Protein AF-0000000068824312 (afdb_homodimer)

Sequence (1218 aa):
MAGYNLILGIVFYLVTYVEVNSQSVLRDDFEKILPKIYNLENIEECNSIGDNFCEIRYSLKSKHENNTVWKYISEFKNHKHKFRKDRLYRGVCIPRDRDDLQAYLREKINKEELEKISLEPEVVDVLSCGNKYELLPNDYRLIAGFIGYVAFIMYATLYDLKLRTEESKGNNLLRAFSVIENNQKIRKPIHNEFYNKLKVVQGIRTYNMMLVVVGHSIMNFLIAYTSNTHFLEHMVEHAGIFFSLGMYLVQPFFFFTGMILMMSVHYVVEKEKKLSVASIVKLISLRVMRLWPTLIFIIAIHKSRLPNHVFQGAHTFLLQTDHRACNQYWWATLLFWTNNMDKRNVCNFATWYLSADMQNYVISIVALYVIYKWKMPLIRSILAILTTSLLLQMGVMYYYNVDVIYRVLPENFVIYNVLEEFWPIFIWYTSALSNNPSFTIGILFGAIFLKYDEHKFFSYQSVKVVWFLSFFGLPLLTCLLSTFTYNRLISAVLGASLKPMYTLGIGIGILGMSQGIGGFIKKICEWRPAEILAQTTYSVYLCHLAIVFRIAFLSTTLINVTVYNIVGSALANVIICFTVGFSLAHLVELPWSNIEKMIIQRYNRKKIEMAGYNLILGIVFYLVTYVEVNSQSVLRDDFEKILPKIYNLENIEECNSIGDNFCEIRYSLKSKHENNTVWKYISEFKNHKHKFRKDRLYRGVCIPRDRDDLQAYLREKINKEELEKISLEPEVVDVLSCGNKYELLPNDYRLIAGFIGYVAFIMYATLYDLKLRTEESKGNNLLRAFSVIENNQKIRKPIHNEFYNKLKVVQGIRTYNMMLVVVGHSIMNFLIAYTSNTHFLEHMVEHAGIFFSLGMYLVQPFFFFTGMILMMSVHYVVEKEKKLSVASIVKLISLRVMRLWPTLIFIIAIHKSRLPNHVFQGAHTFLLQTDHRACNQYWWATLLFWTNNMDKRNVCNFATWYLSADMQNYVISIVALYVIYKWKMPLIRSILAILTTSLLLQMGVMYYYNVDVIYRVLPENFVIYNVLEEFWPIFIWYTSALSNNPSFTIGILFGAIFLKYDEHKFFSYQSVKVVWFLSFFGLPLLTCLLSTFTYNRLISAVLGASLKPMYTLGIGIGILGMSQGIGGFIKKICEWRPAEILAQTTYSVYLCHLAIVFRIAFLSTTLINVTVYNIVGSALANVIICFTVGFSLAHLVELPWSNIEKMIIQRYNRKKIE

Solvent-accessible surface area (backbone atoms only — not comparable to full-atom values): 62778 Å² total; per-residue (Å²): 115,76,66,56,60,50,51,56,48,45,51,52,42,56,65,63,54,48,68,73,61,83,70,71,76,64,59,72,69,56,64,71,72,49,77,68,50,52,49,66,46,64,54,69,61,22,54,73,75,61,22,27,42,27,37,34,40,34,31,54,39,65,72,51,93,86,41,67,63,49,55,52,39,62,69,43,45,80,40,68,51,39,60,47,69,50,43,35,39,35,38,42,66,38,63,76,85,58,84,62,57,67,64,48,52,53,52,66,56,34,75,65,70,28,50,81,67,48,36,40,74,72,44,81,44,77,70,34,71,46,61,88,55,73,80,51,73,68,43,52,51,51,49,51,49,50,51,51,50,52,50,48,32,52,50,22,28,53,51,44,51,52,27,62,76,67,70,51,90,76,64,65,73,49,39,34,39,8,51,65,55,49,54,50,57,58,64,52,75,75,81,50,69,74,59,49,42,49,39,42,55,30,13,49,50,30,54,40,49,44,49,48,46,36,42,46,32,52,48,27,61,54,46,29,60,38,68,48,60,65,55,53,29,50,43,47,63,52,42,38,47,62,55,41,43,52,73,52,51,62,41,52,58,36,19,52,52,21,19,51,47,38,48,52,51,50,51,44,27,69,72,64,73,46,79,47,72,66,56,51,53,48,54,53,49,53,51,50,60,55,50,43,60,47,48,50,54,51,48,53,46,45,41,33,54,55,58,49,46,70,37,72,22,68,52,44,50,67,52,51,38,29,26,52,9,22,62,73,30,44,65,39,53,77,67,39,45,33,41,78,47,58,66,67,46,26,39,54,76,72,44,22,56,56,8,21,49,50,51,41,50,53,54,48,53,52,51,50,40,54,34,62,74,67,67,47,63,64,68,62,50,50,50,49,50,34,52,50,41,36,50,50,35,21,49,52,30,45,74,68,64,40,64,50,54,83,72,81,31,53,52,54,34,32,63,68,33,49,58,69,75,41,65,62,44,40,62,61,62,35,24,40,61,49,44,36,35,22,20,44,49,13,28,49,50,26,49,47,48,70,74,44,65,85,59,76,88,63,79,48,70,70,44,46,52,50,45,52,44,35,32,52,40,33,37,49,48,37,18,54,61,56,65,59,86,67,56,61,66,56,12,9,51,47,36,41,44,36,58,33,42,29,32,48,11,51,51,50,38,51,56,42,38,46,71,69,41,59,66,68,58,39,50,58,21,51,28,64,70,34,42,43,48,30,76,19,46,69,40,20,59,75,45,31,61,66,62,40,37,38,63,35,19,48,33,59,59,68,38,77,80,47,74,64,55,45,53,33,46,22,50,19,40,41,54,50,29,49,52,52,8,44,50,44,22,54,70,39,38,46,23,48,46,44,50,50,51,52,52,50,52,54,52,56,51,58,72,70,104,116,74,66,59,59,50,52,57,48,45,50,53,43,56,63,64,55,50,66,70,62,81,68,72,75,66,58,72,68,57,64,70,72,48,77,69,51,50,48,65,46,62,55,69,60,21,55,72,74,60,22,28,43,28,36,35,39,34,33,55,40,64,73,50,91,85,42,67,64,49,53,51,37,62,70,44,44,78,39,67,51,36,59,48,69,48,42,35,40,38,38,42,65,38,65,78,84,58,83,62,57,67,62,50,53,54,52,57,52,34,73,70,67,28,55,86,67,49,34,39,72,71,42,78,45,78,69,34,70,48,63,89,55,72,80,50,71,69,42,52,51,51,50,50,49,50,52,50,48,52,48,49,33,51,50,21,28,52,53,44,51,52,29,62,76,67,71,51,90,76,64,64,74,48,39,33,38,8,51,65,54,50,53,51,56,60,64,52,77,76,78,51,68,73,59,48,40,50,39,43,55,29,12,49,50,31,54,39,51,44,48,47,46,35,43,46,31,52,48,27,62,54,46,27,59,39,67,47,59,65,56,54,30,50,44,45,63,54,42,38,47,63,56,39,42,52,75,50,51,63,42,53,56,37,19,52,52,22,20,50,48,38,48,51,52,49,51,45,28,69,73,64,72,46,76,46,71,68,56,50,53,47,54,53,49,53,52,49,62,54,50,43,60,48,48,51,54,53,48,53,46,43,40,34,54,56,59,49,45,70,38,73,22,68,51,46,50,65,55,52,38,30,28,53,10,21,62,73,31,43,64,40,51,76,66,38,45,35,41,79,46,59,66,68,47,25,39,55,75,71,42,21,57,56,9,23,48,52,51,43,49,53,54,47,53,54,51,50,40,52,34,62,74,68,66,46,64,62,71,63,51,51,50,50,49,35,51,49,41,36,51,51,35,22,50,51,28,45,73,68,64,37,64,50,54,84,70,81,31,52,51,52,35,32,64,68,33,50,56,69,76,40,64,61,43,40,62,61,61,35,25,41,63,50,43,36,36,21,20,43,49,13,28,49,49,24,49,45,49,68,74,44,66,85,59,76,88,63,80,46,70,71,44,46,52,50,46,51,46,34,32,53,40,33,37,50,48,36,20,54,62,55,63,60,87,68,57,61,69,56,12,9,52,47,35,42,44,36,59,33,42,30,31,48,9,50,51,51,37,51,55,42,36,46,72,70,42,59,66,68,59,38,51,58,22,51,28,64,70,34,44,43,48,30,75,18,45,68,39,21,60,74,45,32,60,67,62,39,37,38,62,35,19,49,32,58,61,66,39,78,79,47,74,65,54,46,53,32,46,21,49,19,41,41,53,49,30,51,52,51,7,45,51,45,21,51,70,41,38,47,22,47,48,43,51,52,52,53,50,51,52,54,51,56,50,57,71,72,104

Radius of gyration: 32.97 Å; Cα contacts (8 Å, |Δi|>4): 1704; chains: 2; bounding box: 85×92×72 Å

Secondary structure (DSSP, 8-state):
-HHHHHHHHHHHHHHHT----------HHHHTTSPPSEEE--HHHHHHTTPEEEEEEEEEEESSTT-HHHHHHHHSTT-TTS--TTEEEEEEEE-TT-S-HHHHHHHHHIIIIIGGGTEEEEEEEEEEEE---PPPHHHHHHHHHHHHHHHHHHHHHHHHHHHHHHT----HHHHTT-HHHHHHHHHPPP--HHHHHTHHHHHHHHHHHHHHHHHHHHHHHHHS-BS-HHHHHHHHHH-HHHHHHHHHTTHHHHHHHHHHHHHHHHHHHHHHSS--HHHHHHHHHHHHHHHHHHHHHHHHHHHSSHHHHH--SS--HHHHHHHHHHHHHHHHHHTT-GGGS-GGG-SSTTHHHHHHHHHHHHHHHHHHHHHHHTT--HHHHHHHHHHHHHHHHHHHHHHHT--SS----TGGGSHHHHHHS-HHHIIIIISHHHHHHHHHHHHHHHHHHHHSSS--S--SHHHHHHHHIIIIIHHHHHHHHTTS---HHHHHHHHHHHHHHHHHHHHHHHHHHHTT--THHHHHHT-HHHHHHHTTHHHHHHHHHHHHTHHHHH--SPBPP-HHHHHHHHHHHHHHHHHHHHHHIIIIIHHHHHHHHHHHHHHHHHHH-/-HHHHHHHHHHHHHHHT----------HHHHTTSPPSEEE--HHHHHHTTPEEEEEEEEEEESSTT-HHHHHHHHSTT-TTS--TTEEEEEEEE-TT-S-HHHHHHHHHIIIIIGGGTEEEEEEEEEEEE---PPPHHHHHHHHHHHHHHHHHHHHHHHHHHHHHHT----HHHHTT-HHHHHHHHHPPP--HHHHHTHHHHHHHHHHHHHHHHHHHHHHHHHS-BS-HHHHHHHHHH-HHHHHHHHHTTHHHHHHHHHHHHHHHHHHHHHHSS--HHHHHHHHHHHHHHHHHHHHHHHHHHHSSHHHHH--SS--HHHHHHHHHHHHHHHHHHTT-GGGS-GGG-SSGGGHHHHHHHHHHHHHHHHHHHHHHTT--HHHHHHHHHHHHHHHHHHHHHHHT--SS----TGGGSHHHHHHS-HHHIIIIISHHHHHHHHHHHHHHHHHHHHTSS--S--SHHHHHHHHIIIIIHHHHHHHHTTS---HHHHHHHHHHHHHHHHHHHHHHHHHHHTT--THHHHHHT-HHHHHHHTTHHHHHHHHHHHHTHHHHH--SPBPP-HHHHHHHHHHHHHHHHHHHHHHIIIIIHHHHHHHHHHHHHHHHHHH-

InterPro domains:
  IPR002656 Acyltransferase 3 domain [PF01757] (203-579)
  IPR052728 Oxygen and lipid transport regulator [PTHR11161] (36-607)

Nearest PDB structures (foldseek):
  8sxb-assembly1_A  TM=1.457E-01  e=9.325E+00  Bos indicus
  8sxb-assembly1_A  TM=1.394E-01  e=4.322E+00  Bos indicus

Structure (mmCIF, N/CA/C/O backbone):
data_AF-0000000068824312-model_v1
#
loop_
_entity.id
_entity.type
_entity.pdbx_description
1 polymer 'Acyltransferase 3 domain-containing protein'
#
loop_
_atom_site.group_PDB
_atom_site.id
_atom_site.type_symbol
_atom_site.label_atom_id
_atom_site.label_alt_id
_atom_site.label_comp_id
_atom_site.label_asym_id
_atom_site.label_entity_id
_atom_site.label_seq_id
_atom_site.pdbx_PDB_ins_code
_atom_site.Cartn_x
_atom_site.Cartn_y
_atom_site.Cartn_z
_atom_site.occupancy
_atom_site.B_iso_or_equiv
_atom_site.auth_seq_id
_atom_site.auth_comp_id
_atom_site.auth_asym_id
_atom_site.auth_atom_id
_atom_site.pdbx_PDB_model_num
ATOM 1 N N . MET A 1 1 ? -13.406 -19.422 24.406 1 24.28 1 MET A N 1
ATOM 2 C CA . MET A 1 1 ? -13.25 -17.984 24.125 1 24.28 1 MET A CA 1
ATOM 3 C C . MET A 1 1 ? -11.844 -17.516 24.469 1 24.28 1 MET A C 1
ATOM 5 O O . MET A 1 1 ? -11.266 -16.703 23.75 1 24.28 1 MET A O 1
ATOM 9 N N . ALA A 1 2 ? -11.375 -17.953 25.672 1 30.98 2 ALA A N 1
ATOM 10 C CA . ALA A 1 2 ? -10.016 -17.766 26.172 1 30.98 2 ALA A CA 1
ATOM 11 C C . ALA A 1 2 ? -8.992 -18.422 25.25 1 30.98 2 ALA A C 1
ATOM 13 O O . ALA A 1 2 ? -7.875 -17.922 25.094 1 30.98 2 ALA A O 1
ATOM 14 N N . GLY A 1 3 ? -9.445 -19.469 24.594 1 28.38 3 GLY A N 1
ATOM 15 C CA . GLY A 1 3 ? -8.578 -20.25 23.719 1 28.38 3 GLY A CA 1
ATOM 16 C C . GLY A 1 3 ? -8.242 -19.531 22.422 1 28.38 3 GLY A C 1
ATOM 17 O O . GLY A 1 3 ? -7.211 -19.828 21.812 1 28.38 3 GLY A O 1
ATOM 18 N N . TYR A 1 4 ? -9.211 -18.75 21.953 1 30.03 4 TYR A N 1
ATOM 19 C CA . TYR A 1 4 ? -9.023 -18.078 20.688 1 30.03 4 TYR A CA 1
ATOM 20 C C . TYR A 1 4 ? -7.988 -16.953 20.797 1 30.03 4 TYR A C 1
ATOM 22 O O . TYR A 1 4 ? -7.168 -16.766 19.891 1 30.03 4 TYR A O 1
ATOM 30 N N . ASN A 1 5 ? -8.008 -16.172 21.891 1 32.25 5 ASN A N 1
ATOM 31 C CA . ASN A 1 5 ? -7.059 -15.094 22.141 1 32.25 5 ASN A CA 1
ATOM 32 C C . ASN A 1 5 ? -5.637 -15.625 22.281 1 32.25 5 ASN A C 1
ATOM 34 O O . ASN A 1 5 ? -4.672 -14.922 21.969 1 32.25 5 ASN A O 1
ATOM 38 N N . LEU A 1 6 ? -5.52 -16.875 22.797 1 32.09 6 LEU A N 1
ATOM 39 C CA . LEU A 1 6 ? -4.207 -17.5 22.938 1 32.09 6 LEU A CA 1
ATOM 40 C C . LEU A 1 6 ? -3.607 -17.812 21.562 1 32.09 6 LEU A C 1
ATOM 42 O O . LEU A 1 6 ? -2.422 -17.562 21.328 1 32.09 6 LEU A O 1
ATOM 46 N N . ILE A 1 7 ? -4.457 -18.156 20.625 1 33.03 7 ILE A N 1
ATOM 47 C CA . ILE A 1 7 ? -3.914 -18.547 19.328 1 33.03 7 ILE A CA 1
ATOM 48 C C . ILE A 1 7 ? -3.434 -17.312 18.578 1 33.03 7 ILE A C 1
ATOM 50 O O . ILE A 1 7 ? -2.346 -17.312 18 1 33.03 7 ILE A O 1
ATOM 54 N N . LEU A 1 8 ? -4.121 -16.219 18.578 1 34.62 8 LEU A N 1
ATOM 55 C CA . LEU A 1 8 ? -3.689 -14.992 17.906 1 34.62 8 LEU A CA 1
ATOM 56 C C . LEU A 1 8 ? -2.459 -14.406 18.578 1 34.62 8 LEU A C 1
ATOM 58 O O . LEU A 1 8 ? -1.56 -13.891 17.906 1 34.62 8 LEU A O 1
ATOM 62 N N . GLY A 1 9 ? -2.324 -14.422 19.891 1 37.59 9 GLY A N 1
ATOM 63 C CA . GLY A 1 9 ? -1.12 -14.078 20.625 1 37.59 9 GLY A CA 1
ATOM 64 C C . GLY A 1 9 ? 0.065 -14.961 20.281 1 37.59 9 GLY A C 1
ATOM 65 O O . GLY A 1 9 ? 1.187 -14.469 20.125 1 37.59 9 GLY A O 1
ATOM 66 N N . ILE A 1 10 ? -0.201 -16.266 20.109 1 37.69 10 ILE A N 1
ATOM 67 C CA . ILE A 1 10 ? 0.873 -17.172 19.734 1 37.69 10 ILE A CA 1
ATOM 68 C C . ILE A 1 10 ? 1.369 -16.844 18.328 1 37.69 10 ILE A C 1
ATOM 70 O O . ILE A 1 10 ? 2.578 -16.797 18.078 1 37.69 10 ILE A O 1
ATOM 74 N N . VAL A 1 11 ? 0.448 -16.484 17.406 1 37.12 11 VAL A N 1
ATOM 75 C CA . VAL A 1 11 ? 0.902 -16.172 16.062 1 37.12 11 VAL A CA 1
ATOM 76 C C . VAL A 1 11 ? 1.716 -14.875 16.078 1 37.12 11 VAL A C 1
ATOM 78 O O . VAL A 1 11 ? 2.785 -14.797 15.469 1 37.12 11 VAL A O 1
ATOM 81 N N . PHE A 1 12 ? 1.191 -13.828 16.75 1 35.97 12 PHE A N 1
ATOM 82 C CA . PHE A 1 12 ? 1.994 -12.625 16.891 1 35.97 12 PHE A CA 1
ATOM 83 C C . PHE A 1 12 ? 3.285 -12.914 17.641 1 35.97 12 PHE A C 1
ATOM 85 O O . PHE A 1 12 ? 4.355 -12.445 17.266 1 35.97 12 PHE A O 1
ATOM 92 N N . TYR A 1 13 ? 3.146 -13.617 18.812 1 35.62 13 TYR A N 1
ATOM 93 C CA . TYR A 1 13 ? 4.363 -14.008 19.516 1 35.62 13 TYR A CA 1
ATOM 94 C C . TYR A 1 13 ? 5.285 -14.812 18.609 1 35.62 13 TYR A C 1
ATOM 96 O O . TYR A 1 13 ? 6.496 -14.586 18.594 1 35.62 13 TYR A O 1
ATOM 104 N N . LEU A 1 14 ? 4.711 -15.789 17.938 1 34.28 14 LEU A N 1
ATOM 105 C CA . LEU A 1 14 ? 5.555 -16.609 17.062 1 34.28 14 LEU A CA 1
ATOM 106 C C . LEU A 1 14 ? 6.199 -15.75 15.984 1 34.28 14 LEU A C 1
ATOM 108 O O . LEU A 1 14 ? 7.355 -15.969 15.617 1 34.28 14 LEU A O 1
ATOM 112 N N . VAL A 1 15 ? 5.465 -14.789 15.445 1 34.78 15 VAL A N 1
ATOM 113 C CA . VAL A 1 15 ? 6.113 -13.938 14.445 1 34.78 15 VAL A CA 1
ATOM 114 C C . VAL A 1 15 ? 7.184 -13.078 15.117 1 34.78 15 VAL A C 1
ATOM 116 O O . VAL A 1 15 ? 8.273 -12.898 14.57 1 34.78 15 VAL A O 1
ATOM 119 N N . THR A 1 16 ? 6.789 -12.406 16.203 1 33.75 16 THR A N 1
ATOM 120 C CA . THR A 1 16 ? 7.793 -11.516 16.766 1 33.75 16 THR A CA 1
ATOM 121 C C . THR A 1 16 ? 8.898 -12.312 17.453 1 33.75 16 THR A C 1
ATOM 123 O O . THR A 1 16 ? 10.039 -11.852 17.547 1 33.75 16 THR A O 1
ATOM 126 N N . TYR A 1 17 ? 8.453 -13.359 18.203 1 33.78 17 TYR A N 1
ATOM 127 C CA . TYR A 1 17 ? 9.531 -13.961 18.984 1 33.78 17 TYR A CA 1
ATOM 128 C C . TYR A 1 17 ? 10.539 -14.648 18.078 1 33.78 17 TYR A C 1
ATOM 130 O O . TYR A 1 17 ? 11.336 -15.469 18.531 1 33.78 17 TYR A O 1
ATOM 138 N N . VAL A 1 18 ? 10.438 -14.578 16.828 1 31.41 18 VAL A N 1
ATOM 139 C CA . VAL A 1 18 ? 11.633 -15.211 16.297 1 31.41 18 VAL A CA 1
ATOM 140 C C . VAL A 1 18 ? 12.883 -14.602 16.938 1 31.41 18 VAL A C 1
ATOM 142 O O . VAL A 1 18 ? 13.188 -13.43 16.719 1 31.41 18 VAL A O 1
ATOM 145 N N . GLU A 1 19 ? 13.039 -14.953 18.109 1 31.27 19 GLU A N 1
ATOM 146 C CA . GLU A 1 19 ? 14.359 -14.766 18.703 1 31.27 19 GLU A CA 1
ATOM 147 C C . GLU A 1 19 ? 15.453 -15.242 17.75 1 31.27 19 GLU A C 1
ATOM 149 O O . GLU A 1 19 ? 15.477 -16.406 17.359 1 31.27 19 GLU A O 1
ATOM 154 N N . VAL A 1 20 ? 15.828 -14.453 16.891 1 31.86 20 VAL A N 1
ATOM 155 C CA . VAL A 1 20 ? 17.016 -14.617 16.062 1 31.86 20 VAL A CA 1
ATOM 156 C C . VAL A 1 20 ? 18.219 -14.945 16.938 1 31.86 20 VAL A C 1
ATOM 158 O O . VAL A 1 20 ? 18.766 -14.062 17.594 1 31.86 20 VAL A O 1
ATOM 161 N N . ASN A 1 21 ? 18.062 -15.945 17.766 1 30.44 21 ASN A N 1
ATOM 162 C CA . ASN A 1 21 ? 19.328 -16.297 18.422 1 30.44 21 ASN A CA 1
ATOM 163 C C . ASN A 1 21 ? 20.359 -16.781 17.422 1 30.44 21 ASN A C 1
ATOM 165 O O . ASN A 1 21 ? 21.391 -17.359 17.797 1 30.44 21 ASN A O 1
ATOM 169 N N . SER A 1 22 ? 20.094 -17.219 16.172 1 32.41 22 SER A N 1
ATOM 170 C CA . SER A 1 22 ? 21.156 -18.078 15.664 1 32.41 22 SER A CA 1
ATOM 171 C C . SER A 1 22 ? 22.469 -17.312 15.539 1 32.41 22 SER A C 1
ATOM 173 O O . SER A 1 22 ? 22.562 -16.359 14.758 1 32.41 22 SER A O 1
ATOM 175 N N . GLN A 1 23 ? 23.188 -17.156 16.547 1 34.47 23 GLN A N 1
ATOM 176 C CA . GLN A 1 23 ? 24.578 -16.75 16.578 1 34.47 23 GLN A CA 1
ATOM 177 C C . GLN A 1 23 ? 25.422 -17.578 15.602 1 34.47 23 GLN A C 1
ATOM 179 O O . GLN A 1 23 ? 25.844 -18.688 15.922 1 34.47 23 GLN A O 1
ATOM 184 N N . SER A 1 24 ? 25 -18.016 14.492 1 38.47 24 SER A N 1
ATOM 185 C CA . SER A 1 24 ? 26.141 -18.578 13.781 1 38.47 24 SER A CA 1
ATOM 186 C C . SER A 1 24 ? 27.359 -17.656 13.867 1 38.47 24 SER A C 1
ATOM 188 O O . SER A 1 24 ? 27.234 -16.438 13.719 1 38.47 24 SER A O 1
ATOM 190 N N . VAL A 1 25 ? 28.344 -18.125 14.492 1 44.53 25 VAL A N 1
ATOM 191 C CA . VAL A 1 25 ? 29.703 -17.703 14.812 1 44.53 25 VAL A CA 1
ATOM 192 C C . VAL A 1 25 ? 30.406 -17.219 13.555 1 44.53 25 VAL A C 1
ATOM 194 O O . VAL A 1 25 ? 31.062 -18 12.867 1 44.53 25 VAL A O 1
ATOM 197 N N . LEU A 1 26 ? 29.906 -17.062 12.469 1 47.12 26 LEU A N 1
ATOM 198 C CA . LEU A 1 26 ? 30.844 -16.375 11.594 1 47.12 26 LEU A CA 1
ATOM 199 C C . LEU A 1 26 ? 31.531 -15.211 12.312 1 47.12 26 LEU A C 1
ATOM 201 O O . LEU A 1 26 ? 30.844 -14.367 12.898 1 47.12 26 LEU A O 1
ATOM 205 N N . ARG A 1 27 ? 32.688 -15.375 12.523 1 50.47 27 ARG A N 1
ATOM 206 C CA . ARG A 1 27 ? 33.469 -14.359 13.195 1 50.47 27 ARG A CA 1
ATOM 207 C C . ARG A 1 27 ? 33.344 -13 12.516 1 50.47 27 ARG A C 1
ATOM 209 O O . ARG A 1 27 ? 33.688 -12.844 11.344 1 50.47 27 ARG A O 1
ATOM 216 N N . ASP A 1 28 ? 32.438 -12.148 12.969 1 57.38 28 ASP A N 1
ATOM 217 C CA . ASP A 1 28 ? 32.188 -10.758 12.602 1 57.38 28 ASP A CA 1
ATOM 218 C C . ASP A 1 28 ? 33.438 -10.117 11.984 1 57.38 28 ASP A C 1
ATOM 220 O O . ASP A 1 28 ? 33.344 -9.297 11.078 1 57.38 28 ASP A O 1
ATOM 224 N N . ASP A 1 29 ? 34.594 -10.773 12.312 1 61.09 29 ASP A N 1
ATOM 225 C CA . ASP A 1 29 ? 35.844 -10.125 11.883 1 61.09 29 ASP A CA 1
ATOM 226 C C . ASP A 1 29 ? 36.125 -10.414 10.406 1 61.09 29 ASP A C 1
ATOM 228 O O . ASP A 1 29 ? 36.625 -9.555 9.688 1 61.09 29 ASP A O 1
ATOM 232 N N . PHE A 1 30 ? 35.812 -11.641 9.961 1 66.62 30 PHE A N 1
ATOM 233 C CA . PHE A 1 30 ? 36.125 -11.984 8.578 1 66.62 30 PHE A CA 1
ATOM 234 C C . PHE A 1 30 ? 35.125 -11.367 7.625 1 66.62 30 PHE A C 1
ATOM 236 O O . PHE A 1 30 ? 35.469 -11.031 6.484 1 66.62 30 PHE A O 1
ATOM 243 N N . GLU A 1 31 ? 33.906 -11.125 8.086 1 72.12 31 GLU A N 1
ATOM 244 C CA . GLU A 1 31 ? 32.875 -10.586 7.199 1 72.12 31 GLU A CA 1
ATOM 245 C C . GLU A 1 31 ? 33.219 -9.156 6.785 1 72.12 31 GLU A C 1
ATOM 247 O O . GLU A 1 31 ? 32.844 -8.719 5.691 1 72.12 31 GLU A O 1
ATOM 252 N N . LYS A 1 32 ? 34 -8.609 7.574 1 71.69 32 LYS A N 1
ATOM 253 C CA . LYS A 1 32 ? 34.344 -7.223 7.289 1 71.69 32 LYS A CA 1
ATOM 254 C C . LYS A 1 32 ? 35.438 -7.148 6.23 1 71.69 32 LYS A C 1
ATOM 256 O O . LYS A 1 32 ? 35.594 -6.129 5.551 1 71.69 32 LYS A O 1
ATOM 261 N N . ILE A 1 33 ? 36.188 -8.289 6.098 1 78 33 ILE A N 1
ATOM 262 C CA . ILE A 1 33 ? 37.312 -8.273 5.188 1 78 33 ILE A CA 1
ATOM 263 C C . ILE A 1 33 ? 36.875 -8.781 3.812 1 78 33 ILE A C 1
ATOM 265 O O . ILE A 1 33 ? 37.5 -8.461 2.799 1 78 33 ILE A O 1
ATOM 269 N N . LEU A 1 34 ? 35.844 -9.492 3.76 1 84.56 34 LEU A N 1
ATOM 270 C CA . LEU A 1 34 ? 35.375 -10.078 2.504 1 84.56 34 LEU A CA 1
ATOM 271 C C . LEU A 1 34 ? 34.688 -9.031 1.628 1 84.56 34 LEU A C 1
ATOM 273 O O . LEU A 1 34 ? 34.062 -8.109 2.137 1 84.56 34 LEU A O 1
ATOM 277 N N . PRO A 1 35 ? 34.938 -9.211 0.379 1 85.75 35 PRO A N 1
ATOM 278 C CA . PRO A 1 35 ? 34.219 -8.297 -0.513 1 85.75 35 PRO A CA 1
ATOM 279 C C . PRO A 1 35 ? 32.719 -8.492 -0.466 1 85.75 35 PRO A C 1
ATOM 281 O O . PRO A 1 35 ? 32.219 -9.594 -0.159 1 85.75 35 PRO A O 1
ATOM 284 N N . LYS A 1 36 ? 32.062 -7.434 -0.817 1 88.25 36 LYS A N 1
ATOM 285 C CA . LYS A 1 36 ? 30.609 -7.52 -0.894 1 88.25 36 LYS A CA 1
ATOM 286 C C . LYS A 1 36 ? 30.172 -8.445 -2.029 1 88.25 36 LYS A C 1
ATOM 288 O O . LYS A 1 36 ? 30.797 -8.469 -3.092 1 88.25 36 LYS A O 1
ATOM 293 N N . ILE A 1 37 ? 29.156 -9.117 -1.83 1 90.19 37 ILE A N 1
ATOM 294 C CA . ILE A 1 37 ? 28.672 -10.094 -2.797 1 90.19 37 ILE A CA 1
ATOM 295 C C . ILE A 1 37 ? 28.219 -9.383 -4.066 1 90.19 37 ILE A C 1
ATOM 297 O O . ILE A 1 37 ? 28.484 -9.844 -5.176 1 90.19 37 ILE A O 1
ATOM 301 N N . TYR A 1 38 ? 27.484 -8.289 -3.867 1 91.5 38 TYR A N 1
ATOM 302 C CA . TYR A 1 38 ? 26.984 -7.52 -5 1 91.5 38 TYR A CA 1
ATOM 303 C C . TYR A 1 38 ? 27.656 -6.16 -5.086 1 91.5 38 TYR A C 1
ATOM 305 O O . TYR A 1 38 ? 27.969 -5.547 -4.062 1 91.5 38 TYR A O 1
ATOM 313 N N . ASN A 1 39 ? 27.953 -5.707 -6.242 1 91.38 39 ASN A N 1
ATOM 314 C CA . ASN A 1 39 ? 28.406 -4.348 -6.527 1 91.38 39 ASN A CA 1
ATOM 315 C C . ASN A 1 39 ? 28 -3.906 -7.93 1 91.38 39 ASN A C 1
ATOM 317 O O . ASN A 1 39 ? 28.062 -4.691 -8.875 1 91.38 39 ASN A O 1
ATOM 321 N N . LEU A 1 40 ? 27.484 -2.758 -7.98 1 90.88 40 LEU A N 1
ATOM 322 C CA . LEU A 1 40 ? 27.031 -2.217 -9.25 1 90.88 40 LEU A CA 1
ATOM 323 C C . LEU A 1 40 ? 27.719 -0.895 -9.562 1 90.88 40 LEU A C 1
ATOM 325 O O . LEU A 1 40 ? 27.812 -0.023 -8.695 1 90.88 40 LEU A O 1
ATOM 329 N N . GLU A 1 41 ? 28.25 -0.876 -10.75 1 89.31 41 GLU A N 1
ATOM 330 C CA . GLU A 1 41 ? 28.703 0.422 -11.242 1 89.31 41 GLU A CA 1
ATOM 331 C C . GLU A 1 41 ? 27.531 1.283 -11.688 1 89.31 41 GLU A C 1
ATOM 333 O O . GLU A 1 41 ? 26.391 0.796 -11.789 1 89.31 41 GLU A O 1
ATOM 338 N N . ASN A 1 42 ? 27.781 2.557 -11.883 1 83.94 42 ASN A N 1
ATOM 339 C CA . ASN A 1 42 ? 26.719 3.496 -12.227 1 83.94 42 ASN A CA 1
ATOM 340 C C . ASN A 1 42 ? 26.203 3.262 -13.641 1 83.94 42 ASN A C 1
ATOM 342 O O . ASN A 1 42 ? 26.891 3.58 -14.617 1 83.94 42 ASN A O 1
ATOM 346 N N . ILE A 1 43 ? 25 2.848 -13.719 1 84.38 43 ILE A N 1
ATOM 347 C CA . ILE A 1 43 ? 24.391 2.469 -15 1 84.38 43 ILE A CA 1
ATOM 348 C C . ILE A 1 43 ? 24.172 3.713 -15.852 1 84.38 43 ILE A C 1
ATOM 350 O O . ILE A 1 43 ? 24.297 3.666 -17.078 1 84.38 43 ILE A O 1
ATOM 354 N N . GLU A 1 44 ? 23.719 4.805 -15.25 1 76.38 44 GLU A N 1
ATOM 355 C CA . GLU A 1 44 ? 23.469 6.035 -15.992 1 76.38 44 GLU A CA 1
ATOM 356 C C . GLU A 1 44 ? 24.75 6.555 -16.641 1 76.38 44 GLU A C 1
ATOM 358 O O . GLU A 1 44 ? 24.734 7.043 -17.766 1 76.38 44 GLU A O 1
ATOM 363 N N . GLU A 1 45 ? 25.812 6.457 -15.898 1 78.69 45 GLU A N 1
ATOM 364 C CA . GLU A 1 45 ? 27.094 6.852 -16.453 1 78.69 45 GLU A CA 1
ATOM 365 C C . GLU A 1 45 ? 27.516 5.922 -17.594 1 78.69 45 GLU A C 1
ATOM 367 O O . GLU A 1 45 ? 28.078 6.375 -18.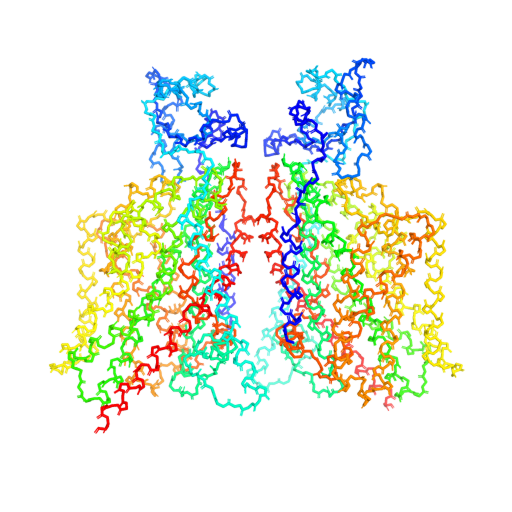594 1 78.69 45 GLU A O 1
ATOM 372 N N . CYS A 1 46 ? 27.234 4.676 -17.422 1 84.69 46 CYS A N 1
ATOM 373 C CA . CYS A 1 46 ? 27.547 3.693 -18.453 1 84.69 46 CYS A CA 1
ATOM 374 C C . CYS A 1 46 ? 26.812 4.031 -19.75 1 84.69 46 CYS A C 1
ATOM 376 O O . CYS A 1 46 ? 27.422 4 -20.828 1 84.69 46 CYS A O 1
ATOM 378 N N . ASN A 1 47 ? 25.625 4.402 -19.625 1 77.69 47 ASN A N 1
ATOM 379 C CA . ASN A 1 47 ? 24.797 4.703 -20.781 1 77.69 47 ASN A CA 1
ATOM 380 C C . ASN A 1 47 ? 25.219 6.016 -21.438 1 77.69 47 ASN A C 1
ATOM 382 O O . ASN A 1 47 ? 25.156 6.148 -22.672 1 77.69 47 ASN A O 1
ATOM 386 N N . SER A 1 48 ? 25.609 6.945 -20.656 1 79.62 48 SER A N 1
ATOM 387 C CA . SER A 1 48 ? 25.969 8.258 -21.172 1 79.62 48 SER A CA 1
ATOM 388 C C . SER A 1 48 ? 27.25 8.188 -22.016 1 79.62 48 SER A C 1
ATOM 390 O O . SER A 1 48 ? 27.391 8.93 -23 1 79.62 48 SER A O 1
ATOM 392 N N . ILE A 1 49 ? 28.172 7.27 -21.75 1 83 49 ILE A N 1
ATOM 393 C CA . ILE A 1 49 ? 29.438 7.168 -22.484 1 83 49 ILE A CA 1
ATOM 394 C C . ILE A 1 49 ? 29.297 6.145 -23.609 1 83 49 ILE A C 1
ATOM 396 O O . ILE A 1 49 ? 30.234 5.953 -24.391 1 83 49 ILE A O 1
ATOM 400 N N . GLY A 1 50 ? 28.125 5.543 -23.625 1 80.19 50 GLY A N 1
ATOM 401 C CA . GLY A 1 50 ? 27.859 4.602 -24.703 1 80.19 50 GLY A CA 1
ATOM 402 C C . GLY A 1 50 ? 28.406 3.211 -24.422 1 80.19 50 GLY A C 1
ATOM 403 O O . GLY A 1 50 ? 28.531 2.398 -25.344 1 80.19 50 GLY A O 1
ATOM 404 N N . ASP A 1 51 ? 28.75 2.871 -23.219 1 86.38 51 ASP A N 1
ATOM 405 C CA . ASP A 1 51 ? 29.219 1.546 -22.828 1 86.38 51 ASP A CA 1
ATOM 406 C C . ASP A 1 51 ? 28.047 0.59 -22.609 1 86.38 51 ASP A C 1
ATOM 408 O O . ASP A 1 51 ? 26.906 1.025 -22.469 1 86.38 51 ASP A O 1
ATOM 412 N N . ASN A 1 52 ? 28.453 -0.676 -22.656 1 85.81 52 ASN A N 1
ATOM 413 C CA . ASN A 1 52 ? 27.469 -1.702 -22.312 1 85.81 52 ASN A CA 1
ATOM 414 C C . ASN A 1 52 ? 27.5 -2.02 -20.812 1 85.81 52 ASN A C 1
ATOM 416 O O . ASN A 1 52 ? 28.578 -2.07 -20.203 1 85.81 52 ASN A O 1
ATOM 420 N N . PHE A 1 53 ? 26.344 -2.041 -20.297 1 88.38 53 PHE A N 1
ATOM 421 C CA . PHE A 1 53 ? 26.266 -2.51 -18.906 1 88.38 53 PHE A CA 1
ATOM 422 C C . PHE A 1 53 ? 26.078 -4.023 -18.859 1 88.38 53 PHE A C 1
ATOM 424 O O . PHE A 1 53 ? 25.109 -4.555 -19.406 1 88.38 53 PHE A O 1
ATOM 431 N N . CYS A 1 54 ? 27 -4.715 -18.219 1 89.19 54 CYS A N 1
ATOM 432 C CA . CYS A 1 54 ? 26.984 -6.172 -18.219 1 89.19 54 CYS A CA 1
ATOM 433 C C . CYS A 1 54 ? 26.922 -6.711 -16.781 1 89.19 54 CYS A C 1
ATOM 435 O O . CYS A 1 54 ? 27.547 -6.156 -15.883 1 89.19 54 CYS A O 1
ATOM 437 N N . GLU A 1 55 ? 26.094 -7.711 -16.578 1 89.81 55 GLU A N 1
ATOM 438 C CA . GLU A 1 55 ? 26.062 -8.469 -15.328 1 89.81 55 GLU A CA 1
ATOM 439 C C . GLU A 1 55 ? 27.031 -9.648 -15.375 1 89.81 55 GLU A C 1
ATOM 441 O O . GLU A 1 55 ? 26.969 -10.477 -16.281 1 89.81 55 GLU A O 1
ATOM 446 N N . ILE A 1 56 ? 27.938 -9.664 -14.352 1 90.88 56 ILE A N 1
ATOM 447 C CA . ILE A 1 56 ? 29.016 -10.641 -14.375 1 90.88 56 ILE A CA 1
ATOM 448 C C . ILE A 1 56 ? 29.016 -11.438 -13.07 1 90.88 56 ILE A C 1
ATOM 450 O O . ILE A 1 56 ? 28.781 -10.875 -12 1 90.88 56 ILE A O 1
ATOM 454 N N . ARG A 1 57 ? 29.266 -12.703 -13.148 1 91 57 ARG A N 1
ATOM 455 C CA . ARG A 1 57 ? 29.531 -13.555 -11.992 1 91 57 ARG A CA 1
ATOM 456 C C . ARG A 1 57 ? 30.984 -14.016 -11.961 1 91 57 ARG A C 1
ATOM 458 O O . ARG A 1 57 ? 31.484 -14.57 -12.938 1 91 57 ARG A O 1
ATOM 465 N N . TYR A 1 58 ? 31.656 -13.766 -10.883 1 91.19 58 TYR A N 1
ATOM 466 C CA . TYR A 1 58 ? 33.031 -14.211 -10.672 1 91.19 58 TYR A CA 1
ATOM 467 C C . TYR A 1 58 ? 33.062 -15.398 -9.719 1 91.19 58 TYR A C 1
ATOM 469 O O . TYR A 1 58 ? 32.469 -15.367 -8.648 1 91.19 58 TYR A O 1
ATOM 477 N N . SER A 1 59 ? 33.656 -16.422 -10.109 1 91.06 59 SER A N 1
ATOM 478 C CA . SER A 1 59 ? 34.031 -17.5 -9.203 1 91.06 59 SER A CA 1
ATOM 479 C C . SER A 1 59 ? 35.469 -17.375 -8.742 1 91.06 59 SER A C 1
ATOM 481 O O . SER A 1 59 ? 36.375 -17.281 -9.562 1 91.06 59 SER A O 1
ATOM 483 N N . LEU A 1 60 ? 35.656 -17.422 -7.492 1 91.44 60 LEU A N 1
ATOM 484 C CA . LEU A 1 60 ? 36.938 -17.094 -6.93 1 91.44 60 LEU A CA 1
ATOM 485 C C . LEU A 1 60 ? 37.75 -18.359 -6.625 1 91.44 60 LEU A C 1
ATOM 487 O O . LEU A 1 60 ? 37.188 -19.438 -6.473 1 91.44 60 LEU A O 1
ATOM 491 N N . LYS A 1 61 ? 39.031 -18.172 -6.617 1 90.25 61 LYS A N 1
ATOM 492 C CA . LYS A 1 61 ? 39.969 -19.188 -6.176 1 90.25 61 LYS A CA 1
ATOM 493 C C . LYS A 1 61 ? 41.156 -18.547 -5.41 1 90.25 61 LYS A C 1
ATOM 495 O O . LYS A 1 61 ? 41.344 -17.328 -5.461 1 90.25 61 LYS A O 1
ATOM 500 N N . SER A 1 62 ? 41.75 -19.359 -4.598 1 91.75 62 SER A N 1
ATOM 501 C CA . SER A 1 62 ? 42.906 -18.875 -3.848 1 91.75 62 SER A CA 1
ATOM 502 C C . SER A 1 62 ? 44.125 -18.781 -4.734 1 91.75 62 SER A C 1
ATOM 504 O O . SER A 1 62 ? 44.375 -19.625 -5.59 1 91.75 62 SER A O 1
ATOM 506 N N . LYS A 1 63 ? 44.938 -17.672 -4.488 1 87.69 63 LYS A N 1
ATOM 507 C CA . LYS A 1 63 ? 46.219 -17.531 -5.195 1 87.69 63 LYS A CA 1
ATOM 508 C C . LYS A 1 63 ? 47.281 -18.469 -4.625 1 87.69 63 LYS A C 1
ATOM 510 O O . LYS A 1 63 ? 48.188 -18.875 -5.336 1 87.69 63 LYS A O 1
ATOM 515 N N . HIS A 1 64 ? 47.156 -18.641 -3.252 1 87.5 64 HIS A N 1
ATOM 516 C CA . HIS A 1 64 ? 48.125 -19.5 -2.586 1 87.5 64 HIS A CA 1
ATOM 517 C C . HIS A 1 64 ? 47.438 -20.594 -1.771 1 87.5 64 HIS A C 1
ATOM 519 O O . HIS A 1 64 ? 46.25 -20.453 -1.427 1 87.5 64 HIS A O 1
ATOM 525 N N . GLU A 1 65 ? 48.125 -21.578 -1.503 1 82.5 65 GLU A N 1
ATOM 526 C CA . GLU A 1 65 ? 47.562 -22.734 -0.81 1 82.5 65 GLU A CA 1
ATOM 527 C C . GLU A 1 65 ? 47.25 -22.406 0.645 1 82.5 65 GLU A C 1
ATOM 529 O O . GLU A 1 65 ? 46.281 -22.938 1.214 1 82.5 65 GLU A O 1
ATOM 534 N N . ASN A 1 66 ? 48.031 -21.516 1.257 1 84.31 66 ASN A N 1
ATOM 535 C CA . ASN A 1 66 ? 47.844 -21.25 2.682 1 84.31 66 ASN A CA 1
ATOM 536 C C . ASN A 1 66 ? 47.094 -19.953 2.926 1 84.31 66 ASN A C 1
ATOM 538 O O . ASN A 1 66 ? 47.375 -19.234 3.889 1 84.31 66 ASN A O 1
ATOM 542 N N . ASN A 1 67 ? 46.125 -19.703 2.113 1 88.75 67 ASN A N 1
ATOM 543 C CA . ASN A 1 67 ? 45.312 -18.484 2.293 1 88.75 67 ASN A CA 1
ATOM 544 C C . ASN A 1 67 ? 44.25 -18.672 3.363 1 88.75 67 ASN A C 1
ATOM 546 O O . ASN A 1 67 ? 43.312 -19.438 3.18 1 88.75 67 ASN A O 1
ATOM 550 N N . THR A 1 68 ? 44.281 -17.938 4.488 1 85.94 68 THR A N 1
ATOM 551 C CA . THR A 1 68 ? 43.375 -18.047 5.617 1 85.94 68 THR A CA 1
ATOM 552 C C . THR A 1 68 ? 41.969 -17.609 5.219 1 85.94 68 THR A C 1
ATOM 554 O O . THR A 1 68 ? 41 -18.188 5.676 1 85.94 68 THR A O 1
ATOM 557 N N . VAL A 1 69 ? 41.906 -16.641 4.355 1 87.62 69 VAL A N 1
ATOM 558 C CA . VAL A 1 69 ? 40.625 -16.141 3.912 1 87.62 69 VAL A CA 1
ATOM 559 C C . VAL A 1 69 ? 39.906 -17.203 3.076 1 87.62 69 VAL A C 1
ATOM 561 O O . VAL A 1 69 ? 38.719 -17.422 3.242 1 87.62 69 VAL A O 1
ATOM 564 N N . TRP A 1 70 ? 40.625 -17.859 2.312 1 89.88 70 TRP A N 1
ATOM 565 C CA . TRP A 1 70 ? 40.062 -18.891 1.462 1 89.88 70 TRP A CA 1
ATOM 566 C C . TRP A 1 70 ? 39.562 -20.078 2.295 1 89.88 70 TRP A C 1
ATOM 568 O O . TRP A 1 70 ? 38.562 -20.719 1.972 1 89.88 70 TRP A O 1
ATOM 578 N N . LYS A 1 71 ? 40.312 -20.453 3.258 1 87.75 71 LYS A N 1
ATOM 579 C CA . LYS A 1 71 ? 39.906 -21.531 4.145 1 87.75 71 LYS A CA 1
ATOM 580 C C . LYS A 1 71 ? 38.562 -21.234 4.781 1 87.75 71 LYS A C 1
ATOM 582 O O . LYS A 1 71 ? 37.719 -22.125 4.91 1 87.75 71 LYS A O 1
ATOM 587 N N . TYR A 1 72 ? 38.5 -20 5.078 1 83.19 72 TYR A N 1
ATOM 588 C CA . TYR A 1 72 ? 37.219 -19.578 5.641 1 83.19 72 TYR A CA 1
ATOM 589 C C . TYR A 1 72 ? 36.094 -19.688 4.602 1 83.19 72 TYR A C 1
ATOM 591 O O . TYR A 1 72 ? 35 -20.203 4.891 1 83.19 72 TYR A O 1
ATOM 599 N N . ILE A 1 73 ? 36.281 -19.188 3.467 1 88.5 73 ILE A N 1
ATOM 600 C CA . ILE A 1 73 ? 35.312 -19.203 2.385 1 88.5 73 ILE A CA 1
ATOM 601 C C . ILE A 1 73 ? 34.938 -20.656 2.061 1 88.5 73 ILE A C 1
ATOM 603 O O . ILE A 1 73 ? 33.75 -20.953 1.852 1 88.5 73 ILE A O 1
ATOM 607 N N . SER A 1 74 ? 35.875 -21.484 2.096 1 86.5 74 SER A N 1
ATOM 608 C CA . SER A 1 74 ? 35.656 -22.875 1.751 1 86.5 74 SER A CA 1
ATOM 609 C C . SER A 1 74 ? 34.875 -23.594 2.844 1 86.5 74 SER A C 1
ATOM 611 O O . SER A 1 74 ? 34.094 -24.516 2.559 1 86.5 74 SER A O 1
ATOM 613 N N . GLU A 1 75 ? 35.062 -23.156 4.008 1 82.25 75 GLU A N 1
ATOM 614 C CA . GLU A 1 75 ? 34.344 -23.766 5.129 1 82.25 75 GLU A CA 1
ATOM 615 C C . GLU A 1 75 ? 32.875 -23.453 5.078 1 82.25 75 GLU A C 1
ATOM 617 O O . GLU A 1 75 ? 32.031 -24.281 5.43 1 82.25 75 GLU A O 1
ATOM 622 N N . PHE A 1 76 ? 32.562 -22.297 4.551 1 78.25 76 PHE A N 1
ATOM 623 C CA . PHE A 1 76 ? 31.172 -21.875 4.586 1 78.25 76 PHE A CA 1
ATOM 624 C C . PHE A 1 76 ? 30.531 -21.969 3.203 1 78.25 76 PHE A C 1
ATOM 626 O O . PHE A 1 76 ? 29.422 -21.484 2.99 1 78.25 76 PHE A O 1
ATOM 633 N N . LYS A 1 77 ? 31.203 -22.484 2.369 1 81.5 77 LYS A N 1
ATOM 634 C CA . LYS A 1 77 ? 30.75 -22.578 0.983 1 81.5 77 LYS A CA 1
ATOM 635 C C . LYS A 1 77 ? 29.406 -23.297 0.885 1 81.5 77 LYS A C 1
ATOM 637 O O . LYS A 1 77 ? 28.547 -22.891 0.111 1 81.5 77 LYS A O 1
ATOM 642 N N . ASN A 1 78 ? 29.188 -24.25 1.743 1 78.5 78 ASN A N 1
ATOM 643 C CA . ASN A 1 78 ? 27.969 -25.062 1.605 1 78.5 78 ASN A CA 1
ATOM 644 C C . ASN A 1 78 ? 26.984 -24.797 2.74 1 78.5 78 ASN A C 1
ATOM 646 O O . ASN A 1 78 ? 26.094 -25.609 3.002 1 78.5 78 ASN A O 1
ATOM 650 N N . HIS A 1 79 ? 27.219 -23.625 3.32 1 79.69 79 HIS A N 1
ATOM 651 C CA . HIS A 1 79 ? 26.266 -23.297 4.379 1 79.69 79 HIS A CA 1
ATOM 652 C C . HIS A 1 79 ? 24.906 -22.938 3.801 1 79.69 79 HIS A C 1
ATOM 654 O O . HIS A 1 79 ? 24.797 -22.016 2.975 1 79.69 79 HIS A O 1
ATOM 660 N N . LYS A 1 80 ? 23.891 -23.578 4.211 1 78.12 80 LYS A N 1
ATOM 661 C CA . LYS A 1 80 ? 22.562 -23.516 3.609 1 78.12 80 LYS A CA 1
ATOM 662 C C . LYS A 1 80 ? 21.953 -22.109 3.77 1 78.12 80 LYS A C 1
ATOM 664 O O . LYS A 1 80 ? 21.25 -21.625 2.881 1 78.12 80 LYS A O 1
ATOM 669 N N . HIS A 1 81 ? 22.172 -21.406 4.859 1 82.5 81 HIS A N 1
ATOM 670 C CA . HIS A 1 81 ? 21.469 -20.156 5.133 1 82.5 81 HIS A CA 1
ATOM 671 C C . HIS A 1 81 ? 22.344 -18.953 4.793 1 82.5 81 HIS A C 1
ATOM 673 O O . HIS A 1 81 ? 22.016 -17.828 5.152 1 82.5 81 HIS A O 1
ATOM 679 N N . LYS A 1 82 ? 23.453 -19.219 4.082 1 86.56 82 LYS A N 1
ATOM 680 C CA . LYS A 1 82 ? 24.328 -18.109 3.703 1 86.56 82 LYS A CA 1
ATOM 681 C C . LYS A 1 82 ? 24.562 -18.094 2.195 1 86.56 82 LYS A C 1
ATOM 683 O O . LYS A 1 82 ? 24.438 -19.109 1.523 1 86.56 82 LYS A O 1
ATOM 688 N N . PHE A 1 83 ? 24.812 -16.906 1.757 1 89 83 PHE A N 1
ATOM 689 C CA . PHE A 1 83 ? 25.25 -16.781 0.372 1 89 83 PHE A CA 1
ATOM 690 C C . PHE A 1 83 ? 26.641 -17.406 0.188 1 89 83 PHE A C 1
ATOM 692 O O . PHE A 1 83 ? 27.469 -17.359 1.097 1 89 83 PHE A O 1
ATOM 699 N N . ARG A 1 84 ? 26.812 -17.969 -0.923 1 88.94 84 ARG A N 1
ATOM 700 C CA . ARG A 1 84 ? 28.156 -18.438 -1.246 1 88.94 84 ARG A CA 1
ATOM 701 C C . ARG A 1 84 ? 29.125 -17.266 -1.373 1 88.94 84 ARG A C 1
ATOM 703 O O . ARG A 1 84 ? 28.875 -16.328 -2.117 1 88.94 84 ARG A O 1
ATOM 710 N N . LYS A 1 85 ? 30.234 -17.359 -0.697 1 89 85 LYS A N 1
ATOM 711 C CA . LYS A 1 85 ? 31.188 -16.25 -0.651 1 89 85 LYS A CA 1
ATOM 712 C C . LYS A 1 85 ? 32.281 -16.422 -1.685 1 89 85 LYS A C 1
ATOM 714 O O . LYS A 1 85 ? 33.125 -15.523 -1.891 1 89 85 LYS A O 1
ATOM 719 N N . ASP A 1 86 ? 32.281 -17.547 -2.352 1 90.56 86 ASP A N 1
ATOM 720 C CA . ASP A 1 86 ? 33.25 -17.766 -3.412 1 90.56 86 ASP A CA 1
ATOM 721 C C . ASP A 1 86 ? 32.75 -17.25 -4.75 1 90.56 86 ASP A C 1
ATOM 723 O O . ASP A 1 86 ? 33.406 -17.406 -5.777 1 90.56 86 ASP A O 1
ATOM 727 N N . ARG A 1 87 ? 31.562 -16.719 -4.75 1 90.75 87 ARG A N 1
ATOM 728 C CA . ARG A 1 87 ? 30.984 -16.125 -5.949 1 90.75 87 ARG A CA 1
ATOM 729 C C . ARG A 1 87 ? 30.641 -14.656 -5.719 1 90.75 87 ARG A C 1
ATOM 731 O O . ARG A 1 87 ? 30.078 -14.297 -4.68 1 90.75 87 ARG A O 1
ATOM 738 N N . LEU A 1 88 ? 31.016 -13.844 -6.672 1 90.88 88 LEU A N 1
ATOM 739 C CA . LEU A 1 88 ? 30.688 -12.422 -6.629 1 90.88 88 LEU A CA 1
ATOM 740 C C . LEU A 1 88 ? 29.891 -12.008 -7.859 1 90.88 88 LEU A C 1
ATOM 742 O O . LEU A 1 88 ? 30.125 -12.508 -8.961 1 90.88 88 LEU A O 1
ATOM 746 N N . TYR A 1 89 ? 28.969 -11.188 -7.672 1 90.75 89 TYR A N 1
ATOM 747 C CA . TYR A 1 89 ? 28.141 -10.648 -8.758 1 90.75 89 TYR A CA 1
ATOM 748 C C . TYR A 1 89 ? 28.391 -9.156 -8.938 1 90.75 89 TYR A C 1
ATOM 750 O O . TYR A 1 89 ? 28.281 -8.383 -7.98 1 90.75 89 TYR A O 1
ATOM 758 N N . ARG A 1 90 ? 28.734 -8.75 -10.148 1 91.06 90 ARG A N 1
ATOM 759 C CA . ARG A 1 90 ? 29.078 -7.359 -10.438 1 91.06 90 ARG A CA 1
ATOM 760 C C . ARG A 1 90 ? 28.312 -6.859 -11.664 1 91.06 90 ARG A C 1
ATOM 762 O O . ARG A 1 90 ? 28.094 -7.613 -12.617 1 91.06 90 ARG A O 1
ATOM 769 N N . GLY A 1 91 ? 27.75 -5.652 -11.562 1 90.06 91 GLY A N 1
ATOM 770 C CA . GLY A 1 91 ? 27.344 -4.887 -12.727 1 90.06 91 GLY A CA 1
ATOM 771 C C . GLY A 1 91 ? 28.406 -3.912 -13.203 1 90.06 91 GLY A C 1
ATOM 772 O O . GLY A 1 91 ? 28.766 -2.98 -12.477 1 90.06 91 GLY A O 1
ATOM 773 N N . VAL A 1 92 ? 28.953 -4.137 -14.43 1 90 92 VAL A N 1
ATOM 774 C CA . VAL A 1 92 ? 30.109 -3.363 -14.875 1 90 92 VAL A CA 1
ATOM 775 C C . VAL A 1 92 ? 29.812 -2.75 -16.25 1 90 92 VAL A C 1
ATOM 777 O O . VAL A 1 92 ? 29.047 -3.312 -17.031 1 90 92 VAL A O 1
ATOM 780 N N . CYS A 1 93 ? 30.422 -1.573 -16.406 1 89.88 93 CYS A N 1
ATOM 781 C CA . CYS A 1 93 ? 30.375 -0.916 -17.703 1 89.88 93 CYS A CA 1
ATOM 782 C C . CYS A 1 93 ? 31.516 -1.385 -18.594 1 89.88 93 CYS A C 1
ATOM 784 O O . CYS A 1 93 ? 32.688 -1.278 -18.219 1 89.88 93 CYS A O 1
ATOM 786 N N . ILE A 1 94 ? 31.203 -1.865 -19.766 1 89.38 94 ILE A N 1
ATOM 787 C CA . ILE A 1 94 ? 32.219 -2.367 -20.703 1 89.38 94 ILE A CA 1
ATOM 788 C C . ILE A 1 94 ? 32.125 -1.59 -22.016 1 89.38 94 ILE A C 1
ATOM 790 O O . ILE A 1 94 ? 31.047 -1.494 -22.625 1 89.38 94 ILE A O 1
ATOM 794 N N . PRO A 1 95 ? 33.281 -1.159 -22.406 1 86.81 95 PRO A N 1
ATOM 795 C CA . PRO A 1 95 ? 33.281 -0.474 -23.688 1 86.81 95 PRO A CA 1
ATOM 796 C C . PRO A 1 95 ? 32.844 -1.385 -24.844 1 86.81 95 PRO A C 1
ATOM 798 O O . PRO A 1 95 ? 33.188 -2.564 -24.859 1 86.81 95 PRO A O 1
ATOM 801 N N . ARG A 1 96 ? 32.156 -0.859 -25.859 1 80.94 96 ARG A N 1
ATOM 802 C CA . ARG A 1 96 ? 31.562 -1.616 -26.953 1 80.94 96 ARG A CA 1
ATOM 803 C C . ARG A 1 96 ? 32.625 -2.264 -27.828 1 80.94 96 ARG A C 1
ATOM 805 O O . ARG A 1 96 ? 32.406 -3.336 -28.391 1 80.94 96 ARG A O 1
ATOM 812 N N . ASP A 1 97 ? 33.781 -1.755 -27.922 1 77.19 97 ASP A N 1
ATOM 813 C CA . ASP A 1 97 ? 34.75 -2.229 -28.906 1 77.19 97 ASP A CA 1
ATOM 814 C C . ASP A 1 97 ? 35.844 -3.068 -28.234 1 77.19 97 ASP A C 1
ATOM 816 O O . ASP A 1 97 ? 36.906 -3.289 -28.812 1 77.19 97 ASP A O 1
ATOM 820 N N . ARG A 1 98 ? 35.312 -3.729 -27.234 1 75.69 98 ARG A N 1
ATOM 821 C CA . ARG A 1 98 ? 36.375 -4.461 -26.562 1 75.69 98 ARG A CA 1
ATOM 822 C C . ARG A 1 98 ? 36.438 -5.906 -27.047 1 75.69 98 ARG A C 1
ATOM 824 O O . ARG A 1 98 ? 35.438 -6.641 -26.969 1 75.69 98 ARG A O 1
ATOM 831 N N . ASP A 1 99 ? 37.469 -6.391 -27.656 1 72.69 99 ASP A N 1
ATOM 832 C CA . ASP A 1 99 ? 37.656 -7.727 -28.219 1 72.69 99 ASP A CA 1
ATOM 833 C C . ASP A 1 99 ? 37.969 -8.75 -27.125 1 72.69 99 ASP A C 1
ATOM 835 O O . ASP A 1 99 ? 37.406 -9.852 -27.141 1 72.69 99 ASP A O 1
ATOM 839 N N . ASP A 1 100 ? 38.875 -8.461 -26.125 1 81.75 100 ASP A N 1
ATOM 840 C CA . ASP A 1 100 ? 39.25 -9.422 -25.078 1 81.75 100 ASP A CA 1
ATOM 841 C C . ASP A 1 100 ? 38.469 -9.156 -23.797 1 81.75 100 ASP A C 1
ATOM 843 O O . ASP A 1 100 ? 39.031 -8.727 -22.797 1 81.75 100 ASP A O 1
ATOM 847 N N . LEU A 1 101 ? 37.219 -9.609 -23.781 1 83.5 101 LEU A N 1
ATOM 848 C CA . LEU A 1 101 ? 36.281 -9.289 -22.703 1 83.5 101 LEU A CA 1
ATOM 849 C C . LEU A 1 101 ? 36.688 -10.023 -21.422 1 83.5 101 LEU A C 1
ATOM 851 O O . LEU A 1 101 ? 36.656 -9.438 -20.344 1 83.5 101 LEU A O 1
ATOM 855 N N . GLN A 1 102 ? 37.125 -11.281 -21.516 1 83.81 102 GLN A N 1
ATOM 856 C CA . GLN A 1 102 ? 37.469 -12.078 -20.328 1 83.81 102 GLN A CA 1
ATOM 857 C C . GLN A 1 102 ? 38.688 -11.531 -19.609 1 83.81 102 GLN A C 1
ATOM 859 O O . GLN A 1 102 ? 38.688 -11.398 -18.391 1 83.81 102 GLN A O 1
ATOM 864 N N . ALA A 1 103 ? 39.656 -11.234 -20.422 1 83.5 103 ALA A N 1
ATOM 865 C CA . ALA A 1 103 ? 40.875 -10.68 -19.828 1 83.5 103 ALA A CA 1
ATOM 866 C C . ALA A 1 103 ? 40.594 -9.32 -19.203 1 83.5 103 ALA A C 1
ATOM 868 O O . ALA A 1 103 ? 41.125 -9.016 -18.125 1 83.5 103 ALA A O 1
ATOM 869 N N . TYR A 1 104 ? 39.812 -8.633 -19.797 1 86 104 TYR A N 1
ATOM 870 C CA . TYR A 1 104 ? 39.469 -7.305 -19.297 1 86 104 TYR A CA 1
ATOM 871 C C . TYR A 1 104 ? 38.75 -7.395 -17.969 1 86 104 TYR A C 1
ATOM 873 O O . TYR A 1 104 ? 39.062 -6.664 -17.031 1 86 104 TYR A O 1
ATOM 881 N N . LEU A 1 105 ? 37.875 -8.281 -17.891 1 86.81 105 LEU A N 1
ATOM 882 C CA . LEU A 1 105 ? 37.062 -8.422 -16.688 1 86.81 105 LEU A CA 1
ATOM 883 C C . LEU A 1 105 ? 37.875 -8.984 -15.531 1 86.81 105 LEU A C 1
ATOM 885 O O . LEU A 1 105 ? 37.688 -8.594 -14.375 1 86.81 105 LEU A O 1
ATOM 889 N N . ARG A 1 106 ? 38.75 -9.828 -15.812 1 85.56 106 ARG A N 1
ATOM 890 C CA . ARG A 1 106 ? 39.625 -10.383 -14.781 1 85.56 106 ARG A CA 1
ATOM 891 C C . ARG A 1 106 ? 40.531 -9.297 -14.195 1 85.56 106 ARG A C 1
ATOM 893 O O . ARG A 1 106 ? 40.781 -9.281 -12.992 1 85.56 106 ARG A O 1
ATOM 900 N N . GLU A 1 107 ? 40.938 -8.438 -15.039 1 81.62 107 GLU A N 1
ATOM 901 C CA . GLU A 1 107 ? 41.812 -7.352 -14.594 1 81.62 107 GLU A CA 1
ATOM 902 C C . GLU A 1 107 ? 41.031 -6.305 -13.805 1 81.62 107 GLU A C 1
ATOM 904 O O . GLU A 1 107 ? 41.531 -5.734 -12.844 1 81.62 107 GLU A O 1
ATOM 909 N N . LYS A 1 108 ? 39.906 -6.062 -14.172 1 82.19 108 LYS A N 1
ATOM 910 C CA . LYS A 1 108 ? 39.094 -5.016 -13.57 1 82.19 108 LYS A CA 1
ATOM 911 C C . LYS A 1 108 ? 38.781 -5.336 -12.109 1 82.19 108 LYS A C 1
ATOM 913 O O . LYS A 1 108 ? 38.844 -4.461 -11.25 1 82.19 108 LYS A O 1
ATOM 918 N N . ILE A 1 109 ? 38.344 -6.605 -11.859 1 76 109 ILE A N 1
ATOM 919 C CA . ILE A 1 109 ? 37.969 -6.953 -10.484 1 76 109 ILE A CA 1
ATOM 920 C C . ILE A 1 109 ? 39.219 -7.086 -9.633 1 76 109 ILE A C 1
ATOM 922 O O . ILE A 1 109 ? 39.219 -6.797 -8.438 1 76 109 ILE A O 1
ATOM 926 N N . ASN A 1 110 ? 40.438 -7.648 -10.102 1 65.12 110 ASN A N 1
ATOM 927 C CA . ASN A 1 110 ? 41.688 -8.031 -9.422 1 65.12 110 ASN A CA 1
ATOM 928 C C . ASN A 1 110 ? 42.312 -6.84 -8.734 1 65.12 110 ASN A C 1
ATOM 930 O O . ASN A 1 110 ? 42.781 -6.953 -7.598 1 65.12 110 ASN A O 1
ATOM 934 N N . LYS A 1 111 ? 42.469 -5.691 -9.398 1 63.44 111 LYS A N 1
ATOM 935 C CA . LYS A 1 111 ? 43.438 -4.691 -8.938 1 63.44 111 LYS A CA 1
ATOM 936 C C . LYS A 1 111 ? 43 -4.086 -7.605 1 63.44 111 LYS A C 1
ATOM 938 O O . LYS A 1 111 ? 43.812 -3.809 -6.742 1 63.44 111 LYS A O 1
ATOM 943 N N . GLU A 1 112 ? 41.844 -4.113 -7.273 1 63.06 112 GLU A N 1
ATOM 944 C CA . GLU A 1 112 ? 41.656 -3.34 -6.047 1 63.06 112 GLU A CA 1
ATOM 945 C C . GLU A 1 112 ? 41 -4.176 -4.965 1 63.06 112 GLU A C 1
ATOM 947 O O . GLU A 1 112 ? 41.469 -4.25 -3.836 1 63.06 112 GLU A O 1
ATOM 952 N N . GLU A 1 113 ? 40.156 -4.988 -5.25 1 75.56 113 GLU A N 1
ATOM 953 C CA . GLU A 1 113 ? 39.312 -5.586 -4.215 1 75.56 113 GLU A CA 1
ATOM 954 C C . GLU A 1 113 ? 39.812 -6.973 -3.826 1 75.56 113 GLU A C 1
ATOM 956 O O . GLU A 1 113 ? 39.875 -7.309 -2.643 1 75.56 113 GLU A O 1
ATOM 961 N N . LEU A 1 114 ? 40.438 -7.805 -4.711 1 85.75 114 LEU A N 1
ATOM 962 C CA . LEU A 1 114 ? 40.75 -9.203 -4.465 1 85.75 114 LEU A CA 1
ATOM 963 C C . LEU A 1 114 ? 42.219 -9.375 -4.141 1 85.75 114 LEU A C 1
ATOM 965 O O . LEU A 1 114 ? 42.594 -10.289 -3.396 1 85.75 114 LEU A O 1
ATOM 969 N N . GLU A 1 115 ? 43.031 -8.453 -4.621 1 82.12 115 GLU A N 1
ATOM 970 C CA . GLU A 1 115 ? 44.469 -8.555 -4.387 1 82.12 115 GLU A CA 1
ATOM 971 C C . GLU A 1 115 ? 44.781 -8.398 -2.904 1 82.12 115 GLU A C 1
ATOM 973 O O . GLU A 1 115 ? 45.688 -9.07 -2.391 1 82.12 115 GLU A O 1
ATOM 978 N N . LYS A 1 116 ? 44 -7.566 -2.299 1 80.75 116 LYS A N 1
ATOM 979 C CA . LYS A 1 116 ? 44.25 -7.293 -0.885 1 80.75 116 LYS A CA 1
ATOM 980 C C . LYS A 1 116 ? 44.031 -8.547 -0.041 1 80.75 116 LYS A C 1
ATOM 982 O O . LYS A 1 116 ? 44.625 -8.68 1.036 1 80.75 116 LYS A O 1
ATOM 987 N N . ILE A 1 117 ? 43.312 -9.484 -0.536 1 86.75 117 ILE A N 1
ATOM 988 C CA . ILE A 1 117 ? 43 -10.672 0.251 1 86.75 117 ILE A CA 1
ATOM 989 C C . ILE A 1 117 ? 43.562 -11.914 -0.449 1 86.75 117 ILE A C 1
ATOM 991 O O . ILE A 1 117 ? 43.219 -13.039 -0.075 1 86.75 117 ILE A O 1
ATOM 995 N N . SER A 1 118 ? 44.344 -11.766 -1.418 1 86.94 118 SER A N 1
ATOM 996 C CA . SER A 1 118 ? 45.062 -12.805 -2.135 1 86.94 118 SER A CA 1
ATOM 997 C C . SER A 1 118 ? 44.094 -13.805 -2.777 1 86.94 118 SER A C 1
ATOM 999 O O . SER A 1 118 ? 44.281 -15.016 -2.625 1 86.94 118 SER A O 1
ATOM 1001 N N . LEU A 1 119 ? 43.062 -13.312 -3.332 1 90.88 119 LEU A N 1
ATOM 1002 C CA . LEU A 1 119 ? 42.156 -14.109 -4.125 1 90.88 119 LEU A CA 1
ATOM 1003 C C . LEU A 1 119 ? 42.188 -13.688 -5.59 1 90.88 119 LEU A C 1
ATOM 1005 O O . LEU A 1 119 ? 42.688 -12.609 -5.918 1 90.88 119 LEU A O 1
ATOM 1009 N N . GLU A 1 120 ? 41.812 -14.57 -6.48 1 88.62 120 GLU A N 1
ATOM 1010 C CA . GLU A 1 120 ? 41.719 -14.266 -7.906 1 88.62 120 GLU A CA 1
ATOM 1011 C C . GLU A 1 120 ? 40.5 -14.922 -8.539 1 88.62 120 GLU A C 1
ATOM 1013 O O . GLU A 1 120 ? 40 -15.922 -8.039 1 88.62 120 GLU A O 1
ATOM 1018 N N . PRO A 1 121 ? 40.031 -14.258 -9.578 1 89 121 PRO A N 1
ATOM 1019 C CA . PRO A 1 121 ? 38.906 -14.883 -10.273 1 89 121 PRO A CA 1
ATOM 1020 C C . PRO A 1 121 ? 39.312 -16.109 -11.078 1 89 121 PRO A C 1
ATOM 1022 O O . PRO A 1 121 ? 40.281 -16.062 -11.844 1 89 121 PRO A O 1
ATOM 1025 N N . GLU A 1 122 ? 38.656 -17.203 -10.867 1 84.88 122 GLU A N 1
ATOM 1026 C CA . GLU A 1 122 ? 38.875 -18.453 -11.609 1 84.88 122 GLU A CA 1
ATOM 1027 C C . GLU A 1 122 ? 38.062 -18.469 -12.898 1 84.88 122 GLU A C 1
ATOM 1029 O O . GLU A 1 122 ? 38.594 -18.766 -13.969 1 84.88 122 GLU A O 1
ATOM 1034 N N . VAL A 1 123 ? 36.75 -18.188 -12.766 1 86.19 123 VAL A N 1
ATOM 1035 C CA . VAL A 1 123 ? 35.844 -18.203 -13.891 1 86.19 123 VAL A CA 1
ATOM 1036 C C . VAL A 1 123 ? 35.062 -16.891 -13.93 1 86.19 123 VAL A C 1
ATOM 1038 O O . VAL A 1 123 ? 34.656 -16.375 -12.883 1 86.19 123 VAL A O 1
ATOM 1041 N N . VAL A 1 124 ? 35.031 -16.344 -15.078 1 87.75 124 VAL A N 1
ATOM 1042 C CA . VAL A 1 124 ? 34.25 -15.148 -15.305 1 87.75 124 VAL A CA 1
ATOM 1043 C C . VAL A 1 124 ? 33.062 -15.469 -16.25 1 87.75 124 VAL A C 1
ATOM 1045 O O . VAL A 1 124 ? 33.281 -15.805 -17.406 1 87.75 124 VAL A O 1
ATOM 1048 N N . ASP A 1 125 ? 31.875 -15.453 -15.703 1 88.38 125 ASP A N 1
ATOM 1049 C CA . ASP A 1 125 ? 30.672 -15.695 -16.5 1 88.38 125 ASP A CA 1
ATOM 1050 C C . ASP A 1 125 ? 29.938 -14.383 -16.797 1 88.38 125 ASP A C 1
ATOM 1052 O O . ASP A 1 125 ? 29.5 -13.688 -15.883 1 88.38 125 ASP A O 1
ATOM 1056 N N . VAL A 1 126 ? 29.828 -14.062 -18.031 1 88.06 126 VAL A N 1
ATOM 1057 C CA . VAL A 1 126 ? 29.016 -12.914 -18.438 1 88.06 126 VAL A CA 1
ATOM 1058 C C . VAL A 1 126 ? 27.562 -13.336 -18.562 1 88.06 126 VAL A C 1
ATOM 1060 O O . VAL A 1 126 ? 27.203 -14.07 -19.484 1 88.06 126 VAL A O 1
ATOM 1063 N N . LEU A 1 127 ? 26.781 -12.867 -17.75 1 83.69 127 LEU A N 1
ATOM 1064 C CA . LEU A 1 127 ? 25.391 -13.289 -17.672 1 83.69 127 LEU A CA 1
ATOM 1065 C C . LEU A 1 127 ? 24.531 -12.531 -18.672 1 83.69 127 LEU A C 1
ATOM 1067 O O . LEU A 1 127 ? 23.672 -13.117 -19.344 1 83.69 127 LEU A O 1
ATOM 1071 N N . SER A 1 128 ? 24.641 -11.242 -18.703 1 84.38 128 SER A N 1
ATOM 1072 C CA . SER A 1 128 ? 23.891 -10.414 -19.641 1 84.38 128 SER A CA 1
ATOM 1073 C C . SER A 1 128 ? 24.625 -9.102 -19.922 1 84.38 128 SER A C 1
ATOM 1075 O O . SER A 1 128 ? 25.312 -8.578 -19.047 1 84.38 128 SER A O 1
ATOM 1077 N N . CYS A 1 129 ? 24.578 -8.75 -21.094 1 82.62 129 CYS A N 1
ATOM 1078 C CA . CYS A 1 129 ? 25.125 -7.457 -21.5 1 82.62 129 CYS A CA 1
ATOM 1079 C C . CYS A 1 129 ? 24.141 -6.703 -22.391 1 82.62 129 CYS A C 1
ATOM 1081 O O . CYS A 1 129 ? 23.484 -7.301 -23.234 1 82.62 129 CYS A O 1
ATOM 1083 N N . GLY A 1 130 ? 23.859 -5.516 -22.016 1 75.19 130 GLY A N 1
ATOM 1084 C CA . GLY A 1 130 ? 23 -4.77 -22.906 1 75.19 130 GLY A CA 1
ATOM 1085 C C . GLY A 1 130 ? 22.969 -3.281 -22.625 1 75.19 130 GLY A C 1
ATOM 1086 O O . GLY A 1 130 ? 23.5 -2.832 -21.609 1 75.19 130 GLY A O 1
ATOM 1087 N N . ASN A 1 131 ? 22.656 -2.547 -23.656 1 69.75 131 ASN A N 1
ATOM 1088 C CA . ASN A 1 131 ? 22.406 -1.114 -23.547 1 69.75 131 ASN A CA 1
ATOM 1089 C C . ASN A 1 131 ? 20.922 -0.812 -23.375 1 69.75 131 ASN A C 1
ATOM 1091 O O . ASN A 1 131 ? 20.109 -1.728 -23.219 1 69.75 131 ASN A O 1
ATOM 1095 N N . LYS A 1 132 ? 20.578 0.415 -23.406 1 74.19 132 LYS A N 1
ATOM 1096 C CA . LYS A 1 132 ? 19.188 0.867 -23.312 1 74.19 132 LYS A CA 1
ATOM 1097 C C . LYS A 1 132 ? 18.312 0.196 -24.359 1 74.19 132 LYS A C 1
ATOM 1099 O O . LYS A 1 132 ? 18.672 0.144 -25.547 1 74.19 132 LYS A O 1
ATOM 1104 N N . TYR A 1 133 ? 17.312 -0.621 -23.938 1 76.94 133 TYR A N 1
ATOM 1105 C CA . TYR A 1 133 ? 16.375 -1.287 -24.828 1 76.94 133 TYR A CA 1
ATOM 1106 C C . TYR A 1 133 ? 15.453 -0.278 -25.5 1 76.94 133 TYR A C 1
ATOM 1108 O O . TYR A 1 133 ? 14.664 0.392 -24.828 1 76.94 133 TYR A O 1
ATOM 1116 N N . GLU A 1 134 ? 15.633 -0.179 -26.797 1 84.25 134 GLU A N 1
ATOM 1117 C CA . GLU A 1 134 ? 14.758 0.684 -27.578 1 84.25 134 GLU A CA 1
ATOM 1118 C C . GLU A 1 134 ? 13.617 -0.114 -28.219 1 84.25 134 GLU A C 1
ATOM 1120 O O . GLU A 1 134 ? 13.766 -1.309 -28.484 1 84.25 134 GLU A O 1
ATOM 1125 N N . LEU A 1 135 ? 12.516 0.508 -28.391 1 91.38 135 LEU A N 1
ATOM 1126 C CA . LEU A 1 135 ? 11.352 -0.126 -28.984 1 91.38 135 LEU A CA 1
ATOM 1127 C C . LEU A 1 135 ? 11.523 -0.251 -30.5 1 91.38 135 LEU A C 1
ATOM 1129 O O . LEU A 1 135 ? 12.078 0.643 -31.141 1 91.38 135 LEU A O 1
ATOM 1133 N N . LEU A 1 136 ? 11.102 -1.285 -31.109 1 91.69 136 LEU A N 1
ATOM 1134 C CA . LEU A 1 136 ? 11.117 -1.562 -32.562 1 91.69 136 LEU A CA 1
ATOM 1135 C C . LEU A 1 136 ? 9.734 -1.334 -33.156 1 91.69 136 LEU A C 1
ATOM 1137 O O . LEU A 1 136 ? 8.75 -1.184 -32.438 1 91.69 136 LEU A O 1
ATOM 1141 N N . PRO A 1 137 ? 9.648 -1.262 -34.406 1 92 137 PRO A N 1
ATOM 1142 C CA . PRO A 1 137 ? 8.375 -0.974 -35.062 1 92 137 PRO A CA 1
ATOM 1143 C C . PRO A 1 137 ? 7.273 -1.96 -34.688 1 92 137 PRO A C 1
ATOM 1145 O O . PRO A 1 137 ? 6.113 -1.569 -34.531 1 92 137 PRO A O 1
ATOM 1148 N N . ASN A 1 138 ? 7.66 -3.162 -34.5 1 92.12 138 ASN A N 1
ATOM 1149 C CA . ASN A 1 138 ? 6.664 -4.156 -34.094 1 92.12 138 ASN A CA 1
ATOM 1150 C C . ASN A 1 138 ? 6.102 -3.865 -32.719 1 92.12 138 ASN A C 1
ATOM 1152 O O . ASN A 1 138 ? 4.945 -4.18 -32.438 1 92.12 138 ASN A O 1
ATOM 1156 N N . ASP A 1 139 ? 6.93 -3.314 -31.875 1 93.81 139 ASP A N 1
ATOM 1157 C CA . ASP A 1 139 ? 6.461 -2.945 -30.547 1 93.81 139 ASP A CA 1
ATOM 1158 C C . ASP A 1 139 ? 5.461 -1.793 -30.609 1 93.81 139 ASP A C 1
ATOM 1160 O O . ASP A 1 139 ? 4.469 -1.778 -29.891 1 93.81 139 ASP A O 1
ATOM 1164 N N . TYR A 1 140 ? 5.691 -0.896 -31.531 1 93.75 140 TYR A N 1
ATOM 1165 C CA . TYR A 1 140 ? 4.773 0.224 -31.703 1 93.75 140 TYR A CA 1
ATOM 1166 C C . TYR A 1 140 ? 3.447 -0.244 -32.281 1 93.75 140 TYR A C 1
ATOM 1168 O O . TYR A 1 140 ? 2.391 0.309 -31.969 1 93.75 140 TYR A O 1
ATOM 1176 N N . ARG A 1 141 ? 3.518 -1.236 -33.156 1 94.44 141 ARG A N 1
ATOM 1177 C CA . ARG A 1 141 ? 2.285 -1.81 -33.688 1 94.44 141 ARG A CA 1
ATOM 1178 C C . ARG A 1 141 ? 1.453 -2.443 -32.594 1 94.44 141 ARG A C 1
ATOM 1180 O O . ARG A 1 141 ? 0.226 -2.32 -32.562 1 94.44 141 ARG A O 1
ATOM 1187 N N . LEU A 1 142 ? 2.141 -3.129 -31.75 1 94.75 142 LEU A N 1
ATOM 1188 C CA . LEU A 1 142 ? 1.442 -3.727 -30.609 1 94.75 142 LEU A CA 1
ATOM 1189 C C . LEU A 1 142 ? 0.8 -2.652 -29.75 1 94.75 142 LEU A C 1
ATOM 1191 O O . LEU A 1 142 ? -0.357 -2.785 -29.344 1 94.75 142 LEU A O 1
ATOM 1195 N N . ILE A 1 143 ? 1.547 -1.588 -29.469 1 93.88 143 ILE A N 1
ATOM 1196 C CA . ILE A 1 143 ? 1.045 -0.485 -28.656 1 93.88 143 ILE A CA 1
ATOM 1197 C C . ILE A 1 143 ? -0.16 0.154 -29.344 1 93.88 143 ILE A C 1
ATOM 1199 O O . ILE A 1 143 ? -1.17 0.442 -28.703 1 93.88 143 ILE A O 1
ATOM 1203 N N . ALA A 1 144 ? -0.078 0.347 -30.625 1 94.12 144 ALA A N 1
ATOM 1204 C CA . ALA A 1 144 ? -1.187 0.909 -31.391 1 94.12 144 ALA A CA 1
ATOM 1205 C C . ALA A 1 144 ? -2.41 -0 -31.328 1 94.12 144 ALA A C 1
ATOM 1207 O O . ALA A 1 144 ? -3.543 0.479 -31.234 1 94.12 144 ALA A O 1
ATOM 1208 N N . GLY A 1 145 ? -2.123 -1.272 -31.453 1 94.62 145 GLY A N 1
ATOM 1209 C CA . GLY A 1 145 ? -3.207 -2.23 -31.312 1 94.62 145 GLY A CA 1
ATOM 1210 C C . GLY A 1 145 ? -3.887 -2.164 -29.953 1 94.62 145 GLY A C 1
ATOM 1211 O O . GLY A 1 145 ? -5.117 -2.217 -29.859 1 94.62 145 GLY A O 1
ATOM 1212 N N . PHE A 1 146 ? -3.117 -2.02 -28.938 1 92.75 146 PHE A N 1
ATOM 1213 C CA . PHE A 1 146 ? -3.666 -1.923 -27.594 1 92.75 146 PHE A CA 1
ATOM 1214 C C . PHE A 1 146 ? -4.461 -0.633 -27.422 1 92.75 146 PHE A C 1
ATOM 1216 O O . PHE A 1 146 ? -5.527 -0.632 -26.812 1 92.75 146 PHE A O 1
ATOM 1223 N N . ILE A 1 147 ? -3.932 0.453 -27.906 1 92.44 147 ILE A N 1
ATOM 1224 C CA . ILE A 1 147 ? -4.625 1.733 -27.844 1 92.44 147 ILE A CA 1
ATOM 1225 C C . ILE A 1 147 ? -5.945 1.646 -28.609 1 92.44 147 ILE A C 1
ATOM 1227 O O . ILE A 1 147 ? -6.977 2.131 -28.141 1 92.44 147 ILE A O 1
ATOM 1231 N N . GLY A 1 148 ? -5.871 1.05 -29.797 1 94.25 148 GLY A N 1
ATOM 1232 C CA . GLY A 1 148 ? -7.086 0.825 -30.562 1 94.25 148 GLY A CA 1
ATOM 1233 C C . GLY A 1 148 ? -8.102 -0.028 -29.828 1 94.25 148 GLY A C 1
ATOM 1234 O O . GLY A 1 148 ? -9.305 0.252 -29.875 1 94.25 148 GLY A O 1
ATOM 1235 N N . TYR A 1 149 ? -7.609 -1.029 -29.188 1 94.19 149 TYR A N 1
ATOM 1236 C CA . TYR A 1 149 ? -8.492 -1.914 -28.438 1 94.19 149 TYR A CA 1
ATOM 1237 C C . TYR A 1 149 ? -9.148 -1.174 -27.266 1 94.19 149 TYR A C 1
ATOM 1239 O O . TYR A 1 149 ? -10.344 -1.326 -27.031 1 94.19 149 TYR A O 1
ATOM 1247 N N . VAL A 1 150 ? -8.414 -0.39 -26.531 1 92.31 150 VAL A N 1
ATOM 1248 C CA . VAL A 1 150 ? -8.953 0.386 -25.422 1 92.31 150 VAL A CA 1
ATOM 1249 C C . VAL A 1 150 ? -9.961 1.406 -25.938 1 92.31 150 VAL A C 1
ATOM 1251 O O . VAL A 1 150 ? -11.008 1.625 -25.328 1 92.31 150 VAL A O 1
ATOM 1254 N N . ALA A 1 151 ? -9.633 1.999 -27.078 1 94 151 ALA A N 1
ATOM 1255 C CA . ALA A 1 151 ? -10.57 2.922 -27.703 1 94 151 ALA A CA 1
ATOM 1256 C C . ALA A 1 151 ? -11.875 2.215 -28.078 1 94 151 ALA A C 1
ATOM 1258 O O . ALA A 1 151 ? -12.961 2.783 -27.922 1 94 151 ALA A O 1
ATOM 1259 N N . PHE A 1 152 ? -11.719 1.01 -28.578 1 95.62 152 PHE A N 1
ATOM 1260 C CA . PHE A 1 152 ? -12.883 0.2 -28.906 1 95.62 152 PHE A CA 1
ATOM 1261 C C . PHE A 1 152 ? -13.734 -0.064 -27.672 1 95.62 152 PHE A C 1
ATOM 1263 O O . PHE A 1 152 ? -14.961 0.03 -27.719 1 95.62 152 PHE A O 1
ATOM 1270 N N . ILE A 1 153 ? -13.133 -0.377 -26.578 1 94.5 153 ILE A N 1
ATOM 1271 C CA . ILE A 1 153 ? -13.844 -0.626 -25.328 1 94.5 153 ILE A CA 1
ATOM 1272 C C . ILE A 1 153 ? -14.547 0.65 -24.875 1 94.5 153 ILE A C 1
ATOM 1274 O O . ILE A 1 153 ? -15.68 0.602 -24.391 1 94.5 153 ILE A O 1
ATOM 1278 N N . MET A 1 154 ? -13.859 1.775 -25.016 1 92.81 154 MET A N 1
ATOM 1279 C CA . MET A 1 154 ? -14.469 3.055 -24.656 1 92.81 154 MET A CA 1
ATOM 1280 C C . MET A 1 154 ? -15.688 3.332 -25.531 1 92.81 154 MET A C 1
ATOM 1282 O O . MET A 1 154 ? -16.703 3.82 -25.047 1 92.81 154 MET A O 1
ATOM 1286 N N . TYR A 1 155 ? -15.562 3.027 -26.797 1 94.81 155 TYR A N 1
ATOM 1287 C CA . TYR A 1 155 ? -16.688 3.174 -27.719 1 94.81 155 TYR A CA 1
ATOM 1288 C C . TYR A 1 155 ? -17.844 2.293 -27.297 1 94.81 155 TYR A C 1
ATOM 1290 O O . TYR A 1 155 ? -19 2.748 -27.25 1 94.81 155 TYR A O 1
ATOM 1298 N N . ALA A 1 156 ? -17.531 1.076 -26.984 1 95.56 156 ALA A N 1
ATOM 1299 C CA . ALA A 1 156 ? -18.562 0.145 -26.547 1 95.56 156 ALA A CA 1
ATOM 1300 C C . ALA A 1 156 ? -19.219 0.629 -25.25 1 95.56 156 ALA A C 1
ATOM 1302 O O . ALA A 1 156 ? -20.422 0.451 -25.062 1 95.56 156 ALA A O 1
ATOM 1303 N N . THR A 1 157 ? -18.5 1.179 -24.375 1 93.25 157 THR A N 1
ATOM 1304 C CA . THR A 1 157 ? -19 1.681 -23.094 1 93.25 157 THR A CA 1
ATOM 1305 C C . THR A 1 157 ? -19.922 2.881 -23.312 1 93.25 157 THR A C 1
ATOM 1307 O O . THR A 1 157 ? -20.984 2.984 -22.703 1 93.25 157 THR A O 1
ATOM 1310 N N . LEU A 1 158 ? -19.531 3.787 -24.203 1 91.75 158 LEU A N 1
ATOM 1311 C CA . LEU A 1 158 ? -20.375 4.941 -24.531 1 91.75 158 LEU A CA 1
ATOM 1312 C C . LEU A 1 158 ? -21.656 4.512 -25.219 1 91.75 158 LEU A C 1
ATOM 1314 O O . LEU A 1 158 ? -22.719 5.086 -24.984 1 91.75 158 LEU A O 1
ATOM 1318 N N . TYR A 1 159 ? -21.484 3.557 -26.094 1 93.44 159 TYR A N 1
ATOM 1319 C CA . TYR A 1 159 ? -22.641 2.975 -26.75 1 93.44 159 TYR A CA 1
ATOM 1320 C C . TYR A 1 159 ? -23.641 2.42 -25.734 1 93.44 159 TYR A C 1
ATOM 1322 O O . TYR A 1 159 ? -24.844 2.664 -25.828 1 93.44 159 TYR A O 1
ATOM 1330 N N . ASP A 1 160 ? -23.141 1.666 -24.781 1 92.69 160 ASP A N 1
ATOM 1331 C CA . ASP A 1 160 ? -23.984 1.1 -23.734 1 92.69 160 ASP A CA 1
ATOM 1332 C C . ASP A 1 160 ? -24.641 2.199 -22.906 1 92.69 160 ASP A C 1
ATOM 1334 O O . ASP A 1 160 ? -25.812 2.092 -22.531 1 92.69 160 ASP A O 1
ATOM 1338 N N . LEU A 1 161 ? -23.938 3.246 -22.562 1 88.25 161 LEU A N 1
ATOM 1339 C CA . LEU A 1 161 ? -24.469 4.371 -21.797 1 88.25 161 LEU A CA 1
ATOM 1340 C C . LEU A 1 161 ? -25.609 5.047 -22.531 1 88.25 161 LEU A C 1
ATOM 1342 O O . LEU A 1 161 ? -26.609 5.422 -21.938 1 88.25 161 LEU A O 1
ATOM 1346 N N . LYS A 1 162 ? -25.469 5.234 -23.828 1 89.88 162 LYS A N 1
ATOM 1347 C CA . LYS A 1 162 ? -26.516 5.824 -24.656 1 89.88 162 LYS A CA 1
ATOM 1348 C C . LYS A 1 162 ? -27.766 4.945 -24.656 1 89.88 162 LYS A C 1
ATOM 1350 O O . LYS A 1 162 ? -28.891 5.453 -24.547 1 89.88 162 LYS A O 1
ATOM 1355 N N . LEU A 1 163 ? -27.562 3.711 -24.719 1 91.38 163 LEU A N 1
ATOM 1356 C CA . LEU A 1 163 ? -28.672 2.779 -24.719 1 91.38 163 LEU A CA 1
ATOM 1357 C C . LEU A 1 163 ? -29.422 2.828 -23.391 1 91.38 163 LEU A C 1
ATOM 1359 O O . LEU A 1 163 ? -30.656 2.736 -23.359 1 91.38 163 LEU A O 1
ATOM 1363 N N . ARG A 1 164 ? -28.703 2.881 -22.328 1 86.56 164 ARG A N 1
ATOM 1364 C CA . ARG A 1 164 ? -29.312 2.92 -21 1 86.56 164 ARG A CA 1
ATOM 1365 C C . ARG A 1 164 ? -30.094 4.219 -20.797 1 86.56 164 ARG A C 1
ATOM 1367 O O . ARG A 1 164 ? -31.141 4.223 -20.141 1 86.56 164 ARG A O 1
ATOM 1374 N N . THR A 1 165 ? -29.594 5.324 -21.266 1 84.31 165 THR A N 1
ATOM 1375 C CA . THR A 1 165 ? -30.266 6.617 -21.156 1 84.31 165 THR A CA 1
ATOM 1376 C C . THR A 1 165 ? -31.547 6.645 -21.984 1 84.31 165 THR A C 1
ATOM 1378 O O . THR A 1 165 ? -32.562 7.223 -21.562 1 84.31 165 THR A O 1
ATOM 1381 N N . GLU A 1 166 ? -31.5 5.98 -23.094 1 88.06 166 GLU A N 1
ATOM 1382 C CA . GLU A 1 166 ? -32.656 5.957 -24 1 88.06 166 GLU A CA 1
ATOM 1383 C C . GLU A 1 166 ? -33.562 4.758 -23.719 1 88.06 166 GLU A C 1
ATOM 1385 O O . GLU A 1 166 ? -34.625 4.637 -24.297 1 88.06 166 GLU A O 1
ATOM 1390 N N . GLU A 1 167 ? -33.125 3.869 -22.812 1 86.5 167 GLU A N 1
ATOM 1391 C CA . GLU A 1 167 ? -33.844 2.643 -22.484 1 86.5 167 GLU A CA 1
ATOM 1392 C C . GLU A 1 167 ? -34.125 1.828 -23.75 1 86.5 167 GLU A C 1
ATOM 1394 O O . GLU A 1 167 ? -35.281 1.422 -24 1 86.5 167 GLU A O 1
ATOM 1399 N N . SER A 1 168 ? -33.156 1.698 -24.609 1 85.44 168 SER A N 1
ATOM 1400 C CA . SER A 1 168 ? -33.281 0.958 -25.859 1 85.44 168 SER A CA 1
ATOM 1401 C C . SER A 1 168 ? -32.469 -0.334 -25.812 1 85.44 168 SER A C 1
ATOM 1403 O O . SER A 1 168 ? -31.594 -0.501 -24.969 1 85.44 168 SER A O 1
ATOM 1405 N N . LYS A 1 169 ? -33 -1.277 -26.75 1 82.62 169 LYS A N 1
ATOM 1406 C CA . LYS A 1 169 ? -32.25 -2.52 -26.906 1 82.62 169 LYS A CA 1
ATOM 1407 C C . LYS A 1 169 ? -31.203 -2.396 -28 1 82.62 169 LYS A C 1
ATOM 1409 O O . LYS A 1 169 ? -31.438 -1.711 -29 1 82.62 169 LYS A O 1
ATOM 1414 N N . GLY A 1 170 ? -29.938 -2.779 -27.703 1 85 170 GLY A N 1
ATOM 1415 C CA . GLY A 1 170 ? -28.875 -2.643 -28.672 1 85 170 GLY A CA 1
ATOM 1416 C C . GLY A 1 170 ? -28.141 -3.945 -28.953 1 85 170 GLY A C 1
ATOM 1417 O O . GLY A 1 170 ? -28.688 -5.027 -28.719 1 85 170 GLY A O 1
ATOM 1418 N N . ASN A 1 171 ? -27.047 -3.795 -29.625 1 89.44 171 ASN A N 1
ATOM 1419 C CA . ASN A 1 171 ? -26.203 -4.93 -29.984 1 89.44 171 ASN A CA 1
ATOM 1420 C C . ASN A 1 171 ? -25.531 -5.551 -28.766 1 89.44 171 ASN A C 1
ATOM 1422 O O . ASN A 1 171 ? -24.656 -4.945 -28.156 1 89.44 171 ASN A O 1
ATOM 1426 N N . ASN A 1 172 ? -25.828 -6.824 -28.516 1 88.06 172 ASN A N 1
ATOM 1427 C CA . ASN A 1 172 ? -25.328 -7.508 -27.328 1 88.06 172 ASN A CA 1
ATOM 1428 C C . ASN A 1 172 ? -23.844 -7.789 -27.406 1 88.06 172 ASN A C 1
ATOM 1430 O O . ASN A 1 172 ? -23.156 -7.859 -26.391 1 88.06 172 ASN A O 1
ATOM 1434 N N . LEU A 1 173 ? -23.453 -7.93 -28.609 1 90.38 173 LEU A N 1
ATOM 1435 C CA . LEU A 1 173 ? -22.031 -8.195 -28.797 1 90.38 173 LEU A CA 1
ATOM 1436 C C . LEU A 1 173 ? -21.203 -6.973 -28.391 1 90.38 173 LEU A C 1
ATOM 1438 O O . LEU A 1 173 ? -20.141 -7.113 -27.781 1 90.38 173 LEU A O 1
ATOM 1442 N N . LEU A 1 174 ? -21.641 -5.848 -28.766 1 92.31 174 LEU A N 1
ATOM 1443 C CA . LEU A 1 174 ? -20.938 -4.621 -28.391 1 92.31 174 LEU A CA 1
ATOM 1444 C C . LEU A 1 174 ? -21.062 -4.363 -26.891 1 92.31 174 LEU A C 1
ATOM 1446 O O . LEU A 1 174 ? -20.109 -3.896 -26.25 1 92.31 174 LEU A O 1
ATOM 1450 N N . ARG A 1 175 ? -22.078 -4.715 -26.328 1 92.5 175 ARG A N 1
ATOM 1451 C CA . ARG A 1 175 ? -22.328 -4.488 -24.906 1 92.5 175 ARG A CA 1
ATOM 1452 C C . ARG A 1 175 ? -21.453 -5.398 -24.047 1 92.5 175 ARG A C 1
ATOM 1454 O O . ARG A 1 175 ? -21.172 -5.082 -22.891 1 92.5 175 ARG A O 1
ATOM 1461 N N . ALA A 1 176 ? -21.078 -6.492 -24.672 1 92.38 176 ALA A N 1
ATOM 1462 C CA . ALA A 1 176 ? -20.219 -7.43 -23.953 1 92.38 176 ALA A CA 1
ATOM 1463 C C . ALA A 1 176 ? -18.875 -6.785 -23.578 1 92.38 176 ALA A C 1
ATOM 1465 O O . ALA A 1 176 ? -18.234 -7.195 -22.625 1 92.38 176 ALA A O 1
ATOM 1466 N N . PHE A 1 177 ? -18.531 -5.707 -24.312 1 94.94 177 PHE A N 1
ATOM 1467 C CA . PHE A 1 177 ? -17.25 -5.055 -24.109 1 94.94 177 PHE A CA 1
ATOM 1468 C C . PHE A 1 177 ? -17.406 -3.783 -23.281 1 94.94 177 PHE A C 1
ATOM 1470 O O . PHE A 1 177 ? -16.438 -3.076 -23.016 1 94.94 177 PHE A O 1
ATOM 1477 N N . SER A 1 178 ? -18.609 -3.518 -22.844 1 94.62 178 SER A N 1
ATOM 1478 C CA . SER A 1 178 ? -18.875 -2.32 -22.047 1 94.62 178 SER A CA 1
ATOM 1479 C C . SER A 1 178 ? -18.391 -2.492 -20.609 1 94.62 178 SER A C 1
ATOM 1481 O O . SER A 1 178 ? -18.719 -3.475 -19.953 1 94.62 178 SER A O 1
ATOM 1483 N N . VAL A 1 179 ? -17.625 -1.51 -20.078 1 91.5 179 VAL A N 1
ATOM 1484 C CA . VAL A 1 179 ? -17.094 -1.538 -18.719 1 91.5 179 VAL A CA 1
ATOM 1485 C C . VAL A 1 179 ? -18.234 -1.415 -17.719 1 91.5 179 VAL A C 1
ATOM 1487 O O . VAL A 1 179 ? -18.203 -2.035 -16.656 1 91.5 179 VAL A O 1
ATOM 1490 N N . ILE A 1 180 ? -19.25 -0.703 -18.047 1 88.75 180 ILE A N 1
ATOM 1491 C CA . ILE A 1 180 ? -20.391 -0.5 -17.172 1 88.75 180 ILE A CA 1
ATOM 1492 C C . ILE A 1 180 ? -21.172 -1.809 -17.016 1 88.75 180 ILE A C 1
ATOM 1494 O O . ILE A 1 180 ? -21.516 -2.207 -15.906 1 88.75 180 ILE A O 1
ATOM 1498 N N . GLU A 1 181 ? -21.375 -2.447 -18.094 1 90 181 GLU A N 1
ATOM 1499 C CA . GLU A 1 181 ? -22.094 -3.723 -18.062 1 90 181 GLU A CA 1
ATOM 1500 C C . GLU A 1 181 ? -21.297 -4.777 -17.297 1 90 181 GLU A C 1
ATOM 1502 O O . GLU A 1 181 ? -21.875 -5.516 -16.484 1 90 181 GLU A O 1
ATOM 1507 N N . ASN A 1 182 ? -20.062 -4.812 -17.578 1 91.56 182 ASN A N 1
ATOM 1508 C CA . ASN A 1 182 ? -19.203 -5.805 -16.922 1 91.56 182 ASN A CA 1
ATOM 1509 C C . ASN A 1 182 ? -19.062 -5.535 -15.43 1 91.56 182 ASN A C 1
ATOM 1511 O O . ASN A 1 182 ? -18.984 -6.469 -14.633 1 91.56 182 ASN A O 1
ATOM 1515 N N . ASN A 1 183 ? -19.031 -4.262 -15.086 1 88.81 183 ASN A N 1
ATOM 1516 C CA . ASN A 1 183 ? -18.969 -3.912 -13.664 1 88.81 183 ASN A CA 1
ATOM 1517 C C . ASN A 1 183 ? -20.25 -4.305 -12.938 1 88.81 183 ASN A C 1
ATOM 1519 O O . ASN A 1 183 ? -20.219 -4.684 -11.766 1 88.81 183 ASN A O 1
ATOM 1523 N N . GLN A 1 184 ? -21.359 -4.195 -13.555 1 86.44 184 GLN A N 1
ATOM 1524 C CA . GLN A 1 184 ? -22.625 -4.605 -12.961 1 86.44 184 GLN A CA 1
ATOM 1525 C C . GLN A 1 184 ? -22.703 -6.121 -12.828 1 86.44 184 GLN A C 1
ATOM 1527 O O . GLN A 1 184 ? -23.219 -6.637 -11.828 1 86.44 184 GLN A O 1
ATOM 1532 N N . LYS A 1 185 ? -22.125 -6.734 -13.75 1 85.81 185 LYS A N 1
ATOM 1533 C CA . LYS A 1 185 ? -22.172 -8.195 -13.742 1 85.81 185 LYS A CA 1
ATOM 1534 C C . LYS A 1 185 ? -21.344 -8.766 -12.594 1 85.81 185 LYS A C 1
ATOM 1536 O O . LYS A 1 185 ? -21.781 -9.703 -11.922 1 85.81 185 LYS A O 1
ATOM 1541 N N . ILE A 1 186 ? -20.234 -8.234 -12.406 1 86.69 186 ILE A N 1
ATOM 1542 C CA . ILE A 1 186 ? -19.359 -8.766 -11.375 1 86.69 186 ILE A CA 1
ATOM 1543 C C . ILE A 1 186 ? -19.922 -8.422 -9.992 1 86.69 186 ILE A C 1
ATOM 1545 O O . ILE A 1 186 ? -19.609 -9.094 -9.008 1 86.69 186 ILE A O 1
ATOM 1549 N N . ARG A 1 187 ? -20.766 -7.375 -9.922 1 85.81 187 ARG A N 1
ATOM 1550 C CA . ARG A 1 187 ? -21.328 -6.941 -8.648 1 85.81 187 ARG A CA 1
ATOM 1551 C C . ARG A 1 187 ? -22.656 -7.648 -8.367 1 85.81 187 ARG A C 1
ATOM 1553 O O . ARG A 1 187 ? -23.203 -7.531 -7.27 1 85.81 187 ARG A O 1
ATOM 1560 N N . LYS A 1 188 ? -23.125 -8.328 -9.312 1 82.88 188 LYS A N 1
ATOM 1561 C CA . LYS A 1 188 ? -24.406 -8.992 -9.125 1 82.88 188 LYS A CA 1
ATOM 1562 C C . LYS A 1 188 ? -24.312 -10.102 -8.078 1 82.88 188 LYS A C 1
ATOM 1564 O O . LYS A 1 188 ? -23.391 -10.922 -8.117 1 82.88 188 LYS A O 1
ATOM 1569 N N . PRO A 1 189 ? -25.234 -10.023 -7.152 1 78.12 189 PRO A N 1
ATOM 1570 C CA . PRO A 1 189 ? -25.203 -11.062 -6.117 1 78.12 189 PRO A CA 1
ATOM 1571 C C . PRO A 1 189 ? -25.656 -12.422 -6.633 1 78.12 189 PRO A C 1
ATOM 1573 O O . PRO A 1 189 ? -26.391 -12.5 -7.617 1 78.12 189 PRO A O 1
ATOM 1576 N N . ILE A 1 190 ? -25.172 -13.453 -6.031 1 73.88 190 ILE A N 1
ATOM 1577 C CA . ILE A 1 190 ? -25.562 -14.828 -6.34 1 73.88 190 ILE A CA 1
ATOM 1578 C C . ILE A 1 190 ? -26.938 -15.125 -5.73 1 73.88 190 ILE A C 1
ATOM 1580 O O . ILE A 1 190 ? -27.125 -14.992 -4.52 1 73.88 190 ILE A O 1
ATOM 1584 N N . HIS A 1 191 ? -27.875 -15.469 -6.543 1 76.75 191 HIS A N 1
ATOM 1585 C CA . HIS A 1 191 ? -29.234 -15.688 -6.059 1 76.75 191 HIS A CA 1
ATOM 1586 C C . HIS A 1 191 ? -29.469 -17.156 -5.75 1 76.75 191 HIS A C 1
ATOM 1588 O O . HIS A 1 191 ? -30.359 -17.484 -4.953 1 76.75 191 HIS A O 1
ATOM 1594 N N . ASN A 1 192 ? -28.656 -17.984 -6.316 1 79.81 192 ASN A N 1
ATOM 1595 C CA . ASN A 1 192 ? -28.844 -19.406 -6.066 1 79.81 192 ASN A CA 1
ATOM 1596 C C . ASN A 1 192 ? -28.438 -19.781 -4.645 1 79.81 192 ASN A C 1
ATOM 1598 O O . ASN A 1 192 ? -27.344 -19.438 -4.195 1 79.81 192 ASN A O 1
ATOM 1602 N N . GLU A 1 193 ? -29.312 -20.438 -3.979 1 77.44 193 GLU A N 1
ATOM 1603 C CA . GLU A 1 193 ? -29.125 -20.781 -2.57 1 77.44 193 GLU A CA 1
ATOM 1604 C C . GLU A 1 193 ? -27.906 -21.672 -2.377 1 77.44 193 GLU A C 1
ATOM 1606 O O . GLU A 1 193 ? -27.141 -21.5 -1.42 1 77.44 193 GLU A O 1
ATOM 1611 N N . PHE A 1 194 ? -27.797 -22.562 -3.287 1 73.88 194 PHE A N 1
ATOM 1612 C CA . PHE A 1 194 ? -26.703 -23.516 -3.189 1 73.88 194 PHE A CA 1
ATOM 1613 C C . PHE A 1 194 ? -25.359 -22.797 -3.326 1 73.88 194 PHE A C 1
ATOM 1615 O O . PHE A 1 194 ? -24.453 -23 -2.518 1 73.88 194 PHE A O 1
ATOM 1622 N N . TYR A 1 195 ? -25.297 -21.922 -4.191 1 77.81 195 TYR A N 1
ATOM 1623 C CA . TYR A 1 195 ? -24.031 -21.234 -4.469 1 77.81 195 TYR A CA 1
ATOM 1624 C C . TYR A 1 195 ? -23.797 -20.125 -3.459 1 77.81 195 TYR A C 1
ATOM 1626 O O . TYR A 1 195 ? -22.641 -19.719 -3.238 1 77.81 195 TYR A O 1
ATOM 1634 N N . ASN A 1 196 ? -24.828 -19.766 -2.838 1 83 196 ASN A N 1
ATOM 1635 C CA . ASN A 1 196 ? -24.688 -18.781 -1.778 1 83 196 ASN A CA 1
ATOM 1636 C C . ASN A 1 196 ? -23.922 -19.328 -0.579 1 83 196 ASN A C 1
ATOM 1638 O O . ASN A 1 196 ? -23.219 -18.594 0.116 1 83 196 ASN A O 1
ATOM 1642 N N . LYS A 1 197 ? -24.094 -20.656 -0.434 1 82.31 197 LYS A N 1
ATOM 1643 C CA . LYS A 1 197 ? -23.375 -21.328 0.655 1 82.31 197 LYS A CA 1
ATOM 1644 C C . LYS A 1 197 ? -21.875 -21.359 0.385 1 82.31 197 LYS A C 1
ATOM 1646 O O . LYS A 1 197 ? -21.078 -21.484 1.315 1 82.31 197 LYS A O 1
ATOM 1651 N N . LEU A 1 198 ? -21.578 -21.234 -0.857 1 86.06 198 LEU A N 1
ATOM 1652 C CA . LEU A 1 198 ? -20.188 -21.359 -1.239 1 86.06 198 LEU A CA 1
ATOM 1653 C C . LEU A 1 198 ? -19.562 -20 -1.534 1 86.06 198 LEU A C 1
ATOM 1655 O O . LEU A 1 198 ? -18.484 -19.922 -2.135 1 86.06 198 LEU A O 1
ATOM 1659 N N . LYS A 1 199 ? -20.25 -18.984 -1.04 1 89.31 199 LYS A N 1
ATOM 1660 C CA . LYS A 1 199 ? -19.75 -17.625 -1.207 1 89.31 199 LYS A CA 1
ATOM 1661 C C . LYS A 1 199 ? -18.406 -17.453 -0.49 1 89.31 199 LYS A C 1
ATOM 1663 O O . LYS A 1 199 ? -17.578 -16.641 -0.908 1 89.31 199 LYS A O 1
ATOM 1668 N N . VAL A 1 200 ? -18.188 -18.234 0.507 1 93.5 200 VAL A N 1
ATOM 1669 C CA . VAL A 1 200 ? -16.984 -18.156 1.324 1 93.5 200 VAL A CA 1
ATOM 1670 C C . VAL A 1 200 ? -15.766 -18.5 0.472 1 93.5 200 VAL A C 1
ATOM 1672 O O . VAL A 1 200 ? -14.656 -18.016 0.747 1 93.5 200 VAL A O 1
ATOM 1675 N N . VAL A 1 201 ? -15.922 -19.266 -0.564 1 94.69 201 VAL A N 1
ATOM 1676 C CA . VAL A 1 201 ? -14.828 -19.672 -1.448 1 94.69 201 VAL A CA 1
ATOM 1677 C C . VAL A 1 201 ? -14.242 -18.438 -2.139 1 94.69 201 VAL A C 1
ATOM 1679 O O . VAL A 1 201 ? -13.031 -18.344 -2.318 1 94.69 201 VAL A O 1
ATOM 1682 N N . GLN A 1 202 ? -15.094 -17.484 -2.459 1 93.69 202 GLN A N 1
ATOM 1683 C CA . GLN A 1 202 ? -14.648 -16.281 -3.152 1 93.69 202 GLN A CA 1
ATOM 1684 C C . GLN A 1 202 ? -13.75 -15.43 -2.256 1 93.69 202 GLN A C 1
ATOM 1686 O O . GLN A 1 202 ? -12.727 -14.906 -2.707 1 93.69 202 GLN A O 1
ATOM 1691 N N . GLY A 1 203 ? -14.148 -15.344 -1.043 1 94.88 203 GLY A N 1
ATOM 1692 C CA . GLY A 1 203 ? -13.305 -14.609 -0.11 1 94.88 203 GLY A CA 1
ATOM 1693 C C . GLY A 1 203 ? -11.945 -15.258 0.091 1 94.88 203 GLY A C 1
ATOM 1694 O O . GLY A 1 203 ? -10.922 -14.57 0.093 1 94.88 203 GLY A O 1
ATOM 1695 N N . ILE A 1 204 ? -11.914 -16.531 0.23 1 96.25 204 ILE A N 1
ATOM 1696 C CA . ILE A 1 204 ? -10.664 -17.25 0.443 1 96.25 204 ILE A CA 1
ATOM 1697 C C . ILE A 1 204 ? -9.766 -17.109 -0.783 1 96.25 204 ILE A C 1
ATOM 1699 O O . ILE A 1 204 ? -8.547 -16.953 -0.653 1 96.25 204 ILE A O 1
ATOM 1703 N N . ARG A 1 205 ? -10.344 -17.109 -1.923 1 96.75 205 ARG A N 1
ATOM 1704 C CA . ARG A 1 205 ? -9.594 -16.922 -3.164 1 96.75 205 ARG A CA 1
ATOM 1705 C C . ARG A 1 205 ? -8.891 -15.57 -3.18 1 96.75 205 ARG A C 1
ATOM 1707 O O . ARG A 1 205 ? -7.719 -15.477 -3.547 1 96.75 205 ARG A O 1
ATOM 1714 N N . THR A 1 206 ? -9.641 -14.547 -2.771 1 97.44 206 THR A N 1
ATOM 1715 C CA . THR A 1 206 ? -9.102 -13.188 -2.766 1 97.44 206 THR A CA 1
ATOM 1716 C C . THR A 1 206 ? -7.953 -13.07 -1.77 1 97.44 206 THR A C 1
ATOM 1718 O O . THR A 1 206 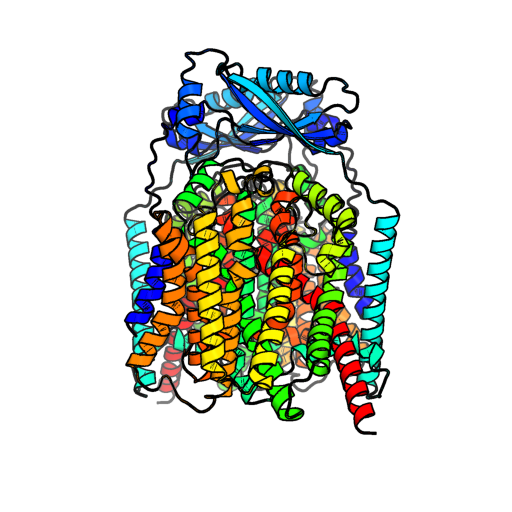? -6.871 -12.594 -2.117 1 97.44 206 THR A O 1
ATOM 1721 N N . TYR A 1 207 ? -8.156 -13.555 -0.578 1 96.69 207 TYR A N 1
ATOM 1722 C CA . TYR A 1 207 ? -7.141 -13.406 0.461 1 96.69 207 TYR A CA 1
ATOM 1723 C C . TYR A 1 207 ? -5.926 -14.281 0.164 1 96.69 207 TYR A C 1
ATOM 1725 O O . TYR A 1 207 ? -4.793 -13.898 0.458 1 96.69 207 TYR A O 1
ATOM 1733 N N . ASN A 1 208 ? -6.215 -15.391 -0.405 1 96.69 208 ASN A N 1
ATOM 1734 C CA . ASN A 1 208 ? -5.109 -16.25 -0.814 1 96.69 208 ASN A CA 1
ATOM 1735 C C . ASN A 1 208 ? -4.262 -15.594 -1.899 1 96.69 208 ASN A C 1
ATOM 1737 O O . ASN A 1 208 ? -3.033 -15.688 -1.88 1 96.69 208 ASN A O 1
ATOM 1741 N N . MET A 1 209 ? -4.902 -14.961 -2.82 1 97.94 209 MET A N 1
ATOM 1742 C CA . MET A 1 209 ? -4.168 -14.266 -3.875 1 97.94 209 MET A CA 1
ATOM 1743 C C . MET A 1 209 ? -3.354 -13.109 -3.301 1 97.94 209 MET A C 1
ATOM 1745 O O . MET A 1 209 ? -2.238 -12.852 -3.754 1 97.94 209 MET A O 1
ATOM 1749 N N . MET A 1 210 ? -3.881 -12.445 -2.316 1 97 210 MET A N 1
ATOM 1750 C CA . MET A 1 210 ? -3.135 -11.391 -1.641 1 97 210 MET A CA 1
ATOM 1751 C C . MET A 1 210 ? -1.873 -11.945 -0.987 1 97 210 MET A C 1
ATOM 1753 O O . MET A 1 210 ? -0.804 -11.344 -1.078 1 97 210 MET A O 1
ATOM 1757 N N . LEU A 1 211 ? -2.039 -13.078 -0.395 1 96.12 211 LEU A N 1
ATOM 1758 C CA . LEU A 1 211 ? -0.899 -13.695 0.272 1 96.12 211 LEU A CA 1
ATOM 1759 C C . LEU A 1 211 ? 0.152 -14.141 -0.742 1 96.12 211 LEU A C 1
ATOM 1761 O O . LEU A 1 211 ? 1.352 -14.086 -0.461 1 96.12 211 LEU A O 1
ATOM 1765 N N . VAL A 1 212 ? -0.306 -14.578 -1.911 1 97.12 212 VAL A N 1
ATOM 1766 C CA . VAL A 1 212 ? 0.627 -14.93 -2.975 1 97.12 212 VAL A CA 1
ATOM 1767 C C . VAL A 1 212 ? 1.439 -13.695 -3.379 1 97.12 212 VAL A C 1
ATOM 1769 O O . VAL A 1 212 ? 2.664 -13.773 -3.514 1 97.12 212 VAL A O 1
ATOM 1772 N N . VAL A 1 213 ? 0.797 -12.578 -3.525 1 96.94 213 VAL A N 1
ATOM 1773 C CA . VAL A 1 213 ? 1.476 -11.336 -3.887 1 96.94 213 VAL A CA 1
ATOM 1774 C C . VAL A 1 213 ? 2.461 -10.953 -2.787 1 96.94 213 VAL A C 1
ATOM 1776 O O . VAL A 1 213 ? 3.59 -10.547 -3.074 1 96.94 213 VAL A O 1
ATOM 1779 N N . VAL A 1 214 ? 2.057 -11.117 -1.559 1 94.94 214 VAL A N 1
ATOM 1780 C CA . VAL A 1 214 ? 2.916 -10.789 -0.425 1 94.94 214 VAL A CA 1
ATOM 1781 C C . VAL A 1 214 ? 4.148 -11.695 -0.435 1 94.94 214 VAL A C 1
ATOM 1783 O O . VAL A 1 214 ? 5.273 -11.219 -0.247 1 94.94 214 VAL A O 1
ATOM 1786 N N . GLY A 1 215 ? 3.92 -12.969 -0.615 1 92.94 215 GLY A N 1
ATOM 1787 C CA . GLY A 1 215 ? 5.035 -13.898 -0.683 1 92.94 215 GLY A CA 1
ATOM 1788 C C . GLY A 1 215 ? 6.055 -13.531 -1.747 1 92.94 215 GLY A C 1
ATOM 1789 O O . GLY A 1 215 ? 7.258 -13.516 -1.481 1 92.94 215 GLY A O 1
ATOM 1790 N N . HIS A 1 216 ? 5.617 -13.156 -2.887 1 94.31 216 HIS A N 1
ATOM 1791 C CA . HIS A 1 216 ? 6.523 -12.812 -3.979 1 94.31 216 HIS A CA 1
ATOM 1792 C C . HIS A 1 216 ? 7.16 -11.445 -3.76 1 94.31 216 HIS A C 1
ATOM 1794 O O . HIS A 1 216 ? 8.25 -11.172 -4.266 1 94.31 216 HIS A O 1
ATOM 1800 N N . SER A 1 217 ? 6.484 -10.633 -3.027 1 92.56 217 SER A N 1
ATOM 1801 C CA . SER A 1 217 ? 7.09 -9.359 -2.67 1 92.56 217 SER A CA 1
ATOM 1802 C C . SER A 1 217 ? 8.336 -9.555 -1.81 1 92.56 217 SER A C 1
ATOM 1804 O O . SER A 1 217 ? 9.312 -8.812 -1.942 1 92.56 217 SER A O 1
ATOM 1806 N N . ILE A 1 218 ? 8.25 -10.508 -0.965 1 88.06 218 ILE A N 1
ATOM 1807 C CA . ILE A 1 218 ? 9.406 -10.836 -0.134 1 88.06 218 ILE A CA 1
ATOM 1808 C C . ILE A 1 218 ? 10.508 -11.445 -0.998 1 88.06 218 ILE A C 1
ATOM 1810 O O . ILE A 1 218 ? 11.68 -11.086 -0.862 1 88.06 218 ILE A O 1
ATOM 1814 N N . MET A 1 219 ? 10.148 -12.289 -1.9 1 88 219 MET A N 1
ATOM 1815 C CA . MET A 1 219 ? 11.102 -12.945 -2.793 1 88 219 MET A CA 1
ATOM 1816 C C . MET A 1 219 ? 11.805 -11.922 -3.684 1 88 219 MET A C 1
ATOM 1818 O O . MET A 1 219 ? 12.953 -12.117 -4.066 1 88 219 MET A O 1
ATOM 1822 N N . ASN A 1 220 ? 11.094 -10.875 -3.979 1 88.88 220 ASN A N 1
ATOM 1823 C CA . ASN A 1 220 ? 11.664 -9.805 -4.789 1 88.88 220 ASN A CA 1
ATOM 1824 C C . ASN A 1 220 ? 12.984 -9.305 -4.199 1 88.88 220 ASN A C 1
ATOM 1826 O O . ASN A 1 220 ? 13.93 -9.023 -4.938 1 88.88 220 ASN A O 1
ATOM 1830 N N . PHE A 1 221 ? 13.102 -9.242 -2.92 1 88.25 221 PHE A N 1
ATOM 1831 C CA . PHE A 1 221 ? 14.297 -8.711 -2.271 1 88.25 221 PHE A CA 1
ATOM 1832 C C . PHE A 1 221 ? 15.398 -9.758 -2.205 1 88.25 221 PHE A C 1
ATOM 1834 O O . PHE A 1 221 ? 16.578 -9.422 -2.066 1 88.25 221 PHE A O 1
ATOM 1841 N N . LEU A 1 222 ? 15.039 -11.016 -2.338 1 86.31 222 LEU A N 1
ATOM 1842 C CA . LEU A 1 222 ? 16.031 -12.086 -2.398 1 86.31 222 LEU A CA 1
ATOM 1843 C C . LEU A 1 222 ? 16.672 -12.148 -3.781 1 86.31 222 LEU A C 1
ATOM 1845 O O . LEU A 1 222 ? 17.844 -12.523 -3.914 1 86.31 222 LEU A O 1
ATOM 1849 N N . ILE A 1 223 ? 15.914 -11.695 -4.723 1 87.81 223 ILE A N 1
ATOM 1850 C CA . ILE A 1 223 ? 16.375 -11.75 -6.102 1 87.81 223 ILE A CA 1
ATOM 1851 C C . ILE A 1 223 ? 17.125 -10.461 -6.449 1 87.81 223 ILE A C 1
ATOM 1853 O O . ILE A 1 223 ? 18.062 -10.469 -7.246 1 87.81 223 ILE A O 1
ATOM 1857 N N . ALA A 1 224 ? 16.797 -9.383 -5.816 1 89.5 224 ALA A N 1
ATOM 1858 C CA . ALA A 1 224 ? 17.359 -8.062 -6.121 1 89.5 224 ALA A CA 1
ATOM 1859 C C . ALA A 1 224 ? 18.797 -7.957 -5.652 1 89.5 224 ALA A C 1
ATOM 1861 O O . ALA A 1 224 ? 19.25 -8.742 -4.812 1 89.5 224 ALA A O 1
ATOM 1862 N N . TYR A 1 225 ? 19.578 -7.055 -6.273 1 91.75 225 TYR A N 1
ATOM 1863 C CA . TYR A 1 225 ? 20.906 -6.723 -5.773 1 91.75 225 TYR A CA 1
ATOM 1864 C C . TYR A 1 225 ? 20.812 -5.895 -4.496 1 91.75 225 TYR A C 1
ATOM 1866 O O . TYR A 1 225 ? 20.422 -4.727 -4.531 1 91.75 225 TYR A O 1
ATOM 1874 N N . THR A 1 226 ? 21.172 -6.527 -3.439 1 90.75 226 THR A N 1
ATOM 1875 C CA . THR A 1 226 ? 21.016 -5.855 -2.152 1 90.75 226 THR A CA 1
ATOM 1876 C C . THR A 1 226 ? 22.375 -5.504 -1.56 1 90.75 226 THR A C 1
ATOM 1878 O O . THR A 1 226 ? 23.391 -6.156 -1.855 1 90.75 226 THR A O 1
ATOM 1881 N N . SER A 1 227 ? 22.438 -4.445 -0.737 1 88.44 227 SER A N 1
ATOM 1882 C CA . SER A 1 227 ? 23.688 -4.016 -0.096 1 88.44 227 SER A CA 1
ATOM 1883 C C . SER A 1 227 ? 23.922 -4.766 1.21 1 88.44 227 SER A C 1
ATOM 1885 O O . SER A 1 227 ? 25.062 -4.938 1.636 1 88.44 227 SER A O 1
ATOM 1887 N N . ASN A 1 228 ? 22.891 -5.203 1.851 1 87.69 228 ASN A N 1
ATOM 1888 C CA . ASN A 1 228 ? 22.984 -5.859 3.148 1 87.69 228 ASN A CA 1
ATOM 1889 C C . ASN A 1 228 ? 22.516 -7.309 3.082 1 87.69 228 ASN A C 1
ATOM 1891 O O . ASN A 1 228 ? 21.562 -7.688 3.764 1 87.69 228 ASN A O 1
ATOM 1895 N N . THR A 1 229 ? 23.328 -8.156 2.48 1 89.38 229 THR A N 1
ATOM 1896 C CA . THR A 1 229 ? 23 -9.562 2.277 1 89.38 229 THR A CA 1
ATOM 1897 C C . THR A 1 229 ? 22.891 -10.289 3.615 1 89.38 229 THR A C 1
ATOM 1899 O O . THR A 1 229 ? 22.172 -11.281 3.73 1 89.38 229 THR A O 1
ATOM 1902 N N . HIS A 1 230 ? 23.547 -9.789 4.625 1 86.12 230 HIS A N 1
ATOM 1903 C CA . HIS A 1 230 ? 23.5 -10.414 5.941 1 86.12 230 HIS A CA 1
ATOM 1904 C C . HIS A 1 230 ? 22.094 -10.367 6.52 1 86.12 230 HIS A C 1
ATOM 1906 O O . HIS A 1 230 ? 21.672 -11.297 7.215 1 86.12 230 HIS A O 1
ATOM 1912 N N . PHE A 1 231 ? 21.469 -9.32 6.258 1 86.62 231 PHE A N 1
ATOM 1913 C CA . PHE A 1 231 ? 20.078 -9.203 6.715 1 86.62 231 PHE A CA 1
ATOM 1914 C C . PHE A 1 231 ? 19.219 -10.297 6.109 1 86.62 231 PHE A C 1
ATOM 1916 O O . PHE A 1 231 ? 18.391 -10.898 6.805 1 86.62 231 PHE A O 1
ATOM 1923 N N . LEU A 1 232 ? 19.375 -10.523 4.883 1 88.5 232 LEU A N 1
ATOM 1924 C CA . LEU A 1 232 ? 18.594 -11.539 4.184 1 88.5 232 LEU A CA 1
ATOM 1925 C C . LEU A 1 232 ? 18.922 -12.938 4.707 1 88.5 232 LEU A C 1
ATOM 1927 O O . LEU A 1 232 ? 18.031 -13.773 4.848 1 88.5 232 LEU A O 1
ATOM 1931 N N . GLU A 1 233 ? 20.203 -13.148 4.949 1 89.12 233 GLU A N 1
ATOM 1932 C CA . GLU A 1 233 ? 20.609 -14.422 5.535 1 89.12 233 GLU A CA 1
ATOM 1933 C C . GLU A 1 233 ? 19.938 -14.648 6.883 1 89.12 233 GLU A C 1
ATOM 1935 O O . GLU A 1 233 ? 19.422 -15.742 7.145 1 89.12 233 GLU A O 1
ATOM 1940 N N . HIS A 1 234 ? 19.859 -13.594 7.598 1 85.94 234 HIS A N 1
ATOM 1941 C CA . HIS A 1 234 ? 19.219 -13.672 8.906 1 85.94 234 HIS A CA 1
ATOM 1942 C C . HIS A 1 234 ? 17.719 -13.906 8.773 1 85.94 234 HIS A C 1
ATOM 1944 O O . HIS A 1 234 ? 17.125 -14.656 9.547 1 85.94 234 HIS A O 1
ATOM 1950 N N . MET A 1 235 ? 17.172 -13.305 7.875 1 85.88 235 MET A N 1
ATOM 1951 C CA . MET A 1 235 ? 15.742 -13.43 7.648 1 85.88 235 MET A CA 1
ATOM 1952 C C . MET A 1 235 ? 15.375 -14.859 7.242 1 85.88 235 MET A C 1
ATOM 1954 O O . MET A 1 235 ? 14.422 -15.43 7.766 1 85.88 235 MET A O 1
ATOM 1958 N N . VAL A 1 236 ? 16.094 -15.414 6.363 1 85.44 236 VAL A N 1
ATOM 1959 C CA . VAL A 1 236 ? 15.805 -16.75 5.867 1 85.44 236 VAL A CA 1
ATOM 1960 C C . VAL A 1 236 ? 16.016 -17.766 6.984 1 85.44 236 VAL A C 1
ATOM 1962 O O . VAL A 1 236 ? 15.289 -18.766 7.078 1 85.44 236 VAL A O 1
ATOM 1965 N N . GLU A 1 237 ? 16.984 -17.516 7.746 1 83.44 237 GLU A N 1
ATOM 1966 C CA . GLU A 1 237 ? 17.312 -18.438 8.828 1 83.44 237 GLU A CA 1
ATOM 1967 C C . GLU A 1 237 ? 16.25 -18.422 9.914 1 83.44 237 GLU A C 1
ATOM 1969 O O . GLU A 1 237 ? 15.922 -19.453 10.492 1 83.44 237 GLU A O 1
ATOM 1974 N N . HIS A 1 238 ? 15.648 -17.297 10.062 1 80.81 238 HIS A N 1
ATOM 1975 C CA . HIS A 1 238 ? 14.812 -17.156 11.25 1 80.81 238 HIS A CA 1
ATOM 1976 C C . HIS A 1 238 ? 13.336 -17.047 10.875 1 80.81 238 HIS A C 1
ATOM 1978 O O . HIS A 1 238 ? 12.461 -17.188 11.727 1 80.81 238 HIS A O 1
ATOM 1984 N N . ALA A 1 239 ? 13.039 -16.844 9.711 1 81.56 239 ALA A N 1
ATOM 1985 C CA . ALA A 1 239 ? 11.656 -16.719 9.273 1 81.56 239 ALA A CA 1
ATOM 1986 C C . ALA A 1 239 ? 11.258 -17.891 8.359 1 81.56 239 ALA A C 1
ATOM 1988 O O . ALA A 1 239 ? 10.5 -17.703 7.406 1 81.56 239 ALA A O 1
ATOM 1989 N N . GLY A 1 240 ? 11.734 -19.031 8.68 1 79.56 240 GLY A N 1
ATOM 1990 C CA . GLY A 1 240 ? 11.531 -20.219 7.848 1 79.56 240 GLY A CA 1
ATOM 1991 C C . GLY A 1 240 ? 10.07 -20.562 7.656 1 79.56 240 GLY A C 1
ATOM 1992 O O . GLY A 1 240 ? 9.656 -20.938 6.559 1 79.56 240 GLY A O 1
ATOM 1993 N N . ILE A 1 241 ? 9.297 -20.438 8.625 1 83.81 241 ILE A N 1
ATOM 1994 C CA . ILE A 1 241 ? 7.887 -20.828 8.57 1 83.81 241 ILE A CA 1
ATOM 1995 C C . ILE A 1 241 ? 7.148 -19.938 7.57 1 83.81 241 ILE A C 1
ATOM 1997 O O . ILE A 1 241 ? 6.258 -20.406 6.859 1 83.81 241 ILE A O 1
ATOM 2001 N N . PHE A 1 242 ? 7.496 -18.734 7.516 1 83 242 PHE A N 1
ATOM 2002 C CA . PHE A 1 242 ? 6.852 -17.797 6.602 1 83 242 PHE A CA 1
ATOM 2003 C C . PHE A 1 242 ? 7.188 -18.141 5.152 1 83 242 PHE A C 1
ATOM 2005 O O . PHE A 1 242 ? 6.332 -18.047 4.273 1 83 242 PHE A O 1
ATOM 2012 N N . PHE A 1 243 ? 8.383 -18.5 5 1 85.5 243 PHE A N 1
ATOM 2013 C CA . PHE A 1 243 ? 8.797 -18.875 3.652 1 85.5 243 PHE A CA 1
ATOM 2014 C C . PHE A 1 243 ? 8.148 -20.188 3.232 1 85.5 243 PHE A C 1
ATOM 2016 O O . PHE A 1 243 ? 7.801 -20.359 2.064 1 85.5 243 PHE A O 1
ATOM 2023 N N . SER A 1 244 ? 7.988 -21.031 4.207 1 88.62 244 SER A N 1
ATOM 2024 C CA . SER A 1 244 ? 7.289 -22.2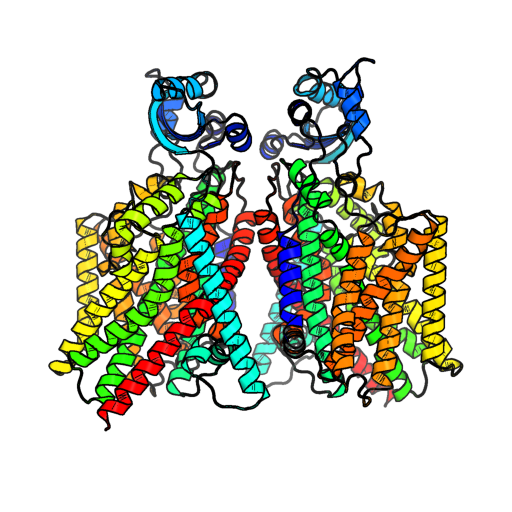81 3.914 1 88.62 244 SER A CA 1
ATOM 2025 C C . SER A 1 244 ? 5.832 -22.016 3.537 1 88.62 244 SER A C 1
ATOM 2027 O O . SER A 1 244 ? 5.293 -22.672 2.645 1 88.62 244 SER A O 1
ATOM 2029 N N . LEU A 1 245 ? 5.25 -21.156 4.16 1 88.88 245 LEU A N 1
ATOM 2030 C CA . LEU A 1 245 ? 3.877 -20.781 3.834 1 88.88 245 LEU A CA 1
ATOM 2031 C C . LEU A 1 245 ? 3.76 -20.359 2.375 1 88.88 245 LEU A C 1
ATOM 2033 O O . LEU A 1 245 ? 2.809 -20.734 1.687 1 88.88 245 LEU A O 1
ATOM 2037 N N . GLY A 1 246 ? 4.684 -19.656 1.965 1 91.31 246 GLY A N 1
ATOM 2038 C CA . GLY A 1 246 ? 4.676 -19.172 0.591 1 91.31 246 GLY A CA 1
ATOM 2039 C C . GLY A 1 246 ? 4.621 -20.297 -0.43 1 91.31 246 GLY A C 1
ATOM 2040 O O . GLY A 1 246 ? 4.02 -20.141 -1.495 1 91.31 246 GLY A O 1
ATOM 2041 N N . MET A 1 247 ? 5.133 -21.391 -0.088 1 92.69 247 MET A N 1
ATOM 2042 C CA . MET A 1 247 ? 5.227 -22.5 -1.021 1 92.69 247 MET A CA 1
ATOM 2043 C C . MET A 1 247 ? 3.9 -23.266 -1.103 1 92.69 247 MET A C 1
ATOM 2045 O O . MET A 1 247 ? 3.666 -24.016 -2.047 1 92.69 247 MET A O 1
ATOM 2049 N N . TYR A 1 248 ? 3.068 -23.031 -0.137 1 96.75 248 TYR A N 1
ATOM 2050 C CA . TYR A 1 248 ? 1.826 -23.797 -0.103 1 96.75 248 TYR A CA 1
ATOM 2051 C C . TYR A 1 248 ? 0.647 -22.938 -0.547 1 96.75 248 TYR A C 1
ATOM 2053 O O . TYR A 1 248 ? -0.456 -23.453 -0.758 1 96.75 248 TYR A O 1
ATOM 2061 N N . LEU A 1 249 ? 0.827 -21.688 -0.826 1 96.38 249 LEU A N 1
ATOM 2062 C CA . LEU A 1 249 ? -0.255 -20.734 -1.041 1 96.38 249 LEU A CA 1
ATOM 2063 C C . LEU A 1 249 ? -0.962 -21 -2.365 1 96.38 249 LEU A C 1
ATOM 2065 O O . LEU A 1 249 ? -2.107 -20.594 -2.557 1 96.38 249 LEU A O 1
ATOM 2069 N N . VAL A 1 250 ? -0.364 -21.672 -3.271 1 96.31 250 VAL A N 1
ATOM 2070 C CA . VAL A 1 250 ? -0.961 -21.938 -4.578 1 96.31 250 VAL A CA 1
ATOM 2071 C C . VAL A 1 250 ? -1.884 -23.141 -4.496 1 96.31 250 VAL A C 1
ATOM 2073 O O . VAL A 1 250 ? -2.766 -23.328 -5.344 1 96.31 250 VAL A O 1
ATOM 2076 N N . GLN A 1 251 ? -1.792 -23.969 -3.523 1 97.81 251 GLN A N 1
ATOM 2077 C CA . GLN A 1 251 ? -2.469 -25.25 -3.436 1 97.81 251 GLN A CA 1
ATOM 2078 C C . GLN A 1 251 ? -3.982 -25.078 -3.332 1 97.81 251 GLN A C 1
ATOM 2080 O O . GLN A 1 251 ? -4.746 -25.828 -3.934 1 97.81 251 GLN A O 1
ATOM 2085 N N . PRO A 1 252 ? -4.461 -24.062 -2.605 1 97.62 252 PRO A N 1
ATOM 2086 C CA . PRO A 1 252 ? -5.91 -23.875 -2.557 1 97.62 252 PRO A CA 1
ATOM 2087 C C . PRO A 1 252 ? -6.52 -23.625 -3.934 1 97.62 252 PRO A C 1
ATOM 2089 O O . PRO A 1 252 ? -7.676 -23.984 -4.176 1 97.62 252 PRO A O 1
ATOM 2092 N N . PHE A 1 253 ? -5.828 -23.094 -4.824 1 97.75 253 PHE A N 1
ATOM 2093 C CA . PHE A 1 253 ? -6.363 -22.812 -6.152 1 97.75 253 PHE A CA 1
ATOM 2094 C C . PHE A 1 253 ? -6.598 -24.109 -6.926 1 97.75 253 PHE A C 1
ATOM 2096 O O . PHE A 1 253 ? -7.551 -24.203 -7.699 1 97.75 253 PHE A O 1
ATOM 2103 N N . PHE A 1 254 ? -5.703 -25.094 -6.73 1 98.38 254 PHE A N 1
ATOM 2104 C CA . PHE A 1 254 ? -5.965 -26.422 -7.305 1 98.38 254 PHE A CA 1
ATOM 2105 C C . PHE A 1 254 ? -7.23 -27.031 -6.711 1 98.38 254 PHE A C 1
ATOM 2107 O O . PHE A 1 254 ? -8.031 -27.625 -7.43 1 98.38 254 PHE A O 1
ATOM 2114 N N . PHE A 1 255 ? -7.348 -26.828 -5.441 1 98.19 255 PHE A N 1
ATOM 2115 C CA . PHE A 1 255 ? -8.531 -27.297 -4.723 1 98.19 255 PHE A CA 1
ATOM 2116 C C . PHE A 1 255 ? -9.797 -26.703 -5.316 1 98.19 255 PHE A C 1
ATOM 2118 O O . PHE A 1 255 ? -10.773 -27.406 -5.562 1 98.19 255 PHE A O 1
ATOM 2125 N N . PHE A 1 256 ? -9.82 -25.422 -5.578 1 97.06 256 PHE A N 1
ATOM 2126 C CA . PHE A 1 256 ? -10.992 -24.734 -6.102 1 97.06 256 PHE A CA 1
ATOM 2127 C C . PHE A 1 256 ? -11.359 -25.25 -7.48 1 97.06 256 PHE A C 1
ATOM 2129 O O . PHE A 1 256 ? -12.531 -25.484 -7.77 1 97.06 256 PHE A O 1
ATOM 2136 N N . THR A 1 257 ? -10.383 -25.422 -8.305 1 97.5 257 THR A N 1
ATOM 2137 C CA . THR A 1 257 ? -10.641 -25.922 -9.648 1 97.5 257 THR A CA 1
ATOM 2138 C C . THR A 1 257 ? -11.227 -27.328 -9.594 1 97.5 257 THR A C 1
ATOM 2140 O O . THR A 1 257 ? -12.164 -27.641 -10.328 1 97.5 257 THR A O 1
ATOM 2143 N N . GLY A 1 258 ? -10.672 -28.156 -8.742 1 98.06 258 GLY A N 1
ATOM 2144 C CA . GLY A 1 258 ? -11.211 -29.5 -8.578 1 98.06 258 GLY A CA 1
ATOM 2145 C C . GLY A 1 258 ? -12.648 -29.5 -8.102 1 98.06 258 GLY A C 1
ATOM 2146 O O . GLY A 1 258 ? -13.477 -30.25 -8.625 1 98.06 258 GLY A O 1
ATOM 2147 N N . MET A 1 259 ? -12.906 -28.688 -7.184 1 96.81 259 MET A N 1
ATOM 2148 C CA . MET A 1 259 ? -14.25 -28.594 -6.629 1 96.81 259 MET A CA 1
ATOM 2149 C C . MET A 1 259 ? -15.25 -28.141 -7.691 1 96.81 259 MET A C 1
ATOM 2151 O O . MET A 1 259 ? -16.312 -28.734 -7.84 1 96.81 259 MET A O 1
ATOM 2155 N N . ILE A 1 260 ? -14.906 -27.141 -8.461 1 94.12 260 ILE A N 1
ATOM 2156 C CA . ILE A 1 260 ? -15.781 -26.594 -9.492 1 94.12 260 ILE A CA 1
ATOM 2157 C C . ILE A 1 260 ? -15.969 -27.625 -10.609 1 94.12 260 ILE A C 1
ATOM 2159 O O . ILE A 1 260 ? -17.062 -27.734 -11.164 1 94.12 260 ILE A O 1
ATOM 2163 N N . LEU A 1 261 ? -14.922 -28.297 -10.914 1 96.56 261 LEU A N 1
ATOM 2164 C CA . LEU A 1 261 ? -15.023 -29.344 -11.922 1 96.56 261 LEU A CA 1
ATOM 2165 C C . LEU A 1 261 ? -16.062 -30.391 -11.516 1 96.56 261 LEU A C 1
ATOM 2167 O O . LEU A 1 261 ? -16.922 -30.766 -12.32 1 96.56 261 LEU A O 1
ATOM 2171 N N . MET A 1 262 ? -16.016 -30.828 -10.281 1 96.56 262 MET A N 1
ATOM 2172 C CA . MET A 1 262 ? -16.953 -31.828 -9.797 1 96.56 262 MET A CA 1
ATOM 2173 C C . MET A 1 262 ? -18.391 -31.312 -9.883 1 96.56 262 MET A C 1
ATOM 2175 O O . MET A 1 262 ? -19.297 -32.031 -10.289 1 96.56 262 MET A O 1
ATOM 2179 N N . MET A 1 263 ? -18.562 -30.109 -9.57 1 92.69 263 MET A N 1
ATOM 2180 C CA . MET A 1 263 ? -19.891 -29.5 -9.602 1 92.69 263 MET A CA 1
ATOM 2181 C C . MET A 1 263 ? -20.391 -29.359 -11.031 1 92.69 263 MET A C 1
ATOM 2183 O O . MET A 1 263 ? -21.562 -29.594 -11.312 1 92.69 263 MET A O 1
ATOM 2187 N N . SER A 1 264 ? -19.547 -29 -11.906 1 92.69 264 SER A N 1
ATOM 2188 C CA . SER A 1 264 ? -19.906 -28.844 -13.312 1 92.69 264 SER A CA 1
ATOM 2189 C C . SER A 1 264 ? -20.266 -30.188 -13.938 1 92.69 264 SER A C 1
ATOM 2191 O O . SER A 1 264 ? -21.25 -30.297 -14.68 1 92.69 264 SER A O 1
ATOM 2193 N N . VAL A 1 265 ? -19.484 -31.172 -13.633 1 95.06 265 VAL A N 1
ATOM 2194 C CA . VAL A 1 265 ? -19.734 -32.5 -14.164 1 95.06 265 VAL A CA 1
ATOM 2195 C C . VAL A 1 265 ? -21.062 -33.031 -13.633 1 95.06 265 VAL A C 1
ATOM 2197 O O . VAL A 1 265 ? -21.844 -33.625 -14.383 1 95.06 265 VAL A O 1
ATOM 2200 N N . HIS A 1 266 ? -21.281 -32.812 -12.359 1 91.31 266 HIS A N 1
ATOM 2201 C CA . HIS A 1 266 ? -22.531 -33.25 -11.758 1 91.31 266 HIS A CA 1
ATOM 2202 C C . HIS A 1 266 ? -23.719 -32.562 -12.438 1 91.31 266 HIS A C 1
ATOM 2204 O O . HIS A 1 266 ? -24.75 -33.219 -12.688 1 91.31 266 HIS A O 1
ATOM 2210 N N . TYR A 1 267 ? -23.562 -31.359 -12.641 1 89.31 267 TYR A N 1
ATOM 2211 C CA . TYR A 1 267 ? -24.625 -30.609 -13.312 1 89.31 267 TYR A CA 1
ATOM 2212 C C . TYR A 1 267 ? -24.922 -31.188 -14.695 1 89.31 267 TYR A C 1
ATOM 2214 O O . TYR A 1 267 ? -26.078 -31.359 -15.07 1 89.31 267 TYR A O 1
ATOM 2222 N N . VAL A 1 268 ? -23.938 -31.516 -15.477 1 91.06 268 VAL A N 1
ATOM 2223 C CA . VAL A 1 268 ? -24.078 -32.062 -16.812 1 91.06 268 VAL A CA 1
ATOM 2224 C C . VAL A 1 268 ? -24.734 -33.438 -16.719 1 91.06 268 VAL A C 1
ATOM 2226 O O . VAL A 1 268 ? -25.625 -33.781 -17.516 1 91.06 268 VAL A O 1
ATOM 2229 N N . VAL A 1 269 ? -24.344 -34.219 -15.781 1 92.31 269 VAL A N 1
ATOM 2230 C CA . VAL A 1 269 ? -24.875 -35.562 -15.617 1 92.31 269 VAL A CA 1
ATOM 2231 C C . VAL A 1 269 ? -26.359 -35.5 -15.219 1 92.31 269 VAL A C 1
ATOM 2233 O O . VAL A 1 269 ? -27.172 -36.312 -15.664 1 92.31 269 VAL A O 1
ATOM 2236 N N . GLU A 1 270 ? -26.641 -34.562 -14.406 1 89.56 270 GLU A N 1
ATOM 2237 C CA . GLU A 1 270 ? -28.031 -34.406 -13.992 1 89.56 270 GLU A CA 1
ATOM 2238 C C . GLU A 1 270 ? -28.906 -33.938 -15.164 1 89.56 270 GLU A C 1
ATOM 2240 O O . GLU A 1 270 ? -30.047 -34.375 -15.297 1 89.56 270 GLU A O 1
ATOM 2245 N N . LYS A 1 271 ? -28.344 -33.125 -15.898 1 88.88 271 LYS A N 1
ATOM 2246 C CA . LYS A 1 271 ? -29.094 -32.531 -17 1 88.88 271 LYS A CA 1
ATOM 2247 C C . LYS A 1 271 ? -29.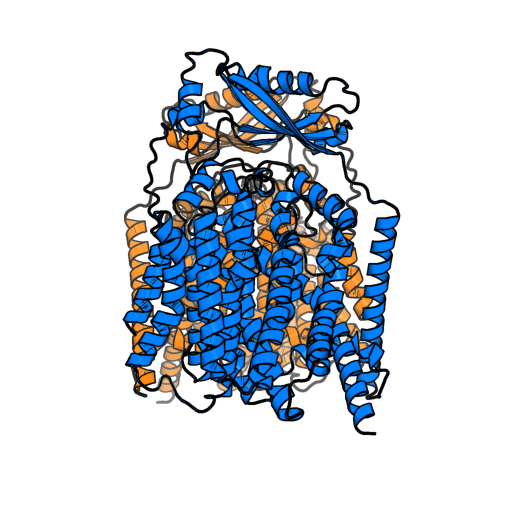188 -33.5 -18.172 1 88.88 271 LYS A C 1
ATOM 2249 O O . LYS A 1 271 ? -30.25 -33.656 -18.781 1 88.88 271 LYS A O 1
ATOM 2254 N N . GLU A 1 272 ? -28.094 -34.125 -18.547 1 90.44 272 GLU A N 1
ATOM 2255 C CA . GLU A 1 272 ? -28.016 -35 -19.719 1 90.44 272 GLU A CA 1
ATOM 2256 C C . GLU A 1 272 ? -28.172 -36.469 -19.359 1 90.44 272 GLU A C 1
ATOM 2258 O O . GLU A 1 272 ? -28.297 -37.312 -20.234 1 90.44 272 GLU A O 1
ATOM 2263 N N . LYS A 1 273 ? -28.234 -36.781 -18.156 1 89 273 LYS A N 1
ATOM 2264 C CA . LYS A 1 273 ? -28.406 -38.125 -17.594 1 89 273 LYS A CA 1
ATOM 2265 C C . LYS A 1 273 ? -27.203 -39 -17.891 1 89 273 LYS A C 1
ATOM 2267 O O . LYS A 1 273 ? -27.172 -40.156 -17.531 1 89 273 LYS A O 1
ATOM 2272 N N . LYS A 1 274 ? -26.266 -38.406 -18.578 1 89.5 274 LYS A N 1
ATOM 2273 C CA . LYS A 1 274 ? -25 -39.094 -18.844 1 89.5 274 LYS A CA 1
ATOM 2274 C C . LYS A 1 274 ? -23.875 -38.094 -19.094 1 89.5 274 LYS A C 1
ATOM 2276 O O . LYS A 1 274 ? -24.125 -36.969 -19.469 1 89.5 274 LYS A O 1
ATOM 2281 N N . LEU A 1 275 ? -22.609 -38.562 -18.844 1 93.12 275 LEU A N 1
ATOM 2282 C CA . LEU A 1 275 ? -21.422 -37.812 -19.219 1 93.12 275 LEU A CA 1
ATOM 2283 C C . LEU A 1 275 ? -20.859 -38.312 -20.547 1 93.12 275 LEU A C 1
ATOM 2285 O O . LEU A 1 275 ? -20.188 -39.344 -20.562 1 93.12 275 LEU A O 1
ATOM 2289 N N . SER A 1 276 ? -21.047 -37.625 -21.641 1 93.38 276 SER A N 1
ATOM 2290 C CA . SER A 1 276 ? -20.594 -38.031 -22.969 1 93.38 276 SER A CA 1
ATOM 2291 C C . SER A 1 276 ? -19.266 -37.375 -23.328 1 93.38 276 SER A C 1
ATOM 2293 O O . SER A 1 276 ? -18.828 -36.438 -22.672 1 93.38 276 SER A O 1
ATOM 2295 N N . VAL A 1 277 ? -18.609 -37.969 -24.312 1 93.81 277 VAL A N 1
ATOM 2296 C CA . VAL A 1 277 ? -17.359 -37.438 -24.797 1 93.81 277 VAL A CA 1
ATOM 2297 C C . VAL A 1 277 ? -17.562 -36 -25.312 1 93.81 277 VAL A C 1
ATOM 2299 O O . VAL A 1 277 ? -16.703 -35.125 -25.141 1 93.81 277 VAL A O 1
ATOM 2302 N N . ALA A 1 278 ? -18.672 -35.781 -25.875 1 92.25 278 ALA A N 1
ATOM 2303 C CA . ALA A 1 278 ? -19 -34.438 -26.375 1 92.25 278 ALA A CA 1
ATOM 2304 C C . ALA A 1 278 ? -19.094 -33.438 -25.234 1 92.25 278 ALA A C 1
ATOM 2306 O O . ALA A 1 278 ? -18.672 -32.281 -25.359 1 92.25 278 ALA A O 1
ATOM 2307 N N . SER A 1 279 ? -19.672 -33.906 -24.188 1 92.12 279 SER A N 1
ATOM 2308 C CA . SER A 1 279 ? -19.797 -33.031 -23.016 1 92.12 279 SER A CA 1
ATOM 2309 C C . SER A 1 279 ? -18.422 -32.688 -22.438 1 92.12 279 SER A C 1
ATOM 2311 O O . SER A 1 279 ? -18.203 -31.562 -21.984 1 92.12 279 SER A O 1
ATOM 2313 N N . ILE A 1 280 ? -17.578 -33.625 -22.453 1 94.94 280 ILE A N 1
ATOM 2314 C CA . ILE A 1 280 ? -16.234 -33.438 -21.938 1 94.94 280 ILE A CA 1
ATOM 2315 C C . ILE A 1 280 ? -15.492 -32.406 -22.797 1 94.94 280 ILE A C 1
ATOM 2317 O O . ILE A 1 280 ? -14.867 -31.484 -22.266 1 94.94 280 ILE A O 1
ATOM 2321 N N . VAL A 1 281 ? -15.492 -32.594 -24.078 1 94.44 281 VAL A N 1
ATOM 2322 C CA . VAL A 1 281 ? -14.836 -31.672 -25.016 1 94.44 281 VAL A CA 1
ATOM 2323 C C . VAL A 1 281 ? -15.398 -30.266 -24.844 1 94.44 281 VAL A C 1
ATOM 2325 O O . VAL A 1 281 ? -14.656 -29.281 -24.891 1 94.44 281 VAL A O 1
ATOM 2328 N N . LYS A 1 282 ? -16.641 -30.234 -24.625 1 90 282 LYS A N 1
ATOM 2329 C CA . LYS A 1 282 ? -17.297 -28.938 -24.422 1 90 282 LYS A CA 1
ATOM 2330 C C . LYS A 1 282 ? -16.781 -28.266 -23.156 1 90 282 LYS A C 1
ATOM 2332 O O . LYS A 1 282 ? -16.469 -27.078 -23.156 1 90 282 LYS A O 1
ATOM 2337 N N . LEU A 1 283 ? -16.719 -29.031 -22.109 1 92.31 283 LEU A N 1
ATOM 2338 C CA . LEU A 1 283 ? -16.266 -28.469 -20.844 1 92.31 283 LEU A CA 1
ATOM 2339 C C . LEU A 1 283 ? -14.82 -27.984 -20.938 1 92.31 283 LEU A C 1
ATOM 2341 O O . LEU A 1 283 ? -14.492 -26.891 -20.438 1 92.31 283 LEU A O 1
ATOM 2345 N N . ILE A 1 284 ? -14.008 -28.734 -21.562 1 95.25 284 ILE A N 1
ATOM 2346 C CA . ILE A 1 284 ? -12.602 -28.375 -21.719 1 95.25 284 ILE A CA 1
ATOM 2347 C C . ILE A 1 284 ? -12.492 -27.141 -22.625 1 95.25 284 ILE A C 1
ATOM 2349 O O . ILE A 1 284 ? -11.734 -26.219 -22.312 1 95.25 284 ILE A O 1
ATOM 2353 N N . SER A 1 285 ? -13.25 -27.109 -23.703 1 92.75 285 SER A N 1
ATOM 2354 C CA . SER A 1 285 ? -13.203 -26 -24.656 1 92.75 285 SER A CA 1
ATOM 2355 C C . SER A 1 285 ? -13.672 -24.703 -24 1 92.75 285 SER A C 1
ATOM 2357 O O . SER A 1 285 ? -13.109 -23.641 -24.25 1 92.75 285 SER A O 1
ATOM 2359 N N . LEU A 1 286 ? -14.656 -24.797 -23.203 1 89.44 286 LEU A N 1
ATOM 2360 C CA . LEU A 1 286 ? -15.156 -23.609 -22.5 1 89.44 286 LEU A CA 1
ATOM 2361 C C . LEU A 1 286 ? -14.109 -23.062 -21.547 1 89.44 286 LEU A C 1
ATOM 2363 O O . LEU A 1 286 ? -13.953 -21.844 -21.422 1 89.44 286 LEU A O 1
ATOM 2367 N N . ARG A 1 287 ? -13.453 -23.922 -20.875 1 92.12 287 ARG A N 1
ATOM 2368 C CA . ARG A 1 287 ? -12.414 -23.484 -19.953 1 92.12 287 ARG A CA 1
ATOM 2369 C C . ARG A 1 287 ? -11.266 -22.812 -20.703 1 92.12 287 ARG A C 1
ATOM 2371 O O . ARG A 1 287 ? -10.766 -21.766 -20.266 1 92.12 287 ARG A O 1
ATOM 2378 N N . VAL A 1 288 ? -10.828 -23.391 -21.844 1 93.94 288 VAL A N 1
ATOM 2379 C CA . VAL A 1 288 ? -9.75 -22.844 -22.641 1 93.94 288 VAL A CA 1
ATOM 2380 C C . VAL A 1 288 ? -10.156 -21.469 -23.188 1 93.94 288 VAL A C 1
ATOM 2382 O O . VAL A 1 288 ? -9.352 -20.531 -23.188 1 93.94 288 VAL A O 1
ATOM 2385 N N . MET A 1 289 ? -11.367 -21.375 -23.578 1 91.19 289 MET A N 1
ATOM 2386 C CA . MET A 1 289 ? -11.867 -20.125 -24.125 1 91.19 289 MET A CA 1
ATOM 2387 C C . MET A 1 289 ? -11.891 -19.031 -23.062 1 91.19 289 MET A C 1
ATOM 2389 O O . MET A 1 289 ? -11.711 -17.859 -23.375 1 91.19 289 MET A O 1
ATOM 2393 N N . ARG A 1 290 ? -12.016 -19.422 -21.859 1 90.5 290 ARG A N 1
ATOM 2394 C CA . ARG A 1 290 ? -12.039 -18.484 -20.75 1 90.5 290 ARG A CA 1
ATOM 2395 C C . ARG A 1 290 ? -10.625 -18.031 -20.391 1 90.5 290 ARG A C 1
ATOM 2397 O O . ARG A 1 290 ? -10.414 -16.891 -19.984 1 90.5 290 ARG A O 1
ATOM 2404 N N . LEU A 1 291 ? -9.664 -18.859 -20.562 1 94.56 291 LEU A N 1
ATOM 2405 C CA . LEU A 1 291 ? -8.305 -18.609 -20.078 1 94.56 291 LEU A CA 1
ATOM 2406 C C . LEU A 1 291 ? -7.477 -17.922 -21.172 1 94.56 291 LEU A C 1
ATOM 2408 O O . LEU A 1 291 ? -6.652 -17.062 -20.875 1 94.56 291 LEU A O 1
ATOM 2412 N N . TRP A 1 292 ? -7.734 -18.141 -22.422 1 95.88 292 TRP A N 1
ATOM 2413 C CA . TRP A 1 292 ? -6.863 -17.797 -23.547 1 95.88 292 TRP A CA 1
ATOM 2414 C C . TRP A 1 292 ? -6.809 -16.281 -23.75 1 95.88 292 TRP A C 1
ATOM 2416 O O . TRP A 1 292 ? -5.73 -15.719 -23.953 1 95.88 292 TRP A O 1
ATOM 2426 N N . PRO A 1 293 ? -7.934 -15.633 -23.734 1 94.38 293 PRO A N 1
ATOM 2427 C CA . PRO A 1 293 ? -7.863 -14.219 -24.109 1 94.38 293 PRO A CA 1
ATOM 2428 C C . PRO A 1 293 ? -6.895 -13.422 -23.234 1 94.38 293 PRO A C 1
ATOM 2430 O O . PRO A 1 293 ? -6.02 -12.727 -23.75 1 94.38 293 PRO A O 1
ATOM 2433 N N . THR A 1 294 ? -7.016 -13.523 -21.953 1 95.81 294 THR A N 1
ATOM 2434 C CA . THR A 1 294 ? -6.129 -12.797 -21.047 1 95.81 294 THR A CA 1
ATOM 2435 C C . THR A 1 294 ? -4.699 -13.32 -21.156 1 95.81 294 THR A C 1
ATOM 2437 O O . THR A 1 294 ? -3.744 -12.547 -21.094 1 95.81 294 THR A O 1
ATOM 2440 N N . LEU A 1 295 ? -4.594 -14.617 -21.328 1 96.75 295 LEU A N 1
ATOM 2441 C CA . LEU A 1 295 ? -3.275 -15.227 -21.469 1 96.75 295 LEU A CA 1
ATOM 2442 C C . LEU A 1 295 ? -2.57 -14.727 -22.734 1 96.75 295 LEU A C 1
ATOM 2444 O O . LEU A 1 295 ? -1.378 -14.414 -22.688 1 96.75 295 LEU A O 1
ATOM 2448 N N . ILE A 1 296 ? -3.289 -14.656 -23.781 1 95.81 296 ILE A N 1
ATOM 2449 C CA . ILE A 1 296 ? -2.738 -14.195 -25.062 1 95.81 296 ILE A CA 1
ATOM 2450 C C . ILE A 1 296 ? -2.297 -12.734 -24.922 1 95.81 296 ILE A C 1
ATOM 2452 O O . ILE A 1 296 ? -1.238 -12.352 -25.422 1 95.81 296 ILE A O 1
ATOM 2456 N N . PHE A 1 297 ? -3.084 -12.008 -24.266 1 94.75 297 PHE A N 1
ATOM 2457 C CA . PHE A 1 297 ? -2.756 -10.609 -24.031 1 94.75 297 PHE A CA 1
ATOM 2458 C C . PHE A 1 297 ? -1.436 -10.477 -23.281 1 94.75 297 PHE A C 1
ATOM 2460 O O . PHE A 1 297 ? -0.576 -9.68 -23.656 1 94.75 297 PHE A O 1
ATOM 2467 N N . ILE A 1 298 ? -1.236 -11.266 -22.266 1 95.25 298 ILE A N 1
ATOM 2468 C CA . ILE A 1 298 ? -0.041 -11.203 -21.438 1 95.25 298 ILE A CA 1
ATOM 2469 C C . ILE A 1 298 ? 1.162 -11.719 -22.219 1 95.25 298 ILE A C 1
ATOM 2471 O O . ILE A 1 298 ? 2.254 -11.148 -22.141 1 95.25 298 ILE 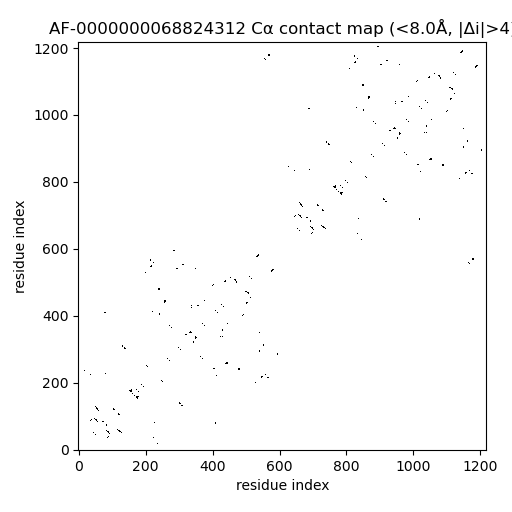A O 1
ATOM 2475 N N . ILE A 1 299 ? 0.982 -12.773 -22.969 1 95.75 299 ILE A N 1
ATOM 2476 C CA . ILE A 1 299 ? 2.051 -13.328 -23.797 1 95.75 299 ILE A CA 1
ATOM 2477 C C . ILE A 1 299 ? 2.512 -12.289 -24.812 1 95.75 299 ILE A C 1
ATOM 2479 O O . ILE A 1 299 ? 3.711 -12.133 -25.047 1 95.75 299 ILE A O 1
ATOM 2483 N N . ALA A 1 300 ? 1.573 -11.555 -25.375 1 95.25 300 ALA A N 1
ATOM 2484 C CA . ALA A 1 300 ? 1.911 -10.523 -26.344 1 95.25 300 ALA A CA 1
ATOM 2485 C C . ALA A 1 300 ? 2.787 -9.438 -25.719 1 95.25 300 ALA A C 1
ATOM 2487 O O . ALA A 1 300 ? 3.734 -8.961 -26.359 1 95.25 300 ALA A O 1
ATOM 2488 N N . ILE A 1 301 ? 2.514 -9.109 -24.531 1 94.44 301 ILE A N 1
ATOM 2489 C CA . ILE A 1 301 ? 3.291 -8.086 -23.844 1 94.44 301 ILE A CA 1
ATOM 2490 C C . ILE A 1 301 ? 4.699 -8.617 -23.562 1 94.44 301 ILE A C 1
ATOM 2492 O O . ILE A 1 301 ? 5.688 -7.926 -23.828 1 94.44 301 ILE A O 1
ATOM 2496 N N . HIS A 1 302 ? 4.766 -9.867 -23.109 1 94.81 302 HIS A N 1
ATOM 2497 C CA . HIS A 1 302 ? 6.059 -10.445 -22.75 1 94.81 302 HIS A CA 1
ATOM 2498 C C . HIS A 1 302 ? 6.883 -10.766 -23.984 1 94.81 302 HIS A C 1
ATOM 2500 O O . HIS A 1 302 ? 8.117 -10.797 -23.938 1 94.81 302 HIS A O 1
ATOM 2506 N N . LYS A 1 303 ? 6.211 -10.992 -25.062 1 94.25 303 LYS A N 1
ATOM 2507 C CA . LYS A 1 303 ? 6.883 -11.234 -26.328 1 94.25 303 LYS A CA 1
ATOM 2508 C C . LYS A 1 303 ? 7.461 -9.945 -26.906 1 94.25 303 LYS A C 1
ATOM 2510 O O . LYS A 1 303 ? 8.484 -9.969 -27.594 1 94.25 303 LYS A O 1
ATOM 2515 N N . SER A 1 304 ? 6.887 -8.844 -26.562 1 94 304 SER A N 1
ATOM 2516 C CA . SER A 1 304 ? 7.363 -7.551 -27.031 1 94 304 SER A CA 1
ATOM 2517 C C . SER A 1 304 ? 8.547 -7.059 -26.203 1 94 304 SER A C 1
ATOM 2519 O O . SER A 1 304 ? 8.891 -7.664 -25.188 1 94 304 SER A O 1
ATOM 2521 N N . ARG A 1 305 ? 9.148 -5.957 -26.609 1 92.38 305 ARG A N 1
ATOM 2522 C CA . ARG A 1 305 ? 10.273 -5.367 -25.891 1 92.38 305 ARG A CA 1
ATOM 2523 C C . ARG A 1 305 ? 9.797 -4.367 -24.844 1 92.38 305 ARG A C 1
ATOM 2525 O O . ARG A 1 305 ? 10.609 -3.715 -24.188 1 92.38 305 ARG A O 1
ATOM 2532 N N . LEU A 1 306 ? 8.508 -4.363 -24.656 1 91 306 LEU A N 1
ATOM 2533 C CA . LEU A 1 306 ? 7.922 -3.357 -23.781 1 91 306 LEU A CA 1
ATOM 2534 C C . LEU A 1 306 ? 8.414 -3.525 -22.344 1 91 306 LEU A C 1
ATOM 2536 O O . LEU A 1 306 ? 8.844 -2.557 -21.719 1 91 306 LEU A O 1
ATOM 2540 N N . PRO A 1 307 ? 8.414 -4.781 -21.812 1 90.06 307 PRO A N 1
ATOM 2541 C CA . PRO A 1 307 ? 8.898 -4.914 -20.438 1 90.06 307 PRO A CA 1
ATOM 2542 C C . PRO A 1 307 ? 10.352 -4.484 -20.281 1 90.06 307 PRO A C 1
ATOM 2544 O O . PRO A 1 307 ? 10.695 -3.785 -19.328 1 90.06 307 PRO A O 1
ATOM 2547 N N . ASN A 1 308 ? 11.219 -4.801 -21.25 1 88.12 308 ASN A N 1
ATOM 2548 C CA . ASN A 1 308 ? 12.625 -4.426 -21.203 1 88.12 308 ASN A CA 1
ATOM 2549 C C . ASN A 1 308 ? 12.812 -2.918 -21.328 1 88.12 308 ASN A C 1
ATOM 2551 O O . ASN A 1 308 ? 13.742 -2.352 -20.75 1 88.12 308 ASN A O 1
ATOM 2555 N N . HIS A 1 309 ? 11.914 -2.348 -22.078 1 87.56 309 HIS A N 1
ATOM 2556 C CA . HIS A 1 309 ? 11.992 -0.905 -22.281 1 87.56 309 HIS A CA 1
ATOM 2557 C C . HIS A 1 309 ? 11.555 -0.153 -21.016 1 87.56 309 HIS A C 1
ATOM 2559 O O . HIS A 1 309 ? 12.094 0.914 -20.719 1 87.56 309 HIS A O 1
ATOM 2565 N N . VAL A 1 310 ? 10.617 -0.721 -20.359 1 85 310 VAL A N 1
ATOM 2566 C CA . VAL A 1 310 ? 10.086 -0.059 -19.172 1 85 310 VAL A CA 1
ATOM 2567 C C . VAL A 1 310 ? 10.992 -0.332 -17.969 1 85 310 VAL A C 1
ATOM 2569 O O . VAL A 1 310 ? 11.281 0.573 -17.188 1 85 310 VAL A O 1
ATOM 2572 N N . PHE A 1 311 ? 11.477 -1.56 -17.828 1 85.31 311 PHE A N 1
ATOM 2573 C CA . PHE A 1 311 ? 12.297 -1.983 -16.703 1 85.31 311 PHE A CA 1
ATOM 2574 C C . PHE A 1 311 ? 13.781 -1.836 -17.031 1 85.31 311 PHE A C 1
ATOM 2576 O O . PHE A 1 311 ? 14.477 -2.83 -17.25 1 85.31 311 PHE A O 1
ATOM 2583 N N . GLN A 1 312 ? 14.328 -0.666 -17 1 80.88 312 GLN A N 1
ATOM 2584 C CA . GLN A 1 312 ? 15.695 -0.377 -17.438 1 80.88 312 GLN A CA 1
ATOM 2585 C C . GLN A 1 312 ? 16.641 -0.302 -16.25 1 80.88 312 GLN A C 1
ATOM 2587 O O . GLN A 1 312 ? 17.469 0.607 -16.156 1 80.88 312 GLN A O 1
ATOM 2592 N N . GLY A 1 313 ? 16.5 -1.241 -15.32 1 84.25 313 GLY A N 1
ATOM 2593 C CA . GLY A 1 313 ? 17.422 -1.303 -14.195 1 84.25 313 GLY A CA 1
ATOM 2594 C C . GLY A 1 313 ? 18.594 -2.248 -14.43 1 84.25 313 GLY A C 1
ATOM 2595 O O . GLY A 1 313 ? 18.906 -2.578 -15.57 1 84.25 313 GLY A O 1
ATOM 2596 N N . ALA A 1 314 ? 19.281 -2.566 -13.391 1 82.75 314 ALA A N 1
ATOM 2597 C CA . ALA A 1 314 ? 20.531 -3.34 -13.461 1 82.75 314 ALA A CA 1
ATOM 2598 C C . ALA A 1 314 ? 20.234 -4.809 -13.758 1 82.75 314 ALA A C 1
ATOM 2600 O O . ALA A 1 314 ? 21.047 -5.496 -14.375 1 82.75 314 ALA A O 1
ATOM 2601 N N . HIS A 1 315 ? 19.078 -5.27 -13.344 1 83.19 315 HIS A N 1
ATOM 2602 C CA . HIS A 1 315 ? 18.75 -6.684 -13.477 1 83.19 315 HIS A CA 1
ATOM 2603 C C . HIS A 1 315 ? 18.062 -6.965 -14.805 1 83.19 315 HIS A C 1
ATOM 2605 O O . HIS A 1 315 ? 16.828 -7.078 -14.859 1 83.19 315 HIS A O 1
ATOM 2611 N N . THR A 1 316 ? 18.828 -7.273 -15.789 1 80.81 316 THR A N 1
ATOM 2612 C CA . THR A 1 316 ? 18.234 -7.434 -17.109 1 80.81 316 THR A CA 1
ATOM 2613 C C . THR A 1 316 ? 18.188 -8.906 -17.516 1 80.81 316 THR A C 1
ATOM 2615 O O . THR A 1 316 ? 17.469 -9.281 -18.438 1 80.81 316 THR A O 1
ATOM 2618 N N . PHE A 1 317 ? 18.938 -9.727 -16.859 1 83.19 317 PHE A N 1
ATOM 2619 C CA . PHE A 1 317 ? 19.078 -11.125 -17.25 1 83.19 317 PHE A CA 1
ATOM 2620 C C . PHE A 1 317 ? 17.734 -11.82 -17.312 1 83.19 317 PHE A C 1
ATOM 2622 O O . PHE A 1 317 ? 17.406 -12.453 -18.312 1 83.19 317 PHE A O 1
ATOM 2629 N N . LEU A 1 318 ? 16.906 -11.703 -16.312 1 83.38 318 LEU A N 1
ATOM 2630 C CA . LEU A 1 318 ? 15.625 -12.391 -16.25 1 83.38 318 LEU A CA 1
ATOM 2631 C C . LEU A 1 318 ? 14.664 -11.844 -17.297 1 83.38 318 LEU A C 1
ATOM 2633 O O . LEU A 1 318 ? 13.883 -12.594 -17.875 1 83.38 318 LEU A O 1
ATOM 2637 N N . LEU A 1 319 ? 14.719 -10.578 -17.5 1 86.62 319 LEU A N 1
ATOM 2638 C CA . LEU A 1 319 ? 13.844 -9.938 -18.469 1 86.62 319 LEU A CA 1
ATOM 2639 C C . LEU A 1 319 ? 14.195 -10.398 -19.891 1 86.62 319 LEU A C 1
ATOM 2641 O O . LEU A 1 319 ? 13.297 -10.672 -20.688 1 86.62 319 LEU A O 1
ATOM 2645 N N . GLN A 1 320 ? 15.484 -10.477 -20.109 1 87.44 320 GLN A N 1
ATOM 2646 C CA . GLN A 1 320 ? 15.93 -10.914 -21.422 1 87.44 320 GLN A CA 1
ATOM 2647 C C . GLN A 1 320 ? 15.609 -12.391 -21.656 1 87.44 320 GLN A C 1
ATOM 2649 O O . GLN A 1 320 ? 15.25 -12.789 -22.766 1 87.44 320 GLN A O 1
ATOM 2654 N N . THR A 1 321 ? 15.758 -13.141 -20.641 1 88.19 321 THR A N 1
ATOM 2655 C CA . THR A 1 321 ? 15.445 -14.562 -20.734 1 88.19 321 THR A CA 1
ATOM 2656 C C . THR A 1 321 ? 13.961 -14.773 -21 1 88.19 321 THR A C 1
ATOM 2658 O O . THR A 1 321 ? 13.578 -15.602 -21.828 1 88.19 321 THR A O 1
ATOM 2661 N N . ASP A 1 322 ? 13.117 -14.055 -20.312 1 91 322 ASP A N 1
ATOM 2662 C CA . ASP A 1 322 ? 11.68 -14.148 -20.484 1 91 322 ASP A CA 1
ATOM 2663 C C . ASP A 1 322 ? 11.273 -13.711 -21.891 1 91 322 ASP A C 1
ATOM 2665 O O . ASP A 1 322 ? 10.43 -14.352 -22.531 1 91 322 ASP A O 1
ATOM 2669 N N . HIS A 1 323 ? 11.898 -12.594 -22.359 1 91.88 323 HIS A N 1
ATOM 2670 C CA . HIS A 1 323 ? 11.617 -12.109 -23.703 1 91.88 323 HIS A CA 1
ATOM 2671 C C . HIS A 1 323 ? 11.984 -13.148 -24.766 1 91.88 323 HIS A C 1
ATOM 2673 O O . HIS A 1 323 ? 11.203 -13.414 -25.672 1 91.88 323 HIS A O 1
ATOM 2679 N N . ARG A 1 324 ? 13.133 -13.758 -24.656 1 92.12 324 ARG A N 1
ATOM 2680 C CA . ARG A 1 324 ? 13.57 -14.797 -25.578 1 92.12 324 ARG A CA 1
ATOM 2681 C C . ARG A 1 324 ? 12.641 -16 -25.516 1 92.12 324 ARG A C 1
ATOM 2683 O O . ARG A 1 324 ? 12.25 -16.547 -26.562 1 92.12 324 ARG A O 1
ATOM 2690 N N . ALA A 1 325 ? 12.32 -16.422 -24.344 1 94.56 325 ALA A N 1
ATOM 2691 C CA . ALA A 1 325 ? 11.445 -17.578 -24.156 1 94.56 325 ALA A CA 1
ATOM 2692 C C . ALA A 1 325 ? 10.07 -17.344 -24.766 1 94.56 325 ALA A C 1
ATOM 2694 O O . ALA A 1 325 ? 9.508 -18.234 -25.406 1 94.56 325 ALA A O 1
ATOM 2695 N N . CYS A 1 326 ? 9.531 -16.156 -24.594 1 95.69 326 CYS A N 1
ATOM 2696 C CA . CYS A 1 326 ? 8.195 -15.844 -25.094 1 95.69 326 CYS A CA 1
ATOM 2697 C C . CYS A 1 326 ? 8.203 -15.703 -26.609 1 95.69 326 CYS A C 1
ATOM 2699 O O . CYS A 1 326 ? 7.184 -15.93 -27.266 1 95.69 326 CYS A O 1
ATOM 2701 N N . ASN A 1 327 ? 9.32 -15.375 -27.156 1 94.94 327 ASN A N 1
ATOM 2702 C CA . ASN A 1 327 ? 9.43 -15.312 -28.609 1 94.94 327 ASN A CA 1
ATOM 2703 C C . ASN A 1 327 ? 9.516 -16.703 -29.219 1 94.94 327 ASN A C 1
ATOM 2705 O O . ASN A 1 327 ? 8.914 -16.969 -30.266 1 94.94 327 ASN A O 1
ATOM 2709 N N . GLN A 1 328 ? 10.164 -17.547 -28.531 1 95.62 328 GLN A N 1
ATOM 2710 C CA . GLN A 1 328 ? 10.461 -18.844 -29.125 1 95.62 328 GLN A CA 1
ATOM 2711 C C . GLN A 1 328 ? 9.406 -19.875 -28.719 1 95.62 328 GLN A C 1
ATOM 2713 O O . GLN A 1 328 ? 9.07 -20.766 -29.516 1 95.62 328 GLN A O 1
ATOM 2718 N N . TYR A 1 329 ? 8.867 -19.766 -27.5 1 96.06 329 TYR A N 1
ATOM 2719 C CA . TYR A 1 329 ? 8.062 -20.859 -26.984 1 96.06 329 TYR A CA 1
ATOM 2720 C C . TYR A 1 329 ? 6.695 -20.359 -26.531 1 96.06 329 TYR A C 1
ATOM 2722 O O . TYR A 1 329 ? 6.105 -20.922 -25.594 1 96.06 329 TYR A O 1
ATOM 2730 N N . TRP A 1 330 ? 6.227 -19.266 -27.047 1 95.56 330 TRP A N 1
ATOM 2731 C CA . TRP A 1 330 ? 4.906 -18.75 -26.703 1 95.56 330 TRP A CA 1
ATOM 2732 C C . TRP A 1 330 ? 3.844 -19.844 -26.859 1 95.56 330 TRP A C 1
ATOM 2734 O O . TRP A 1 330 ? 2.879 -19.875 -26.094 1 95.56 330 TRP A O 1
ATOM 2744 N N . TRP A 1 331 ? 3.973 -20.75 -27.812 1 95.5 331 TRP A N 1
ATOM 2745 C CA . TRP A 1 331 ? 3.002 -21.781 -28.125 1 95.5 331 TRP A CA 1
ATOM 2746 C C . TRP A 1 331 ? 2.881 -22.781 -26.969 1 95.5 331 TRP A C 1
ATOM 2748 O O . TRP A 1 331 ? 1.795 -23.312 -26.719 1 95.5 331 TRP A O 1
ATOM 2758 N N . ALA A 1 332 ? 3.963 -23.094 -26.297 1 96.19 332 ALA A N 1
ATOM 2759 C CA . ALA A 1 332 ? 3.93 -24.016 -25.156 1 96.19 332 ALA A CA 1
ATOM 2760 C C . ALA A 1 332 ? 3.061 -23.469 -24.031 1 96.19 332 ALA A C 1
ATOM 2762 O O . ALA A 1 332 ? 2.402 -24.234 -23.328 1 96.19 332 ALA A O 1
ATOM 2763 N N . THR A 1 333 ? 3.092 -22.172 -23.859 1 96.06 333 THR A N 1
ATOM 2764 C CA . THR A 1 333 ? 2.262 -21.531 -22.844 1 96.06 333 THR A CA 1
ATOM 2765 C C . THR A 1 333 ? 0.783 -21.641 -23.219 1 96.06 333 THR A C 1
ATOM 2767 O O . THR A 1 333 ? -0.052 -21.922 -22.359 1 96.06 333 THR A O 1
ATOM 2770 N N . LEU A 1 334 ? 0.431 -21.484 -24.453 1 96.19 334 LEU A N 1
ATOM 2771 C CA . LEU A 1 334 ? -0.953 -21.547 -24.906 1 96.19 334 LEU A CA 1
ATOM 2772 C C . LEU A 1 334 ? -1.471 -22.984 -24.844 1 96.19 334 LEU A C 1
ATOM 2774 O O . LEU A 1 334 ? -2.664 -23.219 -24.625 1 96.19 334 LEU A O 1
ATOM 2778 N N . LEU A 1 335 ? -0.567 -23.891 -24.953 1 96.5 335 LEU A N 1
ATOM 2779 C CA . LEU A 1 335 ? -0.957 -25.297 -24.922 1 96.5 335 LEU A CA 1
ATOM 2780 C C . LEU A 1 335 ? -0.863 -25.844 -23.5 1 96.5 335 LEU A C 1
ATOM 2782 O O . LEU A 1 335 ? -1.055 -27.031 -23.281 1 96.5 335 LEU A O 1
ATOM 2786 N N . PHE A 1 336 ? -0.576 -25.031 -22.562 1 97.12 336 PHE A N 1
ATOM 2787 C CA . PHE A 1 336 ? -0.495 -25.391 -21.156 1 97.12 336 PHE A CA 1
ATOM 2788 C C . PHE A 1 336 ? 0.533 -26.484 -20.938 1 97.12 336 PHE A C 1
ATOM 2790 O O . PHE A 1 336 ? 0.238 -27.5 -20.297 1 97.12 336 PHE A O 1
ATOM 2797 N N . TRP A 1 337 ? 1.817 -26.219 -21.406 1 95.62 337 TRP A N 1
ATOM 2798 C CA . TRP A 1 337 ? 2.875 -27.219 -21.344 1 95.62 337 TRP A CA 1
ATOM 2799 C C . TRP A 1 337 ? 4.137 -26.641 -20.703 1 95.62 337 TRP A C 1
ATOM 2801 O O . TRP A 1 337 ? 5.199 -27.266 -20.734 1 95.62 337 TRP A O 1
ATOM 2811 N N . THR A 1 338 ? 4.078 -25.562 -20.062 1 93.69 338 THR A N 1
ATOM 2812 C CA . THR A 1 338 ? 5.242 -24.812 -19.594 1 93.69 338 THR A CA 1
ATOM 2813 C C . THR A 1 338 ? 5.895 -25.5 -18.406 1 93.69 338 THR A C 1
ATOM 2815 O O . THR A 1 338 ? 7.105 -25.391 -18.203 1 93.69 338 THR A O 1
ATOM 2818 N N . ASN A 1 339 ? 5.141 -26.281 -17.562 1 92.19 339 ASN A N 1
ATOM 2819 C CA . ASN A 1 339 ? 5.691 -26.922 -16.375 1 92.19 339 ASN A CA 1
ATOM 2820 C C . ASN A 1 339 ? 6.559 -28.125 -16.75 1 92.19 339 ASN A C 1
ATOM 2822 O O . ASN A 1 339 ? 7.207 -28.719 -15.883 1 92.19 339 ASN A O 1
ATOM 2826 N N . ASN A 1 340 ? 6.637 -28.453 -18.062 1 89.94 340 ASN A N 1
ATOM 2827 C CA . ASN A 1 340 ? 7.457 -29.562 -18.531 1 89.94 340 ASN A CA 1
ATOM 2828 C C . ASN A 1 340 ? 8.625 -29.062 -19.391 1 89.94 340 ASN A C 1
ATOM 2830 O O . ASN A 1 340 ? 9.312 -29.875 -20.016 1 89.94 340 ASN A O 1
ATOM 2834 N N . MET A 1 341 ? 8.805 -27.828 -19.344 1 89.12 341 MET A N 1
ATOM 2835 C CA . MET A 1 341 ? 9.891 -27.234 -20.125 1 89.12 341 MET A CA 1
ATOM 2836 C C . MET A 1 341 ? 11.039 -26.797 -19.219 1 89.12 341 MET A C 1
ATOM 2838 O O . MET A 1 341 ? 10.859 -26.656 -18.016 1 89.12 341 MET A O 1
ATOM 2842 N N . ASP A 1 342 ? 12.117 -26.578 -19.953 1 86.19 342 ASP A N 1
ATOM 2843 C CA . ASP A 1 342 ? 13.234 -25.969 -19.234 1 86.19 342 ASP A CA 1
ATOM 2844 C C . ASP A 1 342 ? 12.891 -24.562 -18.766 1 86.19 342 ASP A C 1
ATOM 2846 O O . ASP A 1 342 ? 12.266 -23.797 -19.5 1 86.19 342 ASP A O 1
ATOM 2850 N N . LYS A 1 343 ? 13.266 -24.266 -17.578 1 81.56 343 LYS A N 1
ATOM 2851 C CA . LYS A 1 343 ? 12.898 -23 -16.969 1 81.56 343 LYS A CA 1
ATOM 2852 C C . LYS A 1 343 ? 13.344 -21.812 -17.828 1 81.56 343 LYS A C 1
ATOM 2854 O O . LYS A 1 343 ? 12.711 -20.75 -17.797 1 81.56 343 LYS A O 1
ATOM 2859 N N . ARG A 1 344 ? 14.469 -21.891 -18.562 1 83.44 344 ARG A N 1
ATOM 2860 C CA . ARG A 1 344 ? 14.977 -20.812 -19.406 1 83.44 344 ARG A CA 1
ATOM 2861 C C . ARG A 1 344 ? 14.07 -20.594 -20.609 1 83.44 344 ARG A C 1
ATOM 2863 O O . ARG A 1 344 ? 14.156 -19.547 -21.266 1 83.44 344 ARG A O 1
ATOM 2870 N N . ASN A 1 345 ? 13.211 -21.609 -20.75 1 88.44 345 ASN A N 1
ATOM 2871 C CA . ASN A 1 345 ? 12.383 -21.531 -21.953 1 88.44 345 ASN A CA 1
ATOM 2872 C C . ASN A 1 345 ? 10.914 -21.281 -21.609 1 88.44 345 ASN A C 1
ATOM 2874 O O . ASN A 1 345 ? 10.039 -21.469 -22.453 1 88.44 345 ASN A O 1
ATOM 2878 N N . VAL A 1 346 ? 10.688 -20.953 -20.469 1 90.56 346 VAL A N 1
ATOM 2879 C CA . VAL A 1 346 ? 9.312 -20.75 -20.031 1 90.56 346 VAL A CA 1
ATOM 2880 C C . VAL A 1 346 ? 8.93 -19.281 -20.203 1 90.56 346 VAL A C 1
ATOM 2882 O O . VAL A 1 346 ? 9.602 -18.391 -19.688 1 90.56 346 VAL A O 1
ATOM 2885 N N . CYS A 1 347 ? 7.902 -19.094 -20.984 1 93.56 347 CYS A N 1
ATOM 2886 C CA . CYS A 1 347 ? 7.34 -17.766 -21.141 1 93.56 347 CYS A CA 1
ATOM 2887 C C . CYS A 1 347 ? 6.48 -17.375 -19.938 1 93.56 347 CYS A C 1
ATOM 2889 O O . CYS A 1 347 ? 5.387 -17.906 -19.766 1 93.56 347 CYS A O 1
ATOM 2891 N N . ASN A 1 348 ? 6.906 -16.375 -19.219 1 90.88 348 ASN A N 1
ATOM 2892 C CA . ASN A 1 348 ? 6.227 -16 -17.984 1 90.88 348 ASN A CA 1
ATOM 2893 C C . ASN A 1 348 ? 6.223 -17.141 -16.969 1 90.88 348 ASN A C 1
ATOM 2895 O O . ASN A 1 348 ? 5.316 -17.984 -16.984 1 90.88 348 ASN A O 1
ATOM 2899 N N . PHE A 1 349 ? 7.008 -17.078 -16.047 1 86.75 349 PHE A N 1
ATOM 2900 C CA . PHE A 1 349 ? 7.281 -18.172 -15.117 1 86.75 349 PHE A CA 1
ATOM 2901 C C . PHE A 1 349 ? 6.027 -18.547 -14.336 1 86.75 349 PHE A C 1
ATOM 2903 O O . PHE A 1 349 ? 5.879 -19.688 -13.898 1 86.75 349 PHE A O 1
ATOM 2910 N N . ALA A 1 350 ? 5.117 -17.688 -14.203 1 90.31 350 ALA A N 1
ATOM 2911 C CA . ALA A 1 350 ? 3.914 -17.953 -13.422 1 90.31 350 ALA A CA 1
ATOM 2912 C C . ALA A 1 350 ? 3.008 -18.953 -14.133 1 90.31 350 ALA A C 1
ATOM 2914 O O . ALA A 1 350 ? 2.143 -19.578 -13.516 1 90.31 350 ALA A O 1
ATOM 2915 N N . THR A 1 351 ? 3.246 -19.234 -15.391 1 95.12 351 THR A N 1
ATOM 2916 C CA . THR A 1 351 ? 2.311 -20.016 -16.188 1 95.12 351 THR A CA 1
ATOM 2917 C C . THR A 1 351 ? 2.471 -21.5 -15.906 1 95.12 351 THR A C 1
ATOM 2919 O O . THR A 1 351 ? 1.684 -22.328 -16.391 1 95.12 351 THR A O 1
ATOM 2922 N N . TRP A 1 352 ? 3.432 -21.859 -15.109 1 94 352 TRP A N 1
ATOM 2923 C CA . TRP A 1 352 ? 3.527 -23.266 -14.703 1 94 352 TRP A CA 1
ATOM 2924 C C . TRP A 1 352 ? 2.236 -23.734 -14.047 1 94 352 TRP A C 1
ATOM 2926 O O . TRP A 1 352 ? 1.796 -24.859 -14.258 1 94 352 TRP A O 1
ATOM 2936 N N . TYR A 1 353 ? 1.658 -22.906 -13.211 1 96.62 353 TYR A N 1
ATOM 2937 C CA . TYR A 1 353 ? 0.426 -23.25 -12.508 1 96.62 353 TYR A CA 1
ATOM 2938 C C . TYR A 1 353 ? -0.7 -23.547 -13.492 1 96.62 353 TYR A C 1
ATOM 2940 O O . TYR A 1 353 ? -1.447 -24.5 -13.32 1 96.62 353 TYR A O 1
ATOM 2948 N N . LEU A 1 354 ? -0.822 -22.703 -14.508 1 96.94 354 LEU A N 1
ATOM 2949 C CA . LEU A 1 354 ? -1.873 -22.891 -15.5 1 96.94 354 LEU A CA 1
ATOM 2950 C C . LEU A 1 354 ? -1.71 -24.25 -16.203 1 96.94 354 LEU A C 1
ATOM 2952 O O . LEU A 1 354 ? -2.697 -24.938 -16.453 1 96.94 354 LEU A O 1
ATOM 2956 N N . SER A 1 355 ? -0.483 -24.547 -16.484 1 97.06 355 SER A N 1
ATOM 2957 C CA . SER A 1 355 ? -0.199 -25.812 -17.141 1 97.06 355 SER A CA 1
ATOM 2958 C C . SER A 1 355 ? -0.557 -26.984 -16.234 1 97.06 355 SER A C 1
ATOM 2960 O O . SER A 1 355 ? -1.271 -27.906 -16.641 1 97.06 355 SER A O 1
ATOM 2962 N N . ALA A 1 356 ? -0.116 -26.938 -15.023 1 97.69 356 ALA A N 1
ATOM 2963 C CA . ALA A 1 356 ? -0.41 -28.016 -14.078 1 97.69 356 ALA A CA 1
ATOM 2964 C C . ALA A 1 356 ? -1.909 -28.109 -13.812 1 97.69 356 ALA A C 1
ATOM 2966 O O . ALA A 1 356 ? -2.455 -29.219 -13.711 1 97.69 356 ALA A O 1
ATOM 2967 N N . ASP A 1 357 ? -2.533 -27 -13.68 1 98 357 ASP A N 1
ATOM 2968 C CA . ASP A 1 357 ? -3.967 -26.938 -13.406 1 98 357 ASP A CA 1
ATOM 2969 C C . ASP A 1 357 ? -4.773 -27.547 -14.555 1 98 357 ASP A C 1
ATOM 2971 O O . ASP A 1 357 ? -5.676 -28.344 -14.336 1 98 357 ASP A O 1
ATOM 2975 N N . MET A 1 358 ? -4.48 -27.156 -15.773 1 97.88 358 MET A N 1
ATOM 2976 C CA . MET A 1 358 ? -5.188 -27.656 -16.953 1 97.88 358 MET A CA 1
ATOM 2977 C C . MET A 1 358 ? -4.934 -29.156 -17.141 1 97.88 358 MET A C 1
ATOM 2979 O O . MET A 1 358 ? -5.844 -29.891 -17.516 1 97.88 358 MET A O 1
ATOM 2983 N N . GLN A 1 359 ? -3.744 -29.578 -16.938 1 98 359 GLN A N 1
ATOM 2984 C CA . GLN A 1 359 ? -3.418 -31 -17.047 1 98 359 GLN A CA 1
ATOM 2985 C C . GLN A 1 359 ? -4.207 -31.828 -16.047 1 98 359 GLN A C 1
ATOM 2987 O O . GLN A 1 359 ? -4.797 -32.844 -16.391 1 98 359 GLN A O 1
ATOM 2992 N N . ASN A 1 360 ? -4.23 -31.359 -14.812 1 98.31 360 ASN A N 1
ATOM 2993 C CA . ASN A 1 360 ? -5.02 -32.062 -13.805 1 98.31 360 ASN A CA 1
ATOM 2994 C C . ASN A 1 360 ? -6.512 -31.984 -14.109 1 98.31 360 ASN A C 1
ATOM 2996 O O . ASN A 1 360 ? -7.262 -32.906 -13.812 1 98.31 360 ASN A O 1
ATOM 3000 N N . TYR A 1 361 ? -6.965 -30.875 -14.672 1 98.31 361 TYR A N 1
ATOM 3001 C CA . TYR A 1 361 ? -8.352 -30.719 -15.094 1 98.31 361 TYR A CA 1
ATOM 3002 C C . TYR A 1 361 ? -8.727 -31.781 -16.109 1 98.31 361 TYR A C 1
ATOM 3004 O O . TYR A 1 361 ? -9.742 -32.469 -15.961 1 98.31 361 TYR A O 1
ATOM 3012 N N . VAL A 1 362 ? -7.879 -32 -17.062 1 97.44 362 VAL A N 1
ATOM 3013 C CA . VAL A 1 362 ? -8.133 -32.969 -18.141 1 97.44 362 VAL A CA 1
ATOM 3014 C C . VAL A 1 362 ? -8.055 -34.406 -17.594 1 97.44 362 VAL A C 1
ATOM 3016 O O . VAL A 1 362 ? -8.938 -35.219 -17.859 1 97.44 362 VAL A O 1
ATOM 3019 N N . ILE A 1 363 ? -7.07 -34.656 -16.828 1 97.06 363 ILE A N 1
ATOM 3020 C CA . ILE A 1 363 ? -6.902 -36 -16.25 1 97.06 363 ILE A CA 1
ATOM 3021 C C . ILE A 1 363 ? -8.102 -36.312 -15.375 1 97.06 363 ILE A C 1
ATOM 3023 O O . ILE A 1 363 ? -8.633 -37.438 -15.43 1 97.06 363 ILE A O 1
ATOM 3027 N N . SER A 1 364 ? -8.539 -35.375 -14.641 1 97.69 364 SER A N 1
ATOM 3028 C CA . SER A 1 364 ? -9.617 -35.594 -13.688 1 97.69 364 SER A CA 1
ATOM 3029 C C . SER A 1 364 ? -10.961 -35.75 -14.391 1 97.69 364 SER A C 1
ATOM 3031 O O . SER A 1 364 ? -11.812 -36.531 -13.969 1 97.69 364 SER A O 1
ATOM 3033 N N . ILE A 1 365 ? -11.219 -34.969 -15.406 1 97.06 365 ILE A N 1
ATOM 3034 C CA . ILE A 1 365 ? -12.492 -35.062 -16.109 1 97.06 365 ILE A CA 1
ATOM 3035 C C . ILE A 1 365 ? -12.586 -36.438 -16.797 1 97.06 365 ILE A C 1
ATOM 3037 O O . ILE A 1 365 ? -13.664 -37.031 -16.859 1 97.06 365 ILE A O 1
ATOM 3041 N N . VAL A 1 366 ? -11.484 -37 -17.281 1 96.25 366 VAL A N 1
ATOM 3042 C CA . VAL A 1 366 ? -11.445 -38.312 -17.875 1 96.25 366 VAL A CA 1
ATOM 3043 C C . VAL A 1 366 ? -11.695 -39.375 -16.797 1 96.25 366 VAL A C 1
ATOM 3045 O O . VAL A 1 366 ? -12.438 -40.344 -17.031 1 96.25 366 VAL A O 1
ATOM 3048 N N . ALA A 1 367 ? -11.07 -39.188 -15.672 1 97.12 367 ALA A N 1
ATOM 3049 C CA . ALA A 1 367 ? -11.297 -40.094 -14.562 1 97.12 367 ALA A CA 1
ATOM 3050 C C . ALA A 1 367 ? -12.773 -40.094 -14.156 1 97.12 367 ALA A C 1
ATOM 3052 O O . ALA A 1 367 ? -13.344 -41.188 -13.906 1 97.12 367 ALA A O 1
ATOM 3053 N N . LEU A 1 368 ? -13.367 -38.969 -14.086 1 97.19 368 LEU A N 1
ATOM 3054 C CA . LEU A 1 368 ? -14.773 -38.875 -13.727 1 97.19 368 LEU A CA 1
ATOM 3055 C C . LEU A 1 368 ? -15.656 -39.5 -14.797 1 97.19 368 LEU A C 1
ATOM 3057 O O . LEU A 1 368 ? -16.688 -40.125 -14.484 1 97.19 368 LEU A O 1
ATOM 3061 N N . TYR A 1 369 ? -15.258 -39.344 -16.047 1 96.25 369 TYR A N 1
ATOM 3062 C CA . TYR A 1 369 ? -15.969 -40 -17.141 1 96.25 369 TYR A CA 1
ATOM 3063 C C . TYR A 1 369 ? -16.016 -41.5 -16.922 1 96.25 369 TYR A C 1
ATOM 3065 O O . TYR A 1 369 ? -17.078 -42.125 -17.062 1 96.25 369 TYR A O 1
ATOM 3073 N N . VAL A 1 370 ? -14.922 -42.094 -16.578 1 96.06 370 VAL A N 1
ATOM 3074 C CA . VAL A 1 370 ? -14.82 -43.531 -16.359 1 96.06 370 VAL A CA 1
ATOM 3075 C C . VAL A 1 370 ? -15.688 -43.938 -15.164 1 96.06 370 VAL A C 1
ATOM 3077 O O . VAL A 1 370 ? -16.391 -44.938 -15.203 1 96.06 370 VAL A O 1
ATOM 3080 N N . ILE A 1 371 ? -15.672 -43.125 -14.141 1 96.44 371 ILE A N 1
ATOM 3081 C CA . ILE A 1 371 ? -16.422 -43.406 -12.922 1 96.44 371 ILE A CA 1
ATOM 3082 C C . ILE A 1 371 ? -17.922 -43.406 -13.227 1 96.44 371 ILE A C 1
ATOM 3084 O O . ILE A 1 371 ? -18.656 -44.312 -12.82 1 96.44 371 ILE A O 1
ATOM 3088 N N . TYR A 1 372 ? -18.391 -42.469 -13.945 1 94.5 372 TYR A N 1
ATOM 3089 C CA . TYR A 1 372 ? -19.812 -42.344 -14.25 1 94.5 372 TYR A CA 1
ATOM 3090 C C . TYR A 1 372 ? -20.219 -43.344 -15.305 1 94.5 372 TYR A C 1
ATOM 3092 O O . TYR A 1 372 ? -21.328 -43.906 -15.242 1 94.5 372 TYR A O 1
ATOM 3100 N N . LYS A 1 373 ? -19.375 -43.625 -16.281 1 93.5 373 LYS A N 1
ATOM 3101 C CA . LYS A 1 373 ? -19.688 -44.562 -17.328 1 93.5 373 LYS A CA 1
ATOM 3102 C C . LYS A 1 373 ? -19.906 -45.969 -16.766 1 93.5 373 LYS A C 1
ATOM 3104 O O . LYS A 1 373 ? -20.828 -46.688 -17.156 1 93.5 373 LYS A O 1
ATOM 3109 N N . TRP A 1 374 ? -19.078 -46.344 -15.836 1 95.06 374 TRP A N 1
ATOM 3110 C CA . TRP A 1 374 ? -19.141 -47.688 -15.297 1 95.06 374 TRP A CA 1
ATOM 3111 C C . TRP A 1 374 ? -19.891 -47.719 -13.969 1 95.06 374 TRP A C 1
ATOM 3113 O O . TRP A 1 374 ? -19.859 -48.719 -13.25 1 95.06 374 TRP A O 1
ATOM 3123 N N . LYS A 1 375 ? -20.484 -46.625 -13.539 1 93.75 375 LYS A N 1
ATOM 3124 C CA . LYS A 1 375 ? -21.312 -46.5 -12.352 1 93.75 375 LYS A CA 1
ATOM 3125 C C . LYS A 1 375 ? -20.562 -46.938 -11.094 1 93.75 375 LYS A C 1
ATOM 3127 O O . LYS A 1 375 ? -21.078 -47.719 -10.297 1 93.75 375 LYS A O 1
ATOM 3132 N N . MET A 1 376 ? -19.312 -46.531 -11.078 1 95.62 376 MET A N 1
ATOM 3133 C CA . MET A 1 376 ? -18.5 -46.812 -9.906 1 95.62 376 MET A CA 1
ATOM 3134 C C . MET A 1 376 ? -18.891 -45.938 -8.727 1 95.62 376 MET A C 1
ATOM 3136 O O . MET A 1 376 ? -19.422 -44.844 -8.922 1 95.62 376 MET A O 1
ATOM 3140 N N . PRO A 1 377 ? -18.641 -46.469 -7.512 1 96 377 PRO A N 1
ATOM 3141 C CA . PRO A 1 377 ? -18.922 -45.594 -6.379 1 96 377 PRO A CA 1
ATOM 3142 C C . PRO A 1 377 ? -18.062 -44.344 -6.375 1 96 377 PRO A C 1
ATOM 3144 O O . PRO A 1 377 ? -16.828 -44.438 -6.289 1 96 377 PRO A O 1
ATOM 3147 N N . LEU A 1 378 ? -18.609 -43.25 -6.43 1 96 378 LEU A N 1
ATOM 3148 C CA . LEU A 1 378 ? -17.969 -41.969 -6.695 1 96 378 LEU A CA 1
ATOM 3149 C C . LEU A 1 378 ? -16.922 -41.656 -5.637 1 96 378 LEU A C 1
ATOM 3151 O O . LEU A 1 378 ? -15.734 -41.531 -5.957 1 96 378 LEU A O 1
ATOM 3155 N N . ILE A 1 379 ? -17.25 -41.594 -4.336 1 96.5 379 ILE A N 1
ATOM 3156 C CA . ILE A 1 379 ? -16.375 -41.188 -3.25 1 96.5 379 ILE A CA 1
ATOM 3157 C C . ILE A 1 379 ? -15.227 -42.188 -3.107 1 96.5 379 ILE A C 1
ATOM 3159 O O . ILE A 1 379 ? -14.07 -41.781 -2.963 1 96.5 379 ILE A O 1
ATOM 3163 N N . ARG A 1 380 ? -15.477 -43.5 -3.189 1 97.25 380 ARG A N 1
ATOM 3164 C CA . ARG A 1 380 ? -14.445 -44.5 -3.072 1 97.25 380 ARG A CA 1
ATOM 3165 C C . ARG A 1 380 ? -13.461 -44.438 -4.234 1 97.25 380 ARG A C 1
ATOM 3167 O O . ARG A 1 380 ? -12.258 -44.656 -4.051 1 97.25 380 ARG A O 1
ATOM 3174 N N . SER A 1 381 ? -14.008 -44.188 -5.387 1 97.81 381 SER A N 1
ATOM 3175 C CA . SER A 1 381 ? -13.148 -44.062 -6.562 1 97.81 381 SER A CA 1
ATOM 3176 C C . SER A 1 381 ? -12.234 -42.844 -6.461 1 97.81 381 SER A C 1
ATOM 3178 O O . SER A 1 381 ? -11.055 -42.906 -6.809 1 97.81 381 SER A O 1
ATOM 3180 N N . ILE A 1 382 ? -12.781 -41.719 -5.988 1 98.19 382 ILE A N 1
ATOM 3181 C CA . ILE A 1 382 ? -11.984 -40.5 -5.824 1 98.19 382 ILE A CA 1
ATOM 3182 C C . ILE A 1 382 ? -10.891 -40.75 -4.785 1 98.19 382 ILE A C 1
ATOM 3184 O O . ILE A 1 382 ? -9.742 -40.312 -4.973 1 98.19 382 ILE A O 1
ATOM 3188 N N . LEU A 1 383 ? -11.203 -41.438 -3.75 1 98.12 383 LEU A N 1
ATOM 3189 C CA . LEU A 1 383 ? -10.234 -41.75 -2.707 1 98.12 383 LEU A CA 1
ATOM 3190 C C . LEU A 1 383 ? -9.133 -42.656 -3.238 1 98.12 383 LEU A C 1
ATOM 3192 O O . LEU A 1 383 ? -7.973 -42.531 -2.846 1 98.12 383 LEU A O 1
ATOM 3196 N N . ALA A 1 384 ? -9.547 -43.562 -4.066 1 97.88 384 ALA A N 1
ATOM 3197 C CA . ALA A 1 384 ? -8.562 -44.438 -4.691 1 97.88 384 ALA A CA 1
ATOM 3198 C C . ALA A 1 384 ? -7.605 -43.656 -5.578 1 97.88 384 ALA A C 1
ATOM 3200 O O . ALA A 1 384 ? -6.398 -43.906 -5.582 1 97.88 384 ALA A O 1
ATOM 3201 N N . ILE A 1 385 ? -8.125 -42.75 -6.293 1 97.94 385 ILE A N 1
ATOM 3202 C CA . ILE A 1 385 ? -7.309 -41.906 -7.148 1 97.94 385 ILE A CA 1
ATOM 3203 C C . ILE A 1 385 ? -6.371 -41.031 -6.289 1 97.94 385 ILE A C 1
ATOM 3205 O O . ILE A 1 385 ? -5.195 -40.875 -6.617 1 97.94 385 ILE A O 1
ATOM 3209 N N . LEU A 1 386 ? -6.871 -40.5 -5.215 1 98.25 386 LEU A N 1
ATOM 3210 C CA . LEU A 1 386 ? -6.082 -39.688 -4.289 1 98.25 386 LEU A CA 1
ATOM 3211 C C . LEU A 1 386 ? -4.926 -40.5 -3.711 1 98.25 386 LEU A C 1
ATOM 3213 O O . LEU A 1 386 ? -3.785 -40.031 -3.686 1 98.25 386 LEU A O 1
ATOM 3217 N N . THR A 1 387 ? -5.23 -41.719 -3.311 1 97.81 387 THR A N 1
ATOM 3218 C CA . THR A 1 387 ? -4.219 -42.562 -2.709 1 97.81 387 THR A CA 1
ATOM 3219 C C . THR A 1 387 ? -3.164 -42.969 -3.736 1 97.81 387 THR A C 1
ATOM 3221 O O . THR A 1 387 ? -1.966 -42.938 -3.443 1 97.81 387 THR A O 1
ATOM 3224 N N . THR A 1 388 ? -3.594 -43.281 -4.898 1 97.5 388 THR A N 1
ATOM 3225 C CA . THR A 1 388 ? -2.666 -43.656 -5.961 1 97.5 388 THR A CA 1
ATOM 3226 C C . THR A 1 388 ? -1.761 -42.469 -6.32 1 97.5 388 THR A C 1
ATOM 3228 O O . THR A 1 388 ? -0.554 -42.656 -6.5 1 97.5 388 THR A O 1
ATOM 3231 N N . SER A 1 389 ? -2.342 -41.312 -6.453 1 97.69 389 SER A N 1
ATOM 3232 C CA . SER A 1 389 ? -1.565 -40.125 -6.777 1 97.69 389 SER A CA 1
ATOM 3233 C C . SER A 1 389 ? -0.549 -39.812 -5.684 1 97.69 389 SER A C 1
ATOM 3235 O O . SER A 1 389 ? 0.579 -39.406 -5.973 1 97.69 389 SER A O 1
ATOM 3237 N N . LEU A 1 390 ? -0.923 -39.969 -4.457 1 97.81 390 LEU A N 1
ATOM 3238 C CA . LEU A 1 390 ? -0.025 -39.75 -3.328 1 97.81 390 LEU A CA 1
ATOM 3239 C C . LEU A 1 390 ? 1.137 -40.75 -3.35 1 97.81 390 LEU A C 1
ATOM 3241 O O . LEU A 1 390 ? 2.289 -40.344 -3.146 1 97.81 390 LEU A O 1
ATOM 3245 N N . LEU A 1 391 ? 0.806 -41.969 -3.639 1 97.62 391 LEU A N 1
ATOM 3246 C CA . LEU A 1 391 ? 1.825 -43.031 -3.666 1 97.62 391 LEU A CA 1
ATOM 3247 C C . LEU A 1 391 ? 2.787 -42.812 -4.832 1 97.62 391 LEU A C 1
ATOM 3249 O O . LEU A 1 391 ? 3.996 -43 -4.684 1 97.62 391 LEU A O 1
ATOM 3253 N N . LEU A 1 392 ? 2.254 -42.438 -5.895 1 97.75 392 LEU A N 1
ATOM 3254 C CA . LEU A 1 392 ? 3.1 -42.156 -7.051 1 97.75 392 LEU A CA 1
ATOM 3255 C C . LEU A 1 392 ? 4.035 -41 -6.777 1 97.75 392 LEU A C 1
ATOM 3257 O O . LEU A 1 392 ? 5.215 -41.031 -7.125 1 97.75 392 LEU A O 1
ATOM 3261 N N . GLN A 1 393 ? 3.502 -39.938 -6.203 1 97.5 393 GLN A N 1
ATOM 3262 C CA . GLN A 1 393 ? 4.324 -38.781 -5.867 1 97.5 393 GLN A CA 1
ATOM 3263 C C . GLN A 1 393 ? 5.398 -39.125 -4.848 1 97.5 393 GLN A C 1
ATOM 3265 O O . GLN A 1 393 ? 6.535 -38.688 -4.949 1 97.5 393 GLN A O 1
ATOM 3270 N N . MET A 1 394 ? 5.012 -39.969 -3.889 1 97.12 394 MET A N 1
ATOM 3271 C CA . MET A 1 394 ? 5.977 -40.438 -2.906 1 97.12 394 MET A CA 1
ATOM 3272 C C . MET A 1 394 ? 7.098 -41.219 -3.584 1 97.12 394 MET A C 1
ATOM 3274 O O . MET A 1 394 ? 8.273 -41.031 -3.252 1 97.12 394 MET A O 1
ATOM 3278 N N . GLY A 1 395 ? 6.699 -42.031 -4.473 1 97.12 395 GLY A N 1
ATOM 3279 C CA . GLY A 1 395 ? 7.676 -42.812 -5.211 1 97.12 395 GLY A CA 1
ATOM 3280 C C . GLY A 1 395 ? 8.633 -41.969 -6.02 1 97.12 395 GLY A C 1
ATOM 3281 O O . GLY A 1 395 ? 9.844 -42.219 -6.02 1 97.12 395 GLY A O 1
ATOM 3282 N N . VAL A 1 396 ? 8.133 -40.969 -6.672 1 96.56 396 VAL A N 1
ATOM 3283 C CA . VAL A 1 396 ? 8.961 -40.062 -7.492 1 96.56 396 VAL A CA 1
ATOM 3284 C C . VAL A 1 396 ? 9.922 -39.281 -6.605 1 96.56 396 VAL A C 1
ATOM 3286 O O . VAL A 1 396 ? 11.102 -39.156 -6.926 1 96.56 396 VAL A O 1
ATOM 3289 N N . MET A 1 397 ? 9.445 -38.781 -5.504 1 96.19 397 MET A N 1
ATOM 3290 C CA . MET A 1 397 ? 10.289 -38 -4.598 1 96.19 397 MET A CA 1
ATOM 3291 C C . MET A 1 397 ? 11.375 -38.875 -3.986 1 96.19 397 MET A C 1
ATOM 3293 O O . MET A 1 397 ? 12.516 -38.438 -3.82 1 96.19 397 MET A O 1
ATOM 3297 N N . TYR A 1 398 ? 10.945 -40.125 -3.668 1 96.25 398 TYR A N 1
ATOM 3298 C CA . TYR A 1 398 ? 11.93 -41.062 -3.129 1 96.25 398 TYR A CA 1
ATOM 3299 C C . TYR A 1 398 ? 13 -41.375 -4.16 1 96.25 398 TYR A C 1
ATOM 3301 O O . TYR A 1 398 ? 14.195 -41.406 -3.836 1 96.25 398 TYR A O 1
ATOM 3309 N N . TYR A 1 399 ? 12.594 -41.594 -5.344 1 96.19 399 TYR A N 1
ATOM 3310 C CA . TYR A 1 399 ? 13.508 -41.969 -6.418 1 96.19 399 TYR A CA 1
ATOM 3311 C C . TYR A 1 399 ? 14.523 -40.844 -6.676 1 96.19 399 TYR A C 1
ATOM 3313 O O . TYR A 1 399 ? 15.719 -41.094 -6.828 1 96.19 399 TYR A O 1
ATOM 3321 N N . TYR A 1 400 ? 14.125 -39.594 -6.684 1 93.75 400 TYR A N 1
ATOM 3322 C CA . TYR A 1 400 ? 14.992 -38.469 -7.008 1 93.75 400 TYR A CA 1
ATOM 3323 C C . TYR A 1 400 ? 15.625 -37.906 -5.746 1 93.75 400 TYR A C 1
ATOM 3325 O O . TYR A 1 400 ? 16.406 -36.938 -5.816 1 93.75 400 TYR A O 1
ATOM 3333 N N . ASN A 1 401 ? 15.344 -38.344 -4.621 1 93.56 401 ASN A N 1
ATOM 3334 C CA . ASN A 1 401 ? 15.898 -37.875 -3.35 1 93.56 401 ASN A CA 1
ATOM 3335 C C . ASN A 1 401 ? 15.688 -36.375 -3.145 1 93.56 401 ASN A C 1
ATOM 3337 O O . ASN A 1 401 ? 16.641 -35.656 -2.9 1 93.56 401 ASN A O 1
ATOM 3341 N N . VAL A 1 402 ? 14.461 -36.031 -3.24 1 92.81 402 VAL A N 1
ATOM 3342 C CA . VAL A 1 402 ? 14.086 -34.625 -3.1 1 92.81 402 VAL A CA 1
ATOM 3343 C C . VAL A 1 402 ? 13.695 -34.344 -1.653 1 92.81 402 VAL A C 1
ATOM 3345 O O . VAL A 1 402 ? 13.109 -35.188 -0.979 1 92.81 402 VAL A O 1
ATOM 3348 N N . ASP A 1 403 ? 14.047 -33.156 -1.14 1 92.31 403 ASP A N 1
ATOM 3349 C CA . ASP A 1 403 ? 13.703 -32.719 0.208 1 92.31 403 ASP A CA 1
ATOM 3350 C C . ASP A 1 403 ? 12.195 -32.531 0.367 1 92.31 403 ASP A C 1
ATOM 3352 O O . ASP A 1 403 ? 11.445 -32.688 -0.598 1 92.31 403 ASP A O 1
ATOM 3356 N N . VAL A 1 404 ? 11.812 -32.344 1.561 1 94.19 404 VAL A N 1
ATOM 3357 C CA . VAL A 1 404 ? 10.398 -32.25 1.927 1 94.19 404 VAL A CA 1
ATOM 3358 C C . VAL A 1 404 ? 9.75 -31.078 1.218 1 94.19 404 VAL A C 1
ATOM 3360 O O . VAL A 1 404 ? 8.539 -31.062 1.003 1 94.19 404 VAL A O 1
ATOM 3363 N N . ILE A 1 405 ? 10.516 -30.047 0.98 1 92.88 405 ILE A N 1
ATOM 3364 C CA . ILE A 1 405 ? 10.062 -28.797 0.369 1 92.88 405 ILE A CA 1
ATOM 3365 C C . ILE A 1 405 ? 11.203 -28.172 -0.419 1 92.88 405 ILE A C 1
ATOM 3367 O O . ILE A 1 405 ? 12.367 -28.531 -0.233 1 92.88 405 ILE A O 1
ATOM 3371 N N . TYR A 1 406 ? 10.844 -27.484 -1.38 1 89 406 TYR A N 1
ATOM 3372 C CA . TYR A 1 406 ? 11.867 -26.625 -1.972 1 89 406 TYR A CA 1
ATOM 3373 C C . TYR A 1 406 ? 12.125 -25.391 -1.102 1 89 406 TYR A C 1
ATOM 3375 O O . TYR A 1 406 ? 11.383 -24.406 -1.174 1 89 406 TYR A O 1
ATOM 3383 N N . ARG A 1 407 ? 13.18 -25.359 -0.438 1 87.25 407 ARG A N 1
ATOM 3384 C CA . ARG A 1 407 ? 13.453 -24.359 0.584 1 87.25 407 ARG A CA 1
ATOM 3385 C C . ARG A 1 407 ? 13.922 -23.047 -0.043 1 87.25 407 ARG A C 1
ATOM 3387 O O . ARG A 1 407 ? 14.68 -23.062 -1.021 1 87.25 407 ARG A O 1
ATOM 3394 N N . VAL A 1 408 ? 13.43 -22.016 0.558 1 87 408 VAL A N 1
ATOM 3395 C CA . VAL A 1 408 ? 13.891 -20.688 0.152 1 87 408 VAL A CA 1
ATOM 3396 C C . VAL A 1 408 ? 15.188 -20.344 0.87 1 87 408 VAL A C 1
ATOM 3398 O O . VAL A 1 408 ? 15.18 -19.953 2.043 1 87 408 VAL A O 1
ATOM 3401 N N . LEU A 1 409 ? 16.25 -20.5 0.134 1 86.44 409 LEU A N 1
ATOM 3402 C CA . LEU A 1 409 ? 17.578 -20.203 0.627 1 86.44 409 LEU A CA 1
ATOM 3403 C C . LEU A 1 409 ? 18.219 -19.078 -0.188 1 86.44 409 LEU A C 1
ATOM 3405 O O . LEU A 1 409 ? 17.844 -18.844 -1.338 1 86.44 409 LEU A O 1
ATOM 3409 N N . PRO A 1 410 ? 19.156 -18.359 0.414 1 85.75 410 PRO A N 1
ATOM 3410 C CA . PRO A 1 410 ? 19.781 -17.25 -0.304 1 85.75 410 PRO A CA 1
ATOM 3411 C C . PRO A 1 410 ? 20.375 -17.688 -1.65 1 85.75 410 PRO A C 1
ATOM 3413 O O . PRO A 1 410 ? 20.141 -17.016 -2.662 1 85.75 410 PRO A O 1
ATOM 3416 N N . GLU A 1 411 ? 20.969 -18.859 -1.672 1 83.31 411 GLU A N 1
ATOM 3417 C CA . GLU A 1 411 ? 21.625 -19.297 -2.902 1 83.31 411 GLU A CA 1
ATOM 3418 C C . GLU A 1 411 ? 20.594 -19.734 -3.941 1 83.31 411 GLU A C 1
ATOM 3420 O O . GLU A 1 411 ? 20.828 -19.609 -5.145 1 83.31 411 GLU A O 1
ATOM 3425 N N . ASN A 1 412 ? 19.484 -20.172 -3.488 1 81.25 412 ASN A N 1
ATOM 3426 C CA . ASN A 1 412 ? 18.438 -20.641 -4.391 1 81.25 412 ASN A CA 1
ATOM 3427 C C . ASN A 1 412 ? 17.797 -19.5 -5.152 1 81.25 412 ASN A C 1
ATOM 3429 O O . ASN A 1 412 ? 17.219 -19.703 -6.227 1 81.25 412 ASN A O 1
ATOM 3433 N N . PHE A 1 413 ? 17.969 -18.359 -4.641 1 79.81 413 PHE A N 1
ATOM 3434 C CA . PHE A 1 413 ? 17.203 -17.281 -5.254 1 79.81 413 PHE A CA 1
ATOM 3435 C C . PHE A 1 413 ? 18.125 -16.203 -5.801 1 79.81 413 PHE A C 1
ATOM 3437 O O . PHE A 1 413 ? 17.672 -15.102 -6.137 1 79.81 413 PHE A O 1
ATOM 3444 N N . VAL A 1 414 ? 19.406 -16.609 -5.773 1 80.19 414 VAL A N 1
ATOM 3445 C CA . VAL A 1 414 ? 20.266 -15.797 -6.617 1 80.19 414 VAL A CA 1
ATOM 3446 C C . VAL A 1 414 ? 19.859 -15.953 -8.078 1 80.19 414 VAL A C 1
ATOM 3448 O O . VAL A 1 414 ? 19.609 -17.062 -8.547 1 80.19 414 VAL A O 1
ATOM 3451 N N . ILE A 1 415 ? 19.578 -14.945 -8.672 1 66.69 415 ILE A N 1
ATOM 3452 C CA . ILE A 1 415 ? 18.875 -14.828 -9.938 1 66.69 415 ILE A CA 1
ATOM 3453 C C . ILE A 1 415 ? 19.375 -15.883 -10.914 1 66.69 415 ILE A C 1
ATOM 3455 O O . ILE A 1 415 ? 18.578 -16.516 -11.609 1 66.69 415 ILE A O 1
ATOM 3459 N N . TYR A 1 416 ? 20.578 -16.188 -10.922 1 67.38 416 TYR A N 1
ATOM 3460 C CA . TYR A 1 416 ? 21.125 -17.109 -11.898 1 67.38 416 TYR A CA 1
ATOM 3461 C C . TYR A 1 416 ? 20.859 -18.562 -11.492 1 67.38 416 TYR A C 1
ATOM 3463 O O . TYR A 1 416 ? 20.547 -19.406 -12.336 1 67.38 416 TYR A O 1
ATOM 3471 N N . ASN A 1 417 ? 20.797 -18.688 -10.25 1 65.62 417 ASN A N 1
ATOM 3472 C CA . ASN A 1 417 ? 20.562 -20.031 -9.734 1 65.62 417 ASN A CA 1
ATOM 3473 C C . ASN A 1 417 ? 19.109 -20.438 -9.844 1 65.62 417 ASN A C 1
ATOM 3475 O O . ASN A 1 417 ? 18.781 -21.625 -9.945 1 65.62 417 ASN A O 1
ATOM 3479 N N . VAL A 1 418 ? 18.375 -19.484 -9.922 1 63.47 418 VAL A N 1
ATOM 3480 C CA . VAL A 1 418 ? 16.938 -19.75 -10.008 1 63.47 418 VAL A CA 1
ATOM 3481 C C . VAL A 1 418 ? 16.625 -20.484 -11.312 1 63.47 418 VAL A C 1
ATOM 3483 O O . VAL A 1 418 ? 15.734 -21.328 -11.352 1 63.47 418 VAL A O 1
ATOM 3486 N N . LEU A 1 419 ? 17.453 -20.328 -12.219 1 66.75 419 LEU A N 1
ATOM 3487 C CA . LEU A 1 419 ? 17.188 -20.953 -13.516 1 66.75 419 LEU A CA 1
ATOM 3488 C C . LEU A 1 419 ? 18.016 -22.219 -13.688 1 66.75 419 LEU A C 1
ATOM 3490 O O . LEU A 1 419 ? 17.625 -23.125 -14.414 1 66.75 419 LEU A O 1
ATOM 3494 N N . GLU A 1 420 ? 19.219 -22.359 -13.008 1 65.19 420 GLU A N 1
ATOM 3495 C CA . GLU A 1 420 ? 20.156 -23.453 -13.281 1 65.19 420 GLU A CA 1
ATOM 3496 C C . GLU A 1 420 ? 19.953 -24.594 -12.297 1 65.19 420 GLU A C 1
ATOM 3498 O O . GLU A 1 420 ? 20 -25.766 -12.68 1 65.19 420 GLU A O 1
ATOM 3503 N N . GLU A 1 421 ? 19.875 -24.375 -11.047 1 60.88 421 GLU A N 1
ATOM 3504 C CA . GLU A 1 421 ? 19.906 -25.391 -10.008 1 60.88 421 GLU A CA 1
ATOM 3505 C C . GLU A 1 421 ? 18.5 -25.734 -9.516 1 60.88 421 GLU A C 1
ATOM 3507 O O . GLU A 1 421 ? 18.344 -26.25 -8.414 1 60.88 421 GLU A O 1
ATOM 3512 N N . PHE A 1 422 ? 17.531 -25.766 -10.508 1 65.06 422 PHE A N 1
ATOM 3513 C CA . PHE A 1 422 ? 16.156 -25.672 -10.016 1 65.06 422 PHE A CA 1
ATOM 3514 C C . PHE A 1 422 ? 15.383 -26.953 -10.305 1 65.06 422 PHE A C 1
ATOM 3516 O O . PHE A 1 422 ? 14.172 -27.016 -10.086 1 65.06 422 PHE A O 1
ATOM 3523 N N . TRP A 1 423 ? 16.062 -28.125 -10.406 1 73.31 423 TRP A N 1
ATOM 3524 C CA . TRP A 1 423 ? 15.32 -29.281 -10.883 1 73.31 423 TRP A CA 1
ATOM 3525 C C . TRP A 1 423 ? 14.398 -29.828 -9.805 1 73.31 423 TRP A C 1
ATOM 3527 O O . TRP A 1 423 ? 13.273 -30.25 -10.086 1 73.31 423 TRP A O 1
ATOM 3537 N N . PRO A 1 424 ? 14.742 -29.672 -8.617 1 80.94 424 PRO A N 1
ATOM 3538 C CA . PRO A 1 424 ? 13.852 -30.203 -7.594 1 80.94 424 PRO A CA 1
ATOM 3539 C C . PRO A 1 424 ? 12.508 -29.484 -7.543 1 80.94 424 PRO A C 1
ATOM 3541 O O . PRO A 1 424 ? 11.5 -30.062 -7.152 1 80.94 424 PRO A O 1
ATOM 3544 N N . ILE A 1 425 ? 12.516 -28.312 -7.992 1 84.06 425 ILE A N 1
ATOM 3545 C CA . ILE A 1 425 ? 11.281 -27.547 -7.945 1 84.06 425 ILE A CA 1
ATOM 3546 C C . ILE A 1 425 ? 10.273 -28.125 -8.93 1 84.06 425 ILE A C 1
ATOM 3548 O O . ILE A 1 425 ? 9.062 -28.094 -8.688 1 84.06 425 ILE A O 1
ATOM 3552 N N . PHE A 1 426 ? 10.734 -28.812 -9.961 1 85.06 426 PHE A N 1
ATOM 3553 C CA . PHE A 1 426 ? 9.867 -29.438 -10.953 1 85.06 426 PHE A CA 1
ATOM 3554 C C . PHE A 1 426 ? 9.195 -30.672 -10.383 1 85.06 426 PHE A C 1
ATOM 3556 O O . PHE A 1 426 ? 8.016 -30.922 -10.633 1 85.06 426 PHE A O 1
ATOM 3563 N N . ILE A 1 427 ? 9.914 -31.344 -9.648 1 88.5 427 ILE A N 1
ATOM 3564 C CA . ILE A 1 427 ? 9.422 -32.625 -9.109 1 88.5 427 ILE A CA 1
ATOM 3565 C C . ILE A 1 427 ? 8.445 -32.344 -7.973 1 88.5 427 ILE A C 1
ATOM 3567 O O . ILE A 1 427 ? 7.375 -32.969 -7.906 1 88.5 427 ILE A O 1
ATOM 3571 N N . TRP A 1 428 ? 8.805 -31.422 -7.219 1 92 428 TRP A N 1
ATOM 3572 C CA . TRP A 1 428 ? 8.023 -31.25 -6 1 92 428 TRP A CA 1
ATOM 3573 C C . TRP A 1 428 ? 6.953 -30.188 -6.184 1 92 428 TRP A C 1
ATOM 3575 O O . TRP A 1 428 ? 5.855 -30.281 -5.629 1 92 428 TRP A O 1
ATOM 3585 N N . TYR A 1 429 ? 7.215 -29.203 -7.02 1 92.12 429 TYR A N 1
ATOM 3586 C CA . TYR A 1 429 ? 6.371 -28.016 -6.926 1 92.12 429 TYR A CA 1
ATOM 3587 C C . TYR A 1 429 ? 5.539 -27.844 -8.188 1 92.12 429 TYR A C 1
ATOM 3589 O O . TYR A 1 429 ? 4.328 -27.609 -8.117 1 92.12 429 TYR A O 1
ATOM 3597 N N . THR A 1 430 ? 6.078 -27.984 -9.391 1 93.25 430 THR A N 1
ATOM 3598 C CA . THR A 1 430 ? 5.402 -27.453 -10.57 1 93.25 430 THR A CA 1
ATOM 3599 C C . THR A 1 430 ? 4.781 -28.594 -11.383 1 93.25 430 THR A C 1
ATOM 3601 O O . THR A 1 430 ? 3.936 -28.359 -12.242 1 93.25 430 THR A O 1
ATOM 3604 N N . SER A 1 431 ? 5.098 -29.828 -11.133 1 94.62 431 SER A N 1
ATOM 3605 C CA . SER A 1 431 ? 4.582 -30.938 -11.938 1 94.62 431 SER A CA 1
ATOM 3606 C C . SER A 1 431 ? 3.094 -31.156 -11.688 1 94.62 431 SER A C 1
ATOM 3608 O O . SER A 1 431 ? 2.578 -30.797 -10.617 1 94.62 431 SER A O 1
ATOM 3610 N N . ALA A 1 432 ? 2.42 -31.688 -12.664 1 96.75 432 ALA A N 1
ATOM 3611 C CA . ALA A 1 432 ? 1.007 -32.031 -12.516 1 96.75 432 ALA A CA 1
ATOM 3612 C C . ALA A 1 432 ? 0.803 -33.094 -11.438 1 96.75 432 ALA A C 1
ATOM 3614 O O . ALA A 1 432 ? -0.146 -33 -10.656 1 96.75 432 ALA A O 1
ATOM 3615 N N . LEU A 1 433 ? 1.702 -34 -11.398 1 96.62 433 LEU A N 1
ATOM 3616 C CA . LEU A 1 433 ? 1.6 -35.094 -10.445 1 96.62 433 LEU A CA 1
ATOM 3617 C C . LEU A 1 433 ? 1.7 -34.594 -9.016 1 96.62 433 LEU A C 1
ATOM 3619 O O . LEU A 1 433 ? 0.939 -35.031 -8.141 1 96.62 433 LEU A O 1
ATOM 3623 N N . SER A 1 434 ? 2.609 -33.719 -8.781 1 96.44 434 SER A N 1
ATOM 3624 C CA . SER A 1 434 ? 2.85 -33.219 -7.434 1 96.44 434 SER A CA 1
ATOM 3625 C C . SER A 1 434 ? 1.657 -32.406 -6.918 1 96.44 434 SER A C 1
ATOM 3627 O O . SER A 1 434 ? 1.486 -32.25 -5.707 1 96.44 434 SER A O 1
ATOM 3629 N N . ASN A 1 435 ? 0.796 -31.891 -7.77 1 98 435 ASN A N 1
ATOM 3630 C CA . ASN A 1 435 ? -0.321 -31.047 -7.359 1 98 435 ASN A CA 1
ATOM 3631 C C . ASN A 1 435 ? -1.656 -31.766 -7.52 1 98 435 ASN A C 1
ATOM 3633 O O . ASN A 1 435 ? -2.707 -31.219 -7.176 1 98 435 ASN A O 1
ATOM 3637 N N . ASN A 1 436 ? -1.642 -33 -8.031 1 98.19 436 ASN A N 1
ATOM 3638 C CA . ASN A 1 436 ? -2.852 -33.781 -8.273 1 98.19 436 ASN A CA 1
ATOM 3639 C C . ASN A 1 436 ? -3.6 -34.094 -6.98 1 98.19 436 ASN A C 1
ATOM 3641 O O . ASN A 1 436 ? -4.828 -34.031 -6.938 1 98.19 436 ASN A O 1
ATOM 3645 N N . PRO A 1 437 ? -2.854 -34.469 -5.914 1 98.31 437 PRO A N 1
ATOM 3646 C CA . PRO A 1 437 ? -3.586 -34.75 -4.68 1 98.31 437 PRO A CA 1
ATOM 3647 C C . PRO A 1 437 ? -4.426 -33.562 -4.195 1 98.31 437 PRO A C 1
ATOM 3649 O O . PRO A 1 437 ? -5.57 -33.75 -3.771 1 98.31 437 PRO A O 1
ATOM 3652 N N . SER A 1 438 ? -3.883 -32.375 -4.23 1 98.38 438 SER A N 1
ATOM 3653 C CA . SER A 1 438 ? -4.641 -31.203 -3.838 1 98.38 438 SER A CA 1
ATOM 3654 C C . SER A 1 438 ? -5.852 -30.984 -4.742 1 98.38 438 SER A C 1
ATOM 3656 O O . SER A 1 438 ? -6.938 -30.641 -4.27 1 98.38 438 SER A O 1
ATOM 3658 N N . PHE A 1 439 ? -5.684 -31.188 -6.008 1 98.69 439 PHE A N 1
ATOM 3659 C CA . PHE A 1 439 ? -6.758 -31.078 -6.988 1 98.69 439 PHE A CA 1
ATOM 3660 C C . PHE A 1 439 ? -7.852 -32.094 -6.695 1 98.69 439 PHE A C 1
ATOM 3662 O O . PHE A 1 439 ? -9.039 -31.766 -6.707 1 98.69 439 PHE A O 1
ATOM 3669 N N . THR A 1 440 ? -7.441 -33.344 -6.391 1 98.69 440 THR A N 1
ATOM 3670 C CA . THR A 1 440 ? -8.367 -34.438 -6.133 1 98.69 440 THR A CA 1
ATOM 3671 C C . THR A 1 440 ? -9.125 -34.188 -4.828 1 98.69 440 THR A C 1
ATOM 3673 O O . THR A 1 440 ? -10.297 -34.562 -4.715 1 98.69 440 THR A O 1
ATOM 3676 N N . ILE A 1 441 ? -8.469 -33.625 -3.912 1 98.56 441 ILE A N 1
ATOM 3677 C CA . ILE A 1 441 ? -9.172 -33.25 -2.689 1 98.56 441 ILE A CA 1
ATOM 3678 C C . ILE A 1 441 ? -10.273 -32.25 -3.012 1 98.56 441 ILE A C 1
ATOM 3680 O O . ILE A 1 441 ? -11.359 -32.281 -2.422 1 98.56 441 ILE A O 1
ATOM 3684 N N . GLY A 1 442 ? -10.008 -31.344 -3.914 1 98.44 442 GLY A N 1
ATOM 3685 C CA . GLY A 1 442 ? -11.047 -30.438 -4.387 1 98.44 442 GLY A CA 1
ATOM 3686 C C . GLY A 1 442 ? -12.242 -31.172 -4.969 1 98.44 442 GLY A C 1
ATOM 3687 O O . GLY A 1 442 ? -13.391 -30.859 -4.648 1 98.44 442 GLY A O 1
ATOM 3688 N N . ILE A 1 443 ? -11.984 -32.188 -5.754 1 98.44 443 ILE A N 1
ATOM 3689 C CA . ILE A 1 443 ? -13.039 -33 -6.34 1 98.44 443 ILE A CA 1
ATOM 3690 C C . ILE A 1 443 ? -13.82 -33.719 -5.23 1 98.44 443 ILE A C 1
ATOM 3692 O O . ILE A 1 443 ? -15.055 -33.75 -5.258 1 98.44 443 ILE A O 1
ATOM 3696 N N . LEU A 1 444 ? -13.102 -34.25 -4.324 1 98.19 444 LEU A N 1
ATOM 3697 C CA . LEU A 1 444 ? -13.703 -34.969 -3.203 1 98.19 444 LEU A CA 1
ATOM 3698 C C . LEU A 1 444 ? -14.664 -34.062 -2.441 1 98.19 444 LEU A C 1
ATOM 3700 O O . LEU A 1 444 ? -15.797 -34.438 -2.145 1 98.19 444 LEU A O 1
ATOM 3704 N N . PHE A 1 445 ? -14.227 -32.906 -2.137 1 97.06 445 PHE A N 1
ATOM 3705 C CA . PHE A 1 445 ? -15.07 -31.984 -1.379 1 97.06 445 PHE A CA 1
ATOM 3706 C C . PHE A 1 445 ? -16.234 -31.484 -2.229 1 97.06 445 PHE A C 1
ATOM 3708 O O . PHE A 1 445 ? -17.328 -31.234 -1.708 1 97.06 445 PHE A O 1
ATOM 3715 N N . GLY A 1 446 ? -15.992 -31.281 -3.549 1 96.06 446 GLY A N 1
ATOM 3716 C CA . GLY A 1 446 ? -17.125 -31.016 -4.422 1 96.06 446 GLY A CA 1
ATOM 3717 C C . GLY A 1 446 ? -18.203 -32.094 -4.344 1 96.06 446 GLY A C 1
ATOM 3718 O O . GLY A 1 446 ? -19.391 -31.781 -4.238 1 96.06 446 GLY A O 1
ATOM 3719 N N . ALA A 1 447 ? -17.828 -33.344 -4.305 1 96.19 447 ALA A N 1
ATOM 3720 C CA . ALA A 1 447 ? -18.734 -34.469 -4.207 1 96.19 447 ALA A CA 1
ATOM 3721 C C . ALA A 1 447 ? -19.438 -34.5 -2.852 1 96.19 447 ALA A C 1
ATOM 3723 O O . ALA A 1 447 ? -20.641 -34.75 -2.77 1 96.19 447 ALA A O 1
ATOM 3724 N N . ILE A 1 448 ? -18.672 -34.188 -1.884 1 94.06 448 ILE A N 1
ATOM 3725 C CA . ILE A 1 448 ? -19.219 -34.188 -0.532 1 94.06 448 ILE A CA 1
ATOM 3726 C C . ILE A 1 448 ? -20.281 -33.094 -0.406 1 94.06 448 ILE A C 1
ATOM 3728 O O . ILE A 1 448 ? -21.344 -33.312 0.159 1 94.06 448 ILE A O 1
ATOM 3732 N N . PHE A 1 449 ? -19.984 -31.938 -0.937 1 91.31 449 PHE A N 1
ATOM 3733 C CA . PHE A 1 449 ? -20.906 -30.828 -0.884 1 91.31 449 PHE A CA 1
ATOM 3734 C C . PHE A 1 449 ? -22.203 -31.156 -1.627 1 91.31 449 PHE A C 1
ATOM 3736 O O . PHE A 1 449 ? -23.297 -30.766 -1.194 1 91.31 449 PHE A O 1
ATOM 3743 N N . LEU A 1 450 ? -22.109 -31.812 -2.693 1 89.5 450 LEU A N 1
ATOM 3744 C CA . LEU A 1 450 ? -23.266 -32.156 -3.516 1 89.5 450 LEU A 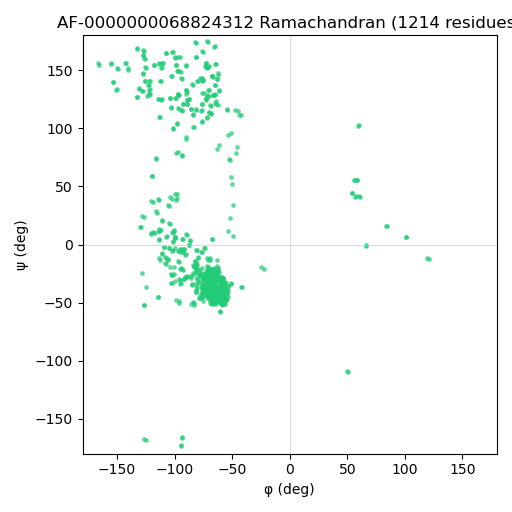CA 1
ATOM 3745 C C . LEU A 1 450 ? -24.094 -33.25 -2.861 1 89.5 450 LEU A C 1
ATOM 3747 O O . LEU A 1 450 ? -25.328 -33.188 -2.861 1 89.5 450 LEU A O 1
ATOM 3751 N N . LYS A 1 451 ? -23.453 -34.156 -2.273 1 88.81 451 LYS A N 1
ATOM 3752 C CA . LYS A 1 451 ? -24.141 -35.312 -1.7 1 88.81 451 LYS A CA 1
ATOM 3753 C C . LYS A 1 451 ? -24.719 -35 -0.327 1 88.81 451 LYS A C 1
ATOM 3755 O O . LYS A 1 451 ? -25.797 -35.469 0.031 1 88.81 451 LYS A O 1
ATOM 3760 N N . TYR A 1 452 ? -24.031 -34.156 0.432 1 85.94 452 TYR A N 1
ATOM 3761 C CA . TYR A 1 452 ? -24.406 -33.938 1.823 1 85.94 452 TYR A CA 1
ATOM 3762 C C . TYR A 1 452 ? -24.734 -32.469 2.07 1 85.94 452 TYR A C 1
ATOM 3764 O O . TYR A 1 452 ? -24.297 -31.891 3.068 1 85.94 452 TYR A O 1
ATOM 3772 N N . ASP A 1 453 ? -25.328 -31.844 1.198 1 78.19 453 ASP A N 1
ATOM 3773 C CA . ASP A 1 453 ? -25.672 -30.438 1.275 1 78.19 453 ASP A CA 1
ATOM 3774 C C . ASP A 1 453 ? -26.562 -30.156 2.482 1 78.19 453 ASP A C 1
ATOM 3776 O O . ASP A 1 453 ? -26.438 -29.094 3.117 1 78.19 453 ASP A O 1
ATOM 3780 N N . GLU A 1 454 ? -27.391 -31.062 2.939 1 79.5 454 GLU A N 1
ATOM 3781 C CA . GLU A 1 454 ? -28.344 -30.844 4.016 1 79.5 454 GLU A CA 1
ATOM 3782 C C . GLU A 1 454 ? -27.844 -31.422 5.336 1 79.5 454 GLU A C 1
ATOM 3784 O O . GLU A 1 454 ? -28.422 -31.172 6.391 1 79.5 454 GLU A O 1
ATOM 3789 N N . HIS A 1 455 ? -26.75 -32.062 5.23 1 82.75 455 HIS A N 1
ATOM 3790 C CA . HIS A 1 455 ? -26.234 -32.688 6.441 1 82.75 455 HIS A CA 1
ATOM 3791 C C . HIS A 1 455 ? -25.422 -31.688 7.27 1 82.75 455 HIS A C 1
ATOM 3793 O O . HIS A 1 455 ? -24.625 -30.938 6.727 1 82.75 455 HIS A O 1
ATOM 3799 N N . LYS A 1 456 ? -25.625 -31.719 8.617 1 82.69 456 LYS A N 1
ATOM 3800 C CA . LYS A 1 456 ? -24.875 -30.859 9.531 1 82.69 456 LYS A CA 1
ATOM 3801 C C . LYS A 1 456 ? -23.75 -31.625 10.211 1 82.69 456 LYS A C 1
ATOM 3803 O O . LYS A 1 456 ? -23.969 -32.344 11.203 1 82.69 456 LYS A O 1
ATOM 3808 N N . PHE A 1 457 ? -22.594 -31.484 9.734 1 82.94 457 PHE A N 1
ATOM 3809 C CA . PHE A 1 457 ? -21.422 -32.188 10.211 1 82.94 457 PHE A CA 1
ATOM 3810 C C . PHE A 1 457 ? -20.953 -31.641 11.547 1 82.94 457 PHE A C 1
ATOM 3812 O O . PHE A 1 457 ? -20.359 -32.344 12.352 1 82.94 457 PHE A O 1
ATOM 3819 N N . PHE A 1 458 ? -21.25 -30.328 11.805 1 83.75 458 PHE A N 1
ATOM 3820 C CA . PHE A 1 458 ? -20.609 -29.625 12.906 1 83.75 458 PHE A CA 1
ATOM 3821 C C . PHE A 1 458 ? -21.641 -29.141 13.914 1 83.75 458 PHE A C 1
ATOM 3823 O O . PHE A 1 458 ? -21.688 -27.953 14.242 1 83.75 458 PHE A O 1
ATOM 3830 N N . SER A 1 459 ? -22.422 -29.922 14.523 1 79.06 459 SER A N 1
ATOM 3831 C CA . SER A 1 459 ? -23.516 -29.547 15.414 1 79.06 459 SER A CA 1
ATOM 3832 C C . SER A 1 459 ? -23.047 -29.406 16.859 1 79.06 459 SER A C 1
ATOM 3834 O O . SER A 1 459 ? -23.547 -28.578 17.609 1 79.06 459 SER A O 1
ATOM 3836 N N . TYR A 1 460 ? -21.984 -30.125 17.234 1 80.94 460 TYR A N 1
ATOM 3837 C CA . TYR A 1 460 ? -21.531 -30.125 18.625 1 80.94 460 TYR A CA 1
ATOM 3838 C C . TYR A 1 460 ? -20.375 -29.156 18.812 1 80.94 460 TYR A C 1
ATOM 3840 O O . TYR A 1 460 ? -19.609 -28.891 17.875 1 80.94 460 TYR A O 1
ATOM 3848 N N . GLN A 1 461 ? -20.312 -28.609 19.984 1 79.69 461 GLN A N 1
ATOM 3849 C CA . GLN A 1 461 ? -19.281 -27.625 20.297 1 79.69 461 GLN A CA 1
ATOM 3850 C C . GLN A 1 461 ? -17.891 -28.219 20.141 1 79.69 461 GLN A C 1
ATOM 3852 O O . GLN A 1 461 ? -16.969 -27.547 19.672 1 79.69 461 GLN A O 1
ATOM 3857 N N . SER A 1 462 ? -17.781 -29.391 20.578 1 81.5 462 SER A N 1
ATOM 3858 C CA . SER A 1 462 ? -16.5 -30.078 20.438 1 81.5 462 SER A CA 1
ATOM 3859 C C . SER A 1 462 ? -16.078 -30.188 18.984 1 81.5 462 SER A C 1
ATOM 3861 O O . SER A 1 462 ? -14.898 -30.062 18.656 1 81.5 462 SER A O 1
ATOM 3863 N N . VAL A 1 463 ? -17.016 -30.297 18.141 1 84.19 463 VAL A N 1
ATOM 3864 C CA . VAL A 1 463 ? -16.719 -30.453 16.719 1 84.19 463 VAL A CA 1
ATOM 3865 C C . VAL A 1 463 ? -16.344 -29.109 16.109 1 84.19 463 VAL A C 1
ATOM 3867 O O . VAL A 1 463 ? -15.531 -29.062 15.18 1 84.19 463 VAL A O 1
ATOM 3870 N N . LYS A 1 464 ? -16.828 -28.141 16.766 1 85.81 464 LYS A N 1
ATOM 3871 C CA . LYS A 1 464 ? -16.469 -26.812 16.297 1 85.81 464 LYS A CA 1
ATOM 3872 C C . LYS A 1 464 ? -15 -26.5 16.594 1 85.81 464 LYS A C 1
ATOM 3874 O O . LYS A 1 464 ? -14.32 -25.859 15.789 1 85.81 464 LYS A O 1
ATOM 3879 N N . VAL A 1 465 ? -14.609 -26.953 17.703 1 86.94 465 VAL A N 1
ATOM 3880 C CA . VAL A 1 465 ? -13.211 -26.766 18.078 1 86.94 465 VAL A CA 1
ATOM 3881 C C . VAL A 1 465 ? -12.305 -27.547 17.125 1 86.94 465 VAL A C 1
ATOM 3883 O O . VAL A 1 465 ? -11.273 -27.031 16.672 1 86.94 465 VAL A O 1
ATOM 3886 N N . VAL A 1 466 ? -12.734 -28.672 16.844 1 88.44 466 VAL A N 1
ATOM 3887 C CA . VAL A 1 466 ? -11.984 -29.516 15.914 1 88.44 466 VAL A CA 1
ATOM 3888 C C . VAL A 1 466 ? -11.953 -28.859 14.539 1 88.44 466 VAL A C 1
ATOM 3890 O O . VAL A 1 466 ? -10.945 -28.938 13.828 1 88.44 466 VAL A O 1
ATOM 3893 N N . TRP A 1 467 ? -13 -28.266 14.203 1 91.5 467 TRP A N 1
ATOM 3894 C CA . TRP A 1 467 ? -13.078 -27.562 12.93 1 91.5 467 TRP A CA 1
ATOM 3895 C C . TRP A 1 467 ? -12.031 -26.453 12.867 1 91.5 467 TRP A C 1
ATOM 3897 O O . TRP A 1 467 ? -11.297 -26.344 11.883 1 91.5 467 TRP A O 1
ATOM 3907 N N . PHE A 1 468 ? -11.93 -25.734 13.961 1 88.31 468 PHE A N 1
ATOM 3908 C CA . PHE A 1 468 ? -10.984 -24.625 14 1 88.31 468 PHE A CA 1
ATOM 3909 C C . PHE A 1 468 ? -9.555 -25.141 13.969 1 88.31 468 PHE A C 1
ATOM 3911 O O . PHE A 1 468 ? -8.703 -24.562 13.289 1 88.31 468 PHE A O 1
ATOM 3918 N N . LEU A 1 469 ? -9.328 -26.156 14.648 1 90 469 LEU A N 1
ATOM 3919 C CA . LEU A 1 469 ? -7.992 -26.734 14.695 1 90 469 LEU A CA 1
ATOM 3920 C C . LEU A 1 469 ? -7.602 -27.312 13.328 1 90 469 LEU A C 1
ATOM 3922 O O . LEU A 1 469 ? -6.434 -27.25 12.945 1 90 469 LEU A O 1
ATOM 3926 N N . SER A 1 470 ? -8.531 -27.766 12.664 1 91.25 470 SER A N 1
ATOM 3927 C CA . SER A 1 470 ? -8.25 -28.328 11.344 1 91.25 470 SER A CA 1
ATOM 3928 C C . SER A 1 470 ? -8.055 -27.219 10.305 1 91.25 470 SER A C 1
ATOM 3930 O O . SER A 1 470 ? -7.09 -27.25 9.539 1 91.25 470 SER A O 1
ATOM 3932 N N . PHE A 1 471 ? -8.898 -26.297 10.352 1 92.12 471 PHE A N 1
ATOM 3933 C CA . PHE A 1 471 ? -8.875 -25.219 9.367 1 92.12 471 PHE A CA 1
ATOM 3934 C C . PHE A 1 471 ? -7.582 -24.422 9.477 1 92.12 471 PHE A C 1
ATOM 3936 O O . PHE A 1 471 ? -6.922 -24.156 8.469 1 92.12 471 PHE A O 1
ATOM 3943 N N . PHE A 1 472 ? -7.156 -24.125 10.664 1 90.75 472 PHE A N 1
ATOM 3944 C CA . PHE A 1 472 ? -5.941 -23.344 10.844 1 90.75 472 PHE A CA 1
ATOM 3945 C C . PHE A 1 472 ? -4.766 -24.234 11.227 1 90.75 472 PHE A C 1
ATOM 3947 O O . PHE A 1 472 ? -3.625 -23.953 10.859 1 90.75 472 PHE A O 1
ATOM 3954 N N . GLY A 1 473 ? -5.051 -25.219 11.922 1 91.75 473 GLY A N 1
ATOM 3955 C CA . GLY A 1 473 ? -3.998 -26.062 12.469 1 91.75 473 GLY A CA 1
ATOM 3956 C C . GLY A 1 473 ? -3.285 -26.891 11.406 1 91.75 473 GLY A C 1
ATOM 3957 O O . GLY A 1 473 ? -2.059 -27.016 11.43 1 91.75 473 GLY A O 1
ATOM 3958 N N . LEU A 1 474 ? -4.023 -27.438 10.484 1 95.44 474 LEU A N 1
ATOM 3959 C CA . LEU A 1 474 ? -3.398 -28.281 9.477 1 95.44 474 LEU A CA 1
ATOM 3960 C C . LEU A 1 474 ? -2.459 -27.469 8.594 1 95.44 474 LEU A C 1
ATOM 3962 O O . LEU A 1 474 ? -1.315 -27.875 8.359 1 95.44 474 LEU A O 1
ATOM 3966 N N . PRO A 1 475 ? -2.902 -26.328 8.07 1 95.25 475 PRO A N 1
ATOM 3967 C CA . PRO A 1 475 ? -1.964 -25.516 7.297 1 95.25 475 PRO A CA 1
ATOM 3968 C C . PRO A 1 475 ? -0.744 -25.078 8.109 1 95.25 475 PRO A C 1
ATOM 3970 O O . PRO A 1 475 ? 0.383 -25.125 7.613 1 95.25 475 PRO A O 1
ATOM 3973 N N . LEU A 1 476 ? -0.968 -24.719 9.344 1 93.38 476 LEU A N 1
ATOM 3974 C CA . LEU A 1 476 ? 0.138 -24.312 10.195 1 93.38 476 LEU A CA 1
ATOM 3975 C C . LEU A 1 476 ? 1.083 -25.469 10.469 1 93.38 476 LEU A C 1
ATOM 3977 O O . LEU A 1 476 ? 2.305 -25.297 10.484 1 93.38 476 LEU A O 1
ATOM 3981 N N . LEU A 1 477 ? 0.462 -26.578 10.75 1 93.81 477 LEU A N 1
ATOM 3982 C CA . LEU A 1 477 ? 1.267 -27.766 10.984 1 93.81 477 LEU A CA 1
ATOM 3983 C C . LEU A 1 477 ? 2.092 -28.109 9.75 1 93.81 477 LEU A C 1
ATOM 3985 O O . LEU A 1 477 ? 3.252 -28.516 9.859 1 93.81 477 LEU A O 1
ATOM 3989 N N . THR A 1 478 ? 1.507 -27.984 8.609 1 95.88 478 THR A N 1
ATOM 3990 C CA . THR A 1 478 ? 2.203 -28.219 7.352 1 95.88 478 THR A CA 1
ATOM 3991 C C . THR A 1 478 ? 3.424 -27.312 7.23 1 95.88 478 THR A C 1
ATOM 3993 O O . THR A 1 478 ? 4.512 -27.766 6.879 1 95.88 478 THR A O 1
ATOM 3996 N N . CYS A 1 479 ? 3.277 -26.062 7.52 1 93.75 479 CYS A N 1
ATOM 3997 C CA . CYS A 1 479 ? 4.371 -25.109 7.438 1 93.75 479 CYS A CA 1
ATOM 3998 C C . CYS A 1 479 ? 5.453 -25.422 8.461 1 93.75 479 CYS A C 1
ATOM 4000 O O . CYS A 1 479 ? 6.645 -25.344 8.156 1 93.75 479 CYS A O 1
ATOM 4002 N N . LEU A 1 480 ? 5.016 -25.797 9.641 1 92.12 480 LEU A N 1
ATOM 4003 C CA . LEU A 1 480 ? 5.953 -26.109 10.711 1 92.12 480 LEU A CA 1
ATOM 4004 C C . LEU A 1 480 ? 6.785 -27.344 10.367 1 92.12 480 LEU A C 1
ATOM 4006 O O . LEU A 1 480 ? 8.008 -27.328 10.5 1 92.12 480 LEU A O 1
ATOM 4010 N N . LEU A 1 481 ? 6.156 -28.344 9.883 1 93.88 481 LEU A N 1
ATOM 4011 C CA . LEU A 1 481 ? 6.844 -29.594 9.547 1 93.88 481 LEU A CA 1
ATOM 4012 C C . LEU A 1 481 ? 7.809 -29.391 8.383 1 93.88 481 LEU A C 1
ATOM 4014 O O . LEU A 1 481 ? 8.82 -30.078 8.281 1 93.88 481 LEU A O 1
ATOM 4018 N N . SER A 1 482 ? 7.551 -28.438 7.621 1 93.69 482 SER A N 1
ATOM 4019 C CA . SER A 1 482 ? 8.375 -28.172 6.449 1 93.69 482 SER A CA 1
ATOM 4020 C C . SER A 1 482 ? 9.656 -27.438 6.832 1 93.69 482 SER A C 1
ATOM 4022 O O . SER A 1 482 ? 10.562 -27.281 6.004 1 93.69 482 SER A O 1
ATOM 4024 N N . THR A 1 483 ? 9.758 -26.938 8.055 1 88.38 483 THR A N 1
ATOM 4025 C CA . THR A 1 483 ? 10.945 -26.188 8.469 1 88.38 483 THR A CA 1
ATOM 4026 C C . THR A 1 483 ? 12.07 -27.141 8.883 1 88.38 483 THR A C 1
ATOM 4028 O O . THR A 1 483 ? 13.234 -26.75 8.906 1 88.38 483 THR A O 1
ATOM 4031 N N . PHE A 1 484 ? 11.695 -28.406 9.086 1 88.56 484 PHE A N 1
ATOM 4032 C CA . PHE A 1 484 ? 12.68 -29.375 9.57 1 88.56 484 PHE A CA 1
ATOM 4033 C C . PHE A 1 484 ? 13.227 -30.219 8.422 1 88.56 484 PHE A C 1
ATOM 4035 O O . PHE A 1 484 ? 12.672 -30.203 7.324 1 88.56 484 PHE A O 1
ATOM 4042 N N . THR A 1 485 ? 14.414 -30.844 8.695 1 88.94 485 THR A N 1
ATOM 4043 C CA . THR A 1 485 ? 15.016 -31.781 7.75 1 88.94 485 THR A CA 1
ATOM 4044 C C . THR A 1 485 ? 14.797 -33.219 8.203 1 88.94 485 THR A C 1
ATOM 4046 O O . THR A 1 485 ? 14.758 -33.5 9.398 1 88.94 485 THR A O 1
ATOM 4049 N N . TYR A 1 486 ? 14.609 -34.062 7.172 1 93.62 486 TYR A N 1
ATOM 4050 C CA . TYR A 1 486 ? 14.297 -35.469 7.457 1 93.62 486 TYR A CA 1
ATOM 4051 C C . TYR A 1 486 ? 15.164 -36.375 6.613 1 93.62 486 TYR A C 1
ATOM 4053 O O . TYR A 1 486 ? 15.906 -35.938 5.742 1 93.62 486 TYR A O 1
ATOM 4061 N N . ASN A 1 487 ? 15.117 -37.656 6.969 1 95.25 487 ASN A N 1
ATOM 4062 C CA . ASN A 1 487 ? 15.773 -38.656 6.109 1 95.25 487 ASN A CA 1
ATOM 4063 C C . ASN A 1 487 ? 15.016 -38.844 4.797 1 95.25 487 ASN A C 1
ATOM 4065 O O . ASN A 1 487 ? 13.93 -38.281 4.613 1 95.25 487 ASN A O 1
ATOM 4069 N N . ARG A 1 488 ? 15.508 -39.594 3.891 1 94.44 488 ARG A N 1
ATOM 4070 C CA . ARG A 1 488 ? 15.016 -39.75 2.525 1 94.44 488 ARG A CA 1
ATOM 4071 C C . ARG A 1 488 ? 13.578 -40.25 2.514 1 94.44 488 ARG A C 1
ATOM 4073 O O . ARG A 1 488 ? 12.727 -39.719 1.8 1 94.44 488 ARG A O 1
ATOM 4080 N N . LEU A 1 489 ? 13.32 -41.281 3.232 1 95.31 489 LEU A N 1
ATOM 4081 C CA . LEU A 1 489 ? 12.008 -41.875 3.248 1 95.31 489 LEU A CA 1
ATOM 4082 C C . LEU A 1 489 ? 10.961 -40.938 3.832 1 95.31 489 LEU A C 1
ATOM 4084 O O . LEU A 1 489 ? 9.891 -40.75 3.254 1 95.31 489 LEU A O 1
ATOM 4088 N N . ILE A 1 490 ? 11.297 -40.344 4.965 1 96.25 490 ILE A N 1
ATOM 4089 C CA . ILE A 1 490 ? 10.359 -39.438 5.617 1 96.25 490 ILE A CA 1
ATOM 4090 C C . ILE A 1 490 ? 10.148 -38.219 4.75 1 96.25 490 ILE A C 1
ATOM 4092 O O . ILE A 1 490 ? 9.047 -37.656 4.688 1 96.25 490 ILE A O 1
ATOM 4096 N N . SER A 1 491 ? 11.195 -37.75 4.113 1 95.88 491 SER A N 1
ATOM 4097 C CA . SER A 1 491 ? 11.07 -36.625 3.207 1 95.88 491 SER A CA 1
ATOM 4098 C C . SER A 1 491 ? 10.102 -36.906 2.07 1 95.88 491 SER A C 1
ATOM 4100 O O . SER A 1 491 ? 9.305 -36.062 1.682 1 95.88 491 SER A O 1
ATOM 4102 N N . ALA A 1 492 ? 10.195 -38.094 1.561 1 96.81 492 ALA A N 1
ATOM 4103 C CA . ALA A 1 492 ? 9.305 -38.5 0.47 1 96.81 492 ALA A CA 1
ATOM 4104 C C . ALA A 1 492 ? 7.855 -38.562 0.944 1 96.81 492 ALA A C 1
ATOM 4106 O O . ALA A 1 492 ? 6.945 -38.094 0.251 1 96.81 492 ALA A O 1
ATOM 4107 N N . VAL A 1 493 ? 7.652 -39.125 2.098 1 96.88 493 VAL A N 1
ATOM 4108 C CA . VAL A 1 493 ? 6.309 -39.281 2.645 1 96.88 493 VAL A CA 1
ATOM 4109 C C . VAL A 1 493 ? 5.719 -37.906 2.949 1 96.88 493 VAL A C 1
ATOM 4111 O O . VAL A 1 493 ? 4.605 -37.594 2.52 1 96.88 493 VAL A O 1
ATOM 4114 N N . LEU A 1 494 ? 6.504 -37.094 3.666 1 96.56 494 LEU A N 1
ATOM 4115 C CA . LEU A 1 494 ? 6.02 -35.781 4.055 1 96.56 494 LEU A CA 1
ATOM 4116 C C . LEU A 1 494 ? 5.918 -34.875 2.844 1 96.56 494 LEU A C 1
ATOM 4118 O O . LEU A 1 494 ? 4.961 -34.094 2.719 1 96.56 494 LEU A O 1
ATOM 4122 N N . GLY A 1 495 ? 6.867 -34.938 1.987 1 95.88 495 GLY A N 1
ATOM 4123 C CA . GLY A 1 495 ? 6.844 -34.094 0.793 1 95.88 495 GLY A CA 1
ATOM 4124 C C . GLY A 1 495 ? 5.613 -34.344 -0.065 1 95.88 495 GLY A C 1
ATOM 4125 O O . GLY A 1 495 ? 5.09 -33.375 -0.666 1 95.88 495 GLY A O 1
ATOM 4126 N N . ALA A 1 496 ? 5.152 -35.5 -0.096 1 96.75 496 ALA A N 1
ATOM 4127 C CA . ALA A 1 496 ? 3.982 -35.844 -0.899 1 96.75 496 ALA A CA 1
ATOM 4128 C C . ALA A 1 496 ? 2.689 -35.531 -0.156 1 96.75 496 ALA A C 1
ATOM 4130 O O . ALA A 1 496 ? 1.669 -35.219 -0.776 1 96.75 496 ALA A O 1
ATOM 4131 N N . SER A 1 497 ? 2.754 -35.5 1.13 1 97.25 497 SER A N 1
ATOM 4132 C CA . SER A 1 497 ? 1.51 -35.469 1.891 1 97.25 497 SER A CA 1
ATOM 4133 C C . SER A 1 497 ? 1.24 -34.062 2.426 1 97.25 497 SER A C 1
ATOM 4135 O O . SER A 1 497 ? 0.107 -33.75 2.783 1 97.25 497 SER A O 1
ATOM 4137 N N . LEU A 1 498 ? 2.182 -33.219 2.514 1 97.56 498 LEU A N 1
ATOM 4138 C CA . LEU A 1 498 ? 2.01 -31.938 3.178 1 97.56 498 LEU A CA 1
ATOM 4139 C C . LEU A 1 498 ? 1.147 -31 2.338 1 97.56 498 LEU A C 1
ATOM 4141 O O . LEU A 1 498 ? 0.291 -30.297 2.871 1 97.56 498 LEU A O 1
ATOM 4145 N N . LYS A 1 499 ? 1.345 -30.984 1.035 1 97.44 499 LYS A N 1
ATOM 4146 C CA . LYS A 1 499 ? 0.516 -30.141 0.177 1 97.44 499 LYS A CA 1
ATOM 4147 C C . LYS A 1 499 ? -0.96 -30.5 0.308 1 97.44 499 LYS A C 1
ATOM 4149 O O . LYS A 1 499 ? -1.797 -29.641 0.582 1 97.44 499 LYS A O 1
ATOM 4154 N N . PRO A 1 500 ? -1.283 -31.781 0.162 1 97.38 500 PRO A N 1
ATOM 4155 C CA . PRO A 1 500 ? -2.691 -32.156 0.342 1 97.38 500 PRO A CA 1
ATOM 4156 C C . PRO A 1 500 ? -3.184 -31.922 1.769 1 97.38 500 PRO A C 1
ATOM 4158 O O . PRO A 1 500 ? -4.355 -31.594 1.976 1 97.38 500 PRO A O 1
ATOM 4161 N N . MET A 1 501 ? -2.334 -32.031 2.715 1 97.5 501 MET A N 1
ATOM 4162 C CA . MET A 1 501 ? -2.719 -31.734 4.09 1 97.5 501 MET A CA 1
ATOM 4163 C C . MET A 1 501 ? -3.111 -30.281 4.238 1 97.5 501 MET A C 1
ATOM 4165 O O . MET A 1 501 ? -4.102 -29.953 4.902 1 97.5 501 MET A O 1
ATOM 4169 N N . TYR A 1 502 ? -2.326 -29.422 3.682 1 97.75 502 TYR A N 1
ATOM 4170 C CA . TYR A 1 502 ? -2.646 -28 3.662 1 97.75 502 TYR A CA 1
ATOM 4171 C C . TYR A 1 502 ? -4.016 -27.75 3.041 1 97.75 502 TYR A C 1
ATOM 4173 O O . TYR A 1 502 ? -4.848 -27.047 3.617 1 97.75 502 TYR A O 1
ATOM 4181 N N . THR A 1 503 ? -4.27 -28.359 1.938 1 97.88 503 THR A N 1
ATOM 4182 C CA . THR A 1 503 ? -5.508 -28.188 1.188 1 97.88 503 THR A CA 1
ATOM 4183 C C . THR A 1 503 ? -6.688 -28.797 1.943 1 97.88 503 THR A C 1
ATOM 4185 O O . THR A 1 503 ? -7.805 -28.281 1.881 1 97.88 503 THR A O 1
ATOM 4188 N N . LEU A 1 504 ? -6.445 -29.891 2.584 1 97.69 504 LEU A N 1
ATOM 4189 C CA . LEU A 1 504 ? -7.48 -30.531 3.398 1 97.69 504 LEU A CA 1
ATOM 4190 C C . LEU A 1 504 ? -7.973 -29.578 4.484 1 97.69 504 LEU A C 1
ATOM 4192 O O . LEU A 1 504 ? -9.18 -29.484 4.738 1 97.69 504 LEU A O 1
ATOM 4196 N N . GLY A 1 505 ? -7.047 -28.906 5.098 1 97.44 505 GLY A N 1
ATOM 4197 C CA . GLY A 1 505 ? -7.438 -27.906 6.078 1 97.44 505 GLY A CA 1
ATOM 4198 C C . GLY A 1 505 ? -8.344 -26.828 5.504 1 97.44 505 GLY A C 1
ATOM 4199 O O . GLY A 1 505 ? -9.344 -26.469 6.121 1 97.44 505 GLY A O 1
ATOM 4200 N N . ILE A 1 506 ? -8.031 -26.359 4.305 1 96.81 506 ILE A N 1
ATOM 4201 C CA . ILE A 1 506 ? -8.836 -25.328 3.639 1 96.81 506 ILE A CA 1
ATOM 4202 C C . ILE A 1 506 ? -10.211 -25.891 3.303 1 96.81 506 ILE A C 1
ATOM 4204 O O . ILE A 1 506 ? -11.227 -25.219 3.498 1 96.81 506 ILE A O 1
ATOM 4208 N N . GLY A 1 507 ? -10.258 -27.141 2.812 1 96.94 507 GLY A N 1
ATOM 4209 C CA . GLY A 1 507 ? -11.523 -27.781 2.488 1 96.94 507 GLY A CA 1
ATOM 4210 C C . GLY A 1 507 ? -12.438 -27.922 3.686 1 96.94 507 GLY A C 1
ATOM 4211 O O . GLY A 1 507 ? -13.633 -27.625 3.598 1 96.94 507 GLY A O 1
ATOM 4212 N N . ILE A 1 508 ? -11.859 -28.312 4.785 1 95.88 508 ILE A N 1
ATOM 4213 C CA . ILE A 1 508 ? -12.633 -28.453 6.02 1 95.88 508 ILE A CA 1
ATOM 4214 C C . ILE A 1 508 ? -13.133 -27.078 6.469 1 95.88 508 ILE A C 1
ATOM 4216 O O . ILE A 1 508 ? -14.266 -26.969 6.957 1 95.88 508 ILE A O 1
ATOM 4220 N N . GLY A 1 509 ? -12.242 -26.125 6.293 1 94.88 509 GLY A N 1
ATOM 4221 C CA . GLY A 1 509 ? -12.664 -24.766 6.598 1 94.88 509 GLY A CA 1
ATOM 4222 C C . GLY A 1 509 ? -13.883 -24.328 5.809 1 94.88 509 GLY A C 1
ATOM 4223 O O . GLY A 1 509 ? -14.852 -23.812 6.383 1 94.88 509 GLY A O 1
ATOM 4224 N N . ILE A 1 510 ? -13.898 -24.562 4.57 1 95.12 510 ILE A N 1
ATOM 4225 C CA . ILE A 1 510 ? -14.984 -24.172 3.678 1 95.12 510 ILE A CA 1
ATOM 4226 C C . ILE A 1 510 ? -16.25 -24.938 4.047 1 95.12 510 ILE A C 1
ATOM 4228 O O . ILE A 1 510 ? -17.344 -24.375 4.098 1 95.12 510 ILE A O 1
ATOM 4232 N N . LEU A 1 511 ? -16.094 -26.25 4.297 1 93.5 511 LEU A N 1
ATOM 4233 C CA . LEU A 1 511 ? -17.234 -27.078 4.66 1 93.5 511 LEU A CA 1
ATOM 4234 C C . LEU A 1 511 ? -17.906 -26.562 5.926 1 93.5 511 LEU A C 1
ATOM 4236 O O . LEU A 1 511 ? -19.141 -26.469 5.984 1 93.5 511 LEU A O 1
ATOM 4240 N N . GLY A 1 512 ? -17.141 -26.25 6.891 1 92.44 512 GLY A N 1
ATOM 4241 C CA . GLY A 1 512 ? -17.703 -25.719 8.125 1 92.44 512 GLY A CA 1
ATOM 4242 C C . GLY A 1 512 ? -18.391 -24.375 7.941 1 92.44 512 GLY A C 1
ATOM 4243 O O . GLY A 1 512 ? -19.5 -24.172 8.461 1 92.44 512 GLY A O 1
ATOM 4244 N N . MET A 1 513 ? -17.828 -23.484 7.215 1 92.44 513 MET A N 1
ATOM 4245 C CA . MET A 1 513 ? -18.406 -22.172 7.004 1 92.44 513 MET A CA 1
ATOM 4246 C C . MET A 1 513 ? -19.672 -22.266 6.164 1 92.44 513 MET A C 1
ATOM 4248 O O . MET A 1 513 ? -20.625 -21.5 6.359 1 92.44 513 MET A O 1
ATOM 4252 N N . SER A 1 514 ? -19.719 -23.172 5.227 1 90.25 514 SER A N 1
ATOM 4253 C CA . SER A 1 514 ? -20.906 -23.375 4.418 1 90.25 514 SER A CA 1
ATOM 4254 C C . SER A 1 514 ? -22.094 -23.828 5.277 1 90.25 514 SER A C 1
ATOM 4256 O O . SER A 1 514 ? -23.25 -23.656 4.898 1 90.25 514 SER A O 1
ATOM 4258 N N . GLN A 1 515 ? -21.75 -24.391 6.41 1 89.38 515 GLN A N 1
ATOM 4259 C CA . GLN A 1 515 ? -22.781 -24.859 7.316 1 89.38 515 GLN A CA 1
ATOM 4260 C C . GLN A 1 515 ? -23.031 -23.859 8.438 1 89.38 515 GLN A C 1
ATOM 4262 O O . GLN A 1 515 ? -23.688 -24.188 9.43 1 89.38 515 GLN A O 1
ATOM 4267 N N . GLY A 1 516 ? -22.422 -22.703 8.375 1 85.81 516 GLY A N 1
ATOM 4268 C CA . GLY A 1 516 ? -22.75 -21.609 9.258 1 85.81 516 GLY A CA 1
ATOM 4269 C C . GLY A 1 516 ? -21.781 -21.438 10.414 1 85.81 516 GLY A C 1
ATOM 4270 O O . GLY A 1 516 ? -22.031 -20.656 11.336 1 85.81 516 GLY A O 1
ATOM 4271 N N . ILE A 1 517 ? -20.75 -22.188 10.383 1 87.56 517 ILE A N 1
ATOM 4272 C CA . ILE A 1 517 ? -19.75 -22.078 11.445 1 87.56 517 ILE A CA 1
ATOM 4273 C C . ILE A 1 517 ? -18.703 -21.047 11.047 1 87.56 517 ILE A C 1
ATOM 4275 O O . ILE A 1 517 ? -18.531 -20.75 9.859 1 87.56 517 ILE A O 1
ATOM 4279 N N . GLY A 1 518 ? -18 -20.359 12.031 1 86.5 518 GLY A N 1
ATOM 4280 C CA . GLY A 1 518 ? -16.859 -19.5 11.758 1 86.5 518 GLY A CA 1
ATOM 4281 C C . GLY A 1 518 ? -17.062 -18.078 12.211 1 86.5 518 GLY A C 1
ATOM 4282 O O . GLY A 1 518 ? -16.109 -17.312 12.352 1 86.5 518 GLY A O 1
ATOM 4283 N N . GLY A 1 519 ? -18.281 -17.688 12.555 1 81.81 519 GLY A N 1
ATOM 4284 C CA . GLY A 1 519 ? -18.547 -16.359 13.102 1 81.81 519 GLY A CA 1
ATOM 4285 C C . GLY A 1 519 ? -17.953 -15.242 12.273 1 81.81 519 GLY A C 1
ATOM 4286 O O . GLY A 1 519 ? -18.281 -15.102 11.094 1 81.81 519 GLY A O 1
ATOM 4287 N N . PHE A 1 520 ? -16.922 -14.609 12.828 1 80.94 520 PHE A N 1
ATOM 4288 C CA . PHE A 1 520 ? -16.281 -13.453 12.219 1 80.94 520 PHE A CA 1
ATOM 4289 C C . PHE A 1 520 ? -15.492 -13.852 10.984 1 80.94 520 PHE A C 1
ATOM 4291 O O . PHE A 1 520 ? -15.461 -13.117 9.992 1 80.94 520 PHE A O 1
ATOM 4298 N N . ILE A 1 521 ? -14.898 -14.969 11.031 1 87.56 521 ILE A N 1
ATOM 4299 C CA . ILE A 1 521 ? -14.102 -15.438 9.906 1 87.56 521 ILE A CA 1
ATOM 4300 C C . ILE A 1 521 ? -15.008 -15.664 8.695 1 87.56 521 ILE A C 1
ATOM 4302 O O . ILE A 1 521 ? -14.648 -15.312 7.566 1 87.56 521 ILE A O 1
ATOM 4306 N N . LYS A 1 522 ? -16.094 -16.281 8.906 1 91.81 522 LYS A N 1
ATOM 4307 C CA . LYS A 1 522 ? -17.062 -16.484 7.832 1 91.81 522 LYS A CA 1
ATOM 4308 C C . LYS A 1 522 ? -17.5 -15.148 7.23 1 91.81 522 LYS A C 1
ATOM 4310 O O . LYS A 1 522 ? -17.578 -15.008 6.008 1 91.81 522 LYS A O 1
ATOM 4315 N N . LYS A 1 523 ? -17.719 -14.18 8.078 1 87.5 523 LYS A N 1
ATOM 4316 C CA . LYS A 1 523 ? -18.156 -12.867 7.621 1 87.5 523 LYS A CA 1
ATOM 4317 C C . LYS A 1 523 ? -17.094 -12.203 6.75 1 87.5 523 LYS A C 1
ATOM 4319 O O . LYS A 1 523 ? -17.422 -11.555 5.75 1 87.5 523 LYS A O 1
ATOM 4324 N N . ILE A 1 524 ? -15.93 -12.352 7.121 1 89.25 524 ILE A N 1
ATOM 4325 C CA . ILE A 1 524 ? -14.828 -11.773 6.355 1 89.25 524 ILE A CA 1
ATOM 4326 C C . ILE A 1 524 ? -14.719 -12.477 5.004 1 89.25 524 ILE A C 1
ATOM 4328 O O . ILE A 1 524 ? -14.477 -11.828 3.982 1 89.25 524 ILE A O 1
ATOM 4332 N N . CYS A 1 525 ? -14.883 -13.719 4.992 1 93.62 525 CYS A N 1
ATOM 4333 C CA . CYS A 1 525 ? -14.789 -14.492 3.758 1 93.62 525 CYS A CA 1
ATOM 4334 C C . CYS A 1 525 ? -15.977 -14.211 2.848 1 93.62 525 CYS A C 1
ATOM 4336 O O . CYS A 1 525 ? -15.898 -14.406 1.635 1 93.62 525 CYS A O 1
ATOM 4338 N N . GLU A 1 526 ? -17.047 -13.727 3.439 1 92.12 526 GLU A N 1
ATOM 4339 C CA . GLU A 1 526 ? -18.234 -13.43 2.654 1 92.12 526 GLU A CA 1
ATOM 4340 C C . GLU A 1 526 ? -18.344 -11.93 2.369 1 92.12 526 GLU A C 1
ATOM 4342 O O . GLU A 1 526 ? -19.391 -11.461 1.907 1 92.12 526 GLU A O 1
ATOM 4347 N N . TRP A 1 527 ? -17.297 -11.258 2.678 1 90.12 527 TRP A N 1
ATOM 4348 C CA . TRP A 1 527 ? -17.297 -9.812 2.467 1 90.12 527 TRP A CA 1
ATOM 4349 C C . TRP A 1 527 ? -17.484 -9.484 0.991 1 90.12 527 TRP A C 1
ATOM 4351 O O . TRP A 1 527 ? -16.75 -10 0.135 1 90.12 527 TRP A O 1
ATOM 4361 N N . ARG A 1 528 ? -18.359 -8.578 0.701 1 89.38 528 ARG A N 1
ATOM 4362 C CA . ARG A 1 528 ? -18.797 -8.312 -0.666 1 89.38 528 ARG A CA 1
ATOM 4363 C C . ARG A 1 528 ? -17.641 -7.828 -1.528 1 89.38 528 ARG A C 1
ATOM 4365 O O . ARG A 1 528 ? -17.469 -8.297 -2.656 1 89.38 528 ARG A O 1
ATOM 4372 N N . PRO A 1 529 ? -16.828 -6.871 -1.071 1 88.75 529 PRO A N 1
ATOM 4373 C CA . PRO A 1 529 ? -15.695 -6.461 -1.896 1 88.75 529 PRO A CA 1
ATOM 4374 C C . PRO A 1 529 ? -14.742 -7.617 -2.203 1 88.75 529 PRO A C 1
ATOM 4376 O O . PRO A 1 529 ? -14.188 -7.691 -3.303 1 88.75 529 PRO A O 1
ATOM 4379 N N . ALA A 1 530 ? -14.617 -8.508 -1.266 1 92.69 530 ALA A N 1
ATOM 4380 C CA . ALA A 1 530 ? -13.758 -9.672 -1.498 1 92.69 530 ALA A CA 1
ATOM 4381 C C . ALA A 1 530 ? -14.352 -10.578 -2.57 1 92.69 530 ALA A C 1
ATOM 4383 O O . ALA A 1 530 ? -13.617 -11.164 -3.371 1 92.69 530 ALA A O 1
ATOM 4384 N N . GLU A 1 531 ? -15.664 -10.641 -2.561 1 92.25 531 GLU A N 1
ATOM 4385 C CA . GLU A 1 531 ? -16.344 -11.438 -3.576 1 92.25 531 GLU A CA 1
ATOM 4386 C C . GLU A 1 531 ? -16.125 -10.852 -4.973 1 92.25 531 GLU A C 1
ATOM 4388 O O . GLU A 1 531 ? -15.922 -11.594 -5.934 1 92.25 531 GLU A O 1
ATOM 4393 N N . ILE A 1 532 ? -16.141 -9.586 -5.023 1 91.88 532 ILE A N 1
ATOM 4394 C CA . ILE A 1 532 ? -15.969 -8.898 -6.301 1 91.88 532 ILE A CA 1
ATOM 4395 C C . ILE A 1 532 ? -14.531 -9.078 -6.789 1 91.88 532 ILE A C 1
ATOM 4397 O O . ILE A 1 532 ? -14.305 -9.398 -7.961 1 91.88 532 ILE A O 1
ATOM 4401 N N . LEU A 1 533 ? -13.594 -8.945 -5.902 1 94.81 533 LEU A N 1
ATOM 4402 C CA . LEU A 1 533 ? -12.18 -9.039 -6.262 1 94.81 533 LEU A CA 1
ATOM 4403 C C . LEU A 1 533 ? -11.812 -10.469 -6.641 1 94.81 533 LEU A C 1
ATOM 4405 O O . LEU A 1 533 ? -10.844 -10.695 -7.375 1 94.81 533 LEU A O 1
ATOM 4409 N N . ALA A 1 534 ? -12.539 -11.406 -6.141 1 94.75 534 ALA A N 1
ATOM 4410 C CA . ALA A 1 534 ? -12.281 -12.812 -6.449 1 94.75 534 ALA A CA 1
ATOM 4411 C C . ALA A 1 534 ? -12.375 -13.07 -7.953 1 94.75 534 ALA A C 1
ATOM 4413 O O . ALA A 1 534 ? -11.648 -13.906 -8.492 1 94.75 534 ALA A O 1
ATOM 4414 N N . GLN A 1 535 ? -13.172 -12.305 -8.625 1 92.25 535 GLN A N 1
ATOM 4415 C CA . GLN A 1 535 ? -13.398 -12.492 -10.047 1 92.25 535 GLN A CA 1
ATOM 4416 C C . GLN A 1 535 ? -12.227 -11.969 -10.875 1 92.25 535 GLN A C 1
ATOM 4418 O O . GLN A 1 535 ? -12.117 -12.273 -12.062 1 92.25 535 GLN A O 1
ATOM 4423 N N . THR A 1 536 ? -11.32 -11.336 -10.195 1 94.38 536 THR A N 1
ATOM 4424 C CA . THR A 1 536 ? -10.203 -10.758 -10.93 1 94.38 536 THR A CA 1
ATOM 4425 C C . THR A 1 536 ? -8.898 -11.469 -10.578 1 94.38 536 THR A C 1
ATOM 4427 O O . THR A 1 536 ? -7.828 -11.078 -11.047 1 94.38 536 THR A O 1
ATOM 4430 N N . THR A 1 537 ? -8.977 -12.5 -9.773 1 96.31 537 THR A N 1
ATOM 4431 C CA . THR A 1 537 ? -7.77 -13.133 -9.25 1 96.31 537 THR A CA 1
ATOM 4432 C C . THR A 1 537 ? -6.961 -13.781 -10.367 1 96.31 537 THR A C 1
ATOM 4434 O O . THR A 1 537 ? -5.73 -13.836 -10.305 1 96.31 537 THR A O 1
ATOM 4437 N N . TYR A 1 538 ? -7.652 -14.305 -11.469 1 96.44 538 TYR A N 1
ATOM 4438 C CA . TYR A 1 538 ? -6.934 -14.875 -12.602 1 96.44 538 TYR A CA 1
ATOM 4439 C C . TYR A 1 538 ? -6.066 -13.82 -13.281 1 96.44 538 TYR A C 1
ATOM 4441 O O . TYR A 1 538 ? -4.883 -14.055 -13.539 1 96.44 538 TYR A O 1
ATOM 4449 N N . SER A 1 539 ? -6.641 -12.633 -13.5 1 97.25 539 SER A N 1
ATOM 4450 C CA . SER A 1 539 ? -5.898 -11.531 -14.094 1 97.25 539 SER A CA 1
ATOM 4451 C C . SER A 1 539 ? -4.777 -11.062 -13.18 1 97.25 539 SER A C 1
ATOM 4453 O O . SER A 1 539 ? -3.682 -10.742 -13.648 1 97.25 539 SER A O 1
ATOM 4455 N N . VAL A 1 540 ? -5.031 -10.992 -11.898 1 97.88 540 VAL A N 1
ATOM 4456 C CA . VAL A 1 540 ? -4.004 -10.609 -10.93 1 97.88 540 VAL A CA 1
ATOM 4457 C C . VAL A 1 540 ? -2.848 -11.609 -10.984 1 97.88 540 VAL A C 1
ATOM 4459 O O . VAL A 1 540 ? -1.68 -11.219 -10.992 1 97.88 540 VAL A O 1
ATOM 4462 N N . TYR A 1 541 ? -3.176 -12.859 -11.055 1 97.38 541 TYR A N 1
ATOM 4463 C CA . TYR A 1 541 ? -2.168 -13.914 -11.086 1 97.38 541 TYR A CA 1
ATOM 4464 C C . TYR A 1 541 ? -1.259 -13.766 -12.297 1 97.38 541 TYR A C 1
ATOM 4466 O O . TYR A 1 541 ? -0.039 -13.914 -12.188 1 97.38 541 TYR A O 1
ATOM 4474 N N . LEU A 1 542 ? -1.794 -13.422 -13.398 1 96.44 542 LEU A N 1
ATOM 4475 C CA . LEU A 1 542 ? -1.033 -13.375 -14.641 1 96.44 542 LEU A CA 1
ATOM 4476 C C . LEU A 1 542 ? -0.096 -12.172 -14.664 1 96.44 542 LEU A C 1
ATOM 4478 O O . LEU A 1 542 ? 0.965 -12.219 -15.289 1 96.44 542 LEU A O 1
ATOM 4482 N N . CYS A 1 543 ? -0.434 -11.18 -13.922 1 95.25 543 CYS A N 1
ATOM 4483 C CA . CYS A 1 543 ? 0.389 -9.984 -14.047 1 95.25 543 CYS A CA 1
ATOM 4484 C C . CYS A 1 543 ? 1.204 -9.75 -12.781 1 95.25 543 CYS A C 1
ATOM 4486 O O . CYS A 1 543 ? 2.117 -8.922 -12.773 1 95.25 543 CYS A O 1
ATOM 4488 N N . HIS A 1 544 ? 1.011 -10.453 -11.742 1 96.56 544 HIS A N 1
ATOM 4489 C CA . HIS A 1 544 ? 1.533 -10.078 -10.43 1 96.56 544 HIS A CA 1
ATOM 4490 C C . HIS A 1 544 ? 3.055 -10.172 -10.398 1 96.56 544 HIS A C 1
ATOM 4492 O O . HIS A 1 544 ? 3.719 -9.336 -9.781 1 96.56 544 HIS A O 1
ATOM 4498 N N . LEU A 1 545 ? 3.645 -11.117 -11.078 1 94.19 545 LEU A N 1
ATOM 4499 C CA . LEU A 1 545 ? 5.094 -11.273 -11 1 94.19 545 LEU A CA 1
ATOM 4500 C C . LEU A 1 545 ? 5.805 -10.07 -11.625 1 94.19 545 LEU A C 1
ATOM 4502 O O . LEU A 1 545 ? 6.785 -9.57 -11.07 1 94.19 545 LEU A O 1
ATOM 4506 N N . ALA A 1 546 ? 5.297 -9.641 -12.766 1 91.88 546 ALA A N 1
ATOM 4507 C CA . ALA A 1 546 ? 5.895 -8.484 -13.414 1 91.88 546 ALA A CA 1
ATOM 4508 C C . ALA A 1 546 ? 5.801 -7.246 -12.531 1 91.88 546 ALA A C 1
ATOM 4510 O O . ALA A 1 546 ? 6.723 -6.43 -12.484 1 91.88 546 ALA A O 1
ATOM 4511 N N . ILE A 1 547 ? 4.738 -7.129 -11.82 1 92.5 547 ILE A N 1
ATOM 4512 C CA . ILE A 1 547 ? 4.512 -5.965 -10.969 1 92.5 547 ILE A CA 1
ATOM 4513 C C . ILE A 1 547 ? 5.379 -6.062 -9.719 1 92.5 547 ILE A C 1
ATOM 4515 O O . ILE A 1 547 ? 6.016 -5.082 -9.32 1 92.5 547 ILE A O 1
ATOM 4519 N N . VAL A 1 548 ? 5.41 -7.203 -9.141 1 93.88 548 VAL A N 1
ATOM 4520 C CA . VAL A 1 548 ? 6.129 -7.395 -7.887 1 93.88 548 VAL A CA 1
ATOM 4521 C C . VAL A 1 548 ? 7.629 -7.254 -8.125 1 93.88 548 VAL A C 1
ATOM 4523 O O . VAL A 1 548 ? 8.328 -6.602 -7.348 1 93.88 548 VAL A O 1
ATOM 4526 N N . PHE A 1 549 ? 8.164 -7.754 -9.203 1 90.38 549 PHE A N 1
ATOM 4527 C CA . PHE A 1 549 ? 9.602 -7.77 -9.445 1 90.38 549 PHE A CA 1
ATOM 4528 C C . PHE A 1 549 ? 10.055 -6.473 -10.102 1 90.38 549 PHE A C 1
ATOM 4530 O O . PHE A 1 549 ? 11.242 -6.293 -10.383 1 90.38 549 PHE A O 1
ATOM 4537 N N . ARG A 1 550 ? 9.117 -5.586 -10.258 1 87.94 550 ARG A N 1
ATOM 4538 C CA . ARG A 1 550 ? 9.469 -4.285 -10.82 1 87.94 550 ARG A CA 1
ATOM 4539 C C . ARG A 1 550 ? 10.523 -3.588 -9.969 1 87.94 550 ARG A C 1
ATOM 4541 O O . ARG A 1 550 ? 11.391 -2.881 -10.492 1 87.94 550 ARG A O 1
ATOM 4548 N N . ILE A 1 551 ? 10.531 -3.873 -8.711 1 85.31 551 ILE A N 1
ATOM 4549 C CA . ILE A 1 551 ? 11.469 -3.236 -7.793 1 85.31 551 ILE A CA 1
ATOM 4550 C C . ILE A 1 551 ? 12.898 -3.676 -8.125 1 85.31 551 ILE A C 1
ATOM 4552 O O . ILE A 1 551 ? 13.805 -2.846 -8.211 1 85.31 551 ILE A O 1
ATOM 4556 N N . ALA A 1 552 ? 13.055 -4.887 -8.375 1 87.06 552 ALA A N 1
ATOM 4557 C CA . ALA A 1 552 ? 14.359 -5.414 -8.75 1 87.06 552 ALA A CA 1
ATOM 4558 C C . ALA A 1 552 ? 14.758 -4.965 -10.148 1 87.06 552 ALA A C 1
ATOM 4560 O O . ALA A 1 552 ? 15.906 -4.609 -10.398 1 87.06 552 ALA A O 1
ATOM 4561 N N . PHE A 1 553 ? 13.82 -4.879 -11.016 1 88.19 553 PHE A N 1
ATOM 4562 C CA . PHE A 1 553 ? 14.094 -4.637 -12.43 1 88.19 553 PHE A CA 1
ATOM 4563 C C . PHE A 1 553 ? 14.328 -3.152 -12.688 1 88.19 553 PHE A C 1
ATOM 4565 O O . PHE A 1 553 ? 15.008 -2.787 -13.656 1 88.19 553 PHE A O 1
ATOM 4572 N N . LEU A 1 554 ? 13.836 -2.346 -11.859 1 87 554 LEU A N 1
ATOM 4573 C CA . LEU A 1 554 ? 13.977 -0.908 -12.07 1 87 554 LEU A CA 1
ATOM 4574 C C . LEU A 1 554 ? 15.156 -0.353 -11.273 1 87 554 LEU A C 1
ATOM 4576 O O . LEU A 1 554 ? 15.609 0.763 -11.531 1 87 554 LEU A O 1
ATOM 4580 N N . SER A 1 555 ? 15.664 -1.106 -10.344 1 87.19 555 SER A N 1
ATOM 4581 C CA . SER A 1 555 ? 16.719 -0.595 -9.469 1 87.19 555 SER A CA 1
ATOM 4582 C C . SER A 1 555 ? 18.031 -0.433 -10.234 1 87.19 555 SER A C 1
ATOM 4584 O O . SER A 1 555 ? 18.453 -1.339 -10.953 1 87.19 555 SER A O 1
ATOM 4586 N N . THR A 1 556 ? 18.672 0.732 -10.055 1 86.12 556 THR A N 1
ATOM 4587 C CA . THR A 1 556 ? 19.953 1.003 -10.695 1 86.12 556 THR A CA 1
ATOM 4588 C C . THR A 1 556 ? 21.094 0.982 -9.672 1 86.12 556 THR A C 1
ATOM 4590 O O . THR A 1 556 ? 22.266 1.068 -10.039 1 86.12 556 THR A O 1
ATOM 4593 N N . THR A 1 557 ? 20.719 0.947 -8.414 1 87.5 557 THR A N 1
ATOM 4594 C CA . THR A 1 557 ? 21.688 0.872 -7.316 1 87.5 557 THR A CA 1
ATOM 4595 C C . THR A 1 557 ? 21.344 -0.29 -6.387 1 87.5 557 THR A C 1
ATOM 4597 O O . THR A 1 557 ? 20.281 -0.892 -6.496 1 87.5 557 THR A O 1
ATOM 4600 N N . LEU A 1 558 ? 22.312 -0.592 -5.535 1 90.75 558 LEU A N 1
ATOM 4601 C CA . LEU A 1 558 ? 22.031 -1.636 -4.551 1 90.75 558 LEU A CA 1
ATOM 4602 C C . LEU A 1 558 ? 20.906 -1.224 -3.619 1 90.75 558 LEU A C 1
ATOM 4604 O O . LEU A 1 558 ? 20.766 -0.047 -3.277 1 90.75 558 LEU A O 1
ATOM 4608 N N . ILE A 1 559 ? 20.125 -2.137 -3.281 1 88.44 559 ILE A N 1
ATOM 4609 C CA . ILE A 1 559 ? 18.984 -1.862 -2.416 1 88.44 559 ILE A CA 1
ATOM 4610 C C . ILE A 1 559 ? 19.328 -2.252 -0.979 1 88.44 559 ILE A C 1
ATOM 4612 O O . ILE A 1 559 ? 19.797 -3.365 -0.725 1 88.44 559 ILE A O 1
ATOM 4616 N N . ASN A 1 560 ? 19.156 -1.312 -0.083 1 86.19 560 ASN A N 1
ATOM 4617 C CA . ASN A 1 560 ? 19.234 -1.646 1.336 1 86.19 560 ASN A CA 1
ATOM 4618 C C . ASN A 1 560 ? 17.891 -2.145 1.865 1 86.19 560 ASN A C 1
ATOM 4620 O O . ASN A 1 560 ? 16.922 -1.387 1.921 1 86.19 560 ASN A O 1
ATOM 4624 N N . VAL A 1 561 ? 17.891 -3.395 2.295 1 88.25 561 VAL A N 1
ATOM 4625 C CA . VAL A 1 561 ? 16.625 -4.031 2.641 1 88.25 561 VAL A CA 1
ATOM 4626 C C . VAL A 1 561 ? 16.391 -3.947 4.148 1 88.25 561 VAL A C 1
ATOM 4628 O O . VAL A 1 561 ? 17.297 -4.246 4.934 1 88.25 561 VAL A O 1
ATOM 4631 N N . THR A 1 562 ? 15.219 -3.475 4.539 1 82.12 562 THR A N 1
ATOM 4632 C CA . THR A 1 562 ? 14.75 -3.467 5.922 1 82.12 562 THR A CA 1
ATOM 4633 C C . THR A 1 562 ? 13.375 -4.105 6.031 1 82.12 562 THR A C 1
ATOM 4635 O O . THR A 1 562 ? 12.703 -4.336 5.02 1 82.12 562 THR A O 1
ATOM 4638 N N . VAL A 1 563 ? 12.984 -4.477 7.219 1 83.56 563 VAL A N 1
ATOM 4639 C CA . VAL A 1 563 ? 11.664 -5.055 7.438 1 83.56 563 VAL A CA 1
ATOM 4640 C C . VAL A 1 563 ? 10.594 -4.078 6.977 1 83.56 563 VAL A C 1
ATOM 4642 O O . VAL A 1 563 ? 9.57 -4.484 6.422 1 83.56 563 VAL A O 1
ATOM 4645 N N . TYR A 1 564 ? 10.859 -2.844 7.074 1 78.81 564 TYR A N 1
ATOM 4646 C CA . TYR A 1 564 ? 9.891 -1.811 6.719 1 78.81 564 TYR A CA 1
ATOM 4647 C C . TYR A 1 564 ? 9.727 -1.713 5.207 1 78.81 564 TYR A C 1
ATOM 4649 O O . TYR A 1 564 ? 8.617 -1.515 4.707 1 78.81 564 TYR A O 1
ATOM 4657 N N . ASN A 1 565 ? 10.836 -1.893 4.523 1 84.44 565 ASN A N 1
ATOM 4658 C CA . ASN A 1 565 ? 10.766 -1.9 3.066 1 84.44 565 ASN A CA 1
ATOM 4659 C C . ASN A 1 565 ? 9.977 -3.104 2.553 1 84.44 565 ASN A C 1
ATOM 4661 O O . ASN A 1 565 ? 9.234 -2.992 1.578 1 84.44 565 ASN A O 1
ATOM 4665 N N . ILE A 1 566 ? 10.195 -4.145 3.246 1 88.44 566 ILE A N 1
ATOM 4666 C CA . ILE A 1 566 ? 9.531 -5.375 2.828 1 88.44 566 ILE A CA 1
ATOM 4667 C C . ILE A 1 566 ? 8.023 -5.242 3.037 1 88.44 566 ILE A C 1
ATOM 4669 O O . ILE A 1 566 ? 7.238 -5.492 2.119 1 88.44 566 ILE A O 1
ATOM 4673 N N . VAL A 1 567 ? 7.613 -4.785 4.16 1 87.75 567 VAL A N 1
ATOM 4674 C CA . VAL A 1 567 ? 6.195 -4.66 4.484 1 87.75 567 VAL A CA 1
ATOM 4675 C C . VAL A 1 567 ? 5.555 -3.596 3.598 1 87.75 567 VAL A C 1
ATOM 4677 O O . VAL A 1 567 ? 4.473 -3.809 3.043 1 87.75 567 VAL A O 1
ATOM 4680 N N . GLY A 1 568 ? 6.223 -2.475 3.488 1 88.88 568 GLY A N 1
ATOM 4681 C CA . GLY A 1 568 ? 5.699 -1.414 2.643 1 88.88 568 GLY A CA 1
ATOM 4682 C C . GLY A 1 568 ? 5.527 -1.836 1.195 1 88.88 568 GLY A C 1
ATOM 4683 O O . GLY A 1 568 ? 4.5 -1.544 0.576 1 88.88 568 GLY A O 1
ATOM 4684 N N . SER A 1 569 ? 6.508 -2.514 0.67 1 91.88 569 SER A N 1
ATOM 4685 C CA . SER A 1 569 ? 6.43 -2.961 -0.717 1 91.88 569 SER A CA 1
ATOM 4686 C C . SER A 1 569 ? 5.336 -4.008 -0.901 1 91.88 569 SER A C 1
ATOM 4688 O O . SER A 1 569 ? 4.66 -4.027 -1.931 1 91.88 569 SER A O 1
ATOM 4690 N N . ALA A 1 570 ? 5.207 -4.859 0.095 1 94.38 570 ALA A N 1
ATOM 4691 C CA . ALA A 1 570 ? 4.176 -5.891 0.009 1 94.38 570 ALA A CA 1
ATOM 4692 C C . ALA A 1 570 ? 2.781 -5.27 -0.039 1 94.38 570 ALA A C 1
ATOM 4694 O O . ALA A 1 570 ? 1.95 -5.656 -0.862 1 94.38 570 ALA A O 1
ATOM 4695 N N . LEU A 1 571 ? 2.57 -4.32 0.771 1 93.31 571 LEU A N 1
ATOM 4696 C CA . LEU A 1 571 ? 1.277 -3.645 0.803 1 93.31 571 LEU A CA 1
ATOM 4697 C C . LEU A 1 571 ? 1.019 -2.902 -0.503 1 93.31 571 LEU A C 1
ATOM 4699 O O . LEU A 1 571 ? -0.076 -2.99 -1.065 1 93.31 571 LEU A O 1
ATOM 4703 N N . ALA A 1 572 ? 1.96 -2.232 -0.954 1 93.75 572 ALA A N 1
ATOM 4704 C CA . ALA A 1 572 ? 1.825 -1.492 -2.205 1 93.75 572 ALA A CA 1
ATOM 4705 C C . ALA A 1 572 ? 1.57 -2.438 -3.377 1 93.75 572 ALA A C 1
ATOM 4707 O O . ALA A 1 572 ? 0.73 -2.158 -4.234 1 93.75 572 ALA A O 1
ATOM 4708 N N . ASN A 1 573 ? 2.303 -3.535 -3.398 1 96.19 573 ASN A N 1
ATOM 4709 C CA . ASN A 1 573 ? 2.17 -4.484 -4.496 1 96.19 573 ASN A CA 1
ATOM 4710 C C . ASN A 1 573 ? 0.779 -5.113 -4.531 1 96.19 573 ASN A C 1
ATOM 4712 O O . ASN A 1 573 ? 0.246 -5.391 -5.605 1 96.19 573 ASN A O 1
ATOM 4716 N N . VAL A 1 574 ? 0.25 -5.363 -3.371 1 96.75 574 VAL A N 1
ATOM 4717 C CA . VAL A 1 574 ? -1.096 -5.93 -3.334 1 96.75 574 VAL A CA 1
ATOM 4718 C C . VAL A 1 574 ? -2.08 -4.961 -3.984 1 96.75 574 VAL A C 1
ATOM 4720 O O . VAL A 1 574 ? -2.885 -5.359 -4.832 1 96.75 574 VAL A O 1
ATOM 4723 N N . ILE A 1 575 ? -1.997 -3.688 -3.691 1 94.88 575 ILE A N 1
ATOM 4724 C CA . ILE A 1 575 ? -2.9 -2.68 -4.238 1 94.88 575 ILE A CA 1
ATOM 4725 C C . ILE A 1 575 ? -2.674 -2.545 -5.742 1 94.88 575 ILE A C 1
ATOM 4727 O O . ILE A 1 575 ? -3.629 -2.539 -6.52 1 94.88 575 ILE A O 1
ATOM 4731 N N . ILE A 1 576 ? -1.461 -2.512 -6.121 1 94.94 576 ILE A N 1
ATOM 4732 C CA . ILE A 1 576 ? -1.146 -2.301 -7.531 1 94.94 576 ILE A CA 1
ATOM 4733 C C . ILE A 1 576 ? -1.571 -3.523 -8.344 1 94.94 576 ILE A C 1
ATOM 4735 O O . ILE A 1 576 ? -2.176 -3.389 -9.406 1 94.94 576 ILE A O 1
ATOM 4739 N N . CYS A 1 577 ? -1.284 -4.691 -7.816 1 97.38 577 CYS A N 1
ATOM 4740 C CA . CYS A 1 577 ? -1.642 -5.918 -8.523 1 97.38 577 CYS A CA 1
ATOM 4741 C C . CYS A 1 577 ? -3.152 -6.023 -8.703 1 97.38 577 CYS A C 1
ATOM 4743 O O . CYS A 1 577 ? -3.631 -6.352 -9.789 1 97.38 577 CYS A O 1
ATOM 4745 N N . PHE A 1 578 ? -3.879 -5.719 -7.688 1 97.12 578 PHE A N 1
ATOM 4746 C CA . PHE A 1 578 ? -5.328 -5.852 -7.781 1 97.12 578 PHE A CA 1
ATOM 4747 C C . PHE A 1 578 ? -5.918 -4.73 -8.633 1 97.12 578 PHE A C 1
ATOM 4749 O O . PHE A 1 578 ? -6.93 -4.926 -9.312 1 97.12 578 PHE A O 1
ATOM 4756 N N . THR A 1 579 ? -5.277 -3.559 -8.664 1 94.75 579 THR A N 1
ATOM 4757 C CA . THR A 1 579 ? -5.738 -2.484 -9.539 1 94.75 579 THR A CA 1
ATOM 4758 C C . THR A 1 579 ? -5.5 -2.842 -11 1 94.75 579 THR A C 1
ATOM 4760 O O . THR A 1 579 ? -6.398 -2.705 -11.828 1 94.75 579 THR A O 1
ATOM 4763 N N . VAL A 1 580 ? -4.352 -3.342 -11.281 1 95.06 580 VAL A N 1
ATOM 4764 C CA . VAL A 1 580 ? -4.023 -3.734 -12.648 1 95.06 580 VAL A CA 1
ATOM 4765 C C . VAL A 1 580 ? -4.84 -4.961 -13.039 1 95.06 580 VAL A C 1
ATOM 4767 O O . VAL A 1 580 ? -5.359 -5.035 -14.156 1 95.06 580 VAL A O 1
ATOM 4770 N N . GLY A 1 581 ? -4.922 -5.926 -12.117 1 96.44 581 GLY A N 1
ATOM 4771 C CA . GLY A 1 581 ? -5.73 -7.105 -12.391 1 96.44 581 GLY A CA 1
ATOM 4772 C C . GLY A 1 581 ? -7.195 -6.785 -12.617 1 96.44 581 GLY A C 1
ATOM 4773 O O . GLY A 1 581 ? -7.836 -7.379 -13.492 1 96.44 581 GLY A O 1
ATOM 4774 N N . PHE A 1 582 ? -7.719 -5.879 -11.883 1 95.38 582 PHE A N 1
ATOM 4775 C CA . PHE A 1 582 ? -9.102 -5.441 -12.047 1 95.38 582 PHE A CA 1
ATOM 4776 C C . PHE A 1 582 ? -9.305 -4.805 -13.422 1 95.38 582 PHE A C 1
ATOM 4778 O O . PHE A 1 582 ? -10.297 -5.09 -14.094 1 95.38 582 PHE A O 1
ATOM 4785 N N . SER A 1 583 ? -8.375 -3.982 -13.812 1 93.56 583 SER A N 1
ATOM 4786 C CA . SER A 1 583 ? -8.438 -3.352 -15.125 1 93.56 583 SER A CA 1
ATOM 4787 C C . SER A 1 583 ? -8.328 -4.387 -16.234 1 93.56 583 SER A C 1
ATOM 4789 O O . SER A 1 583 ? -9.102 -4.348 -17.203 1 93.56 583 SER A O 1
ATOM 4791 N N . LEU A 1 584 ? -7.438 -5.297 -16.062 1 94.94 584 LEU A N 1
ATOM 4792 C CA . LEU A 1 584 ? -7.246 -6.344 -17.062 1 94.94 584 LEU A CA 1
ATOM 4793 C C . LEU A 1 584 ? -8.477 -7.234 -17.156 1 94.94 584 LEU A C 1
ATOM 4795 O O . LEU A 1 584 ? -8.867 -7.641 -18.266 1 94.94 584 LEU A O 1
ATOM 4799 N N . ALA A 1 585 ? -9.062 -7.543 -16.062 1 95.5 585 ALA A N 1
ATOM 4800 C CA . ALA A 1 585 ? -10.273 -8.359 -16.062 1 95.5 585 ALA A CA 1
ATOM 4801 C C . ALA A 1 585 ? -11.406 -7.664 -16.812 1 95.5 585 ALA A C 1
ATOM 4803 O O . ALA A 1 585 ? -12.102 -8.297 -17.625 1 95.5 585 ALA A O 1
ATOM 4804 N N . HIS A 1 586 ? -11.562 -6.375 -16.656 1 93.19 586 HIS A N 1
ATOM 4805 C CA . HIS A 1 586 ? -12.641 -5.625 -17.297 1 93.19 586 HIS A CA 1
ATOM 4806 C C . HIS A 1 586 ? -12.359 -5.414 -18.781 1 93.19 586 HIS A C 1
ATOM 4808 O O . HIS A 1 586 ? -13.289 -5.344 -19.578 1 93.19 586 HIS A O 1
ATOM 4814 N N . LEU A 1 587 ? -11.125 -5.352 -19.078 1 92.06 587 LEU A N 1
ATOM 4815 C CA . LEU A 1 587 ? -10.758 -5.043 -20.453 1 92.06 587 LEU A CA 1
ATOM 4816 C C . LEU A 1 587 ? -10.75 -6.305 -21.312 1 92.06 587 LEU A C 1
ATOM 4818 O O . LEU A 1 587 ? -11.07 -6.258 -22.5 1 92.06 587 LEU A O 1
ATOM 4822 N N . VAL A 1 588 ? -10.367 -7.41 -20.719 1 93.88 588 VAL A N 1
ATOM 4823 C CA . VAL A 1 588 ? -10.125 -8.57 -21.562 1 93.88 588 VAL A CA 1
ATOM 4824 C C . VAL A 1 588 ? -10.93 -9.766 -21.062 1 93.88 588 VAL A C 1
ATOM 4826 O O . VAL A 1 588 ? -11.742 -10.328 -21.797 1 93.88 588 VAL A O 1
ATOM 4829 N N . GLU A 1 589 ? -10.836 -10.102 -19.844 1 93.44 589 GLU A N 1
ATOM 4830 C CA . GLU A 1 589 ? -11.359 -11.352 -19.297 1 93.44 589 GLU A CA 1
ATOM 4831 C C . GLU A 1 589 ? -12.883 -11.367 -19.344 1 93.44 589 GLU A C 1
ATOM 4833 O O . GLU A 1 589 ? -13.484 -12.336 -19.828 1 93.44 589 GLU A O 1
ATOM 4838 N N . LEU A 1 590 ? -13.516 -10.328 -18.844 1 92.44 590 LEU A N 1
ATOM 4839 C CA . LEU A 1 590 ? -14.969 -10.312 -18.688 1 92.44 590 LEU A CA 1
ATOM 4840 C C . LEU A 1 590 ? -15.656 -10.195 -20.047 1 92.44 590 LEU A C 1
ATOM 4842 O O . LEU A 1 590 ? -16.641 -10.891 -20.312 1 92.44 590 LEU A O 1
ATOM 4846 N N . PRO A 1 591 ? -15.227 -9.359 -20.969 1 91.56 591 PRO A N 1
ATOM 4847 C CA . PRO A 1 591 ? -15.852 -9.32 -22.281 1 91.56 591 PRO A CA 1
ATOM 4848 C C . PRO A 1 591 ? -15.867 -10.688 -22.969 1 91.56 591 PRO A C 1
ATOM 4850 O O . PRO A 1 591 ? -16.875 -11.086 -23.547 1 91.56 591 PRO A O 1
ATOM 4853 N N . TRP A 1 592 ? -14.82 -11.367 -22.875 1 88.25 592 TRP A N 1
ATOM 4854 C CA . TRP A 1 592 ? -14.734 -12.656 -23.547 1 88.25 592 TRP A CA 1
ATOM 4855 C C . TRP A 1 592 ? -15.586 -13.703 -22.828 1 88.25 592 TRP A C 1
ATOM 4857 O O . TRP A 1 592 ? -16.094 -14.633 -23.453 1 88.25 592 TRP A O 1
ATOM 4867 N N . SER A 1 593 ? -15.602 -13.594 -21.531 1 87.06 593 SER A N 1
ATOM 4868 C CA . SER A 1 593 ? -16.5 -14.469 -20.781 1 87.06 593 SER A CA 1
ATOM 4869 C C . SER A 1 593 ? -17.953 -14.273 -21.234 1 87.06 593 SER A C 1
ATOM 4871 O O . SER A 1 593 ? -18.719 -15.234 -21.328 1 87.06 593 SER A O 1
ATOM 4873 N N . ASN A 1 594 ? -18.312 -13.055 -21.531 1 87.94 594 ASN A N 1
ATOM 4874 C CA . ASN A 1 594 ? -19.641 -12.75 -22.031 1 87.94 594 ASN A CA 1
ATOM 4875 C C . ASN A 1 594 ? -19.875 -13.344 -23.406 1 87.94 594 ASN A C 1
ATOM 4877 O O . ASN A 1 594 ? -20.953 -13.875 -23.688 1 87.94 594 ASN A O 1
ATOM 4881 N N . ILE A 1 595 ? -18.984 -13.25 -24.234 1 86.06 595 ILE A N 1
ATOM 4882 C CA . ILE A 1 595 ? -19.078 -13.797 -25.578 1 86.06 595 ILE A CA 1
ATOM 4883 C C . ILE A 1 595 ? -19.234 -15.312 -25.516 1 86.06 595 ILE A C 1
ATOM 4885 O O . ILE A 1 595 ? -20.016 -15.898 -26.266 1 86.06 595 ILE A O 1
ATOM 4889 N N . GLU A 1 596 ? -18.516 -15.898 -24.625 1 84.44 596 GLU A N 1
ATOM 4890 C CA . GLU A 1 596 ? -18.625 -17.344 -24.406 1 84.44 596 GLU A CA 1
ATOM 4891 C C . GLU A 1 596 ? -20.047 -17.734 -24.031 1 84.44 596 GLU A C 1
ATOM 4893 O O . GLU A 1 596 ? -20.594 -18.703 -24.562 1 84.44 596 GLU A O 1
ATOM 4898 N N . LYS A 1 597 ? -20.594 -17 -23.141 1 83.06 597 LYS A N 1
ATOM 4899 C CA . LYS A 1 597 ? -21.953 -17.297 -22.688 1 83.06 597 LYS A CA 1
ATOM 4900 C C . LYS A 1 597 ? -22.953 -17.125 -23.828 1 83.06 597 LYS A C 1
ATOM 4902 O O . LYS A 1 597 ? -23.922 -17.875 -23.938 1 83.06 597 LYS A O 1
ATOM 4907 N N . MET A 1 598 ? -22.719 -16.188 -24.656 1 83.44 598 MET A N 1
ATOM 4908 C CA . MET A 1 598 ? -23.594 -15.953 -25.797 1 83.44 598 MET A CA 1
ATOM 4909 C C . MET A 1 598 ? -23.516 -17.109 -26.781 1 83.44 598 MET A C 1
ATOM 4911 O O . MET A 1 598 ? -24.516 -17.516 -27.359 1 83.44 598 MET A O 1
ATOM 4915 N N . ILE A 1 599 ? -22.344 -17.594 -26.891 1 78.5 599 ILE A N 1
ATOM 4916 C CA . ILE A 1 599 ? -22.141 -18.703 -27.812 1 78.5 599 ILE A CA 1
ATOM 4917 C C . ILE A 1 599 ? -22.812 -19.969 -27.281 1 78.5 599 ILE A C 1
ATOM 4919 O O . ILE A 1 599 ? -23.469 -20.703 -28.031 1 78.5 599 ILE A O 1
ATOM 4923 N N . ILE A 1 600 ? -22.75 -20.172 -25.969 1 79 600 ILE A N 1
ATOM 4924 C CA . ILE A 1 600 ? -23.359 -21.328 -25.312 1 79 600 ILE A CA 1
ATOM 4925 C C . ILE A 1 600 ? -24.875 -21.234 -25.453 1 79 600 ILE A C 1
ATOM 4927 O O . ILE A 1 600 ? -25.531 -22.234 -25.75 1 79 600 ILE A O 1
ATOM 4931 N N . GLN A 1 601 ? -25.391 -20.078 -25.203 1 73.5 601 GLN A N 1
ATOM 4932 C CA . GLN A 1 601 ? -26.844 -19.891 -25.312 1 73.5 601 GLN A CA 1
ATOM 4933 C C . GLN A 1 601 ? -27.328 -20.125 -26.734 1 73.5 601 GLN A C 1
ATOM 4935 O O . GLN A 1 601 ? -28.391 -20.734 -26.938 1 73.5 601 GLN A O 1
ATOM 4940 N N . ARG A 1 602 ? -26.625 -19.734 -27.656 1 67.56 602 ARG A N 1
ATOM 4941 C CA . ARG A 1 602 ? -26.984 -19.938 -29.047 1 67.56 602 ARG A CA 1
ATOM 4942 C C . ARG A 1 602 ? -26.938 -21.422 -29.422 1 67.56 602 ARG A C 1
ATOM 4944 O O . ARG A 1 602 ? -27.812 -21.906 -30.141 1 67.56 602 ARG A O 1
ATOM 4951 N N . TYR A 1 603 ? -25.984 -22.031 -28.781 1 66.25 603 TYR A N 1
ATOM 4952 C CA . TYR A 1 603 ? -25.828 -23.453 -29.062 1 66.25 603 TYR A CA 1
ATOM 4953 C C . TYR A 1 603 ? -26.953 -24.25 -28.406 1 66.25 603 TYR A C 1
ATOM 4955 O O . TYR A 1 603 ? -27.5 -25.172 -29.016 1 66.25 603 TYR A O 1
ATOM 4963 N N . ASN A 1 604 ? -27.312 -23.875 -27.203 1 66.25 604 ASN A N 1
ATOM 4964 C CA . ASN A 1 604 ? -28.406 -24.562 -26.516 1 66.25 604 ASN A CA 1
ATOM 4965 C C . ASN A 1 604 ? -29.75 -24.312 -27.188 1 66.25 604 ASN A C 1
ATOM 4967 O O . ASN A 1 604 ? -30.609 -25.188 -27.188 1 66.25 604 ASN A O 1
ATOM 4971 N N . ARG A 1 605 ? -29.969 -23.281 -27.703 1 58.31 605 ARG A N 1
ATOM 4972 C CA . ARG A 1 605 ? -31.188 -22.969 -28.422 1 58.31 605 ARG A CA 1
ATOM 4973 C C . ARG A 1 605 ? -31.281 -23.781 -29.703 1 58.31 605 ARG A C 1
ATOM 4975 O O . ARG A 1 605 ? -32.375 -24.266 -30.062 1 58.31 605 ARG A O 1
ATOM 4982 N N . LYS A 1 606 ? -30.297 -24.016 -30.359 1 51.41 606 LYS A N 1
ATOM 4983 C CA . LYS A 1 606 ? -30.281 -24.75 -31.625 1 51.41 606 LYS A CA 1
ATOM 4984 C C . LYS A 1 606 ? -30.562 -26.234 -31.391 1 51.41 606 LYS A C 1
ATOM 4986 O O . LYS A 1 606 ? -31.156 -26.906 -32.25 1 51.41 606 LYS A O 1
ATOM 4991 N N . LYS A 1 607 ? -30.234 -26.703 -30.312 1 52.81 607 LYS A N 1
ATOM 4992 C CA . LYS A 1 607 ? -30.516 -28.094 -30.016 1 52.81 607 LYS A CA 1
ATOM 4993 C C . LYS A 1 607 ? -32 -28.312 -29.719 1 52.81 607 LYS A C 1
ATOM 4995 O O . LYS A 1 607 ? -32.531 -29.406 -29.938 1 52.81 607 LYS A O 1
ATOM 5000 N N . ILE A 1 608 ? -32.625 -27.328 -29.203 1 47.59 608 ILE A N 1
ATOM 5001 C CA . ILE A 1 608 ? -34.031 -27.422 -28.953 1 47.59 608 ILE A CA 1
ATOM 5002 C C . ILE A 1 608 ? -34.812 -27.266 -30.25 1 47.59 608 ILE A C 1
ATOM 5004 O O . ILE A 1 608 ? -35.812 -27.938 -30.469 1 47.59 608 ILE A O 1
ATOM 5008 N N . GLU A 1 609 ? -34.5 -26.516 -31.109 1 37.53 609 GLU A N 1
ATOM 5009 C CA . GLU A 1 609 ? -35.156 -26.453 -32.406 1 37.53 609 GLU A CA 1
ATOM 5010 C C . GLU A 1 609 ? -34.812 -27.656 -33.281 1 37.53 609 GLU A C 1
ATOM 5012 O O . GLU A 1 609 ? -35.656 -28.172 -34 1 37.53 609 GLU A O 1
ATOM 5017 N N . MET B 1 1 ? -21.328 14.344 -22.141 1 24.06 1 MET B N 1
ATOM 5018 C CA . MET B 1 1 ? -20.781 13 -21.906 1 24.06 1 MET B CA 1
ATOM 5019 C C . MET B 1 1 ? -19.359 12.883 -22.438 1 24.06 1 MET B C 1
ATOM 5021 O O . MET B 1 1 ? -18.531 12.219 -21.844 1 24.06 1 MET B O 1
ATOM 5025 N N . ALA B 1 2 ? -19.172 13.469 -23.656 1 30.42 2 ALA B N 1
ATOM 5026 C CA . ALA B 1 2 ? -17.906 13.633 -24.344 1 30.42 2 ALA B CA 1
ATOM 5027 C C . ALA B 1 2 ? -16.953 14.5 -23.531 1 30.42 2 ALA B C 1
ATOM 5029 O O . ALA B 1 2 ? -15.734 14.273 -23.531 1 30.42 2 ALA B O 1
ATOM 5030 N N . GLY B 1 3 ? -17.547 15.398 -22.75 1 27.66 3 GLY B N 1
ATOM 5031 C CA . GLY B 1 3 ? -16.781 16.359 -21.984 1 27.66 3 GLY B CA 1
ATOM 5032 C C . GLY B 1 3 ? -16.109 15.742 -20.766 1 27.66 3 GLY B C 1
ATOM 5033 O O . GLY B 1 3 ? -15.109 16.281 -20.266 1 27.66 3 GLY B O 1
ATOM 5034 N N . TYR B 1 4 ? -16.781 14.734 -20.219 1 29.55 4 TYR B N 1
ATOM 5035 C CA . TYR B 1 4 ? -16.266 14.133 -18.984 1 29.55 4 TYR B CA 1
ATOM 5036 C C . TYR B 1 4 ? -15.008 13.32 -19.266 1 29.55 4 TYR B C 1
ATOM 5038 O O . TYR B 1 4 ? -14.047 13.367 -18.484 1 29.55 4 TYR B O 1
ATOM 5046 N N . ASN B 1 5 ? -14.953 12.539 -20.359 1 31.78 5 ASN B N 1
ATOM 5047 C CA . ASN B 1 5 ? -13.812 11.719 -20.75 1 31.78 5 ASN B CA 1
ATOM 5048 C C . ASN B 1 5 ? -12.594 12.578 -21.078 1 31.78 5 ASN B C 1
ATOM 5050 O O . ASN B 1 5 ? -11.453 12.133 -20.938 1 31.78 5 ASN B O 1
ATOM 5054 N N . LEU B 1 6 ? -12.852 13.82 -21.562 1 31.61 6 LEU B N 1
ATOM 5055 C CA . LEU B 1 6 ? -11.773 14.758 -21.859 1 31.61 6 LEU B CA 1
ATOM 5056 C C . LEU B 1 6 ? -11.086 15.211 -20.578 1 31.61 6 LEU B C 1
ATOM 5058 O O . LEU B 1 6 ? -9.852 15.273 -20.5 1 31.61 6 LEU B O 1
ATOM 5062 N N . ILE B 1 7 ? -11.852 15.328 -19.516 1 32.84 7 ILE B N 1
ATOM 5063 C CA . ILE B 1 7 ? -11.258 15.859 -18.297 1 32.84 7 ILE B CA 1
ATOM 5064 C C . ILE B 1 7 ? -10.383 14.789 -17.641 1 32.84 7 ILE B C 1
ATOM 5066 O O . ILE B 1 7 ? -9.258 15.07 -17.203 1 32.84 7 ILE B O 1
ATOM 5070 N N . LEU B 1 8 ? -10.781 13.57 -17.578 1 34.06 8 LEU B N 1
ATOM 5071 C CA . LEU B 1 8 ? -9.977 12.508 -16.984 1 34.06 8 LEU B CA 1
ATOM 5072 C C . LEU B 1 8 ? -8.742 12.227 -17.828 1 34.06 8 LEU B C 1
ATOM 5074 O O . LEU B 1 8 ? -7.656 11.977 -17.297 1 34.06 8 LEU B O 1
ATOM 5078 N N . GLY B 1 9 ? -8.781 12.242 -19.141 1 37.09 9 GLY B N 1
ATOM 5079 C CA . GLY B 1 9 ? -7.641 12.195 -20.047 1 37.09 9 GLY B CA 1
ATOM 5080 C C . GLY B 1 9 ? -6.672 13.344 -19.844 1 37.09 9 GLY B C 1
ATOM 5081 O O . GLY B 1 9 ? -5.457 13.148 -19.859 1 37.09 9 GLY B O 1
ATOM 5082 N N . ILE B 1 10 ? -7.211 14.531 -19.609 1 36.94 10 ILE B N 1
ATOM 5083 C CA . ILE B 1 10 ? -6.359 15.695 -19.375 1 36.94 10 ILE B CA 1
ATOM 5084 C C . ILE B 1 10 ? -5.605 15.516 -18.047 1 36.94 10 ILE B C 1
ATOM 5086 O O . ILE B 1 10 ? -4.402 15.781 -17.984 1 36.94 10 ILE B O 1
ATOM 5090 N N . VAL B 1 11 ? -6.27 14.969 -17.016 1 36.06 11 VAL B N 1
ATOM 5091 C CA . VAL B 1 11 ? -5.566 14.805 -15.75 1 36.06 11 VAL B CA 1
ATOM 5092 C C . VAL B 1 11 ? -4.461 13.758 -15.906 1 36.06 11 VAL B C 1
ATOM 5094 O O . VAL B 1 11 ? -3.334 13.969 -15.445 1 36.06 11 VAL B O 1
ATOM 5097 N N . PHE B 1 12 ? -4.801 12.602 -16.5 1 35.28 12 PHE B N 1
ATOM 5098 C CA . PHE B 1 12 ? -3.746 11.625 -16.766 1 35.28 12 PHE B CA 1
ATOM 5099 C C . PHE B 1 12 ? -2.686 12.219 -17.688 1 35.28 12 PHE B C 1
ATOM 5101 O O . PHE B 1 12 ? -1.488 12.039 -17.469 1 35.28 12 PHE B O 1
ATOM 5108 N N . TYR B 1 13 ? -3.154 12.82 -18.828 1 35.09 13 TYR B N 1
ATOM 5109 C CA . TYR B 1 13 ? -2.178 13.477 -19.688 1 35.09 13 TYR B CA 1
ATOM 5110 C C . TYR B 1 13 ? -1.373 14.516 -18.906 1 35.09 13 TYR B C 1
ATOM 5112 O O . TYR B 1 13 ? -0.15 14.594 -19.047 1 35.09 13 TYR B O 1
ATOM 5120 N N . LEU B 1 14 ? -2.068 15.328 -18.141 1 33.59 14 LEU B N 1
ATOM 5121 C CA . LEU B 1 14 ? -1.343 16.344 -17.375 1 33.59 14 LEU B CA 1
ATOM 5122 C C . LEU B 1 14 ? -0.355 15.703 -16.406 1 33.59 14 LEU B C 1
ATOM 5124 O O . LEU B 1 14 ? 0.748 16.219 -16.219 1 33.59 14 LEU B O 1
ATOM 5128 N N . VAL B 1 15 ? -0.739 14.609 -15.773 1 34.5 15 VAL B N 1
ATOM 5129 C CA . VAL B 1 15 ? 0.235 13.992 -14.883 1 34.5 15 VAL B CA 1
ATOM 5130 C C . VAL B 1 15 ? 1.38 13.391 -15.695 1 34.5 15 VAL B C 1
ATOM 5132 O O . VAL B 1 15 ? 2.549 13.516 -15.32 1 34.5 15 VAL B O 1
ATOM 5135 N N . THR B 1 16 ? 1.016 12.594 -16.719 1 33.56 16 THR B N 1
ATOM 5136 C CA . THR B 1 16 ? 2.121 11.961 -17.422 1 33.56 16 THR B CA 1
ATOM 5137 C C . THR B 1 16 ? 2.893 12.984 -18.25 1 33.56 16 THR B C 1
ATOM 5139 O O . THR B 1 16 ? 4.094 12.828 -18.469 1 33.56 16 THR B O 1
ATOM 5142 N N . TYR B 1 17 ? 2.078 13.852 -18.938 1 33.62 17 TYR B N 1
ATOM 5143 C CA . TYR B 1 17 ? 2.852 14.664 -19.875 1 33.62 17 TYR B CA 1
ATOM 5144 C C . TYR B 1 17 ? 3.773 15.617 -19.125 1 33.62 17 TYR B C 1
ATOM 5146 O O . TYR B 1 17 ? 4.266 16.594 -19.703 1 33.62 17 TYR B O 1
ATOM 5154 N N . VAL B 1 18 ? 3.855 15.562 -17.875 1 30.72 18 VAL B N 1
ATOM 5155 C CA . VAL B 1 18 ? 4.895 16.516 -17.5 1 30.72 18 VAL B CA 1
ATOM 5156 C C . VAL B 1 18 ? 6.164 16.234 -18.297 1 30.72 18 VAL B C 1
ATOM 5158 O O . VAL B 1 18 ? 6.805 15.203 -18.109 1 30.72 18 VAL B O 1
ATOM 5161 N N . GLU B 1 19 ? 6.078 16.578 -19.5 1 30.95 19 GLU B N 1
ATOM 5162 C CA . GLU B 1 19 ? 7.312 16.734 -20.266 1 30.95 19 GLU B CA 1
ATOM 5163 C C . GLU B 1 19 ? 8.344 17.547 -19.484 1 30.95 19 GLU B C 1
ATOM 5165 O O . GLU B 1 19 ? 8.094 18.703 -19.141 1 30.95 19 GLU B O 1
ATOM 5170 N N . VAL B 1 20 ? 8.969 16.969 -18.594 1 31.44 20 VAL B N 1
ATOM 5171 C CA . VAL B 1 20 ? 10.125 17.562 -17.922 1 31.44 20 VAL B CA 1
ATOM 5172 C C . VAL B 1 20 ? 11.125 18.062 -18.969 1 31.44 20 VAL B C 1
ATOM 5174 O O . VAL B 1 20 ? 11.805 17.266 -19.609 1 31.44 20 VAL B O 1
ATOM 5177 N N . ASN B 1 21 ? 10.656 18.953 -19.812 1 29.92 21 ASN B N 1
ATOM 5178 C CA . ASN B 1 21 ? 11.695 19.578 -20.625 1 29.92 21 ASN B CA 1
ATOM 5179 C C . ASN B 1 21 ? 12.688 20.375 -19.766 1 29.92 21 ASN B C 1
ATOM 5181 O O . ASN B 1 21 ? 13.445 21.188 -20.281 1 29.92 21 ASN B O 1
ATOM 5185 N N . SER B 1 22 ? 12.5 20.703 -18.484 1 31.84 22 SER B N 1
ATOM 5186 C CA . SER B 1 22 ? 13.32 21.844 -18.078 1 31.84 22 SER B CA 1
ATOM 5187 C C . SER B 1 22 ? 14.805 21.531 -18.219 1 31.84 22 SER B C 1
ATOM 5189 O O . SER B 1 22 ? 15.328 20.625 -17.562 1 31.84 22 SER B O 1
ATOM 5191 N N . GLN B 1 23 ? 15.352 21.703 -19.328 1 33.69 23 GLN B N 1
ATOM 5192 C CA . GLN B 1 23 ? 16.781 21.75 -19.641 1 33.69 23 GLN B CA 1
ATOM 5193 C C . GLN B 1 23 ? 17.5 22.75 -18.734 1 33.69 23 GLN B C 1
ATOM 5195 O O . GLN B 1 23 ? 17.578 23.938 -19.062 1 33.69 23 GLN B O 1
ATOM 5200 N N . SER B 1 24 ? 17.094 23.156 -17.594 1 37.94 24 SER B N 1
ATOM 5201 C CA . SER B 1 24 ? 18.141 24.047 -17.062 1 37.94 24 SER B CA 1
ATOM 5202 C C . SER B 1 24 ? 19.516 23.406 -17.203 1 37.94 24 SER B C 1
ATOM 5204 O O . SER B 1 24 ? 19.703 22.219 -16.906 1 37.94 24 SER B O 1
ATOM 5206 N N . VAL B 1 25 ? 20.312 24.031 -17.984 1 42.91 25 VAL B N 1
ATOM 5207 C CA . VAL B 1 25 ? 21.672 23.891 -18.484 1 42.91 25 VAL B CA 1
ATOM 5208 C C . VAL B 1 25 ? 22.641 23.75 -17.297 1 42.91 25 VAL B C 1
ATOM 5210 O O . VAL B 1 25 ? 23.125 24.75 -16.766 1 42.91 25 VAL B O 1
ATOM 5213 N N . LEU B 1 26 ? 22.359 23.562 -16.156 1 46.34 26 LEU B N 1
ATOM 5214 C CA . LEU B 1 26 ? 23.578 23.234 -15.414 1 46.34 26 LEU B CA 1
ATOM 5215 C C . LEU B 1 26 ? 24.453 22.281 -16.219 1 46.34 26 LEU B C 1
ATOM 5217 O O . LEU B 1 26 ? 24 21.25 -16.703 1 46.34 26 LEU B O 1
ATOM 5221 N N . ARG B 1 27 ? 25.469 22.797 -16.594 1 49.97 27 ARG B N 1
ATOM 5222 C CA . ARG B 1 27 ? 26.438 22.047 -17.375 1 49.97 27 ARG B CA 1
ATOM 5223 C C . ARG B 1 27 ? 26.781 20.734 -16.688 1 49.97 27 ARG B C 1
ATOM 5225 O O . ARG B 1 27 ? 27.328 20.719 -15.586 1 49.97 27 ARG B O 1
ATOM 5232 N N . ASP B 1 28 ? 26.172 19.656 -17.031 1 57.03 28 ASP B N 1
ATOM 5233 C CA . ASP B 1 28 ? 26.391 18.266 -16.641 1 57.03 28 ASP B CA 1
ATOM 5234 C C . ASP B 1 28 ? 27.844 18.047 -16.203 1 57.03 28 ASP B C 1
ATOM 5236 O O . ASP B 1 28 ? 28.094 17.25 -15.289 1 57.03 28 ASP B O 1
ATOM 5240 N N . ASP B 1 29 ? 28.688 19.031 -16.656 1 60.88 29 ASP B N 1
ATOM 5241 C CA . ASP B 1 29 ? 30.094 18.781 -16.375 1 60.88 29 ASP B CA 1
ATOM 5242 C C . ASP B 1 29 ? 30.453 19.172 -14.945 1 60.88 29 ASP B C 1
ATOM 5244 O O . ASP B 1 29 ? 31.266 18.5 -14.297 1 60.88 29 ASP B O 1
ATOM 5248 N N . PHE B 1 30 ? 29.891 20.297 -14.461 1 65.75 30 PHE B N 1
ATOM 5249 C CA . PHE B 1 30 ? 30.25 20.75 -13.125 1 65.75 30 PHE B CA 1
ATOM 5250 C C . PHE B 1 30 ? 29.578 19.891 -12.055 1 65.75 30 PHE B C 1
ATOM 5252 O O . PHE B 1 30 ? 30.109 19.703 -10.969 1 65.75 30 PHE B O 1
ATOM 5259 N N . GLU B 1 31 ? 28.438 19.328 -12.383 1 71.5 31 GLU B N 1
ATOM 5260 C CA . GLU B 1 31 ? 27.719 18.547 -11.391 1 71.5 31 GLU B CA 1
ATOM 5261 C C . GLU B 1 31 ? 28.469 17.266 -11.031 1 71.5 31 GLU B C 1
ATOM 5263 O O . GLU B 1 31 ? 28.391 16.781 -9.906 1 71.5 31 GLU B O 1
ATOM 5268 N N . LYS B 1 32 ? 29.281 16.953 -11.922 1 71.75 32 LYS B N 1
ATOM 5269 C CA . LYS B 1 32 ? 30.047 15.734 -11.695 1 71.75 32 LYS B CA 1
ATOM 5270 C C . LYS B 1 32 ? 31.234 15.992 -10.773 1 71.75 32 LYS B C 1
ATOM 5272 O O . LYS B 1 32 ? 31.734 15.07 -10.125 1 71.75 32 LYS B O 1
ATOM 5277 N N . ILE B 1 33 ? 31.641 17.281 -10.711 1 78.5 33 ILE B N 1
ATOM 5278 C CA . ILE B 1 33 ? 32.844 17.609 -9.945 1 78.5 33 ILE B CA 1
ATOM 5279 C C . ILE B 1 33 ? 32.438 18.016 -8.523 1 78.5 33 ILE B C 1
ATOM 5281 O O . ILE B 1 33 ? 33.25 17.891 -7.594 1 78.5 33 ILE B O 1
ATOM 5285 N N . LEU B 1 34 ? 31.234 18.406 -8.352 1 84.88 34 LEU B N 1
ATOM 5286 C CA . LEU B 1 34 ? 30.781 18.891 -7.047 1 84.88 34 LEU B CA 1
ATOM 5287 C C . LEU B 1 34 ? 30.516 17.719 -6.105 1 84.88 34 LEU B C 1
ATOM 5289 O O . LEU B 1 34 ? 30.094 16.641 -6.543 1 84.88 34 LEU B O 1
ATOM 5293 N N . PRO B 1 35 ? 30.859 17.984 -4.887 1 86.12 35 PRO B N 1
ATOM 5294 C CA . PRO B 1 35 ? 30.516 16.922 -3.924 1 86.12 35 PRO B CA 1
ATOM 5295 C C . PRO B 1 35 ? 29.016 16.719 -3.789 1 86.12 35 PRO B C 1
ATOM 5297 O O . PRO B 1 35 ? 28.234 17.641 -4.016 1 86.12 35 PRO B O 1
ATOM 5300 N N . LYS B 1 36 ? 28.734 15.531 -3.387 1 88.44 36 LYS B N 1
ATOM 5301 C CA . LYS B 1 36 ? 27.328 15.234 -3.141 1 88.44 36 LYS B CA 1
ATOM 5302 C C . LYS B 1 36 ? 26.797 16.016 -1.945 1 88.44 36 LYS B C 1
ATOM 5304 O O . LYS B 1 36 ? 27.516 16.234 -0.969 1 88.44 36 LYS B O 1
ATOM 5309 N N . ILE B 1 37 ? 25.625 16.391 -2.008 1 90.12 37 ILE B N 1
ATOM 5310 C CA . ILE B 1 37 ? 25.016 17.219 -0.974 1 90.12 37 ILE B CA 1
ATOM 5311 C C . ILE B 1 37 ? 24.922 16.422 0.332 1 90.12 37 ILE B C 1
ATOM 5313 O O . ILE B 1 37 ? 25.188 16.969 1.408 1 90.12 37 ILE B O 1
ATOM 5317 N N . TYR B 1 38 ? 24.516 15.172 0.196 1 91.5 38 TYR B N 1
ATOM 5318 C CA . TYR B 1 38 ? 24.375 14.32 1.371 1 91.5 38 TYR B CA 1
ATOM 5319 C C . TYR B 1 38 ? 25.406 13.195 1.349 1 91.5 38 TYR B C 1
ATOM 5321 O O . TYR B 1 38 ? 25.734 12.672 0.284 1 91.5 38 TYR B O 1
ATOM 5329 N N . ASN B 1 39 ? 25.953 12.867 2.447 1 91.69 39 ASN B N 1
ATOM 5330 C CA . ASN B 1 39 ? 26.781 11.688 2.652 1 91.69 39 ASN B CA 1
ATOM 5331 C C . ASN B 1 39 ? 26.688 11.18 4.086 1 91.69 39 ASN B C 1
ATOM 5333 O O . ASN B 1 39 ? 26.672 11.969 5.031 1 91.69 39 ASN B O 1
ATOM 5337 N N . LEU B 1 40 ? 26.531 9.922 4.18 1 91 40 LEU B N 1
ATOM 5338 C CA . LEU B 1 40 ? 26.406 9.297 5.496 1 91 40 LEU B CA 1
ATOM 5339 C C . LEU B 1 40 ? 27.453 8.219 5.691 1 91 40 LEU B C 1
ATOM 5341 O O . LEU B 1 40 ? 27.688 7.395 4.805 1 91 40 LEU B O 1
ATOM 5345 N N . GLU B 1 41 ? 28.125 8.375 6.805 1 89.44 41 GLU B N 1
ATOM 5346 C CA . GLU B 1 41 ? 28.969 7.258 7.211 1 89.44 41 GLU B CA 1
ATOM 5347 C C . GLU B 1 41 ? 28.141 6.117 7.785 1 89.44 41 GLU B C 1
ATOM 5349 O O . GLU B 1 41 ? 26.938 6.285 8.039 1 89.44 41 GLU B O 1
ATOM 5354 N N . ASN B 1 42 ? 28.766 4.965 7.906 1 83.94 42 ASN B N 1
ATOM 5355 C CA . ASN B 1 42 ? 28.047 3.781 8.367 1 83.94 42 ASN B CA 1
ATOM 5356 C C . ASN B 1 42 ? 27.672 3.885 9.844 1 83.94 42 ASN B C 1
ATOM 5358 O O . ASN B 1 42 ? 28.531 3.76 10.711 1 83.94 42 ASN B O 1
ATOM 5362 N N . ILE B 1 43 ? 26.406 3.959 10.086 1 84.5 43 ILE B N 1
ATOM 5363 C CA . ILE B 1 43 ? 25.906 4.18 11.438 1 84.5 43 ILE B CA 1
ATOM 5364 C C . ILE B 1 43 ? 26.125 2.928 12.281 1 84.5 43 ILE B C 1
ATOM 5366 O O . ILE B 1 43 ? 26.391 3.021 13.484 1 84.5 43 ILE B O 1
ATOM 5370 N N . GLU B 1 44 ? 25.891 1.757 11.719 1 76.44 44 GLU B N 1
ATOM 5371 C CA . GLU B 1 44 ? 26.078 0.512 12.461 1 76.44 44 GLU B CA 1
ATOM 5372 C C . GLU B 1 44 ? 27.516 0.359 12.922 1 76.44 44 GLU B C 1
ATOM 5374 O O . GLU B 1 44 ? 27.766 -0.097 14.039 1 76.44 44 GLU B O 1
ATOM 5379 N N . GLU B 1 45 ? 28.406 0.717 12.055 1 78.5 45 GLU B N 1
ATOM 5380 C CA . GLU B 1 45 ? 29.828 0.687 12.438 1 78.5 45 GLU B CA 1
ATOM 5381 C C . GLU B 1 45 ? 30.125 1.708 13.531 1 78.5 45 GLU B C 1
ATOM 5383 O O . GLU B 1 45 ? 30.906 1.436 14.445 1 78.5 45 GLU B O 1
ATOM 5388 N N . CYS B 1 46 ? 29.5 2.828 13.406 1 84.62 46 CYS B N 1
ATOM 5389 C CA . CYS B 1 46 ? 29.672 3.871 14.414 1 84.62 46 CYS B CA 1
ATOM 5390 C C . CYS B 1 46 ? 29.234 3.379 15.789 1 84.62 46 CYS B C 1
ATOM 5392 O O . CYS B 1 46 ? 29.953 3.584 16.781 1 84.62 46 CYS B O 1
ATOM 5394 N N . ASN B 1 47 ? 28.172 2.705 15.812 1 78.06 47 ASN B N 1
ATOM 5395 C CA . ASN B 1 47 ? 27.609 2.219 17.062 1 78.06 47 ASN B CA 1
ATOM 5396 C C . ASN B 1 47 ? 28.438 1.071 17.641 1 78.06 47 ASN B C 1
ATOM 5398 O O . ASN B 1 47 ? 28.578 0.947 18.859 1 78.06 47 ASN B O 1
ATOM 5402 N N . SER B 1 48 ? 28.984 0.279 16.797 1 79.94 48 SER B N 1
ATOM 5403 C CA . SER B 1 48 ? 29.734 -0.883 17.234 1 79.94 48 SER B CA 1
ATOM 5404 C C . SER B 1 48 ? 31.047 -0.465 17.906 1 79.94 48 SER B C 1
ATOM 5406 O O . SER B 1 48 ? 31.516 -1.125 18.844 1 79.94 48 SER B O 1
ATOM 5408 N N . ILE B 1 49 ? 31.656 0.662 17.531 1 82.94 49 ILE B N 1
ATOM 5409 C CA . ILE B 1 49 ? 32.938 1.111 18.078 1 82.94 49 ILE B CA 1
ATOM 5410 C C . ILE B 1 49 ? 32.688 2.076 19.234 1 82.94 49 ILE B C 1
ATOM 5412 O O . ILE B 1 49 ? 33.625 2.512 19.906 1 82.94 49 ILE B O 1
ATOM 5416 N N . GLY B 1 50 ? 31.406 2.348 19.422 1 80.12 50 GLY B N 1
ATOM 5417 C CA . GLY B 1 50 ? 31.047 3.201 20.547 1 80.12 50 GLY B CA 1
ATOM 5418 C C . GLY B 1 50 ? 31.156 4.68 20.234 1 80.12 50 GLY B C 1
ATOM 5419 O O . GLY B 1 50 ? 31.219 5.512 21.141 1 80.12 50 GLY B O 1
ATOM 5420 N N . ASP B 1 51 ? 31.234 5.09 19 1 86.44 51 ASP B N 1
ATOM 5421 C CA . ASP B 1 51 ? 31.281 6.488 18.578 1 86.44 51 ASP B CA 1
ATOM 5422 C C . ASP B 1 51 ? 29.891 7.098 18.547 1 86.44 51 ASP B C 1
ATOM 5424 O O . ASP B 1 51 ? 28.891 6.379 18.547 1 86.44 51 ASP B O 1
ATOM 5428 N N . ASN B 1 52 ? 29.922 8.422 18.562 1 85.94 52 ASN B N 1
ATOM 5429 C CA . ASN B 1 52 ? 28.672 9.148 18.375 1 85.94 52 ASN B CA 1
ATOM 5430 C C . ASN B 1 52 ? 28.422 9.438 16.891 1 85.94 52 ASN B C 1
ATOM 5432 O O . ASN B 1 52 ? 29.359 9.758 16.156 1 85.94 52 ASN B O 1
ATOM 5436 N N . PHE B 1 53 ? 27.25 9.156 16.531 1 88.56 53 PHE B N 1
ATOM 5437 C CA . PHE B 1 53 ? 26.859 9.562 15.188 1 88.56 53 PHE B CA 1
ATOM 5438 C C . PHE B 1 53 ? 26.266 10.969 15.188 1 88.56 53 PHE B C 1
ATOM 5440 O O . PHE B 1 53 ? 25.281 11.234 15.875 1 88.56 53 PHE B O 1
ATOM 5447 N N . CYS B 1 54 ? 26.875 11.875 14.43 1 89.44 54 CYS B N 1
ATOM 5448 C CA . CYS B 1 54 ? 26.469 13.273 14.453 1 89.44 54 CYS B CA 1
ATOM 5449 C C . CYS B 1 54 ? 26.078 13.75 13.062 1 89.44 54 CYS B C 1
ATOM 5451 O O . CYS B 1 54 ? 26.688 13.367 12.07 1 89.44 54 CYS B O 1
ATOM 5453 N N . GLU B 1 55 ? 25 14.492 12.984 1 89.88 55 GLU B N 1
ATOM 5454 C CA . GLU B 1 55 ? 24.594 15.195 11.766 1 89.88 55 GLU B CA 1
ATOM 5455 C C . GLU B 1 55 ? 25.203 16.594 11.703 1 89.88 55 GLU B C 1
ATOM 5457 O O . GLU B 1 55 ? 25.031 17.391 12.625 1 89.88 55 GLU B O 1
ATOM 5462 N N . ILE B 1 56 ? 25.922 16.828 10.57 1 91.12 56 ILE B N 1
ATOM 5463 C CA . ILE B 1 56 ? 26.688 18.062 10.469 1 91.12 56 ILE B CA 1
ATOM 5464 C C . ILE B 1 56 ? 26.297 18.797 9.188 1 91.12 56 ILE B C 1
ATOM 5466 O O . ILE B 1 56 ? 26.094 18.188 8.141 1 91.12 56 ILE B O 1
ATOM 5470 N N . ARG B 1 57 ? 26.203 20.094 9.258 1 91.06 57 ARG B N 1
ATOM 5471 C CA . ARG B 1 57 ? 26.062 20.953 8.094 1 91.06 57 ARG B CA 1
ATOM 5472 C C . ARG B 1 57 ? 27.312 21.797 7.879 1 91.06 57 ARG B C 1
ATOM 5474 O O . ARG B 1 57 ? 27.766 22.484 8.797 1 91.06 57 ARG B O 1
ATOM 5481 N N . TYR B 1 58 ? 27.891 21.719 6.727 1 91.38 58 TYR B N 1
ATOM 5482 C CA . TYR B 1 58 ? 29.047 22.516 6.348 1 91.38 58 TYR B CA 1
ATOM 5483 C C . TYR B 1 58 ? 28.656 23.641 5.41 1 91.38 58 TYR B C 1
ATOM 5485 O O . TYR B 1 58 ? 27.953 23.422 4.418 1 91.38 58 TYR B O 1
ATOM 5493 N N . SER B 1 59 ? 28.984 24.766 5.723 1 91.19 59 SER B N 1
ATOM 5494 C CA . SER B 1 59 ? 28.922 25.891 4.793 1 91.19 59 SER B CA 1
ATOM 5495 C C . SER B 1 59 ? 30.281 26.156 4.152 1 91.19 59 SER B C 1
ATOM 5497 O O . SER B 1 59 ? 31.281 26.312 4.852 1 91.19 59 SER B O 1
ATOM 5499 N N . LEU B 1 60 ? 30.266 26.234 2.891 1 91.38 60 LEU B N 1
ATOM 5500 C CA . LEU B 1 60 ? 31.531 26.25 2.16 1 91.38 60 LEU B CA 1
ATOM 5501 C C . LEU B 1 60 ? 31.922 27.688 1.792 1 91.38 60 LEU B C 1
ATOM 5503 O O . LEU B 1 60 ? 31.062 28.578 1.745 1 91.38 60 LEU B O 1
ATOM 5507 N N . LYS B 1 61 ? 33.188 27.844 1.628 1 89.94 61 LYS B N 1
ATOM 5508 C CA . LYS B 1 61 ? 33.781 29.078 1.098 1 89.94 61 LYS B CA 1
ATOM 5509 C C . LYS B 1 61 ? 34.969 28.766 0.182 1 89.94 61 LYS B C 1
ATOM 5511 O O . LYS B 1 61 ? 35.5 27.656 0.191 1 89.94 61 LYS B O 1
ATOM 5516 N N . SER B 1 62 ? 35.219 29.703 -0.679 1 91.44 62 SER B N 1
ATOM 5517 C CA . SER B 1 62 ? 36.344 29.547 -1.577 1 91.44 62 SER B CA 1
ATOM 5518 C C . SER B 1 62 ? 37.688 29.812 -0.854 1 91.44 62 SER B C 1
ATOM 5520 O O . SER B 1 62 ? 37.75 30.703 -0.016 1 91.44 62 SER B O 1
ATOM 5522 N N . LYS B 1 63 ? 38.719 28.969 -1.211 1 87.44 63 LYS B N 1
ATOM 5523 C CA . LYS B 1 63 ? 40.062 29.188 -0.666 1 87.44 63 LYS B CA 1
ATOM 5524 C C . LYS B 1 63 ? 40.75 30.359 -1.352 1 87.44 63 LYS B C 1
ATOM 5526 O O . LYS B 1 63 ? 41.594 31.031 -0.754 1 87.44 63 LYS B O 1
ATOM 5531 N N . HIS B 1 64 ? 40.406 30.453 -2.68 1 87.25 64 HIS B N 1
ATOM 5532 C CA . HIS B 1 64 ? 41.031 31.531 -3.451 1 87.25 64 HIS B CA 1
ATOM 5533 C C . HIS B 1 64 ? 39.969 32.375 -4.164 1 87.25 64 HIS B C 1
ATOM 5535 O O . HIS B 1 64 ? 38.844 31.922 -4.352 1 87.25 64 HIS B O 1
ATOM 5541 N N . GLU B 1 65 ? 40.312 33.5 -4.523 1 82.44 65 GLU B N 1
ATOM 5542 C CA . GLU B 1 65 ? 39.406 34.438 -5.133 1 82.44 65 GLU B CA 1
ATOM 5543 C C . GLU B 1 65 ? 39 34 -6.539 1 82.44 65 GLU B C 1
ATOM 5545 O O . GLU B 1 65 ? 37.875 34.25 -6.98 1 82.44 65 GLU B O 1
ATOM 5550 N N . ASN B 1 66 ? 39.906 33.344 -7.238 1 84.06 66 ASN B N 1
ATOM 5551 C CA . ASN B 1 66 ? 39.625 33.031 -8.633 1 84.06 66 ASN B CA 1
ATOM 5552 C C . ASN B 1 66 ? 39.25 31.547 -8.797 1 84.06 66 ASN B C 1
ATOM 5554 O O . ASN B 1 66 ? 39.594 30.922 -9.797 1 84.06 66 ASN B O 1
ATOM 5558 N N . ASN B 1 67 ? 38.469 31.078 -7.871 1 88.56 67 ASN B N 1
ATOM 5559 C CA . ASN B 1 67 ? 38 29.688 -7.965 1 88.56 67 ASN B CA 1
ATOM 5560 C C . ASN B 1 67 ? 36.812 29.547 -8.891 1 88.56 67 ASN B C 1
ATOM 5562 O O . ASN B 1 67 ? 35.719 30.031 -8.586 1 88.56 67 ASN B O 1
ATOM 5566 N N . THR B 1 68 ? 36.906 28.828 -10.016 1 85.75 68 THR B N 1
ATOM 5567 C CA . THR B 1 68 ? 35.875 28.656 -11.023 1 85.75 68 THR B CA 1
ATOM 5568 C C . THR B 1 68 ? 34.719 27.859 -10.461 1 85.75 68 THR B C 1
ATOM 5570 O O . THR B 1 68 ? 33.562 28.125 -10.789 1 85.75 68 THR B O 1
ATOM 5573 N N . VAL B 1 69 ? 35.031 26.938 -9.609 1 87.5 69 VAL B N 1
ATOM 5574 C CA . VAL B 1 69 ? 33.969 26.109 -9.016 1 87.5 69 VAL B CA 1
ATOM 5575 C C . VAL B 1 69 ? 33.125 26.953 -8.086 1 87.5 69 VAL B C 1
ATOM 5577 O O . VAL B 1 69 ? 31.875 26.828 -8.102 1 87.5 69 VAL B O 1
ATOM 5580 N N . TRP B 1 70 ? 33.719 27.812 -7.414 1 89.75 70 TRP B N 1
ATOM 5581 C CA . TRP B 1 70 ? 32.969 28.656 -6.488 1 89.75 70 TRP B CA 1
ATOM 5582 C C . TRP B 1 70 ? 32.094 29.656 -7.242 1 89.75 70 TRP B C 1
ATOM 5584 O O . TRP B 1 70 ? 31 29.984 -6.789 1 89.75 70 TRP B O 1
ATOM 5594 N N . LYS B 1 71 ? 32.594 30.172 -8.289 1 87.62 71 LYS B N 1
ATOM 5595 C CA . LYS B 1 71 ? 31.781 31.078 -9.109 1 87.62 71 LYS B CA 1
ATOM 5596 C C . LYS B 1 71 ? 30.5 30.406 -9.578 1 87.62 71 LYS B C 1
ATOM 5598 O O . LYS B 1 71 ? 29.438 31.031 -9.594 1 87.62 71 LYS B O 1
ATOM 5603 N N . TYR B 1 72 ? 30.734 29.188 -9.875 1 83.25 72 TYR B N 1
ATOM 5604 C CA . TYR B 1 72 ? 29.562 28.422 -10.281 1 83.25 72 TYR B CA 1
ATOM 5605 C C . TYR B 1 72 ? 28.594 28.234 -9.117 1 83.25 72 TYR B C 1
ATOM 5607 O O . TYR B 1 72 ? 27.391 28.438 -9.266 1 83.25 72 TYR B O 1
ATOM 5615 N N . ILE B 1 73 ? 29.078 27.844 -8.016 1 88.5 73 ILE B N 1
ATOM 5616 C CA . ILE B 1 73 ? 28.266 27.625 -6.82 1 88.5 73 ILE B CA 1
ATOM 5617 C C . ILE B 1 73 ? 27.547 28.922 -6.441 1 88.5 73 ILE B C 1
ATOM 5619 O O . ILE B 1 73 ? 26.359 28.891 -6.082 1 88.5 73 ILE B O 1
ATOM 5623 N N . SER B 1 74 ? 28.203 29.984 -6.59 1 86.5 74 SER B N 1
ATOM 5624 C CA . SER B 1 74 ? 27.641 31.266 -6.207 1 86.5 74 SER B CA 1
ATOM 5625 C C . SER B 1 74 ? 26.562 31.719 -7.184 1 86.5 74 SER B C 1
ATOM 5627 O O . SER B 1 74 ? 25.609 32.406 -6.797 1 86.5 74 SER B O 1
ATOM 5629 N N . GLU B 1 75 ? 26.719 31.312 -8.375 1 82.38 75 GLU B N 1
ATOM 5630 C CA . GLU B 1 75 ? 25.734 31.672 -9.391 1 82.38 75 GLU B CA 1
ATOM 5631 C C . GLU B 1 75 ? 24.406 30.953 -9.148 1 82.38 75 GLU B C 1
ATOM 5633 O O . GLU B 1 75 ? 23.328 31.531 -9.391 1 82.38 75 GLU B O 1
ATOM 5638 N N . PHE B 1 76 ? 24.484 29.797 -8.586 1 78.31 76 PHE B N 1
ATOM 5639 C CA . PHE B 1 76 ? 23.281 29 -8.445 1 78.31 76 PHE B CA 1
ATOM 5640 C C . PHE B 1 76 ? 22.812 28.969 -6.988 1 78.31 76 PHE B C 1
ATOM 5642 O O . PHE B 1 76 ? 21.891 28.234 -6.641 1 78.31 76 PHE B O 1
ATOM 5649 N N . LYS B 1 77 ? 23.422 29.688 -6.242 1 81.62 77 LYS B N 1
ATOM 5650 C CA . LYS B 1 77 ? 23.141 29.688 -4.809 1 81.62 77 LYS B CA 1
ATOM 5651 C C . LYS B 1 77 ? 21.688 30.031 -4.535 1 81.62 77 LYS B C 1
ATOM 5653 O O . LYS B 1 77 ? 21.047 29.438 -3.66 1 81.62 77 LYS B O 1
ATOM 5658 N N . ASN B 1 78 ? 21.109 30.859 -5.352 1 78.5 78 ASN B N 1
ATOM 5659 C CA . ASN B 1 78 ? 19.75 31.328 -5.059 1 78.5 78 ASN B CA 1
ATOM 5660 C C . ASN B 1 78 ? 18.75 30.766 -6.055 1 78.5 78 ASN B C 1
ATOM 5662 O O . ASN B 1 78 ? 17.641 31.297 -6.184 1 78.5 78 ASN B O 1
ATOM 5666 N N . HIS B 1 79 ? 19.188 29.703 -6.676 1 79.56 79 HIS B N 1
ATOM 5667 C CA . HIS B 1 79 ? 18.234 29.109 -7.598 1 79.56 79 HIS B CA 1
ATOM 5668 C C . HIS B 1 79 ? 17.109 28.391 -6.848 1 79.56 79 HIS B C 1
ATOM 5670 O O . HIS B 1 79 ? 17.375 27.516 -6.023 1 79.56 79 HIS B O 1
ATOM 5676 N N . LYS B 1 80 ? 15.914 28.734 -7.109 1 77.81 80 LYS B N 1
ATOM 5677 C CA . LYS B 1 80 ? 14.75 28.328 -6.332 1 77.81 80 LYS B CA 1
ATOM 5678 C C . LYS B 1 80 ? 14.523 26.828 -6.438 1 77.81 80 LYS B C 1
ATOM 5680 O O . LYS B 1 80 ? 14.094 26.188 -5.473 1 77.81 80 LYS B O 1
ATOM 5685 N N . HIS B 1 81 ? 14.781 26.188 -7.551 1 82.38 81 HIS B N 1
ATOM 5686 C CA . HIS B 1 81 ? 14.406 24.797 -7.75 1 82.38 81 HIS B CA 1
ATOM 5687 C C . HIS B 1 81 ? 15.602 23.875 -7.539 1 82.38 81 HIS B C 1
ATOM 5689 O O . HIS B 1 81 ? 15.539 22.688 -7.863 1 82.38 81 HIS B O 1
ATOM 5695 N N . LYS B 1 82 ? 16.688 24.438 -6.984 1 86.44 82 LYS B N 1
ATOM 5696 C CA . LYS B 1 82 ? 17.875 23.609 -6.742 1 86.44 82 LYS B CA 1
ATOM 5697 C C . LYS B 1 82 ? 18.297 23.672 -5.277 1 86.44 82 LYS B C 1
ATOM 5699 O O . LYS B 1 82 ? 18 24.656 -4.582 1 86.44 82 LYS B O 1
ATOM 5704 N N . PHE B 1 83 ? 18.906 22.609 -4.891 1 88.88 83 PHE B N 1
ATOM 5705 C CA . PHE B 1 83 ? 19.547 22.641 -3.576 1 88.88 83 PHE B CA 1
ATOM 5706 C C . PHE B 1 83 ? 20.719 23.609 -3.564 1 88.88 83 PHE B C 1
ATOM 5708 O O . PHE B 1 83 ? 21.406 23.766 -4.574 1 88.88 83 PHE B O 1
ATOM 5715 N N . ARG B 1 84 ? 20.875 24.234 -2.463 1 88.81 84 ARG B N 1
ATOM 5716 C CA . ARG B 1 84 ? 22.062 25.062 -2.312 1 88.81 84 ARG B CA 1
ATOM 5717 C C . ARG B 1 84 ? 23.328 24.203 -2.332 1 88.81 84 ARG B C 1
ATOM 5719 O O . ARG B 1 84 ? 23.438 23.234 -1.579 1 88.81 84 ARG B O 1
ATOM 5726 N N . LYS B 1 85 ? 24.281 24.562 -3.158 1 89 85 LYS B N 1
ATOM 5727 C CA . LYS B 1 85 ? 25.484 23.766 -3.344 1 89 85 LYS B CA 1
ATOM 5728 C C . LYS B 1 85 ? 26.609 24.25 -2.453 1 89 85 LYS B C 1
ATOM 5730 O O . LYS B 1 85 ? 27.656 23.609 -2.359 1 89 85 LYS B O 1
ATOM 5735 N N . ASP B 1 86 ? 26.391 25.344 -1.773 1 90.44 86 ASP B N 1
ATOM 5736 C CA . ASP B 1 86 ? 27.391 25.844 -0.842 1 90.44 86 ASP B CA 1
ATOM 5737 C C . ASP B 1 86 ? 27.219 25.234 0.543 1 90.44 86 ASP B C 1
ATOM 5739 O O . ASP B 1 86 ? 27.938 25.578 1.479 1 90.44 86 ASP B O 1
ATOM 5743 N N . ARG B 1 87 ? 26.234 24.391 0.689 1 90.62 87 ARG B N 1
ATOM 5744 C CA . ARG B 1 87 ? 25.984 23.688 1.944 1 90.62 87 ARG B CA 1
ATOM 5745 C C . ARG B 1 87 ? 26.016 22.188 1.741 1 90.62 87 ARG B C 1
ATOM 5747 O O . ARG B 1 87 ? 25.453 21.672 0.778 1 90.62 87 ARG B O 1
ATOM 5754 N N . LEU B 1 88 ? 26.719 21.531 2.621 1 91.12 88 LEU B N 1
ATOM 5755 C CA . LEU B 1 88 ? 26.797 20.078 2.6 1 91.12 88 LEU B CA 1
ATOM 5756 C C . LEU B 1 88 ? 26.297 19.484 3.916 1 91.12 88 LEU B C 1
ATOM 5758 O O . LEU B 1 88 ? 26.531 20.062 4.984 1 91.12 88 LEU B O 1
ATOM 5762 N N . TYR B 1 89 ? 25.625 18.438 3.836 1 90.88 89 TYR B N 1
ATOM 5763 C CA . TYR B 1 89 ? 25.125 17.719 5.004 1 90.88 89 TYR B CA 1
ATOM 5764 C C . TYR B 1 89 ? 25.781 16.344 5.129 1 90.88 89 TYR B C 1
ATOM 5766 O O . TYR B 1 89 ? 25.766 15.555 4.18 1 90.88 89 TYR B O 1
ATOM 5774 N N . ARG B 1 90 ? 26.375 16.078 6.277 1 91.44 90 ARG B N 1
ATOM 5775 C CA . ARG B 1 90 ? 27.109 14.836 6.504 1 91.44 90 ARG B CA 1
ATOM 5776 C C . ARG B 1 90 ? 26.688 14.172 7.809 1 91.44 90 ARG B C 1
ATOM 5778 O O . ARG B 1 90 ? 26.391 14.859 8.797 1 91.44 90 ARG B O 1
ATOM 5785 N N . GLY B 1 91 ? 26.453 12.859 7.758 1 90.25 91 GLY B N 1
ATOM 5786 C CA . GLY B 1 91 ? 26.422 12.031 8.953 1 90.25 91 GLY B CA 1
ATOM 5787 C C . GLY B 1 91 ? 27.75 11.391 9.266 1 90.25 91 GLY B C 1
ATOM 5788 O O . GLY B 1 91 ? 28.266 10.578 8.492 1 90.25 91 GLY B O 1
ATOM 5789 N N . VAL B 1 92 ? 28.375 11.773 10.438 1 90.19 92 VAL B N 1
ATOM 5790 C CA . VAL B 1 92 ? 29.75 11.359 10.711 1 90.19 92 VAL B CA 1
ATOM 5791 C C . VAL B 1 92 ? 29.812 10.703 12.086 1 90.19 92 VAL B C 1
ATOM 5793 O O . VAL B 1 92 ? 29.062 11.055 12.992 1 90.19 92 VAL B O 1
ATOM 5796 N N . CYS B 1 93 ? 30.734 9.719 12.125 1 90.06 93 CYS B N 1
ATOM 5797 C CA . CYS B 1 93 ? 31.031 9.086 13.406 1 90.06 93 CYS B CA 1
ATOM 5798 C C . CYS B 1 93 ? 32.125 9.852 14.148 1 90.06 93 CYS B C 1
ATOM 5800 O O . CYS B 1 93 ? 33.219 10.047 13.617 1 90.06 93 CYS B O 1
ATOM 5802 N N . ILE B 1 94 ? 31.859 10.25 15.367 1 89.56 94 ILE B N 1
ATOM 5803 C CA . ILE B 1 94 ? 32.812 11.016 16.172 1 89.56 94 ILE B CA 1
ATOM 5804 C C . ILE B 1 94 ? 33.125 10.258 17.469 1 89.56 94 ILE B C 1
ATOM 5806 O O . ILE B 1 94 ? 32.188 9.898 18.219 1 89.56 94 ILE B O 1
ATOM 5810 N N . PRO B 1 95 ? 34.406 10.148 17.672 1 86.81 95 PRO B N 1
ATOM 5811 C CA . PRO B 1 95 ? 34.75 9.5 18.938 1 86.81 95 PRO B CA 1
ATOM 5812 C C . PRO B 1 95 ? 34.25 10.281 20.156 1 86.81 95 PRO B C 1
ATOM 5814 O O . PRO B 1 95 ? 34.281 11.516 20.156 1 86.81 95 PRO B O 1
ATOM 5817 N N . ARG B 1 96 ? 33.875 9.617 21.266 1 81 96 ARG B N 1
ATOM 5818 C CA . ARG B 1 96 ? 33.25 10.203 22.438 1 81 96 ARG B CA 1
ATOM 5819 C C . ARG B 1 96 ? 34.219 11.117 23.172 1 81 96 ARG B C 1
ATOM 5821 O O . ARG B 1 96 ? 33.781 12.094 23.797 1 81 96 ARG B O 1
ATOM 5828 N N . ASP B 1 97 ? 35.469 10.945 23.094 1 77.56 97 ASP B N 1
ATOM 5829 C CA . ASP B 1 97 ? 36.406 11.672 23.938 1 77.56 97 ASP B CA 1
ATOM 5830 C C . ASP B 1 97 ? 37.125 12.766 23.141 1 77.56 97 ASP B C 1
ATOM 5832 O O . ASP B 1 97 ? 38.156 13.281 23.578 1 77.56 97 ASP B O 1
ATOM 5836 N N . ARG B 1 98 ? 36.312 13.227 22.234 1 76.06 98 ARG B N 1
ATOM 5837 C CA . ARG B 1 98 ? 37.031 14.227 21.453 1 76.06 98 ARG B CA 1
ATOM 5838 C C . ARG B 1 98 ? 36.75 15.633 21.953 1 76.06 98 ARG B C 1
ATOM 5840 O O . ARG B 1 98 ? 35.594 16.062 22.031 1 76.06 98 ARG B O 1
ATOM 5847 N N . ASP B 1 99 ? 37.688 16.375 22.438 1 73.38 99 ASP B N 1
ATOM 5848 C CA . ASP B 1 99 ? 37.562 17.719 23.016 1 73.38 99 ASP B CA 1
ATOM 5849 C C . ASP B 1 99 ? 37.375 18.766 21.922 1 73.38 99 ASP B C 1
ATOM 5851 O O . ASP B 1 99 ? 36.562 19.656 22.031 1 73.38 99 ASP B O 1
ATOM 5855 N N . ASP B 1 100 ? 38.25 18.766 20.797 1 82.25 100 ASP B N 1
ATOM 5856 C CA . ASP B 1 100 ? 38.156 19.781 19.75 1 82.25 100 ASP B CA 1
ATOM 5857 C C . ASP B 1 100 ? 37.344 19.297 18.562 1 82.25 100 ASP B C 1
ATOM 5859 O O . ASP B 1 100 ? 37.875 19.031 17.5 1 82.25 100 ASP B O 1
ATOM 5863 N N . LEU B 1 101 ? 36.031 19.359 18.719 1 84.19 101 LEU B N 1
ATOM 5864 C CA . LEU B 1 101 ? 35.094 18.797 17.75 1 84.19 101 LEU B CA 1
ATOM 5865 C C . LEU B 1 101 ? 35.094 19.594 16.453 1 84.19 101 LEU B C 1
ATOM 5867 O O . LEU B 1 101 ? 35.094 19.031 15.367 1 84.19 101 LEU B O 1
ATOM 5871 N N . GLN B 1 102 ? 35.188 20.922 16.531 1 84.75 102 GLN B N 1
ATOM 5872 C CA . GLN B 1 102 ? 35.125 21.766 15.344 1 84.75 102 GLN B CA 1
ATOM 5873 C C . GLN B 1 102 ? 36.344 21.578 14.461 1 84.75 102 GLN B C 1
ATOM 5875 O O . GLN B 1 102 ? 36.219 21.438 13.242 1 84.75 102 GLN B O 1
ATOM 5880 N N . ALA B 1 103 ? 37.469 21.547 15.125 1 84.75 103 ALA B N 1
ATOM 5881 C CA . ALA B 1 103 ? 38.688 21.359 14.375 1 84.75 103 ALA B CA 1
ATOM 5882 C C . ALA B 1 103 ? 38.75 19.969 13.734 1 84.75 103 ALA B C 1
ATOM 5884 O O . ALA B 1 103 ? 39.188 19.812 12.594 1 84.75 103 ALA B O 1
ATOM 5885 N N . TYR B 1 104 ? 38.25 19.109 14.422 1 86.81 104 TYR B N 1
ATOM 5886 C CA . TYR B 1 104 ? 38.219 17.734 13.922 1 86.81 104 TYR B CA 1
ATOM 5887 C C . TYR B 1 104 ? 37.344 17.609 12.695 1 86.81 104 TYR B C 1
ATOM 5889 O O . TYR B 1 104 ? 37.719 17.016 11.695 1 86.81 104 TYR B O 1
ATOM 5897 N N . LEU B 1 105 ? 36.25 18.234 12.75 1 87.94 105 LEU B N 1
ATOM 5898 C CA . LEU B 1 105 ? 35.281 18.141 11.664 1 87.94 105 LEU B CA 1
ATOM 5899 C C . LEU B 1 105 ? 35.75 18.906 10.438 1 87.94 105 LEU B C 1
ATOM 5901 O O . LEU B 1 105 ? 35.531 18.469 9.305 1 87.94 105 LEU B O 1
ATOM 5905 N N . ARG B 1 106 ? 36.406 19.953 10.633 1 86.56 106 ARG B N 1
ATOM 5906 C CA . ARG B 1 106 ? 36.969 20.719 9.523 1 86.56 106 ARG B CA 1
ATOM 5907 C C . ARG B 1 106 ? 38.062 19.938 8.805 1 86.56 106 ARG B C 1
ATOM 5909 O O . ARG B 1 106 ? 38.156 19.969 7.578 1 86.56 106 ARG B O 1
ATOM 5916 N N . GLU B 1 107 ? 38.781 19.234 9.562 1 83.56 107 GLU B N 1
ATOM 5917 C CA . GLU B 1 107 ? 39.875 18.438 8.984 1 83.56 107 GLU B CA 1
ATOM 5918 C C . GLU B 1 107 ? 39.312 17.219 8.25 1 83.56 107 GLU B C 1
ATOM 5920 O O . GLU B 1 107 ? 39.844 16.828 7.203 1 83.56 107 GLU B O 1
ATOM 5925 N N . LYS B 1 108 ? 38.406 16.656 8.719 1 83 108 LYS B N 1
ATOM 5926 C CA . LYS B 1 108 ? 37.844 15.43 8.164 1 83 108 LYS B CA 1
ATOM 5927 C C . LYS B 1 108 ? 37.281 15.672 6.77 1 83 108 LYS B C 1
ATOM 5929 O O . LYS B 1 108 ? 37.531 14.906 5.84 1 83 108 LYS B O 1
ATOM 5934 N N . ILE B 1 109 ? 36.469 16.734 6.645 1 77.94 109 ILE B N 1
ATOM 5935 C CA . ILE B 1 109 ? 35.812 16.984 5.355 1 77.94 109 ILE B CA 1
ATOM 5936 C C . ILE B 1 109 ? 36.875 17.484 4.352 1 77.94 109 ILE B C 1
ATOM 5938 O O . ILE B 1 109 ? 36.781 17.188 3.158 1 77.94 109 ILE B O 1
ATOM 5942 N N . ASN B 1 110 ? 37.812 18.359 4.711 1 66.94 110 ASN B N 1
ATOM 5943 C CA . ASN B 1 110 ? 38.844 18.953 3.857 1 66.94 110 ASN B CA 1
ATOM 5944 C C . ASN B 1 110 ? 39.656 17.875 3.129 1 66.94 110 ASN B C 1
ATOM 5946 O O . ASN B 1 110 ? 39.844 17.969 1.916 1 66.94 110 ASN B O 1
ATOM 5950 N N . LYS B 1 111 ? 40.031 16.891 3.818 1 65.94 111 LYS B N 1
ATOM 5951 C CA . LYS B 1 111 ? 40.938 15.898 3.273 1 65.94 111 LYS B CA 1
ATOM 5952 C C . LYS B 1 111 ? 40.219 14.961 2.307 1 65.94 111 LYS B C 1
ATOM 5954 O O . LYS B 1 111 ? 40.812 14.523 1.311 1 65.94 111 LYS B O 1
ATOM 5959 N N . GLU B 1 112 ? 39.156 14.945 2.447 1 64.31 112 GLU B N 1
ATOM 5960 C CA . GLU B 1 112 ? 38.5 13.883 1.677 1 64.31 112 GLU B CA 1
ATOM 5961 C C . GLU B 1 112 ? 37.906 14.422 0.377 1 64.31 112 GLU B C 1
ATOM 5963 O O . GLU B 1 112 ? 38.156 13.867 -0.697 1 64.31 112 GLU B O 1
ATOM 5968 N N . GLU B 1 113 ? 37.156 15.531 0.395 1 77.81 113 GLU B N 1
ATOM 5969 C CA . GLU B 1 113 ? 36.344 15.852 -0.772 1 77.81 113 GLU B CA 1
ATOM 5970 C C . GLU B 1 113 ? 36.594 17.281 -1.242 1 77.81 113 GLU B C 1
ATOM 5972 O O . GLU B 1 113 ? 36.656 17.547 -2.445 1 77.81 113 GLU B O 1
ATOM 5977 N N . LEU B 1 114 ? 37.062 18.266 -0.41 1 85.69 114 LEU B N 1
ATOM 5978 C CA . LEU B 1 114 ? 37 19.688 -0.734 1 85.69 114 LEU B CA 1
ATOM 5979 C C . LEU B 1 114 ? 38.344 20.203 -1.241 1 85.69 114 LEU B C 1
ATOM 5981 O O . LEU B 1 114 ? 38.406 21.125 -2.057 1 85.69 114 LEU B O 1
ATOM 5985 N N . GLU B 1 115 ? 39.406 19.578 -0.864 1 82.56 115 GLU B N 1
ATOM 5986 C CA . GLU B 1 115 ? 40.719 20.047 -1.258 1 82.56 115 GLU B CA 1
ATOM 5987 C C . GLU B 1 115 ? 40.938 19.953 -2.768 1 82.56 115 GLU B C 1
ATOM 5989 O O . GLU B 1 115 ? 41.562 20.812 -3.375 1 82.56 115 GLU B O 1
ATOM 5994 N N . LYS B 1 116 ? 40.344 18.969 -3.301 1 81.38 116 LYS B N 1
ATOM 5995 C CA . LYS B 1 116 ? 40.5 18.719 -4.734 1 81.38 116 LYS B CA 1
ATOM 5996 C C . LYS B 1 116 ? 39.844 19.844 -5.551 1 81.38 116 LYS B C 1
ATOM 5998 O O . LYS B 1 116 ? 40.25 20.094 -6.688 1 81.38 116 LYS B O 1
ATOM 6003 N N . ILE B 1 117 ? 38.938 20.531 -4.965 1 86.56 117 ILE B N 1
ATOM 6004 C CA . ILE B 1 117 ? 38.219 21.562 -5.711 1 86.56 117 ILE B CA 1
ATOM 6005 C C . ILE B 1 117 ? 38.5 22.938 -5.082 1 86.56 117 ILE B C 1
ATOM 6007 O O . ILE B 1 117 ? 37.812 23.906 -5.398 1 86.56 117 ILE B O 1
ATOM 6011 N N . SER B 1 118 ? 39.406 23.031 -4.207 1 86.19 118 SER B N 1
ATOM 6012 C CA . SER B 1 118 ? 39.906 24.25 -3.584 1 86.19 118 SER B CA 1
ATOM 6013 C C . SER B 1 118 ? 38.781 24.969 -2.818 1 86.19 118 SER B C 1
ATOM 6015 O O . SER B 1 118 ? 38.594 26.172 -2.984 1 86.19 118 SER B O 1
ATOM 6017 N N . LEU B 1 119 ? 38 24.234 -2.156 1 90.56 119 LEU B N 1
ATOM 6018 C CA . LEU B 1 119 ? 37 24.766 -1.248 1 90.56 119 LEU B CA 1
ATOM 6019 C C . LEU B 1 119 ? 37.312 24.406 0.198 1 90.56 119 LEU B C 1
ATOM 6021 O O . LEU B 1 119 ? 38.156 23.516 0.453 1 90.56 119 LEU B O 1
ATOM 6025 N N . GLU B 1 120 ? 36.844 25.156 1.118 1 88.12 120 GLU B N 1
ATOM 6026 C CA . GLU B 1 120 ? 37.031 24.875 2.541 1 88.12 120 GLU B CA 1
ATOM 6027 C C . GLU B 1 120 ? 35.75 25.188 3.324 1 88.12 120 GLU B C 1
ATOM 6029 O O . GLU B 1 120 ? 34.938 26 2.889 1 88.12 120 GLU B O 1
ATOM 6034 N N . PRO B 1 121 ? 35.594 24.438 4.402 1 88.06 121 PRO B N 1
ATOM 6035 C CA . PRO B 1 121 ? 34.406 24.734 5.227 1 88.06 121 PRO B CA 1
ATOM 6036 C C . PRO B 1 121 ? 34.562 26.047 6 1 88.06 121 PRO B C 1
ATOM 6038 O O . PRO B 1 121 ? 35.594 26.266 6.664 1 88.06 121 PRO B O 1
ATOM 6041 N N . GLU B 1 122 ? 33.656 26.922 5.863 1 82.62 122 GLU B N 1
ATOM 6042 C CA . GLU B 1 122 ? 33.594 28.188 6.59 1 82.62 122 GLU B CA 1
ATOM 6043 C C . GLU B 1 122 ? 32.969 28.016 7.969 1 82.62 122 GLU B C 1
ATOM 6045 O O . GLU B 1 122 ? 33.531 28.453 8.977 1 82.62 122 GLU B O 1
ATOM 6050 N N . VAL B 1 123 ? 31.781 27.391 7.969 1 83.12 123 VAL B N 1
ATOM 6051 C CA . VAL B 1 123 ? 31.031 27.156 9.203 1 83.12 123 VAL B CA 1
ATOM 6052 C C . VAL B 1 123 ? 30.672 25.688 9.312 1 83.12 123 VAL B C 1
ATOM 6054 O O . VAL B 1 123 ? 30.297 25.047 8.32 1 83.12 123 VAL B O 1
ATOM 6057 N N . VAL B 1 124 ? 30.938 25.203 10.461 1 86.75 124 VAL B N 1
ATOM 6058 C CA . VAL B 1 124 ? 30.547 23.828 10.781 1 86.75 124 VAL B CA 1
ATOM 6059 C C . VAL B 1 124 ? 29.469 23.844 11.867 1 86.75 124 VAL B C 1
ATOM 6061 O O . VAL B 1 124 ? 29.734 24.234 13 1 86.75 124 VAL B O 1
ATOM 6064 N N . ASP B 1 125 ? 28.25 23.484 11.492 1 87.88 125 ASP B N 1
ATOM 6065 C CA . ASP B 1 125 ? 27.141 23.406 12.438 1 87.88 125 ASP B CA 1
ATOM 6066 C C . ASP B 1 125 ? 26.844 21.953 12.805 1 87.88 125 ASP B C 1
ATOM 6068 O O . ASP B 1 125 ? 26.5 21.156 11.938 1 87.88 125 ASP B O 1
ATOM 6072 N N . VAL B 1 126 ? 27 21.641 14.039 1 87.94 126 VAL B N 1
ATOM 6073 C CA . VAL B 1 126 ? 26.594 20.328 14.523 1 87.94 126 VAL B CA 1
ATOM 6074 C C . VAL B 1 126 ? 25.094 20.328 14.852 1 87.94 126 VAL B C 1
ATOM 6076 O O . VAL B 1 126 ? 24.672 20.969 15.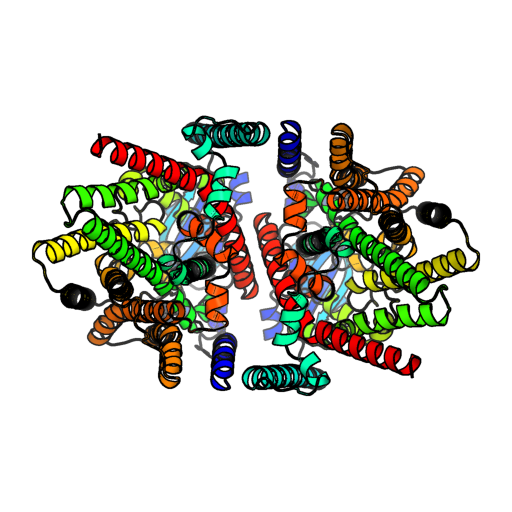812 1 87.94 126 VAL B O 1
ATOM 6079 N N . LEU B 1 127 ? 24.391 19.656 14.125 1 84.06 127 LEU B N 1
ATOM 6080 C CA . LEU B 1 127 ? 22.922 19.672 14.234 1 84.06 127 LEU B CA 1
ATOM 6081 C C . LEU B 1 127 ? 22.453 18.734 15.328 1 84.06 127 LEU B C 1
ATOM 6083 O O . LEU B 1 127 ? 21.547 19.078 16.094 1 84.06 127 LEU B O 1
ATOM 6087 N N . SER B 1 128 ? 22.906 17.531 15.336 1 84.69 128 SER B N 1
ATOM 6088 C CA . SER B 1 128 ? 22.547 16.531 16.344 1 84.69 128 SER B CA 1
ATOM 6089 C C . SER B 1 128 ? 23.641 15.484 16.516 1 84.69 128 SER B C 1
ATOM 6091 O O . SER B 1 128 ? 24.328 15.141 15.547 1 84.69 128 SER B O 1
ATOM 6093 N N . CYS B 1 129 ? 23.844 15.156 17.672 1 82.88 129 CYS B N 1
ATOM 6094 C CA . CYS B 1 129 ? 24.766 14.078 17.984 1 82.88 129 CYS B CA 1
ATOM 6095 C C . CYS B 1 129 ? 24.156 13.102 18.984 1 82.88 129 CYS B C 1
ATOM 6097 O O . CYS B 1 129 ? 23.484 13.508 19.922 1 82.88 129 CYS B O 1
ATOM 6099 N N . GLY B 1 130 ? 24.156 11.859 18.641 1 75.31 130 GLY B N 1
ATOM 6100 C CA . GLY B 1 130 ? 23.656 10.93 19.641 1 75.31 130 GLY B CA 1
ATOM 6101 C C . GLY B 1 130 ? 23.984 9.477 19.312 1 75.31 130 GLY B C 1
ATOM 6102 O O . GLY B 1 130 ? 24.453 9.172 18.219 1 75.31 130 GLY B O 1
ATOM 6103 N N . ASN B 1 131 ? 24 8.695 20.359 1 70.06 131 ASN B N 1
ATOM 6104 C CA . ASN B 1 131 ? 24.125 7.242 20.25 1 70.06 131 ASN B CA 1
ATOM 6105 C C . ASN B 1 131 ? 22.766 6.559 20.25 1 70.06 131 ASN B C 1
ATOM 6107 O O . ASN B 1 131 ? 21.734 7.223 20.219 1 70.06 131 ASN B O 1
ATOM 6111 N N . LYS B 1 132 ? 22.766 5.273 20.312 1 74.44 132 LYS B N 1
ATOM 6112 C CA . LYS B 1 132 ? 21.547 4.469 20.391 1 74.44 132 LYS B CA 1
ATOM 6113 C C . LYS B 1 132 ? 20.672 4.902 21.562 1 74.44 132 LYS B C 1
ATOM 6115 O O . LYS B 1 132 ? 21.156 5.066 22.672 1 74.44 132 LYS B O 1
ATOM 6120 N N . TYR B 1 133 ? 19.438 5.41 21.281 1 77.25 133 TYR B N 1
ATOM 6121 C CA . TYR B 1 133 ? 18.484 5.824 22.297 1 77.25 133 TYR B CA 1
ATOM 6122 C C . TYR B 1 133 ? 17.953 4.621 23.078 1 77.25 133 TYR B C 1
ATOM 6124 O O . TYR B 1 133 ? 17.297 3.748 22.516 1 77.25 133 TYR B O 1
ATOM 6132 N N . GLU B 1 134 ? 18.344 4.598 24.328 1 84.38 134 GLU B N 1
ATOM 6133 C CA . GLU B 1 134 ? 17.844 3.545 25.219 1 84.38 134 GLU B CA 1
ATOM 6134 C C . GLU B 1 134 ? 16.625 4.016 26 1 84.38 134 GLU B C 1
ATOM 6136 O O . GLU B 1 134 ? 16.469 5.211 26.266 1 84.38 134 GLU B O 1
ATOM 6141 N N . LEU B 1 135 ? 15.766 3.121 26.297 1 91.56 135 LEU B N 1
ATOM 6142 C CA . LEU B 1 135 ? 14.555 3.428 27.062 1 91.56 135 LEU B CA 1
ATOM 6143 C C . LEU B 1 135 ? 14.875 3.623 28.531 1 91.56 135 LEU B C 1
ATOM 6145 O O . LEU B 1 135 ? 15.727 2.928 29.078 1 91.56 135 LEU B O 1
ATOM 6149 N N . LEU B 1 136 ? 14.281 4.523 29.219 1 91.75 136 LEU B N 1
ATOM 6150 C CA . LEU B 1 136 ? 14.398 4.824 30.641 1 91.75 136 LEU B CA 1
ATOM 6151 C C . LEU B 1 136 ? 13.219 4.25 31.422 1 91.75 136 LEU B C 1
ATOM 6153 O O . LEU B 1 136 ? 12.227 3.824 30.812 1 91.75 136 LEU B O 1
ATOM 6157 N N . PRO B 1 137 ? 13.32 4.18 32.688 1 92.12 137 PRO B N 1
ATOM 6158 C CA . PRO B 1 137 ? 12.266 3.57 33.469 1 92.12 137 PRO B CA 1
ATOM 6159 C C . PRO B 1 137 ? 10.898 4.215 33.25 1 92.12 137 PRO B C 1
ATOM 6161 O O . PRO B 1 137 ? 9.875 3.521 33.219 1 92.12 137 PRO B O 1
ATOM 6164 N N . ASN B 1 138 ? 10.93 5.469 33.062 1 92.12 138 ASN B N 1
ATOM 6165 C CA . ASN B 1 138 ? 9.664 6.148 32.812 1 92.12 138 ASN B CA 1
ATOM 6166 C C . ASN B 1 138 ? 9.023 5.691 31.5 1 92.12 138 ASN B C 1
ATOM 6168 O O . ASN B 1 138 ? 7.801 5.68 31.359 1 92.12 138 ASN B O 1
ATOM 6172 N N . ASP B 1 139 ? 9.852 5.375 30.547 1 93.94 139 ASP B N 1
ATOM 6173 C CA . ASP B 1 139 ? 9.336 4.871 29.281 1 93.94 139 ASP B CA 1
ATOM 6174 C C . ASP B 1 139 ? 8.695 3.492 29.469 1 93.94 139 ASP B C 1
ATOM 6176 O O . ASP B 1 139 ? 7.66 3.201 28.859 1 93.94 139 ASP B O 1
ATOM 6180 N N . TYR B 1 140 ? 9.281 2.699 30.312 1 93.88 140 TYR B N 1
ATOM 6181 C CA . TYR B 1 140 ? 8.734 1.377 30.594 1 93.88 140 TYR B CA 1
ATOM 6182 C C . TYR B 1 140 ? 7.418 1.482 31.344 1 93.88 140 TYR B C 1
ATOM 6184 O O . TYR B 1 140 ? 6.516 0.66 31.172 1 93.88 140 TYR B O 1
ATOM 6192 N N . ARG B 1 141 ? 7.328 2.475 32.219 1 94.44 141 ARG B N 1
ATOM 6193 C CA . ARG B 1 141 ? 6.066 2.703 32.906 1 94.44 141 ARG B CA 1
ATOM 6194 C C . ARG B 1 141 ? 4.957 3.066 31.938 1 94.44 141 ARG B C 1
ATOM 6196 O O . ARG B 1 141 ? 3.818 2.617 32.094 1 94.44 141 ARG B O 1
ATOM 6203 N N . LEU B 1 142 ? 5.32 3.902 31.031 1 94.81 142 LEU B N 1
ATOM 6204 C CA . LEU B 1 142 ? 4.344 4.27 30 1 94.81 142 LEU B CA 1
ATOM 6205 C C . LEU B 1 142 ? 3.91 3.047 29.203 1 94.81 142 LEU B C 1
ATOM 6207 O O . LEU B 1 142 ? 2.719 2.855 28.953 1 94.81 142 LEU B O 1
ATOM 6211 N N . ILE B 1 143 ? 4.871 2.215 28.812 1 94.19 143 ILE B N 1
ATOM 6212 C CA . ILE B 1 143 ? 4.582 1.004 28.047 1 94.19 143 ILE B CA 1
ATOM 6213 C C . ILE B 1 143 ? 3.695 0.074 28.875 1 94.19 143 ILE B C 1
ATOM 6215 O O . ILE B 1 143 ? 2.725 -0.487 28.359 1 94.19 143 ILE B O 1
ATOM 6219 N N . ALA B 1 144 ? 3.998 -0.064 30.125 1 94.31 144 ALA B N 1
ATOM 6220 C CA . ALA B 1 144 ? 3.191 -0.891 31.031 1 94.31 144 ALA B CA 1
ATOM 6221 C C . ALA B 1 144 ? 1.77 -0.349 31.141 1 94.31 144 ALA B C 1
ATOM 6223 O O . ALA B 1 144 ? 0.807 -1.119 31.188 1 94.31 144 ALA B O 1
ATOM 6224 N N . GLY B 1 145 ? 1.716 0.965 31.25 1 94.69 145 GLY B N 1
ATOM 6225 C CA . GLY B 1 145 ? 0.404 1.591 31.266 1 94.69 145 GLY B CA 1
ATOM 6226 C C . GLY B 1 145 ? -0.402 1.314 30 1 94.69 145 GLY B C 1
ATOM 6227 O O . GLY B 1 145 ? -1.599 1.029 30.078 1 94.69 145 GLY B O 1
ATOM 6228 N N . PHE B 1 146 ? 0.234 1.357 28.906 1 92.94 146 PHE B N 1
ATOM 6229 C CA . PHE B 1 146 ? -0.437 1.089 27.641 1 92.94 146 PHE B CA 1
ATOM 6230 C C . PHE B 1 146 ? -0.863 -0.372 27.547 1 92.94 146 PHE B C 1
ATOM 6232 O O . PHE B 1 146 ? -1.96 -0.678 27.078 1 92.94 146 PHE B O 1
ATOM 6239 N N . ILE B 1 147 ? 0.004 -1.264 27.938 1 92.69 147 ILE B N 1
ATOM 6240 C CA . ILE B 1 147 ? -0.317 -2.688 27.938 1 92.69 147 ILE B CA 1
ATOM 6241 C C . ILE B 1 147 ? -1.5 -2.947 28.875 1 92.69 147 ILE B C 1
ATOM 6243 O O . ILE B 1 147 ? -2.412 -3.701 28.531 1 92.69 147 ILE B O 1
ATOM 6247 N N . GLY B 1 148 ? -1.436 -2.34 30.047 1 94.5 148 GLY B N 1
ATOM 6248 C CA . GLY B 1 148 ? -2.557 -2.439 30.969 1 94.5 148 GLY B CA 1
ATOM 6249 C C . GLY B 1 148 ? -3.854 -1.91 30.391 1 94.5 148 GLY B C 1
ATOM 6250 O O . GLY B 1 148 ? -4.914 -2.504 30.594 1 94.5 148 GLY B O 1
ATOM 6251 N N . TYR B 1 149 ? -3.738 -0.82 29.703 1 94.44 149 TYR B N 1
ATOM 6252 C CA . TYR B 1 149 ? -4.918 -0.222 29.094 1 94.44 149 TYR B CA 1
ATOM 6253 C C . TYR B 1 149 ? -5.492 -1.132 28.016 1 94.44 149 TYR B C 1
ATOM 6255 O O . TYR B 1 149 ? -6.711 -1.314 27.938 1 94.44 149 TYR B O 1
ATOM 6263 N N . VAL B 1 150 ? -4.68 -1.704 27.156 1 92.75 150 VAL B N 1
ATOM 6264 C CA . VAL B 1 150 ? -5.129 -2.615 26.109 1 92.75 150 VAL B CA 1
ATOM 6265 C C . VAL B 1 150 ? -5.746 -3.861 26.75 1 92.75 150 VAL B C 1
ATOM 6267 O O . VAL B 1 150 ? -6.766 -4.367 26.266 1 92.75 150 VAL B O 1
ATOM 6270 N N . ALA B 1 151 ? -5.117 -4.324 27.828 1 94.38 151 ALA B N 1
ATOM 6271 C CA . ALA B 1 151 ? -5.684 -5.453 28.562 1 94.38 151 ALA B CA 1
ATOM 6272 C C . ALA B 1 151 ? -7.07 -5.117 29.094 1 94.38 151 ALA B C 1
ATOM 6274 O O . ALA B 1 151 ? -7.973 -5.957 29.078 1 94.38 151 ALA B O 1
ATOM 6275 N N . PHE B 1 152 ? -7.184 -3.904 29.594 1 95.81 152 PHE B N 1
ATOM 6276 C CA . PHE B 1 152 ? -8.477 -3.432 30.094 1 95.81 152 PHE B CA 1
ATOM 6277 C C . PHE B 1 152 ? -9.508 -3.432 28.969 1 95.81 152 PHE B C 1
ATOM 6279 O O . PHE B 1 152 ? -10.648 -3.852 29.172 1 95.81 152 PHE B O 1
ATOM 6286 N N . ILE B 1 153 ? -9.156 -2.994 27.812 1 94.75 153 ILE B N 1
ATOM 6287 C CA . ILE B 1 153 ? -10.062 -2.973 26.656 1 94.75 153 ILE B CA 1
ATOM 6288 C C . ILE B 1 153 ? -10.453 -4.398 26.281 1 94.75 153 ILE B C 1
ATOM 6290 O O . ILE B 1 153 ? -11.609 -4.668 25.953 1 94.75 153 ILE B O 1
ATOM 6294 N N . MET B 1 154 ? -9.469 -5.289 26.312 1 93.25 154 MET B N 1
ATOM 6295 C CA . MET B 1 154 ? -9.75 -6.691 26.031 1 93.25 154 MET B CA 1
ATOM 6296 C C . MET B 1 154 ? -10.727 -7.27 27.047 1 93.25 154 MET B C 1
ATOM 6298 O O . MET B 1 154 ? -11.633 -8.023 26.688 1 93.25 154 MET B O 1
ATOM 6302 N N . TYR B 1 155 ? -10.523 -6.922 28.297 1 95 155 TYR B N 1
ATOM 6303 C CA . TYR B 1 155 ? -11.438 -7.348 29.344 1 95 155 TYR B CA 1
ATOM 6304 C C . TYR B 1 155 ? -12.844 -6.824 29.094 1 95 155 TYR B C 1
ATOM 6306 O O . TYR B 1 155 ? -13.82 -7.574 29.188 1 95 155 TYR B O 1
ATOM 6314 N N . ALA B 1 156 ? -12.906 -5.57 28.766 1 95.62 156 ALA B N 1
ATOM 6315 C CA . ALA B 1 156 ? -14.203 -4.961 28.484 1 95.62 156 ALA B CA 1
ATOM 6316 C C . ALA B 1 156 ? -14.867 -5.633 27.281 1 95.62 156 ALA B C 1
ATOM 6318 O O . ALA B 1 156 ? -16.094 -5.789 27.25 1 95.62 156 ALA B O 1
ATOM 6319 N N . THR B 1 157 ? -14.133 -5.984 26.297 1 93.5 157 THR B N 1
ATOM 6320 C CA . THR B 1 157 ? -14.648 -6.629 25.094 1 93.5 157 THR B CA 1
ATOM 6321 C C . THR B 1 157 ? -15.164 -8.031 25.406 1 93.5 157 THR B C 1
ATOM 6323 O O . THR B 1 157 ? -16.234 -8.43 24.922 1 93.5 157 THR B O 1
ATOM 6326 N N . LEU B 1 158 ? -14.438 -8.781 26.234 1 92.06 158 LEU B N 1
ATOM 6327 C CA . LEU B 1 158 ? -14.875 -10.117 26.641 1 92.06 158 LEU B CA 1
ATOM 6328 C C . LEU B 1 158 ? -16.141 -10.031 27.484 1 92.06 158 LEU B C 1
ATOM 6330 O O . LEU B 1 158 ? -17.016 -10.883 27.375 1 92.06 158 LEU B O 1
ATOM 6334 N N . TYR B 1 159 ? -16.125 -9.047 28.359 1 93.62 159 TYR B N 1
ATOM 6335 C CA . TYR B 1 159 ? -17.312 -8.789 29.172 1 93.62 159 TYR B CA 1
ATOM 6336 C C . TYR B 1 159 ? -18.531 -8.547 28.281 1 93.62 159 TYR B C 1
ATOM 6338 O O . TYR B 1 159 ? -19.609 -9.102 28.531 1 93.62 159 TYR B O 1
ATOM 6346 N N . ASP B 1 160 ? -18.391 -7.715 27.297 1 92.88 160 ASP B N 1
ATOM 6347 C CA . ASP B 1 160 ? -19.469 -7.418 26.359 1 92.88 160 ASP B CA 1
ATOM 6348 C C . ASP B 1 160 ? -19.906 -8.672 25.609 1 92.88 160 ASP B C 1
ATOM 6350 O O . ASP B 1 160 ? -21.094 -8.891 25.391 1 92.88 160 ASP B O 1
ATOM 6354 N N . LEU B 1 161 ? -18.984 -9.492 25.156 1 88.62 161 LEU B N 1
ATOM 6355 C CA . LEU B 1 161 ? -19.281 -10.727 24.438 1 88.62 161 LEU B CA 1
ATOM 6356 C C . LEU B 1 161 ? -20.094 -11.68 25.312 1 88.62 161 LEU B C 1
ATOM 6358 O O . LEU B 1 161 ? -21.031 -12.328 24.828 1 88.62 161 LEU B O 1
ATOM 6362 N N . LYS B 1 162 ? -19.734 -11.805 26.562 1 90.06 162 LYS B N 1
ATOM 6363 C CA . LYS B 1 162 ? -20.484 -12.641 27.5 1 90.06 162 LYS B CA 1
ATOM 6364 C C . LYS B 1 162 ? -21.906 -12.141 27.672 1 90.06 162 LYS B C 1
ATOM 6366 O O . LYS B 1 162 ? -22.859 -12.93 27.703 1 90.06 162 LYS B O 1
ATOM 6371 N N . LEU B 1 163 ? -22.047 -10.891 27.75 1 91.56 163 LEU B N 1
ATOM 6372 C CA . LEU B 1 163 ? -23.359 -10.297 27.906 1 91.56 163 LEU B CA 1
ATOM 6373 C C . LEU B 1 163 ? -24.234 -10.57 26.688 1 91.56 163 LEU B C 1
ATOM 6375 O O . LEU B 1 163 ? -25.438 -10.82 26.812 1 91.56 163 LEU B O 1
ATOM 6379 N N . ARG B 1 164 ? -23.672 -10.453 25.531 1 86.75 164 ARG B N 1
ATOM 6380 C CA . ARG B 1 164 ? -24.406 -10.68 24.297 1 86.75 164 ARG B CA 1
ATOM 6381 C C . ARG B 1 164 ? -24.812 -12.141 24.156 1 86.75 164 ARG B C 1
ATOM 6383 O O . ARG B 1 164 ? -25.891 -12.445 23.641 1 86.75 164 ARG B O 1
ATOM 6390 N N . THR B 1 165 ? -23.984 -13.062 24.547 1 84.5 165 THR B N 1
ATOM 6391 C CA . THR B 1 165 ? -24.266 -14.492 24.484 1 84.5 165 THR B CA 1
ATOM 6392 C C . THR B 1 165 ? -25.391 -14.859 25.469 1 84.5 165 THR B C 1
ATOM 6394 O O . THR B 1 165 ? -26.234 -15.695 25.172 1 84.5 165 THR B O 1
ATOM 6397 N N . GLU B 1 166 ? -25.391 -14.188 26.594 1 88.12 166 GLU B N 1
ATOM 6398 C CA . GLU B 1 166 ? -26.375 -14.469 27.625 1 88.12 166 GLU B CA 1
ATOM 6399 C C . GLU B 1 166 ? -27.594 -13.57 27.484 1 88.12 166 GLU B C 1
ATOM 6401 O O . GLU B 1 166 ? -28.594 -13.742 28.203 1 88.12 166 GLU B O 1
ATOM 6406 N N . GLU B 1 167 ? -27.547 -12.602 26.562 1 86.56 167 GLU B N 1
ATOM 6407 C CA . GLU B 1 167 ? -28.609 -11.625 26.359 1 86.56 167 GLU B CA 1
ATOM 6408 C C . GLU B 1 167 ? -28.938 -10.906 27.672 1 86.56 167 GLU B C 1
ATOM 6410 O O . GLU B 1 167 ? -30.109 -10.828 28.062 1 86.56 167 GLU B O 1
ATOM 6415 N N . SER B 1 168 ? -27.938 -10.5 28.406 1 85.56 168 SER B N 1
ATOM 6416 C CA . SER B 1 168 ? -28.109 -9.812 29.672 1 85.56 168 SER B CA 1
ATOM 6417 C C . SER B 1 168 ? -27.688 -8.352 29.578 1 85.56 168 SER B C 1
ATOM 6419 O O . SER B 1 168 ? -27.016 -7.957 28.625 1 85.56 168 SER B O 1
ATOM 6421 N N . LYS B 1 169 ? -28.344 -7.574 30.578 1 82.94 169 LYS B N 1
ATOM 6422 C CA . LYS B 1 169 ? -27.953 -6.172 30.656 1 82.94 169 LYS B CA 1
ATOM 6423 C C . LYS B 1 169 ? -26.766 -5.988 31.609 1 82.94 169 LYS B C 1
ATOM 6425 O O . LYS B 1 169 ? -26.656 -6.707 32.625 1 82.94 169 LYS B O 1
ATOM 6430 N N . GLY B 1 170 ? -25.719 -5.254 31.172 1 85.38 170 GLY B N 1
ATOM 6431 C CA . GLY B 1 170 ? -24.531 -5.078 32 1 85.38 170 GLY B CA 1
ATOM 6432 C C . GLY B 1 170 ? -24.156 -3.621 32.188 1 85.38 170 GLY B C 1
ATOM 6433 O O . GLY B 1 170 ? -25 -2.732 32.062 1 85.38 170 GLY B O 1
ATOM 6434 N N . ASN B 1 171 ? -22.969 -3.455 32.688 1 89.75 171 ASN B N 1
ATOM 6435 C CA . ASN B 1 171 ? -22.422 -2.129 32.969 1 89.75 171 ASN B CA 1
ATOM 6436 C C . ASN B 1 171 ? -22.125 -1.37 31.688 1 89.75 171 ASN B C 1
ATOM 6438 O O . ASN B 1 171 ? -21.188 -1.723 30.953 1 89.75 171 ASN B O 1
ATOM 6442 N N . ASN B 1 172 ? -22.766 -0.214 31.516 1 88.25 172 ASN B N 1
ATOM 6443 C CA . ASN B 1 172 ? -22.641 0.558 30.281 1 88.25 172 ASN B CA 1
ATOM 6444 C C . ASN B 1 172 ? -21.281 1.237 30.188 1 88.25 172 ASN B C 1
ATOM 6446 O O . ASN B 1 172 ? -20.766 1.472 29.078 1 88.25 172 ASN B O 1
ATOM 6450 N N . LEU B 1 173 ? -20.797 1.504 31.312 1 90.56 173 LEU B N 1
ATOM 6451 C CA . LEU B 1 173 ? -19.484 2.145 31.312 1 90.56 173 LEU B CA 1
ATOM 6452 C C . LEU B 1 173 ? -18.422 1.192 30.797 1 90.56 173 LEU B C 1
ATOM 6454 O O . LEU B 1 173 ? -17.531 1.604 30.047 1 90.56 173 LEU B O 1
ATOM 6458 N N . LEU B 1 174 ? -18.484 -0.01 31.188 1 92.56 174 LEU B N 1
ATOM 6459 C CA . LEU B 1 174 ? -17.531 -1.002 30.703 1 92.56 174 LEU B CA 1
ATOM 6460 C C . LEU B 1 174 ? -17.766 -1.307 29.234 1 92.56 174 LEU B C 1
ATOM 6462 O O . LEU B 1 174 ? -16.812 -1.506 28.484 1 92.56 174 LEU B O 1
ATOM 6466 N N . ARG B 1 175 ? -18.906 -1.261 28.812 1 92.69 175 ARG B N 1
ATOM 6467 C CA . ARG B 1 175 ? -19.25 -1.57 27.422 1 92.69 175 ARG B CA 1
ATOM 6468 C C . ARG B 1 175 ? -18.781 -0.469 26.484 1 92.69 175 ARG B C 1
ATOM 6470 O O . ARG B 1 175 ? -18.578 -0.712 25.297 1 92.69 175 ARG B O 1
ATOM 6477 N N . ALA B 1 176 ? -18.641 0.693 27.078 1 92.62 176 ALA B N 1
ATOM 6478 C CA . ALA B 1 176 ? -18.172 1.82 26.266 1 92.62 176 ALA B CA 1
ATOM 6479 C C . ALA B 1 176 ? -16.766 1.558 25.719 1 92.62 176 ALA B C 1
ATOM 6481 O O . ALA B 1 176 ? -16.391 2.119 24.688 1 92.62 176 ALA B O 1
ATOM 6482 N N . PHE B 1 177 ? -16.047 0.627 26.375 1 95.12 177 PHE B N 1
ATOM 6483 C CA . PHE B 1 177 ? -14.68 0.35 25.984 1 95.12 177 PHE B CA 1
ATOM 6484 C C . PHE B 1 177 ? -14.594 -0.93 25.156 1 95.12 177 PHE B C 1
ATOM 6486 O O . PHE B 1 177 ? -13.5 -1.345 24.766 1 95.12 177 PHE B O 1
ATOM 6493 N N . SER B 1 178 ? -15.719 -1.526 24.891 1 94.81 178 SER B N 1
ATOM 6494 C CA . SER B 1 178 ? -15.75 -2.764 24.109 1 94.81 178 SER B CA 1
ATOM 6495 C C . SER B 1 178 ? -15.508 -2.492 22.625 1 94.81 178 SER B C 1
ATOM 6497 O O . SER B 1 178 ? -16.188 -1.65 22.031 1 94.81 178 SER B O 1
ATOM 6499 N N . VAL B 1 179 ? -14.578 -3.236 21.984 1 91.81 179 VAL B N 1
ATOM 6500 C CA . VAL B 1 179 ? -14.25 -3.088 20.578 1 91.81 179 VAL B CA 1
ATOM 6501 C C . VAL B 1 179 ? -15.438 -3.535 19.719 1 91.81 179 VAL B C 1
ATOM 6503 O O . VAL B 1 179 ? -15.711 -2.949 18.672 1 91.81 179 VAL B O 1
ATOM 6506 N N . ILE B 1 180 ? -16.172 -4.496 20.156 1 89 180 ILE B N 1
ATOM 6507 C CA . ILE B 1 180 ? -17.328 -5.016 19.422 1 89 180 ILE B CA 1
ATOM 6508 C C . ILE B 1 180 ? -18.438 -3.973 19.391 1 89 180 ILE B C 1
ATOM 6510 O O . ILE B 1 180 ? -19.016 -3.699 18.344 1 89 180 ILE B O 1
ATOM 6514 N N . GLU B 1 181 ? -18.672 -3.391 20.5 1 90.38 181 GLU B N 1
ATOM 6515 C CA . GLU B 1 181 ? -19.703 -2.355 20.594 1 90.38 181 GLU B CA 1
ATOM 6516 C C . GLU B 1 181 ? -19.328 -1.141 19.75 1 90.38 181 GLU B C 1
ATOM 6518 O O . GLU B 1 181 ? -20.172 -0.6 19.031 1 90.38 181 GLU B O 1
ATOM 6523 N N . ASN B 1 182 ? -18.125 -0.766 19.859 1 91.88 182 ASN B N 1
ATOM 6524 C CA . ASN B 1 182 ? -17.656 0.409 19.125 1 91.88 182 ASN B CA 1
ATOM 6525 C C . ASN B 1 182 ? -17.656 0.161 17.625 1 91.88 182 ASN B C 1
ATOM 6527 O O . ASN B 1 182 ? -17.922 1.072 16.844 1 91.88 182 ASN B O 1
ATOM 6531 N N . ASN B 1 183 ? -17.312 -1.06 17.25 1 88.88 183 ASN B N 1
ATOM 6532 C CA . ASN B 1 183 ? -17.344 -1.403 15.836 1 88.88 183 ASN B CA 1
ATOM 6533 C C . ASN B 1 183 ? -18.766 -1.385 15.281 1 88.88 183 ASN B C 1
ATOM 6535 O O . ASN B 1 183 ? -18.984 -1.023 14.125 1 88.88 183 ASN B O 1
ATOM 6539 N N . GLN B 1 184 ? -19.703 -1.785 16.031 1 86.62 184 GLN B N 1
ATOM 6540 C CA . GLN B 1 184 ? -21.109 -1.744 15.617 1 86.62 184 GLN B CA 1
ATOM 6541 C C . GLN B 1 184 ? -21.609 -0.306 15.516 1 86.62 184 GLN B C 1
ATOM 6543 O O . GLN B 1 184 ? -22.359 0.032 14.609 1 86.62 184 GLN B O 1
ATOM 6548 N N . LYS B 1 185 ? -21.109 0.453 16.375 1 85.94 185 LYS B N 1
ATOM 6549 C CA . LYS B 1 185 ? -21.531 1.848 16.406 1 85.94 185 LYS B CA 1
ATOM 6550 C C . LYS B 1 185 ? -21.047 2.6 15.164 1 85.94 185 LYS B C 1
ATOM 6552 O O . LYS B 1 185 ? -21.797 3.379 14.578 1 85.94 185 LYS B O 1
ATOM 6557 N N . ILE B 1 186 ? -19.875 2.381 14.828 1 86.88 186 ILE B N 1
ATOM 6558 C CA . ILE B 1 186 ? -19.312 3.113 13.695 1 86.88 186 ILE B CA 1
ATOM 6559 C C . ILE B 1 186 ? -19.938 2.609 12.398 1 86.88 186 ILE B C 1
ATOM 6561 O O . ILE B 1 186 ? -19.953 3.326 11.391 1 86.88 186 ILE B O 1
ATOM 6565 N N . ARG B 1 187 ? -20.469 1.381 12.414 1 85.94 187 ARG B N 1
ATOM 6566 C CA . ARG B 1 187 ? -21.062 0.792 11.219 1 85.94 187 ARG B CA 1
ATOM 6567 C C . ARG B 1 187 ? -22.547 1.105 11.125 1 85.94 187 ARG B C 1
ATOM 6569 O O . ARG B 1 187 ? -23.188 0.82 10.117 1 85.94 187 ARG B O 1
ATOM 6576 N N . LYS B 1 188 ? -23.047 1.653 12.141 1 83.12 188 LYS B N 1
ATOM 6577 C CA . LYS B 1 188 ? -24.484 1.941 12.133 1 83.12 188 LYS B CA 1
ATOM 6578 C C . LYS B 1 188 ? -24.828 3.006 11.086 1 83.12 188 LYS B C 1
ATOM 6580 O O . LYS B 1 188 ? -24.172 4.051 11.023 1 83.12 188 LYS B O 1
ATOM 6585 N N . PRO B 1 189 ? -25.781 2.662 10.305 1 78.31 189 PRO B N 1
ATOM 6586 C CA . PRO B 1 189 ? -26.172 3.639 9.281 1 78.31 189 PRO B CA 1
ATOM 6587 C C . PRO B 1 189 ? -26.906 4.84 9.867 1 78.31 189 PRO B C 1
ATOM 6589 O O . PRO B 1 189 ? -27.516 4.738 10.938 1 78.31 189 PRO B O 1
ATOM 6592 N N . ILE B 1 190 ? -26.812 5.953 9.234 1 73.94 190 ILE B N 1
ATOM 6593 C CA . ILE B 1 190 ? -27.516 7.176 9.609 1 73.94 190 ILE B CA 1
ATOM 6594 C C . ILE B 1 190 ? -28.984 7.074 9.188 1 73.94 190 ILE B C 1
ATOM 6596 O O . ILE B 1 190 ? -29.281 6.871 8.008 1 73.94 190 ILE B O 1
ATOM 6600 N N . HIS B 1 191 ? -29.875 7.176 10.109 1 76.62 191 HIS B N 1
ATOM 6601 C CA . HIS B 1 191 ? -31.281 7.008 9.805 1 76.62 191 HIS B CA 1
ATOM 6602 C C . HIS B 1 191 ? -31.953 8.352 9.555 1 76.62 191 HIS B C 1
ATOM 6604 O O . HIS B 1 191 ? -33 8.414 8.898 1 76.62 191 HIS B O 1
ATOM 6610 N N . ASN B 1 192 ? -31.344 9.383 10.047 1 79.88 192 ASN B N 1
ATOM 6611 C CA . ASN B 1 192 ? -31.938 10.695 9.844 1 79.88 192 ASN B CA 1
ATOM 6612 C C . ASN B 1 192 ? -31.844 11.148 8.391 1 79.88 192 ASN B C 1
ATOM 6614 O O . ASN B 1 192 ? -30.75 11.109 7.801 1 79.88 192 ASN B O 1
ATOM 6618 N N . GLU B 1 193 ? -32.938 11.516 7.859 1 77.12 193 GLU B N 1
ATOM 6619 C CA . GLU B 1 193 ? -33.031 11.867 6.445 1 77.12 193 GLU B CA 1
ATOM 6620 C C . GLU B 1 193 ? -32.125 13.062 6.113 1 77.12 193 GLU B C 1
ATOM 6622 O O . GLU B 1 193 ? -31.5 13.086 5.059 1 77.12 193 GLU B O 1
ATOM 6627 N N . PHE B 1 194 ? -32.188 13.953 7.016 1 73.44 194 PHE B N 1
ATOM 6628 C CA . PHE B 1 194 ? -31.391 15.164 6.789 1 73.44 194 PHE B CA 1
ATOM 6629 C C . PHE B 1 194 ? -29.906 14.836 6.734 1 73.44 194 PHE B C 1
ATOM 6631 O O . PHE B 1 194 ? -29.203 15.273 5.82 1 73.44 194 PHE B O 1
ATOM 6638 N N . TYR B 1 195 ? -29.484 14.039 7.562 1 77.88 195 TYR B N 1
ATOM 6639 C CA . TYR B 1 195 ? -28.062 13.727 7.66 1 77.88 195 TYR B CA 1
ATOM 6640 C C . TYR B 1 195 ? -27.656 12.703 6.605 1 77.88 195 TYR B C 1
ATOM 6642 O O . TYR B 1 195 ? -26.484 12.633 6.227 1 77.88 195 TYR B O 1
ATOM 6650 N N . ASN B 1 196 ? -28.625 12.07 6.125 1 82.94 196 ASN B N 1
ATOM 6651 C CA . ASN B 1 196 ? -28.359 11.133 5.039 1 82.94 196 ASN B CA 1
ATOM 6652 C C . ASN B 1 196 ? -27.938 11.859 3.76 1 82.94 196 ASN B C 1
ATOM 6654 O O . ASN B 1 196 ? -27.156 11.328 2.967 1 82.94 196 ASN B O 1
ATOM 6658 N N . LYS B 1 197 ? -28.469 13.078 3.65 1 82.25 197 LYS B N 1
ATOM 6659 C CA . LYS B 1 197 ? -28.125 13.898 2.492 1 82.25 197 LYS B CA 1
ATOM 6660 C C . LYS B 1 197 ? -26.672 14.352 2.562 1 82.25 197 LYS B C 1
ATOM 6662 O O . LYS B 1 197 ? -26.062 14.656 1.536 1 82.25 197 LYS B O 1
ATOM 6667 N N . LEU B 1 198 ? -26.188 14.312 3.762 1 86.06 198 LEU B N 1
ATOM 6668 C CA . LEU B 1 198 ? -24.828 14.828 3.959 1 86.06 198 LEU B CA 1
ATOM 6669 C C . LEU B 1 198 ? -23.844 13.688 4.145 1 86.06 198 LEU B C 1
ATOM 6671 O O . LEU B 1 198 ? -22.719 13.914 4.598 1 86.06 198 LEU B O 1
ATOM 6675 N N . LYS B 1 199 ? -24.297 12.531 3.715 1 89.44 199 LYS B N 1
ATOM 6676 C CA . LYS B 1 199 ? -23.422 11.367 3.791 1 89.44 199 LYS B CA 1
ATOM 6677 C C . LYS B 1 199 ? -22.188 11.539 2.904 1 89.44 199 LYS B C 1
ATOM 6679 O O . LYS B 1 199 ? -21.125 10.984 3.197 1 89.44 199 LYS B O 1
ATOM 6684 N N . VAL B 1 200 ? -22.312 12.328 1.904 1 93.5 200 VAL B N 1
ATOM 6685 C CA . VAL B 1 200 ? -21.234 12.57 0.938 1 93.5 200 VAL B CA 1
ATOM 6686 C C . VAL B 1 200 ? -20.062 13.234 1.633 1 93.5 200 VAL B C 1
ATOM 6688 O O . VAL B 1 200 ? -18.906 13.07 1.218 1 93.5 200 VAL B O 1
ATOM 6691 N N . VAL B 1 201 ? -20.281 13.945 2.695 1 94.75 201 VAL B N 1
ATOM 6692 C CA . VAL B 1 201 ? -19.234 14.648 3.441 1 94.75 201 VAL B CA 1
ATOM 6693 C C . VAL B 1 201 ? -18.25 13.633 4.027 1 94.75 201 VAL B C 1
ATOM 6695 O O . VAL B 1 201 ? -17.047 13.875 4.043 1 94.75 201 VAL B O 1
ATOM 6698 N N . GLN B 1 202 ? -18.766 12.492 4.434 1 93.75 202 GLN B N 1
ATOM 6699 C CA . GLN B 1 202 ? -17.922 11.469 5.043 1 93.75 202 GLN B CA 1
ATOM 6700 C C . GLN B 1 202 ? -16.953 10.875 4.023 1 93.75 202 GLN B C 1
ATOM 6702 O O . GLN B 1 202 ? -15.781 10.664 4.328 1 93.75 202 GLN B O 1
ATOM 6707 N N . GLY B 1 203 ? -17.469 10.664 2.869 1 94.94 203 GLY B N 1
ATOM 6708 C CA . GLY B 1 203 ? -16.578 10.18 1.823 1 94.94 203 GLY B CA 1
ATOM 6709 C C . GLY B 1 203 ? -15.484 11.172 1.461 1 94.94 203 GLY B C 1
ATOM 6710 O O . GLY B 1 203 ? -14.32 10.789 1.311 1 94.94 203 GLY B O 1
ATOM 6711 N N . ILE B 1 204 ? -15.812 12.391 1.351 1 96.25 204 ILE B N 1
ATOM 6712 C CA . ILE B 1 204 ? -14.852 13.43 0.991 1 96.25 204 ILE B CA 1
ATOM 6713 C C . ILE B 1 204 ? -13.797 13.555 2.086 1 96.25 204 ILE B C 1
ATOM 6715 O O . ILE B 1 204 ? -12.609 13.734 1.796 1 96.25 204 ILE B O 1
ATOM 6719 N N . ARG B 1 205 ? -14.195 13.422 3.299 1 96.75 205 ARG B N 1
ATOM 6720 C CA . ARG B 1 205 ? -13.273 13.461 4.426 1 96.75 205 ARG B CA 1
ATOM 6721 C C . ARG B 1 205 ? -12.234 12.352 4.324 1 96.75 205 ARG B C 1
ATOM 6723 O O . ARG B 1 205 ? -11.039 12.586 4.531 1 96.75 205 ARG B O 1
ATOM 6730 N N . THR B 1 206 ? -12.727 11.156 4 1 97.44 206 THR B N 1
ATOM 6731 C CA . THR B 1 206 ? -11.844 10 3.895 1 97.44 206 THR B CA 1
ATOM 6732 C C . THR B 1 206 ? -10.844 10.18 2.758 1 97.44 206 THR B C 1
ATOM 6734 O O . THR B 1 206 ? -9.641 10.023 2.955 1 97.44 206 THR B O 1
ATOM 6737 N N . TYR B 1 207 ? -11.32 10.586 1.612 1 96.62 207 TYR B N 1
ATOM 6738 C CA . TYR B 1 207 ? -10.445 10.703 0.449 1 96.62 207 TYR B CA 1
ATOM 6739 C C . TYR B 1 207 ? -9.484 11.875 0.604 1 96.62 207 TYR B C 1
ATOM 6741 O O . TYR B 1 207 ? -8.336 11.805 0.158 1 96.62 207 TYR B O 1
ATOM 6749 N N . ASN B 1 208 ? -9.992 12.875 1.231 1 96.69 208 ASN B N 1
ATOM 6750 C CA . ASN B 1 208 ? -9.109 14.008 1.515 1 96.69 208 ASN B CA 1
ATOM 6751 C C . ASN B 1 208 ? -7.984 13.617 2.469 1 96.69 208 ASN B C 1
ATOM 6753 O O . ASN B 1 208 ? -6.844 14.039 2.293 1 96.69 208 ASN B O 1
ATOM 6757 N N . MET B 1 209 ? -8.312 12.844 3.447 1 97.94 209 MET B N 1
ATOM 6758 C CA . MET B 1 209 ? -7.293 12.391 4.387 1 97.94 209 MET B CA 1
ATOM 6759 C C . MET B 1 209 ? -6.277 11.492 3.688 1 97.94 209 MET B C 1
ATOM 6761 O O . MET B 1 209 ? -5.082 11.547 3.988 1 97.94 209 MET B O 1
ATOM 6765 N N . MET B 1 210 ? -6.723 10.695 2.764 1 96.94 210 MET B N 1
ATOM 6766 C CA . MET B 1 210 ? -5.812 9.875 1.977 1 96.94 210 MET B CA 1
ATOM 6767 C C . MET B 1 210 ? -4.844 10.734 1.18 1 96.94 210 MET B C 1
ATOM 6769 O O . MET B 1 210 ? -3.646 10.445 1.121 1 96.94 210 MET B O 1
ATOM 6773 N N . LEU B 1 211 ? -5.387 11.773 0.638 1 96.12 211 LEU B N 1
ATOM 6774 C CA . LEU B 1 211 ? -4.551 12.664 -0.159 1 96.12 211 LEU B CA 1
ATOM 6775 C C . LEU B 1 211 ? -3.535 13.383 0.719 1 96.12 211 LEU B C 1
ATOM 6777 O O . LEU B 1 211 ? -2.412 13.656 0.286 1 96.12 211 LEU B O 1
ATOM 6781 N N . VAL B 1 212 ? -3.941 13.695 1.945 1 97.12 212 VAL B N 1
ATOM 6782 C CA . VAL B 1 212 ? -3.008 14.305 2.889 1 97.12 212 VAL B CA 1
ATOM 6783 C C . VAL B 1 212 ? -1.851 13.344 3.16 1 97.12 212 VAL B C 1
ATOM 6785 O O . VAL B 1 212 ? -0.686 13.75 3.139 1 97.12 212 VAL B O 1
ATOM 6788 N N . VAL B 1 213 ? -2.148 12.102 3.365 1 96.94 213 VAL B N 1
ATOM 6789 C CA . VAL B 1 213 ? -1.12 11.094 3.613 1 96.94 213 VAL B CA 1
ATOM 6790 C C . VAL B 1 213 ? -0.217 10.961 2.389 1 96.94 213 VAL B C 1
ATOM 6792 O O . VAL B 1 213 ? 1.007 10.883 2.518 1 96.94 213 VAL B O 1
ATOM 6795 N N . VAL B 1 214 ? -0.802 11 1.227 1 94.88 214 VAL B N 1
ATOM 6796 C CA . VAL B 1 214 ? -0.041 10.891 -0.015 1 94.88 214 VAL B CA 1
ATOM 6797 C C . VAL B 1 214 ? 0.897 12.094 -0.148 1 94.88 214 VAL B C 1
ATOM 6799 O O . VAL B 1 214 ? 2.074 11.93 -0.484 1 94.88 214 VAL B O 1
ATOM 6802 N N . GLY B 1 215 ? 0.362 13.266 0.084 1 92.81 215 GLY B N 1
ATOM 6803 C CA . GLY B 1 215 ? 1.188 14.469 0.024 1 92.81 215 GLY B CA 1
ATOM 6804 C C . GLY B 1 215 ? 2.393 14.406 0.944 1 92.81 215 GLY B C 1
ATOM 6805 O O . GLY B 1 215 ? 3.514 14.711 0.528 1 92.81 215 GLY B O 1
ATOM 6806 N N . HIS B 1 216 ? 2.221 13.938 2.129 1 94.38 216 HIS B N 1
ATOM 6807 C CA . HIS B 1 216 ? 3.314 13.867 3.092 1 94.38 216 HIS B CA 1
ATOM 6808 C C . HIS B 1 216 ? 4.262 12.719 2.77 1 94.38 216 HIS B C 1
ATOM 6810 O O . HIS B 1 216 ? 5.438 12.758 3.133 1 94.38 216 HIS B O 1
ATOM 6816 N N . SER B 1 217 ? 3.736 11.742 2.115 1 92.56 217 SER B N 1
ATOM 6817 C CA . SER B 1 217 ? 4.613 10.672 1.663 1 92.56 217 SER B CA 1
ATOM 6818 C C . SER B 1 217 ? 5.641 11.18 0.657 1 92.56 217 SER B C 1
ATOM 6820 O O . SER B 1 217 ? 6.789 10.734 0.656 1 92.56 217 SER B O 1
ATOM 6822 N N . ILE B 1 218 ? 5.199 12.055 -0.157 1 88 218 ILE B N 1
ATOM 6823 C CA . ILE B 1 218 ? 6.105 12.664 -1.124 1 88 218 ILE B CA 1
ATOM 6824 C C . ILE B 1 218 ? 7.105 13.562 -0.398 1 88 218 ILE B C 1
ATOM 6826 O O . ILE B 1 218 ? 8.305 13.539 -0.693 1 88 218 ILE B O 1
ATOM 6830 N N . MET B 1 219 ? 6.652 14.297 0.555 1 87.94 219 MET B N 1
ATOM 6831 C CA . MET B 1 219 ? 7.5 15.195 1.333 1 87.94 219 MET B CA 1
ATOM 6832 C C . MET B 1 219 ? 8.555 14.414 2.109 1 87.94 219 MET B C 1
ATOM 6834 O O . MET B 1 219 ? 9.656 14.914 2.348 1 87.94 219 MET B O 1
ATOM 6838 N N . ASN B 1 220 ? 8.188 13.219 2.471 1 88.94 220 ASN B N 1
ATOM 6839 C CA . ASN B 1 220 ? 9.125 12.352 3.178 1 88.94 220 ASN B CA 1
ATOM 6840 C C . ASN B 1 220 ? 10.445 12.211 2.416 1 88.94 220 ASN B C 1
ATOM 6842 O O . ASN B 1 220 ? 11.516 12.211 3.02 1 88.94 220 ASN B O 1
ATOM 6846 N N . PHE B 1 221 ? 10.414 12.18 1.129 1 88.12 221 PHE B N 1
ATOM 6847 C CA . PHE B 1 221 ? 11.617 11.969 0.324 1 88.12 221 PHE B CA 1
ATOM 6848 C C . PHE B 1 221 ? 12.375 13.281 0.136 1 88.12 221 PHE B C 1
ATOM 6850 O O . PHE B 1 221 ? 13.57 13.273 -0.154 1 88.12 221 PHE B O 1
ATOM 6857 N N . LEU B 1 222 ? 11.711 14.398 0.342 1 86.38 222 LEU B N 1
ATOM 6858 C CA . LEU B 1 222 ? 12.383 15.695 0.295 1 86.38 222 LEU B CA 1
ATOM 6859 C C . LEU B 1 222 ? 13.148 15.953 1.587 1 86.38 222 LEU B C 1
ATOM 6861 O O . LEU B 1 222 ? 14.18 16.641 1.575 1 86.38 222 LEU B O 1
ATOM 6865 N N . ILE B 1 223 ? 12.664 15.328 2.604 1 87.94 223 ILE B N 1
ATOM 6866 C CA . ILE B 1 223 ? 13.273 15.531 3.914 1 87.94 223 ILE B CA 1
ATOM 6867 C C . ILE B 1 223 ? 14.367 14.492 4.141 1 87.94 223 ILE B C 1
ATOM 6869 O O . ILE B 1 223 ? 15.367 14.773 4.809 1 87.94 223 ILE B O 1
ATOM 6873 N N . ALA B 1 224 ? 14.266 13.352 3.541 1 89.5 224 ALA B N 1
ATOM 6874 C CA . ALA B 1 224 ? 15.195 12.242 3.752 1 89.5 224 ALA B CA 1
ATOM 6875 C C . ALA B 1 224 ? 16.547 12.523 3.096 1 89.5 224 ALA B C 1
ATOM 6877 O O . ALA B 1 224 ? 16.641 13.383 2.217 1 89.5 224 ALA B O 1
ATOM 6878 N N . TYR B 1 225 ? 17.609 11.875 3.604 1 91.69 225 TYR B N 1
ATOM 6879 C CA . TYR B 1 225 ? 18.906 11.906 2.928 1 91.69 225 TYR B CA 1
ATOM 6880 C C . TYR B 1 225 ? 18.875 11.062 1.656 1 91.69 225 TYR B C 1
ATOM 6882 O O . TYR B 1 225 ? 18.797 9.836 1.72 1 91.69 225 TYR B O 1
ATOM 6890 N N . THR B 1 226 ? 18.922 11.75 0.574 1 90.69 226 THR B N 1
ATOM 6891 C CA . THR B 1 226 ? 18.781 11.039 -0.695 1 90.69 226 THR B CA 1
ATOM 6892 C C . THR B 1 226 ? 20.094 11.062 -1.47 1 90.69 226 THR B C 1
ATOM 6894 O O . THR B 1 226 ? 20.922 11.969 -1.294 1 90.69 226 THR B O 1
ATOM 6897 N N . SER B 1 227 ? 20.344 10.055 -2.311 1 88.44 227 SER B N 1
ATOM 6898 C CA . SER B 1 227 ? 21.547 9.961 -3.113 1 88.44 227 SER B CA 1
ATOM 6899 C C . SER B 1 227 ? 21.406 10.727 -4.426 1 88.44 227 SER B C 1
ATOM 6901 O O . SER B 1 227 ? 22.391 11.195 -4.992 1 88.44 227 SER B O 1
ATOM 6903 N N . ASN B 1 228 ? 20.219 10.844 -4.918 1 87.75 228 ASN B N 1
ATOM 6904 C CA . ASN B 1 228 ? 19.984 11.477 -6.211 1 87.75 228 ASN B CA 1
ATOM 6905 C C . ASN B 1 228 ? 19.141 12.742 -6.059 1 87.75 228 ASN B C 1
ATOM 6907 O O . ASN B 1 228 ? 18.047 12.836 -6.602 1 87.75 228 ASN B O 1
ATOM 6911 N N . THR B 1 229 ? 19.766 13.789 -5.555 1 89.38 229 THR B N 1
ATOM 6912 C CA . THR B 1 229 ? 19.094 15.062 -5.293 1 89.38 229 THR B CA 1
ATOM 6913 C C . THR B 1 229 ? 18.625 15.703 -6.59 1 89.38 229 THR B C 1
ATOM 6915 O O . THR B 1 229 ? 17.641 16.453 -6.598 1 89.38 229 THR B O 1
ATOM 6918 N N . HIS B 1 230 ? 19.266 15.383 -7.684 1 86.12 230 HIS B N 1
ATOM 6919 C CA . HIS B 1 230 ? 18.875 15.945 -8.977 1 86.12 230 HIS B CA 1
ATOM 6920 C C . HIS B 1 230 ? 17.469 15.5 -9.367 1 86.12 230 HIS B C 1
ATOM 6922 O O . HIS B 1 230 ? 16.719 16.266 -9.984 1 86.12 230 HIS B O 1
ATOM 6928 N N . PHE B 1 231 ? 17.172 14.328 -9.047 1 86.69 231 PHE B N 1
ATOM 6929 C CA . PHE B 1 231 ? 15.836 13.828 -9.32 1 86.69 231 PHE B CA 1
ATOM 6930 C C . PHE B 1 231 ? 14.789 14.656 -8.594 1 86.69 231 PHE B C 1
ATOM 6932 O O . PHE B 1 231 ? 13.75 15 -9.164 1 86.69 231 PHE B O 1
ATOM 6939 N N . LEU B 1 232 ? 15.039 14.945 -7.391 1 88.38 232 LEU B N 1
ATOM 6940 C CA . LEU B 1 232 ? 14.109 15.727 -6.578 1 88.38 232 LEU B CA 1
ATOM 6941 C C . LEU B 1 232 ? 13.969 17.141 -7.117 1 88.38 232 LEU B C 1
ATOM 6943 O O . LEU B 1 232 ? 12.875 17.703 -7.129 1 88.38 232 LEU B O 1
ATOM 6947 N N . GLU B 1 233 ? 15.102 17.688 -7.512 1 89.12 233 GLU B N 1
ATOM 6948 C CA . GLU B 1 233 ? 15.07 19.016 -8.125 1 89.12 233 GLU B CA 1
ATOM 6949 C C . GLU B 1 233 ? 14.188 19.031 -9.367 1 89.12 233 GLU B C 1
ATOM 6951 O O . GLU B 1 233 ? 13.375 19.938 -9.547 1 89.12 233 GLU B O 1
ATOM 6956 N N . HIS B 1 234 ? 14.32 17.984 -10.086 1 85.81 234 HIS B N 1
ATOM 6957 C CA . HIS B 1 234 ? 13.516 17.859 -11.297 1 85.81 234 HIS B CA 1
ATOM 6958 C C . HIS B 1 234 ? 12.039 17.672 -10.969 1 85.81 234 HIS B C 1
ATOM 6960 O O . HIS B 1 234 ? 11.172 18.219 -11.648 1 85.81 234 HIS B O 1
ATOM 6966 N N . MET B 1 235 ? 11.805 16.969 -10.031 1 85.62 235 MET B N 1
ATOM 6967 C CA . MET B 1 235 ? 10.43 16.703 -9.617 1 85.62 235 MET B CA 1
ATOM 6968 C C . MET B 1 235 ? 9.742 17.984 -9.141 1 85.62 235 MET B C 1
ATOM 6970 O O . MET B 1 235 ? 8.609 18.266 -9.531 1 85.62 235 MET B O 1
ATOM 6974 N N . VAL B 1 236 ? 10.391 18.719 -8.352 1 85.38 236 VAL B N 1
ATOM 6975 C CA . VAL B 1 236 ? 9.82 19.953 -7.797 1 85.38 236 VAL B CA 1
ATOM 6976 C C . VAL B 1 236 ? 9.602 20.969 -8.914 1 85.38 236 VAL B C 1
ATOM 6978 O O . VAL B 1 236 ? 8.625 21.719 -8.898 1 85.38 236 VAL B O 1
ATOM 6981 N N . GLU B 1 237 ? 10.5 20.969 -9.797 1 83.81 237 GLU B N 1
ATOM 6982 C CA . GLU B 1 237 ? 10.43 21.922 -10.898 1 83.81 237 GLU B CA 1
ATOM 6983 C C . GLU B 1 237 ? 9.273 21.594 -11.844 1 83.81 237 GLU B C 1
ATOM 6985 O O . GLU B 1 237 ? 8.602 22.5 -12.352 1 83.81 237 GLU B O 1
ATOM 6990 N N . HIS B 1 238 ? 8.992 20.359 -11.945 1 81 238 HIS B N 1
ATOM 6991 C CA . HIS B 1 238 ? 8.07 19.984 -13.016 1 81 238 HIS B CA 1
ATOM 6992 C C . HIS B 1 238 ? 6.75 19.469 -12.453 1 81 238 HIS B C 1
ATOM 6994 O O . HIS B 1 238 ? 5.766 19.344 -13.188 1 81 238 HIS B O 1
ATOM 7000 N N . ALA B 1 239 ? 6.668 19.219 -11.258 1 81.62 239 ALA B N 1
ATOM 7001 C CA . ALA B 1 239 ? 5.43 18.734 -10.648 1 81.62 239 ALA B CA 1
ATOM 7002 C C . ALA B 1 239 ? 4.871 19.766 -9.664 1 81.62 239 ALA B C 1
ATOM 7004 O O . ALA B 1 239 ? 4.328 19.406 -8.617 1 81.62 239 ALA B O 1
ATOM 7005 N N . GLY B 1 240 ? 4.969 21 -10.031 1 79.75 240 GLY B N 1
ATOM 7006 C CA . GLY B 1 240 ? 4.578 22.094 -9.156 1 79.75 240 GLY B CA 1
ATOM 7007 C C . GLY B 1 240 ? 3.111 22.047 -8.766 1 79.75 240 GLY B C 1
ATOM 7008 O O . GLY B 1 240 ? 2.76 22.328 -7.621 1 79.75 240 GLY B O 1
ATOM 7009 N N . ILE B 1 241 ? 2.264 21.703 -9.625 1 84.25 241 ILE B N 1
ATOM 7010 C CA . ILE B 1 241 ? 0.826 21.703 -9.383 1 84.25 241 ILE B CA 1
ATOM 7011 C C . ILE B 1 241 ? 0.488 20.672 -8.305 1 84.25 241 ILE B C 1
ATOM 7013 O O . ILE B 1 241 ? -0.396 20.891 -7.477 1 84.25 241 ILE B O 1
ATOM 7017 N N . PHE B 1 242 ? 1.153 19.594 -8.312 1 83.81 242 PHE B N 1
ATOM 7018 C CA . PHE B 1 242 ? 0.906 18.547 -7.336 1 83.81 242 PHE B CA 1
ATOM 7019 C C . PHE B 1 242 ? 1.332 18.984 -5.941 1 83.81 242 PHE B C 1
ATOM 7021 O O . PHE B 1 242 ? 0.655 18.688 -4.957 1 83.81 242 PHE B O 1
ATOM 7028 N N . PHE B 1 243 ? 2.396 19.656 -5.945 1 85.94 243 PHE B N 1
ATOM 7029 C CA . PHE B 1 243 ? 2.869 20.156 -4.66 1 85.94 243 PHE B CA 1
ATOM 7030 C C . PHE B 1 243 ? 1.957 21.266 -4.137 1 85.94 243 PHE B C 1
ATOM 7032 O O . PHE B 1 243 ? 1.726 21.359 -2.932 1 85.94 243 PHE B O 1
ATOM 7039 N N . SER B 1 244 ? 1.446 22.016 -5.07 1 89.25 244 SER B N 1
ATOM 7040 C CA . SER B 1 244 ? 0.483 23.031 -4.668 1 89.25 244 SER B CA 1
ATOM 7041 C C . SER B 1 244 ? -0.788 22.406 -4.109 1 89.25 244 SER B C 1
ATOM 7043 O O . SER B 1 244 ? -1.361 22.906 -3.141 1 89.25 244 SER B O 1
ATOM 7045 N N . LEU B 1 245 ? -1.205 21.391 -4.656 1 89.81 245 LEU B N 1
ATOM 7046 C CA . LEU B 1 245 ? -2.377 20.672 -4.16 1 89.81 245 LEU B CA 1
ATOM 7047 C C . LEU B 1 245 ? -2.186 20.266 -2.705 1 89.81 245 LEU B C 1
ATOM 7049 O O . LEU B 1 245 ? -3.104 20.391 -1.893 1 89.81 245 LEU B O 1
ATOM 7053 N N . GLY B 1 246 ? -1.06 19.844 -2.434 1 91.56 246 GLY B N 1
ATOM 7054 C CA . GLY B 1 246 ? -0.759 19.406 -1.078 1 91.56 246 GLY B CA 1
ATOM 7055 C C . GLY B 1 246 ? -0.983 20.5 -0.041 1 91.56 246 GLY B C 1
ATOM 7056 O O . GLY B 1 246 ? -1.374 20.203 1.092 1 91.56 246 GLY B O 1
ATOM 7057 N N . MET B 1 247 ? -0.83 21.688 -0.437 1 92.81 247 MET B N 1
ATOM 7058 C CA . MET B 1 247 ? -0.926 22.812 0.494 1 92.81 247 MET B CA 1
ATOM 7059 C C . MET B 1 247 ? -2.383 23.172 0.754 1 92.81 247 MET B C 1
ATOM 7061 O O . MET B 1 247 ? -2.691 23.859 1.733 1 92.81 247 MET B O 1
ATOM 7065 N N . TYR B 1 248 ? -3.244 22.703 -0.104 1 96.81 248 TYR B N 1
ATOM 7066 C CA . TYR B 1 248 ? -4.641 23.109 0.034 1 96.81 248 TYR B CA 1
ATOM 7067 C C . TYR B 1 248 ? -5.477 21.969 0.61 1 96.81 248 TYR B C 1
ATOM 7069 O O . TYR B 1 248 ? -6.637 22.172 0.976 1 96.81 248 TYR B O 1
ATOM 7077 N N . LEU B 1 249 ? -4.93 20.812 0.842 1 96.38 249 LEU B N 1
ATOM 7078 C CA . LEU B 1 249 ? -5.672 19.609 1.178 1 96.38 249 LEU B CA 1
ATOM 7079 C C . LEU B 1 249 ? -6.25 19.703 2.586 1 96.38 249 LEU B C 1
ATOM 7081 O O . LEU B 1 249 ? -7.207 19 2.918 1 96.38 249 LEU B O 1
ATOM 7085 N N . VAL B 1 250 ? -5.746 20.531 3.42 1 96.38 250 VAL B N 1
ATOM 7086 C CA . VAL B 1 250 ? -6.215 20.641 4.797 1 96.38 250 VAL B CA 1
ATOM 7087 C C . VAL B 1 250 ? -7.438 21.562 4.859 1 96.38 250 VAL B C 1
ATOM 7089 O O . VAL B 1 250 ? -8.219 21.5 5.812 1 96.38 250 VAL B O 1
ATOM 7092 N N . GLN B 1 251 ? -7.684 22.344 3.893 1 97.88 251 GLN B N 1
ATOM 7093 C CA . GLN B 1 251 ? -8.688 23.406 3.912 1 97.88 251 GLN B CA 1
ATOM 7094 C C . GLN B 1 251 ? -10.102 22.828 4.008 1 97.88 251 GLN B C 1
ATOM 7096 O O . GLN B 1 251 ? -10.953 23.359 4.719 1 97.88 251 GLN B O 1
ATOM 7101 N N . PRO B 1 252 ? -10.383 21.703 3.334 1 97.75 252 PRO B N 1
ATOM 7102 C CA . PRO B 1 252 ? -11.719 21.125 3.473 1 97.75 252 PRO B CA 1
ATOM 7103 C C . PRO B 1 252 ? -12.055 20.75 4.91 1 97.75 252 PRO B C 1
ATOM 7105 O O . PRO B 1 252 ? -13.219 20.781 5.312 1 97.75 252 PRO B O 1
ATOM 7108 N N . PHE B 1 253 ? -11.133 20.453 5.695 1 97.81 253 PHE B N 1
ATOM 7109 C CA . PHE B 1 253 ? -11.398 20.062 7.078 1 97.81 253 PHE B CA 1
ATOM 7110 C C . PHE B 1 253 ? -11.867 21.25 7.895 1 97.81 253 PHE B C 1
ATOM 7112 O O . PHE B 1 253 ? -12.703 21.109 8.789 1 97.81 253 PHE B O 1
ATOM 7119 N N . PHE B 1 254 ? -11.312 22.453 7.602 1 98.44 254 PHE B N 1
ATOM 7120 C CA . PHE B 1 254 ? -11.844 23.656 8.219 1 98.44 254 PHE B CA 1
ATOM 7121 C C . PHE B 1 254 ? -13.289 23.891 7.805 1 98.44 254 PHE B C 1
ATOM 7123 O O . PHE B 1 254 ? -14.125 24.266 8.633 1 98.44 254 PHE B O 1
ATOM 7130 N N . PHE B 1 255 ? -13.516 23.641 6.555 1 98.19 255 PHE B N 1
ATOM 7131 C CA . PHE B 1 255 ? -14.859 23.766 6.004 1 98.19 255 PHE B CA 1
ATOM 7132 C C . PHE B 1 255 ? -15.828 22.844 6.742 1 98.19 255 PHE B C 1
ATOM 7134 O O . PHE B 1 255 ? -16.922 23.266 7.125 1 98.19 255 PHE B O 1
ATOM 7141 N N . PHE B 1 256 ? -15.477 21.625 6.988 1 97.12 256 PHE B N 1
ATOM 7142 C CA . PHE B 1 256 ? -16.344 20.641 7.645 1 97.12 256 PHE B CA 1
ATOM 7143 C C . PHE B 1 256 ? -16.656 21.078 9.07 1 97.12 256 PHE B C 1
ATOM 7145 O O . PHE B 1 256 ? -17.812 20.984 9.516 1 97.12 256 PHE B O 1
ATOM 7152 N N . THR B 1 257 ? -15.672 21.516 9.766 1 97.56 257 THR B N 1
ATOM 7153 C CA . THR B 1 257 ? -15.883 21.953 11.141 1 97.56 257 THR B CA 1
ATOM 7154 C C . THR B 1 257 ? -16.828 23.156 11.188 1 97.56 257 THR B C 1
ATOM 7156 O O . THR B 1 257 ? -17.719 23.219 12.039 1 97.56 257 THR B O 1
ATOM 7159 N N . GLY B 1 258 ? -16.625 24.094 10.289 1 98.06 258 GLY B N 1
ATOM 7160 C CA . GLY B 1 258 ? -17.531 25.234 10.211 1 98.06 258 GLY B CA 1
ATOM 7161 C C . GLY B 1 258 ? -18.969 24.844 9.93 1 98.06 258 GLY B C 1
ATOM 7162 O O . GLY B 1 258 ? -19.891 25.344 10.57 1 98.06 258 GLY B O 1
ATOM 7163 N N . MET B 1 259 ? -19.109 23.969 9.031 1 96.81 259 MET B N 1
ATOM 7164 C CA . MET B 1 259 ? -20.438 23.5 8.656 1 96.81 259 MET B CA 1
ATOM 7165 C C . MET B 1 259 ? -21.125 22.812 9.836 1 96.81 259 MET B C 1
ATOM 7167 O O . MET B 1 259 ? -22.297 23.094 10.125 1 96.81 259 MET B O 1
ATOM 7171 N N . ILE B 1 260 ? -20.438 21.969 10.531 1 94.19 260 ILE B N 1
ATOM 7172 C CA . ILE B 1 260 ? -20.984 21.219 11.664 1 94.19 260 ILE B CA 1
ATOM 7173 C C . ILE B 1 260 ? -21.297 22.172 12.812 1 94.19 260 ILE B C 1
ATOM 7175 O O . ILE B 1 260 ? -22.312 22.016 13.508 1 94.19 260 ILE B O 1
ATOM 7179 N N . LEU B 1 261 ? -20.453 23.109 12.977 1 96.62 261 LEU B N 1
ATOM 7180 C CA . LEU B 1 261 ? -20.703 24.125 14.008 1 96.62 261 LEU B CA 1
ATOM 7181 C C . LEU B 1 261 ? -22.016 24.844 13.758 1 96.62 261 LEU B C 1
ATOM 7183 O O . LEU B 1 261 ? -22.828 24.984 14.672 1 96.62 261 LEU B O 1
ATOM 7187 N N . MET B 1 262 ? -22.25 25.266 12.547 1 96.56 262 MET B N 1
ATOM 7188 C CA . MET B 1 262 ? -23.484 25.953 12.203 1 96.56 262 MET B CA 1
ATOM 7189 C C . MET B 1 262 ? -24.703 25.078 12.461 1 96.56 262 MET B C 1
ATOM 7191 O O . MET B 1 262 ? -25.703 25.547 13 1 96.56 262 MET B O 1
ATOM 7195 N N . MET B 1 263 ? -24.578 23.859 12.156 1 92.62 263 MET B N 1
ATOM 7196 C CA . MET B 1 263 ? -25.688 22.922 12.344 1 92.62 263 MET B CA 1
ATOM 7197 C C . MET B 1 263 ? -25.938 22.672 13.828 1 92.62 263 MET B C 1
ATOM 7199 O O . MET B 1 263 ? -27.078 22.578 14.266 1 92.62 263 MET B O 1
ATOM 7203 N N . SER B 1 264 ? -24.922 22.562 14.578 1 92.75 264 SER B N 1
ATOM 7204 C CA . SER B 1 264 ? -25.031 22.359 16.016 1 92.75 264 SER B CA 1
ATOM 7205 C C . SER B 1 264 ? -25.672 23.562 16.703 1 92.75 264 SER B C 1
ATOM 7207 O O . SER B 1 264 ? -26.531 23.406 17.578 1 92.75 264 SER B O 1
ATOM 7209 N N . VAL B 1 265 ? -25.219 24.703 16.328 1 95.06 265 VAL B N 1
ATOM 7210 C CA . VAL B 1 265 ? -25.75 25.938 16.906 1 95.06 265 VAL B CA 1
ATOM 7211 C C . VAL B 1 265 ? -27.234 26.078 16.562 1 95.06 265 VAL B C 1
ATOM 7213 O O . VAL B 1 265 ? -28.047 26.438 17.406 1 95.06 265 VAL B O 1
ATOM 7216 N N . HIS B 1 266 ? -27.547 25.797 15.312 1 91.31 266 HIS B N 1
ATOM 7217 C CA . HIS B 1 266 ? -28.938 25.859 14.898 1 91.31 266 HIS B CA 1
ATOM 7218 C C . HIS B 1 266 ? -29.797 24.891 15.703 1 91.31 266 HIS B C 1
ATOM 7220 O O . HIS B 1 266 ? -30.922 25.234 16.094 1 91.31 266 HIS B O 1
ATOM 7226 N N . TYR B 1 267 ? -29.312 23.781 15.875 1 89.44 267 TYR B N 1
ATOM 7227 C CA . TYR B 1 267 ? -30.016 22.781 16.656 1 89.44 267 TYR B CA 1
ATOM 7228 C C . TYR B 1 267 ? -30.281 23.281 18.078 1 89.44 267 TYR B C 1
ATOM 7230 O O . TYR B 1 267 ? -31.391 23.141 18.594 1 89.44 267 TYR B O 1
ATOM 7238 N N . VAL B 1 268 ? -29.312 23.875 18.719 1 91.19 268 VAL B N 1
ATOM 7239 C CA . VAL B 1 268 ? -29.438 24.391 20.078 1 91.19 268 VAL B CA 1
ATOM 7240 C C . VAL B 1 268 ? -30.438 25.547 20.109 1 91.19 268 VAL B C 1
ATOM 7242 O O . VAL B 1 268 ? -31.266 25.625 21.016 1 91.19 268 VAL B O 1
ATOM 7245 N N . VAL B 1 269 ? -30.406 26.375 19.141 1 92.31 269 VAL B N 1
ATOM 7246 C CA . VAL B 1 269 ? -31.297 27.531 19.062 1 92.31 269 VAL B CA 1
ATOM 7247 C C . VAL B 1 269 ? -32.75 27.047 18.859 1 92.31 269 VAL B C 1
ATOM 7249 O O . VAL B 1 269 ? -33.656 27.625 19.422 1 92.31 269 VAL B O 1
ATOM 7252 N N . GLU B 1 270 ? -32.875 26.078 18.062 1 89.62 270 GLU B N 1
ATOM 7253 C CA . GLU B 1 270 ? -34.219 25.531 17.844 1 89.62 270 GLU B CA 1
ATOM 7254 C C . GLU B 1 270 ? -34.75 24.875 19.109 1 89.62 270 GLU B C 1
ATOM 7256 O O . GLU B 1 270 ? -35.938 24.969 19.391 1 89.62 270 GLU B O 1
ATOM 7261 N N . LYS B 1 271 ? -33.938 24.25 19.75 1 88.81 271 LYS B N 1
ATOM 7262 C CA . LYS B 1 271 ? -34.344 23.5 20.938 1 88.81 271 LYS B CA 1
ATOM 7263 C C . LYS B 1 271 ? -34.531 24.438 22.125 1 88.81 271 LYS B C 1
ATOM 7265 O O . LYS B 1 271 ? -35.5 24.312 22.875 1 88.81 271 LYS B O 1
ATOM 7270 N N . GLU B 1 272 ? -33.594 25.359 22.359 1 90.44 272 GLU B N 1
ATOM 7271 C CA . GLU B 1 272 ? -33.625 26.219 23.531 1 90.44 272 GLU B CA 1
ATOM 7272 C C . GLU B 1 272 ? -34.188 27.594 23.219 1 90.44 272 GLU B C 1
ATOM 7274 O O . GLU B 1 272 ? -34.438 28.391 24.125 1 90.44 272 GLU B O 1
ATOM 7279 N N . LYS B 1 273 ? -34.5 27.844 22.031 1 89 273 LYS B N 1
ATOM 7280 C CA . LYS B 1 273 ? -35.094 29.078 21.531 1 89 273 LYS B CA 1
ATOM 7281 C C . LYS B 1 273 ? -34.125 30.25 21.672 1 89 273 LYS B C 1
ATOM 7283 O O . LYS B 1 273 ? -34.469 31.391 21.328 1 89 273 LYS B O 1
ATOM 7288 N N . LYS B 1 274 ? -33 29.953 22.219 1 89.5 274 LYS B N 1
ATOM 7289 C CA . LYS B 1 274 ? -31.953 30.953 22.328 1 89.5 274 LYS B CA 1
ATOM 7290 C C . LYS B 1 274 ? -30.578 30.312 22.422 1 89.5 274 LYS B C 1
ATOM 7292 O O . LYS B 1 274 ? -30.453 29.141 22.797 1 89.5 274 LYS B O 1
ATOM 7297 N N . LEU B 1 275 ? -29.516 31.078 22.016 1 93.12 275 LEU B N 1
ATOM 7298 C CA . LEU B 1 275 ? -28.141 30.672 22.234 1 93.12 275 LEU B CA 1
ATOM 7299 C C . LEU B 1 275 ? -27.562 31.344 23.469 1 93.12 275 LEU B C 1
ATOM 7301 O O . LEU B 1 275 ? -27.188 32.5 23.438 1 93.12 275 LEU B O 1
ATOM 7305 N N . SER B 1 276 ? -27.422 30.625 24.594 1 93.31 276 SER B N 1
ATOM 7306 C CA . SER B 1 276 ? -26.938 31.156 25.859 1 93.31 276 SER B CA 1
ATOM 7307 C C . SER B 1 276 ? -25.438 30.922 26.031 1 93.31 276 SER B C 1
ATOM 7309 O O . SER B 1 276 ? -24.844 30.109 25.297 1 93.31 276 SER B O 1
ATOM 7311 N N . VAL B 1 277 ? -24.859 31.672 26.922 1 93.75 277 VAL B N 1
ATOM 7312 C CA . VAL B 1 277 ? -23.453 31.5 27.25 1 93.75 277 VAL B CA 1
ATOM 7313 C C . VAL B 1 277 ? -23.203 30.078 27.75 1 93.75 277 VAL B C 1
ATOM 7315 O O . VAL B 1 277 ? -22.172 29.484 27.453 1 93.75 277 VAL B O 1
ATOM 7318 N N . ALA B 1 278 ? -24.109 29.594 28.438 1 92.19 278 ALA B N 1
ATOM 7319 C CA . ALA B 1 278 ? -24.016 28.219 28.953 1 92.19 278 ALA B CA 1
ATOM 7320 C C . ALA B 1 278 ? -23.984 27.219 27.812 1 92.19 278 ALA B C 1
ATOM 7322 O O . ALA B 1 278 ? -23.25 26.219 27.875 1 92.19 278 ALA B O 1
ATOM 7323 N N . SER B 1 279 ? -24.781 27.469 26.875 1 92.12 279 SER B N 1
ATOM 7324 C CA . SER B 1 279 ? -24.828 26.578 25.719 1 92.12 279 SER B CA 1
ATOM 7325 C C . SER B 1 279 ? -23.5 26.609 24.953 1 92.12 279 SER B C 1
ATOM 7327 O O . SER B 1 279 ? -23.047 25.594 24.453 1 92.12 279 SER B O 1
ATOM 7329 N N . ILE B 1 280 ? -22.938 27.75 24.859 1 95 280 ILE B N 1
ATOM 7330 C CA . ILE B 1 280 ? -21.672 27.922 24.172 1 95 280 ILE B CA 1
ATOM 7331 C C . ILE B 1 280 ? -20.578 27.156 24.906 1 95 280 ILE B C 1
ATOM 7333 O O . ILE B 1 280 ? -19.797 26.422 24.297 1 95 280 ILE B O 1
ATOM 7337 N N . VAL B 1 281 ? -20.453 27.328 26.188 1 94.44 281 VAL B N 1
ATOM 7338 C CA . VAL B 1 281 ? -19.453 26.641 27 1 94.44 281 VAL B CA 1
ATOM 7339 C C . VAL B 1 281 ? -19.641 25.125 26.891 1 94.44 281 VAL B C 1
ATOM 7341 O O . VAL B 1 281 ? -18.656 24.391 26.828 1 94.44 281 VAL B O 1
ATOM 7344 N N . LYS B 1 282 ? -20.844 24.766 26.828 1 90 282 LYS B N 1
ATOM 7345 C CA . LYS B 1 282 ? -21.156 23.344 26.688 1 90 282 LYS B CA 1
ATOM 7346 C C . LYS B 1 282 ? -20.641 22.812 25.344 1 90 282 LYS B C 1
ATOM 7348 O O . LYS B 1 282 ? -20.016 21.75 25.297 1 90 282 LYS B O 1
ATOM 7353 N N . LEU B 1 283 ? -20.922 23.531 24.312 1 92.31 283 LEU B N 1
ATOM 7354 C CA . LEU B 1 283 ? -20.5 23.094 23 1 92.31 283 LEU B CA 1
ATOM 7355 C C . LEU B 1 283 ? -18.984 23.016 22.906 1 92.31 283 LEU B C 1
ATOM 7357 O O . LEU B 1 283 ? -18.438 22.062 22.344 1 92.31 283 LEU B O 1
ATOM 7361 N N . ILE B 1 284 ? -18.328 23.984 23.438 1 95.31 284 ILE B N 1
ATOM 7362 C CA . ILE B 1 284 ? -16.859 24.016 23.406 1 95.31 284 ILE B CA 1
ATOM 7363 C C . ILE B 1 284 ? -16.312 22.875 24.266 1 95.31 284 ILE B C 1
ATOM 7365 O O . ILE B 1 284 ? -15.375 22.188 23.859 1 95.31 284 ILE B O 1
ATOM 7369 N N . SER B 1 285 ? -16.891 22.641 25.438 1 92.62 285 SER B N 1
ATOM 7370 C CA . SER B 1 285 ? -16.438 21.594 26.344 1 92.62 285 SER B CA 1
ATOM 7371 C C . SER B 1 285 ? -16.609 20.219 25.734 1 92.62 285 SER B C 1
ATOM 7373 O O . SER B 1 285 ? -15.75 19.344 25.891 1 92.62 285 SER B O 1
ATOM 7375 N N . LEU B 1 286 ? -17.672 20.031 25.078 1 89.44 286 LEU B N 1
ATOM 7376 C CA . LEU B 1 286 ? -17.922 18.75 24.422 1 89.44 286 LEU B CA 1
ATOM 7377 C C . LEU B 1 286 ? -16.906 18.484 23.328 1 89.44 286 LEU B C 1
ATOM 7379 O O . LEU B 1 286 ? -16.438 17.359 23.172 1 89.44 286 LEU B O 1
ATOM 7383 N N . ARG B 1 287 ? -16.578 19.469 22.609 1 92.25 287 ARG B N 1
ATOM 7384 C CA . ARG B 1 287 ? -15.586 19.328 21.547 1 92.25 287 ARG B CA 1
ATOM 7385 C C . ARG B 1 287 ? -14.211 19 22.125 1 92.25 287 ARG B C 1
ATOM 7387 O O . ARG B 1 287 ? -13.516 18.109 21.625 1 92.25 287 ARG B O 1
ATOM 7394 N N . VAL B 1 288 ? -13.812 19.688 23.219 1 93.94 288 VAL B N 1
ATOM 7395 C CA . VAL B 1 288 ? -12.531 19.469 23.859 1 93.94 288 VAL B CA 1
ATOM 7396 C C . VAL B 1 288 ? -12.477 18.047 24.438 1 93.94 288 VAL B C 1
ATOM 7398 O O . VAL B 1 288 ? -11.461 17.359 24.312 1 93.94 288 VAL B O 1
ATOM 7401 N N . MET B 1 289 ? -13.555 17.625 24.969 1 91.06 289 MET B N 1
ATOM 7402 C CA . MET B 1 289 ? -13.625 16.297 25.562 1 91.06 289 MET B CA 1
ATOM 7403 C C . MET B 1 289 ? -13.484 15.219 24.484 1 91.06 289 MET B C 1
ATOM 7405 O O . MET B 1 289 ? -12.961 14.141 24.75 1 91.06 289 MET B O 1
ATOM 7409 N N . ARG B 1 290 ? -13.867 15.547 23.328 1 90.5 290 ARG B N 1
ATOM 7410 C CA . ARG B 1 290 ? -13.773 14.617 22.203 1 90.5 290 ARG B CA 1
ATOM 7411 C C . ARG B 1 290 ? -12.352 14.562 21.656 1 90.5 290 ARG B C 1
ATOM 7413 O O . ARG B 1 290 ? -11.891 13.508 21.203 1 90.5 290 ARG B O 1
ATOM 7420 N N . LEU B 1 291 ? -11.633 15.625 21.719 1 94.69 291 LEU B N 1
ATOM 7421 C CA . LEU B 1 291 ? -10.328 15.734 21.062 1 94.69 291 LEU B CA 1
ATOM 7422 C C . LEU B 1 291 ? -9.219 15.32 22.031 1 94.69 291 LEU B C 1
ATOM 7424 O O . LEU B 1 291 ? -8.234 14.703 21.609 1 94.69 291 LEU B O 1
ATOM 7428 N N . TRP B 1 292 ? -9.352 15.492 23.297 1 95.94 292 TRP B N 1
ATOM 7429 C CA . TRP B 1 292 ? -8.289 15.422 24.297 1 95.94 292 TRP B CA 1
ATOM 7430 C C . TRP B 1 292 ? -7.801 13.984 24.469 1 95.94 292 TRP B C 1
ATOM 7432 O O . TRP B 1 292 ? -6.598 13.734 24.516 1 95.94 292 TRP B O 1
ATOM 7442 N N . PRO B 1 293 ? -8.711 13.047 24.594 1 94.5 293 PRO B N 1
ATOM 7443 C CA . PRO B 1 293 ? -8.211 11.711 24.922 1 94.5 293 PRO B CA 1
ATOM 7444 C C . PRO B 1 293 ? -7.188 11.188 23.922 1 94.5 293 PRO B C 1
ATOM 7446 O O . PRO B 1 293 ? -6.098 10.758 24.297 1 94.5 293 PRO B O 1
ATOM 7449 N N . THR B 1 294 ? -7.496 11.227 22.672 1 95.88 294 THR B N 1
ATOM 7450 C CA . THR B 1 294 ? -6.574 10.75 21.641 1 95.88 294 THR B CA 1
ATOM 7451 C C . THR B 1 294 ? -5.34 11.641 21.562 1 95.88 294 THR B C 1
ATOM 7453 O O . THR B 1 294 ? -4.227 11.148 21.375 1 95.88 294 THR B O 1
ATOM 7456 N N . LEU B 1 295 ? -5.559 12.922 21.75 1 96.88 295 LEU B N 1
ATOM 7457 C CA . LEU B 1 295 ? -4.449 13.867 21.719 1 96.88 295 LEU B CA 1
ATOM 7458 C C . LEU B 1 295 ? -3.479 13.602 22.859 1 96.88 295 LEU B C 1
ATOM 7460 O O . LEU B 1 295 ? -2.262 13.625 22.672 1 96.88 295 LEU B O 1
ATOM 7464 N N . ILE B 1 296 ? -4.008 13.367 24.016 1 95.94 296 ILE B N 1
ATOM 7465 C CA . ILE B 1 296 ? -3.195 13.094 25.188 1 95.94 296 ILE B CA 1
ATOM 7466 C C . ILE B 1 296 ? -2.396 11.812 24.984 1 95.94 296 ILE B C 1
ATOM 7468 O O . ILE B 1 296 ? -1.219 11.734 25.344 1 95.94 296 ILE B O 1
ATOM 7472 N N . PHE B 1 297 ? -3.035 10.883 24.422 1 94.75 297 PHE B N 1
ATOM 7473 C CA . PHE B 1 297 ? -2.373 9.617 24.125 1 94.75 297 PHE B CA 1
ATOM 7474 C C . PHE B 1 297 ? -1.177 9.836 23.203 1 94.75 297 PHE B C 1
ATOM 7476 O O . PHE B 1 297 ? -0.092 9.305 23.453 1 94.75 297 PHE B O 1
ATOM 7483 N N . ILE B 1 298 ? -1.317 10.625 22.188 1 95.38 298 ILE B N 1
ATOM 7484 C CA . ILE B 1 298 ? -0.268 10.883 21.203 1 95.38 298 ILE B CA 1
ATOM 7485 C C . ILE B 1 298 ? 0.842 11.719 21.844 1 95.38 298 ILE B C 1
ATOM 7487 O O . ILE B 1 298 ? 2.027 11.461 21.625 1 95.38 298 ILE B O 1
ATOM 7491 N N . ILE B 1 299 ? 0.47 12.695 22.625 1 95.88 299 ILE B N 1
ATOM 7492 C CA . ILE B 1 299 ? 1.444 13.531 23.312 1 95.88 299 ILE B CA 1
ATOM 7493 C C . ILE B 1 299 ? 2.297 12.672 24.25 1 95.88 299 ILE B C 1
ATOM 7495 O O . ILE B 1 299 ? 3.514 12.852 24.328 1 95.88 299 ILE B O 1
ATOM 7499 N N . ALA B 1 300 ? 1.669 11.727 24.906 1 95.31 300 ALA B N 1
ATOM 7500 C CA . ALA B 1 300 ? 2.395 10.844 25.828 1 95.31 300 ALA B CA 1
ATOM 7501 C C . ALA B 1 300 ? 3.441 10.031 25.078 1 95.31 300 ALA B C 1
ATOM 7503 O O . ALA B 1 300 ? 4.555 9.836 25.578 1 95.31 300 ALA B O 1
ATOM 7504 N N . ILE B 1 301 ? 3.121 9.617 23.922 1 94.5 301 ILE B N 1
ATOM 7505 C CA . ILE B 1 301 ? 4.051 8.828 23.125 1 94.5 301 ILE B CA 1
ATOM 7506 C C . ILE B 1 301 ? 5.215 9.703 22.672 1 94.5 301 ILE B C 1
ATOM 7508 O O . ILE B 1 301 ? 6.379 9.312 22.781 1 94.5 301 ILE B O 1
ATOM 7512 N N . HIS B 1 302 ? 4.891 10.922 22.234 1 94.94 302 HIS B N 1
ATOM 7513 C CA . HIS B 1 302 ? 5.922 11.812 21.719 1 94.94 302 HIS B CA 1
ATOM 7514 C C . HIS B 1 302 ? 6.781 12.375 22.844 1 94.94 302 HIS B C 1
ATOM 7516 O O . HIS B 1 302 ? 7.938 12.742 22.625 1 94.94 302 HIS B O 1
ATOM 7522 N N . LYS B 1 303 ? 6.211 12.422 24 1 94.31 303 LYS B N 1
ATOM 7523 C CA . LYS B 1 303 ? 6.949 12.867 25.172 1 94.31 303 LYS B CA 1
ATOM 7524 C C . LYS B 1 303 ? 7.926 11.789 25.656 1 94.31 303 LYS B C 1
ATOM 7526 O O . LYS B 1 303 ? 8.977 12.102 26.203 1 94.31 303 LYS B O 1
ATOM 7531 N N . SER B 1 304 ? 7.625 10.57 25.359 1 94.12 304 SER B N 1
ATOM 7532 C CA . SER B 1 304 ? 8.5 9.461 25.75 1 94.12 304 SER B CA 1
ATOM 7533 C C . SER B 1 304 ? 9.648 9.289 24.75 1 94.12 304 SER B C 1
ATOM 7535 O O . SER B 1 304 ? 9.68 9.953 23.719 1 94.12 304 SER B O 1
ATOM 7537 N N . ARG B 1 305 ? 10.578 8.398 25.062 1 92.5 305 ARG B N 1
ATOM 7538 C CA . ARG B 1 305 ? 11.719 8.117 24.203 1 92.5 305 ARG B CA 1
ATOM 7539 C C . ARG B 1 305 ? 11.391 7.008 23.203 1 92.5 305 ARG B C 1
ATOM 7541 O O . ARG B 1 305 ? 12.25 6.586 22.438 1 92.5 305 ARG B O 1
ATOM 7548 N N . LEU B 1 306 ? 10.141 6.656 23.188 1 91.19 306 LEU B N 1
ATOM 7549 C CA . LEU B 1 306 ? 9.734 5.512 22.391 1 91.19 306 LEU B CA 1
ATOM 7550 C C . LEU B 1 306 ? 9.977 5.777 20.906 1 91.19 306 LEU B C 1
ATOM 7552 O O . LEU B 1 306 ? 10.562 4.945 20.203 1 91.19 306 LEU B O 1
ATOM 7556 N N . PRO B 1 307 ? 9.562 6.973 20.391 1 90.25 307 PRO B N 1
ATOM 7557 C CA . PRO B 1 307 ? 9.812 7.207 18.969 1 90.25 307 PRO B CA 1
ATOM 7558 C C . PRO B 1 307 ? 11.297 7.18 18.609 1 90.25 307 PRO B C 1
ATOM 7560 O O . PRO B 1 307 ? 11.688 6.578 17.609 1 90.25 307 PRO B O 1
ATOM 7563 N N . ASN B 1 308 ? 12.156 7.738 19.484 1 88.31 308 ASN B N 1
ATOM 7564 C CA . ASN B 1 308 ? 13.594 7.754 19.234 1 88.31 308 ASN B CA 1
ATOM 7565 C C . ASN B 1 308 ? 14.195 6.352 19.312 1 88.31 308 ASN B C 1
ATOM 7567 O O . ASN B 1 308 ? 15.164 6.047 18.609 1 88.31 308 ASN B O 1
ATOM 7571 N N . HIS B 1 309 ? 13.602 5.578 20.156 1 87.81 309 HIS B N 1
ATOM 7572 C CA . HIS B 1 309 ? 14.086 4.215 20.328 1 87.81 309 HIS B CA 1
ATOM 7573 C C . HIS B 1 309 ? 13.711 3.35 19.125 1 87.81 309 HIS B C 1
ATOM 7575 O O . HIS B 1 309 ? 14.469 2.463 18.734 1 87.81 309 HIS B O 1
ATOM 7581 N N . VAL B 1 310 ? 12.578 3.629 18.594 1 85.38 310 VAL B N 1
ATOM 7582 C CA . VAL B 1 310 ? 12.094 2.826 17.469 1 85.38 310 VAL B CA 1
ATOM 7583 C C . VAL B 1 310 ? 12.734 3.311 16.172 1 85.38 310 VAL B C 1
ATOM 7585 O O . VAL B 1 310 ? 13.156 2.504 15.344 1 85.38 310 VAL B O 1
ATOM 7588 N N . PHE B 1 311 ? 12.859 4.629 15.992 1 85.5 311 PHE B N 1
ATOM 7589 C CA . PHE B 1 311 ? 13.383 5.238 14.773 1 85.5 311 PHE B CA 1
ATOM 7590 C C . PHE B 1 311 ? 14.875 5.496 14.898 1 85.5 311 PHE B C 1
ATOM 7592 O O . PHE B 1 311 ? 15.305 6.641 15.039 1 85.5 311 PHE B O 1
ATOM 7599 N N . GLN B 1 312 ? 15.711 4.508 14.789 1 81 312 GLN B N 1
ATOM 7600 C CA . GLN B 1 312 ? 17.141 4.602 15.031 1 81 312 GLN B CA 1
ATOM 7601 C C . GLN B 1 312 ? 17.922 4.766 13.727 1 81 312 GLN B C 1
ATOM 7603 O O . GLN B 1 312 ? 18.953 4.121 13.523 1 81 312 GLN B O 1
ATOM 7608 N N . GLY B 1 313 ? 17.406 5.617 12.852 1 84.75 313 GLY B N 1
ATOM 7609 C CA . GLY B 1 313 ? 18.125 5.906 11.617 1 84.75 313 GLY B CA 1
ATOM 7610 C C . GLY B 1 313 ? 19.016 7.133 11.711 1 84.75 313 GLY B C 1
ATOM 7611 O O . GLY B 1 313 ? 19.375 7.559 12.812 1 84.75 313 GLY B O 1
ATOM 7612 N N . ALA B 1 314 ? 19.469 7.613 10.594 1 83.12 314 ALA B N 1
ATOM 7613 C CA . ALA B 1 314 ? 20.453 8.695 10.516 1 83.12 314 ALA B CA 1
ATOM 7614 C C . ALA B 1 314 ? 19.812 10.031 10.875 1 83.12 314 ALA B C 1
ATOM 7616 O O . ALA B 1 314 ? 20.484 10.93 11.391 1 83.12 314 ALA B O 1
ATOM 7617 N N . HIS B 1 315 ? 18.531 10.156 10.625 1 83.25 315 HIS B N 1
ATOM 7618 C CA . HIS B 1 315 ? 17.859 11.43 10.836 1 83.25 315 HIS B CA 1
ATOM 7619 C C . HIS B 1 315 ? 17.312 11.539 12.25 1 83.25 315 HIS B C 1
ATOM 7621 O O . HIS B 1 315 ? 16.109 11.312 12.477 1 83.25 315 HIS B O 1
ATOM 7627 N N . THR B 1 316 ? 18.078 12.094 13.125 1 81.12 316 THR B N 1
ATOM 7628 C CA . THR B 1 316 ? 17.656 12.117 14.523 1 81.12 316 THR B CA 1
ATOM 7629 C C . THR B 1 316 ? 17.266 13.531 14.945 1 81.12 316 THR B C 1
ATOM 7631 O O . THR B 1 316 ? 16.594 13.711 15.969 1 81.12 316 THR B O 1
ATOM 7634 N N . PHE B 1 317 ? 17.641 14.523 14.172 1 83.5 317 PHE B N 1
ATOM 7635 C CA . PHE B 1 317 ? 17.453 15.914 14.555 1 83.5 317 PHE B CA 1
ATOM 7636 C C . PHE B 1 317 ? 15.984 16.203 14.812 1 83.5 317 PHE B C 1
ATOM 7638 O O . PHE B 1 317 ? 15.625 16.75 15.859 1 83.5 317 PHE B O 1
ATOM 7645 N N . LEU B 1 318 ? 15.125 15.828 13.953 1 83.81 318 LEU B N 1
ATOM 7646 C CA . LEU B 1 318 ? 13.703 16.125 14.055 1 83.81 318 LEU B CA 1
ATOM 7647 C C . LEU B 1 318 ? 13.07 15.359 15.211 1 83.81 318 LEU B C 1
ATOM 7649 O O . LEU B 1 318 ? 12.195 15.883 15.906 1 83.81 318 LEU B O 1
ATOM 7653 N N . LEU B 1 319 ? 13.492 14.164 15.391 1 86.75 319 LEU B N 1
ATOM 7654 C CA . LEU B 1 319 ? 12.961 13.336 16.469 1 86.75 319 LEU B CA 1
ATOM 7655 C C . LEU B 1 319 ? 13.352 13.898 17.828 1 86.75 319 LEU B C 1
ATOM 7657 O O . LEU B 1 319 ? 12.523 13.938 18.75 1 86.75 319 LEU B O 1
ATOM 7661 N N . GLN B 1 320 ? 14.57 14.328 17.891 1 87.62 320 GLN B N 1
ATOM 7662 C CA . GLN B 1 320 ? 15.047 14.898 19.156 1 87.62 320 GLN B CA 1
ATOM 7663 C C . GLN B 1 320 ? 14.375 16.234 19.438 1 87.62 320 GLN B C 1
ATOM 7665 O O . GLN B 1 320 ? 14.062 16.547 20.594 1 87.62 320 GLN B O 1
ATOM 7670 N N . THR B 1 321 ? 14.18 16.984 18.438 1 88.31 321 THR B N 1
ATOM 7671 C CA . THR B 1 321 ? 13.5 18.266 18.594 1 88.31 321 THR B CA 1
ATOM 7672 C C . THR B 1 321 ? 12.062 18.062 19.047 1 88.31 321 THR B C 1
ATOM 7674 O O . THR B 1 321 ? 11.578 18.781 19.922 1 88.31 321 THR B O 1
ATOM 7677 N N . ASP B 1 322 ? 11.375 17.125 18.438 1 91.06 322 ASP B N 1
ATOM 7678 C CA . ASP B 1 322 ? 9.992 16.844 18.812 1 91.06 322 ASP B CA 1
ATOM 7679 C C . ASP B 1 322 ? 9.906 16.328 20.25 1 91.06 322 ASP B C 1
ATOM 7681 O O . ASP B 1 322 ? 9.016 16.734 21 1 91.06 322 ASP B O 1
ATOM 7685 N N . HIS B 1 323 ? 10.852 15.438 20.625 1 92 323 HIS B N 1
ATOM 7686 C CA . HIS B 1 323 ? 10.891 14.922 22 1 92 323 HIS B CA 1
ATOM 7687 C C . HIS B 1 323 ? 11.086 16.047 23 1 92 323 HIS B C 1
ATOM 7689 O O . HIS B 1 323 ? 10.391 16.109 24.016 1 92 323 HIS B O 1
ATOM 7695 N N . ARG B 1 324 ? 12.008 16.938 22.75 1 92.25 324 ARG B N 1
ATOM 7696 C CA . ARG B 1 324 ? 12.266 18.062 23.641 1 92.25 324 ARG B CA 1
ATOM 7697 C C . ARG B 1 324 ? 11.047 18.984 23.719 1 92.25 324 ARG B C 1
ATOM 7699 O O . ARG B 1 324 ? 10.664 19.422 24.797 1 92.25 324 ARG B O 1
ATOM 7706 N N . ALA B 1 325 ? 10.484 19.266 22.594 1 94.62 325 ALA B N 1
ATOM 7707 C CA . ALA B 1 325 ? 9.312 20.141 22.531 1 94.62 325 ALA B CA 1
ATOM 7708 C C . ALA B 1 325 ? 8.141 19.562 23.312 1 94.62 325 ALA B C 1
ATOM 7710 O O . ALA B 1 325 ? 7.441 20.266 24.031 1 94.62 325 ALA B O 1
ATOM 7711 N N . CYS B 1 326 ? 7.922 18.266 23.203 1 95.75 326 CYS B N 1
ATOM 7712 C CA . CYS B 1 326 ? 6.793 17.625 23.875 1 95.75 326 CYS B CA 1
ATOM 7713 C C . CYS B 1 326 ? 7.035 17.516 25.375 1 95.75 326 CYS B C 1
ATOM 7715 O O . CYS B 1 326 ? 6.086 17.469 26.156 1 95.75 326 CYS B O 1
ATOM 7717 N N . ASN B 1 327 ? 8.266 17.516 25.766 1 94.94 327 ASN B N 1
ATOM 7718 C CA . ASN B 1 327 ? 8.578 17.516 27.188 1 94.94 327 ASN B CA 1
ATOM 7719 C C . ASN B 1 327 ? 8.359 18.891 27.812 1 94.94 327 ASN B C 1
ATOM 7721 O O . ASN B 1 327 ? 7.852 19 28.922 1 94.94 327 ASN B O 1
ATOM 7725 N N . GLN B 1 328 ? 8.664 19.859 27.047 1 95.62 328 GLN B N 1
ATOM 7726 C CA . GLN B 1 328 ? 8.672 21.203 27.609 1 95.62 328 GLN B CA 1
ATOM 7727 C C . GLN B 1 328 ? 7.336 21.906 27.375 1 95.62 328 GLN B C 1
ATOM 7729 O O . GLN B 1 328 ? 6.879 22.672 28.219 1 95.62 328 GLN B O 1
ATOM 7734 N N . TYR B 1 329 ? 6.688 21.609 26.234 1 96.06 329 TYR B N 1
ATOM 7735 C CA . TYR B 1 329 ? 5.562 22.453 25.844 1 96.06 329 TYR B CA 1
ATOM 7736 C C . TYR B 1 329 ? 4.328 21.609 25.547 1 96.06 329 TYR B C 1
ATOM 7738 O O . TYR B 1 329 ? 3.5 21.969 24.719 1 96.06 329 TYR B O 1
ATOM 7746 N N . TRP B 1 330 ? 4.254 20.422 26.125 1 95.56 330 TRP B N 1
ATOM 7747 C CA . TRP B 1 330 ? 3.082 19.578 25.938 1 95.56 330 TRP B CA 1
ATOM 7748 C C . TRP B 1 330 ? 1.798 20.328 26.234 1 95.56 330 TRP B C 1
ATOM 7750 O O . TRP B 1 330 ? 0.767 20.109 25.594 1 95.56 330 TRP B O 1
ATOM 7760 N N . TRP B 1 331 ? 1.791 21.266 27.188 1 95.56 331 TRP B N 1
ATOM 7761 C CA . TRP B 1 331 ? 0.624 22 27.641 1 95.56 331 TRP B CA 1
ATOM 7762 C C . TRP B 1 331 ? 0.096 22.922 26.531 1 95.56 331 TRP B C 1
ATOM 7764 O O . TRP B 1 331 ? -1.113 23.125 26.422 1 95.56 331 TRP B O 1
ATOM 7774 N N . ALA B 1 332 ? 0.971 23.5 25.719 1 96.19 332 ALA B N 1
ATOM 7775 C CA . ALA B 1 332 ? 0.548 24.359 24.625 1 96.19 332 ALA B CA 1
ATOM 7776 C C . ALA B 1 332 ? -0.277 23.578 23.609 1 96.19 332 ALA B C 1
ATOM 7778 O O . ALA B 1 332 ? -1.2 24.125 23 1 96.19 332 ALA B O 1
ATOM 7779 N N . THR B 1 333 ? 0.076 22.328 23.406 1 96.12 333 THR B N 1
ATOM 7780 C CA . THR B 1 333 ? -0.669 21.453 22.484 1 96.12 333 THR B CA 1
ATOM 7781 C C . THR B 1 333 ? -2.064 21.172 23.031 1 96.12 333 THR B C 1
ATOM 7783 O O . THR B 1 333 ? -3.049 21.219 22.297 1 96.12 333 THR B O 1
ATOM 7786 N N . LEU B 1 334 ? -2.207 20.953 24.312 1 96.25 334 LEU B N 1
ATOM 7787 C CA . LEU B 1 334 ? -3.492 20.656 24.938 1 96.25 334 LEU B CA 1
ATOM 7788 C C . LEU B 1 334 ? -4.379 21.891 24.969 1 96.25 334 LEU B C 1
ATOM 7790 O O . LEU B 1 334 ? -5.605 21.781 24.922 1 96.25 334 LEU B O 1
ATOM 7794 N N . LEU B 1 335 ? -3.744 23.016 24.984 1 96.56 335 LEU B N 1
ATOM 7795 C CA . LEU B 1 335 ? -4.5 24.266 25.016 1 96.56 335 LEU B CA 1
ATOM 7796 C C . LEU B 1 335 ? -4.742 24.781 23.609 1 96.56 335 LEU B C 1
ATOM 7798 O O . LEU B 1 335 ? -5.27 25.891 23.422 1 96.56 335 LEU B O 1
ATOM 7802 N N . PHE B 1 336 ? -4.371 24.062 22.625 1 97.19 336 PHE B N 1
ATOM 7803 C CA . PHE B 1 336 ? -4.574 24.406 21.219 1 97.19 336 PHE B CA 1
ATOM 7804 C C . PHE B 1 336 ? -3.918 25.75 20.891 1 97.19 336 PHE B C 1
ATOM 7806 O O . PHE B 1 336 ? -4.555 26.625 20.328 1 97.19 336 PHE B O 1
ATOM 7813 N N . TRP B 1 337 ? -2.555 25.828 21.188 1 95.56 337 TRP B N 1
ATOM 7814 C CA . TRP B 1 337 ? -1.824 27.078 21 1 95.56 337 TRP B CA 1
ATOM 7815 C C . TRP B 1 337 ? -0.547 26.859 20.203 1 95.56 337 TRP B C 1
ATOM 7817 O O . TRP B 1 337 ? 0.296 27.75 20.109 1 95.56 337 TRP B O 1
ATOM 7827 N N . THR B 1 338 ? -0.384 25.766 19.547 1 93.69 338 THR B N 1
ATOM 7828 C CA . THR B 1 338 ? 0.871 25.359 18.938 1 93.69 338 THR B CA 1
ATOM 7829 C C . THR B 1 338 ? 1.151 26.188 17.672 1 93.69 338 THR B C 1
ATOM 7831 O O . THR B 1 338 ? 2.311 26.391 17.312 1 93.69 338 THR B O 1
ATOM 7834 N N . ASN B 1 339 ? 0.112 26.719 16.953 1 92.25 339 ASN B N 1
ATOM 7835 C CA . ASN B 1 339 ? 0.307 27.469 15.727 1 92.25 339 ASN B CA 1
ATOM 7836 C C . ASN B 1 339 ? 0.86 28.859 15.992 1 92.25 339 ASN B C 1
ATOM 7838 O O . ASN B 1 339 ? 1.193 29.594 15.062 1 92.25 339 ASN B O 1
ATOM 7842 N N . ASN B 1 340 ? 1.033 29.219 17.297 1 89.88 340 ASN B N 1
ATOM 7843 C CA . ASN B 1 340 ? 1.579 30.531 17.672 1 89.88 340 ASN B CA 1
ATOM 7844 C C . ASN B 1 340 ? 2.939 30.391 18.344 1 89.88 340 ASN B C 1
ATOM 7846 O O . ASN B 1 340 ? 3.461 31.344 18.906 1 89.88 340 ASN B O 1
ATOM 7850 N N . MET B 1 341 ? 3.439 29.234 18.25 1 89.38 341 MET B N 1
ATOM 7851 C CA . MET B 1 341 ? 4.734 28.969 18.875 1 89.38 341 MET B CA 1
ATOM 7852 C C . MET B 1 341 ? 5.824 28.828 17.812 1 89.38 341 MET B C 1
ATOM 7854 O O . MET B 1 341 ? 5.535 28.609 16.641 1 89.38 341 MET B O 1
ATOM 7858 N N . ASP B 1 342 ? 7.016 28.922 18.391 1 86 342 ASP B N 1
ATOM 7859 C CA . ASP B 1 342 ? 8.148 28.609 17.531 1 86 342 ASP B CA 1
ATOM 7860 C C . ASP B 1 342 ? 8.133 27.156 17.094 1 86 342 ASP B C 1
ATOM 7862 O O . ASP B 1 342 ? 7.84 26.266 17.906 1 86 342 ASP B O 1
ATOM 7866 N N . LYS B 1 343 ? 8.406 26.938 15.867 1 81.62 343 LYS B N 1
ATOM 7867 C CA . LYS B 1 343 ? 8.312 25.594 15.297 1 81.62 343 LYS B CA 1
ATOM 7868 C C . LYS B 1 343 ? 9.164 24.594 16.078 1 81.62 343 LYS B C 1
ATOM 7870 O O . LYS B 1 343 ? 8.859 23.406 16.109 1 81.62 343 LYS B O 1
ATOM 7875 N N . ARG B 1 344 ? 10.328 25 16.656 1 83.81 344 ARG B N 1
ATOM 7876 C CA . ARG B 1 344 ? 11.219 24.109 17.422 1 83.81 344 ARG B CA 1
ATOM 7877 C C . ARG B 1 344 ? 10.57 23.688 18.734 1 83.81 344 ARG B C 1
ATOM 7879 O O . ARG B 1 344 ? 11.016 22.719 19.359 1 83.81 344 ARG B O 1
ATOM 7886 N N . ASN B 1 345 ? 9.484 24.422 18.984 1 88.56 345 ASN B N 1
ATOM 7887 C CA . ASN B 1 345 ? 8.875 24.156 20.281 1 88.56 345 ASN B CA 1
ATOM 7888 C C . ASN B 1 345 ? 7.492 23.531 20.125 1 88.56 345 ASN B C 1
ATOM 7890 O O . ASN B 1 345 ? 6.715 23.484 21.078 1 88.56 345 ASN B O 1
ATOM 7894 N N . VAL B 1 346 ? 7.215 23.125 19.016 1 90.62 346 VAL B N 1
ATOM 7895 C CA . VAL B 1 346 ? 5.898 22.547 18.766 1 90.62 346 VAL B CA 1
ATOM 7896 C C . VAL B 1 346 ? 5.949 21.031 18.953 1 90.62 346 VAL B C 1
ATOM 7898 O O . VAL B 1 346 ? 6.762 20.344 18.328 1 90.62 346 VAL B O 1
ATOM 7901 N N . CYS B 1 347 ? 5.129 20.594 19.875 1 93.75 347 CYS B N 1
ATOM 7902 C CA . CYS B 1 347 ? 4.977 19.172 20.078 1 93.75 347 CYS B CA 1
ATOM 7903 C C . CYS B 1 347 ? 4.105 18.547 18.984 1 93.75 347 CYS B C 1
ATOM 7905 O O . CYS B 1 347 ? 2.895 18.781 18.953 1 93.75 347 CYS B O 1
ATOM 7907 N N . ASN B 1 348 ? 4.676 17.672 18.203 1 90.88 348 ASN B N 1
ATOM 7908 C CA . ASN B 1 348 ? 3.969 17.109 17.062 1 90.88 348 ASN B CA 1
ATOM 7909 C C . ASN B 1 348 ? 3.523 18.188 16.078 1 90.88 348 ASN B C 1
ATOM 7911 O O . ASN B 1 348 ? 2.432 18.75 16.219 1 90.88 348 ASN B O 1
ATOM 7915 N N . PHE B 1 349 ? 4.176 18.328 15.062 1 86.81 349 PHE B N 1
ATOM 7916 C CA . PHE B 1 349 ? 4.023 19.438 14.125 1 86.81 349 PHE B CA 1
ATOM 7917 C C . PHE B 1 349 ? 2.627 19.453 13.523 1 86.81 349 PHE B C 1
ATOM 7919 O O . PHE B 1 349 ? 2.115 20.5 13.141 1 86.81 349 PHE B O 1
ATOM 7926 N N . ALA B 1 350 ? 1.974 18.375 13.492 1 90.31 350 ALA B N 1
ATOM 7927 C CA . ALA B 1 350 ? 0.652 18.297 12.875 1 90.31 350 ALA B CA 1
ATOM 7928 C C . ALA B 1 350 ? -0.391 19.016 13.719 1 90.31 350 ALA B C 1
ATOM 7930 O O . ALA B 1 350 ? -1.467 19.359 13.219 1 90.31 350 ALA B O 1
ATOM 7931 N N . THR B 1 351 ? -0.078 19.391 14.945 1 95.12 351 THR B N 1
ATOM 7932 C CA . THR B 1 351 ? -1.077 19.891 15.875 1 95.12 351 THR B CA 1
ATOM 7933 C C . THR B 1 351 ? -1.365 21.375 15.594 1 95.12 351 THR B C 1
ATOM 7935 O O . THR B 1 351 ? -2.281 21.953 16.188 1 95.12 351 THR B O 1
ATOM 7938 N N . TRP B 1 352 ? -0.644 21.953 14.688 1 94 352 TRP B N 1
ATOM 7939 C CA . TRP B 1 352 ? -0.981 23.328 14.297 1 94 352 TRP B CA 1
ATOM 7940 C C . TRP B 1 352 ? -2.424 23.406 13.805 1 94 352 TRP B C 1
ATOM 7942 O O . TRP B 1 352 ? -3.125 24.375 14.086 1 94 352 TRP B O 1
ATOM 7952 N N . TYR B 1 353 ? -2.854 22.438 13.023 1 96.62 353 TYR B N 1
ATOM 7953 C CA . TYR B 1 353 ? -4.211 22.422 12.492 1 96.62 353 TYR B CA 1
ATOM 7954 C C . TYR B 1 353 ? -5.238 22.422 13.617 1 96.62 353 TYR B C 1
ATOM 7956 O O . TYR B 1 353 ? -6.234 23.141 13.555 1 96.62 353 TYR B O 1
ATOM 7964 N N . LEU B 1 354 ? -5.008 21.594 14.625 1 96.94 354 LEU B N 1
ATOM 7965 C CA . LEU B 1 354 ? -5.938 21.516 15.75 1 96.94 354 LEU B CA 1
ATOM 7966 C C . LEU B 1 354 ? -6.055 22.875 16.438 1 96.94 354 LEU B C 1
ATOM 7968 O O . LEU B 1 354 ? -7.148 23.281 16.844 1 96.94 354 LEU B O 1
ATOM 7972 N N . SER B 1 355 ? -4.934 23.5 16.578 1 97.12 355 SER B N 1
ATOM 7973 C CA . SER B 1 355 ? -4.926 24.812 17.203 1 97.12 355 SER B CA 1
ATOM 7974 C C . SER B 1 355 ? -5.699 25.828 16.375 1 97.12 355 SER B C 1
ATOM 7976 O O . SER B 1 355 ? -6.578 26.516 16.906 1 97.12 355 SER B O 1
ATOM 7978 N N . ALA B 1 356 ? -5.41 25.875 15.133 1 97.69 356 ALA B N 1
ATOM 7979 C CA . ALA B 1 356 ? -6.102 26.812 14.25 1 97.69 356 ALA B CA 1
ATOM 7980 C C . ALA B 1 356 ? -7.594 26.5 14.18 1 97.69 356 ALA B C 1
ATOM 7982 O O . ALA B 1 356 ? -8.422 27.406 14.164 1 97.69 356 ALA B O 1
ATOM 7983 N N . ASP B 1 357 ? -7.91 25.266 14.109 1 98.06 357 ASP B N 1
ATOM 7984 C CA . ASP B 1 357 ? -9.297 24.812 14.016 1 98.06 357 ASP B CA 1
ATOM 7985 C C . ASP B 1 357 ? -10.078 25.188 15.273 1 98.06 357 ASP B C 1
ATOM 7987 O O . ASP B 1 357 ? -11.188 25.719 15.18 1 98.06 357 ASP B O 1
ATOM 7991 N N . MET B 1 358 ? -9.539 24.906 16.438 1 97.94 358 MET B N 1
ATOM 7992 C CA . MET B 1 358 ? -10.203 25.219 17.703 1 97.94 358 MET B CA 1
ATOM 7993 C C . MET B 1 358 ? -10.336 26.734 17.891 1 97.94 358 MET B C 1
ATOM 7995 O O . MET B 1 358 ? -11.367 27.203 18.375 1 97.94 358 MET B O 1
ATOM 7999 N N . GLN B 1 359 ? -9.352 27.469 17.547 1 98 359 GLN B N 1
ATOM 8000 C CA . GLN B 1 359 ? -9.406 28.922 17.641 1 98 359 GLN B CA 1
ATOM 8001 C C . GLN B 1 359 ? -10.516 29.484 16.75 1 98 359 GLN B C 1
ATOM 8003 O O . GLN B 1 359 ? -11.312 30.328 17.203 1 98 359 GLN B O 1
ATOM 8008 N N . ASN B 1 360 ? -10.555 29.016 15.531 1 98.31 360 ASN B N 1
ATOM 8009 C CA . ASN B 1 360 ? -11.625 29.469 14.648 1 98.31 360 ASN B CA 1
ATOM 8010 C C . ASN B 1 360 ? -12.992 28.984 15.133 1 98.31 360 ASN B C 1
ATOM 8012 O O . ASN B 1 360 ? -14 29.672 14.953 1 98.31 360 ASN B O 1
ATOM 8016 N N . TYR B 1 361 ? -13.055 27.812 15.727 1 98.31 361 TYR B N 1
ATOM 8017 C CA . TYR B 1 361 ? -14.281 27.297 16.328 1 98.31 361 TYR B CA 1
ATOM 8018 C C . TYR B 1 361 ? -14.805 28.25 17.406 1 98.31 361 TYR B C 1
ATOM 8020 O O . TYR B 1 361 ? -15.977 28.625 17.391 1 98.31 361 TYR B O 1
ATOM 8028 N N . VAL B 1 362 ? -13.922 28.703 18.25 1 97.44 362 VAL B N 1
ATOM 8029 C CA . VAL B 1 362 ? -14.289 29.578 19.359 1 97.44 362 VAL B CA 1
ATOM 8030 C C . VAL B 1 362 ? -14.672 30.953 18.828 1 97.44 362 VAL B C 1
ATOM 8032 O O . VAL B 1 362 ? -15.695 31.516 19.234 1 97.44 362 VAL B O 1
ATOM 8035 N N . ILE B 1 363 ? -13.898 31.469 17.953 1 97.12 363 ILE B N 1
ATOM 8036 C CA . ILE B 1 363 ? -14.164 32.781 17.375 1 97.12 363 ILE B CA 1
ATOM 8037 C C . ILE B 1 363 ? -15.523 32.781 16.672 1 97.12 363 ILE B C 1
ATOM 8039 O O . ILE B 1 363 ? -16.312 33.688 16.812 1 97.12 363 ILE B O 1
ATOM 8043 N N . SER B 1 364 ? -15.781 31.719 15.984 1 97.69 364 SER B N 1
ATOM 8044 C CA . SER B 1 364 ? -16.984 31.641 15.18 1 97.69 364 SER B CA 1
ATOM 8045 C C . SER B 1 364 ? -18.219 31.422 16.062 1 97.69 364 SER B C 1
ATOM 8047 O O . SER B 1 364 ? -19.297 31.953 15.758 1 97.69 364 SER B O 1
ATOM 8049 N N . ILE B 1 365 ? -18.125 30.625 17.078 1 97.06 365 ILE B N 1
ATOM 8050 C CA . ILE B 1 365 ? -19.281 30.391 17.938 1 97.06 365 ILE B CA 1
ATOM 8051 C C . ILE B 1 365 ? -19.656 31.703 18.656 1 97.06 365 ILE B C 1
ATOM 8053 O O . ILE B 1 365 ? -20.828 31.984 18.875 1 97.06 365 ILE B O 1
ATOM 8057 N N . VAL B 1 366 ? -18.688 32.531 19.016 1 96.25 366 VAL B N 1
ATOM 8058 C CA . VAL B 1 366 ? -18.938 33.844 19.625 1 96.25 366 VAL B CA 1
ATOM 8059 C C . VAL B 1 366 ? -19.594 34.781 18.609 1 96.25 366 VAL B C 1
ATOM 8061 O O . VAL B 1 366 ? -20.531 35.5 18.938 1 96.25 366 VAL B O 1
ATOM 8064 N N . ALA B 1 367 ? -19.094 34.719 17.406 1 97.12 367 ALA B N 1
ATOM 8065 C CA . ALA B 1 367 ? -19.703 35.531 16.344 1 97.12 367 ALA B CA 1
ATOM 8066 C C . ALA B 1 367 ? -21.156 35.125 16.141 1 97.12 367 ALA B C 1
ATOM 8068 O O . ALA B 1 367 ? -22.016 36 15.984 1 97.12 367 ALA B O 1
ATOM 8069 N N . LEU B 1 368 ? -21.422 33.875 16.125 1 97.19 368 LEU B N 1
ATOM 8070 C CA . LEU B 1 368 ? -22.797 33.375 15.945 1 97.19 368 LEU B CA 1
ATOM 8071 C C . LEU B 1 368 ? -23.672 33.781 17.125 1 97.19 368 LEU B C 1
ATOM 8073 O O . LEU B 1 368 ? -24.844 34.094 16.969 1 97.19 368 LEU B O 1
ATOM 8077 N N . TYR B 1 369 ? -23.094 33.75 18.312 1 96.31 369 TYR B N 1
ATOM 8078 C CA . TYR B 1 369 ? -23.797 34.219 19.5 1 96.31 369 TYR B CA 1
ATOM 8079 C C . TYR B 1 369 ? -24.281 35.656 19.312 1 96.31 369 TYR B C 1
ATOM 8081 O O . TYR B 1 369 ? -25.453 35.969 19.594 1 96.31 369 TYR B O 1
ATOM 8089 N N . VAL B 1 370 ? -23.438 36.5 18.844 1 96.06 370 VAL B N 1
ATOM 8090 C CA . VAL B 1 370 ? -23.766 37.906 18.641 1 96.06 370 VAL B CA 1
ATOM 8091 C C . VAL B 1 370 ? -24.844 38.031 17.578 1 96.06 370 VAL B C 1
ATOM 8093 O O . VAL B 1 370 ? -25.781 38.812 17.734 1 96.06 370 VAL B O 1
ATOM 8096 N N . ILE B 1 371 ? -24.75 37.25 16.547 1 96.38 371 ILE B N 1
ATOM 8097 C CA . ILE B 1 371 ? -25.703 37.281 15.445 1 96.38 371 ILE B CA 1
ATOM 8098 C C . ILE B 1 371 ? -27.078 36.875 15.945 1 96.38 371 ILE B C 1
ATOM 8100 O O . ILE B 1 371 ? -28.078 37.562 15.648 1 96.38 371 ILE B O 1
ATOM 8104 N N . TYR B 1 372 ? -27.172 35.875 16.703 1 94.44 372 TYR B N 1
ATOM 8105 C CA . TYR B 1 372 ? -28.453 35.375 17.188 1 94.44 372 TYR B CA 1
ATOM 8106 C C . TYR B 1 372 ? -29 36.25 18.297 1 94.44 372 TYR B C 1
ATOM 8108 O O . TYR B 1 372 ? -30.203 36.469 18.391 1 94.44 372 TYR B O 1
ATOM 8116 N N . LYS B 1 373 ? -28.141 36.75 19.172 1 93.44 373 LYS B N 1
ATOM 8117 C CA . LYS B 1 373 ? -28.547 37.625 20.266 1 93.44 373 LYS B CA 1
ATOM 8118 C C . LYS B 1 373 ? -29.203 38.906 19.75 1 93.44 373 LYS B C 1
ATOM 8120 O O . LYS B 1 373 ? -30.234 39.344 20.281 1 93.44 373 LYS B O 1
ATOM 8125 N N . TRP B 1 374 ? -28.625 39.438 18.75 1 95.06 374 TRP B N 1
ATOM 8126 C CA . TRP B 1 374 ? -29.125 40.719 18.234 1 95.06 374 TRP B CA 1
ATOM 8127 C C . TRP B 1 374 ? -30.016 40.531 17.016 1 95.06 374 TRP B C 1
ATOM 8129 O O . TRP B 1 374 ? -30.359 41.469 16.312 1 95.06 374 TRP B O 1
ATOM 8139 N N . LYS B 1 375 ? -30.328 39.312 16.641 1 93.75 375 LYS B N 1
ATOM 8140 C CA . LYS B 1 375 ? -31.234 38.938 15.562 1 93.75 375 LYS B CA 1
ATOM 8141 C C . LYS B 1 375 ? -30.812 39.531 14.234 1 93.75 375 LYS B C 1
ATOM 8143 O O . LYS B 1 375 ? -31.609 40.156 13.523 1 93.75 375 LYS B O 1
ATOM 8148 N N . MET B 1 376 ? -29.531 39.469 14.039 1 95.62 376 MET B N 1
ATOM 8149 C CA . MET B 1 376 ? -28.984 39.938 12.773 1 95.62 376 MET B CA 1
ATOM 8150 C C . MET B 1 376 ? -29.281 38.969 11.648 1 95.62 376 MET B C 1
ATOM 8152 O O . MET B 1 376 ? -29.469 37.781 11.891 1 95.62 376 MET B O 1
ATOM 8156 N N . PRO B 1 377 ? -29.328 39.562 10.422 1 96 377 PRO B N 1
ATOM 8157 C CA . PRO B 1 377 ? -29.516 38.594 9.32 1 96 377 PRO B CA 1
ATOM 8158 C C . PRO B 1 377 ? -28.344 37.625 9.18 1 96 377 PRO B C 1
ATOM 8160 O O . PRO B 1 377 ? -27.203 38.031 8.945 1 96 377 PRO B O 1
ATOM 8163 N N . LEU B 1 378 ? -28.578 36.438 9.281 1 95.88 378 LEU B N 1
ATOM 8164 C CA . LEU B 1 378 ? -27.578 35.375 9.438 1 95.88 378 LEU B CA 1
ATOM 8165 C C . LEU B 1 378 ? -26.625 35.344 8.25 1 95.88 378 LEU B C 1
ATOM 8167 O O . LEU B 1 378 ? -25.422 35.531 8.414 1 95.88 378 LEU B O 1
ATOM 8171 N N . ILE B 1 379 ? -27.109 35.188 7.004 1 96.5 379 ILE B N 1
ATOM 8172 C CA . ILE B 1 379 ? -26.297 35 5.809 1 96.5 379 ILE B CA 1
ATOM 8173 C C . ILE B 1 379 ? -25.484 36.25 5.535 1 96.5 379 ILE B C 1
ATOM 8175 O O . ILE B 1 379 ? -24.281 36.188 5.234 1 96.5 379 ILE B O 1
ATOM 8179 N N . ARG B 1 380 ? -26.062 37.469 5.676 1 97.25 380 ARG B N 1
ATOM 8180 C CA . ARG B 1 380 ? -25.359 38.719 5.445 1 97.25 380 ARG B CA 1
ATOM 8181 C C . ARG B 1 380 ? -24.25 38.938 6.469 1 97.25 380 ARG B C 1
ATOM 8183 O O . ARG B 1 380 ? -23.188 39.469 6.137 1 97.25 380 ARG B O 1
ATOM 8190 N N . SER B 1 381 ? -24.562 38.562 7.68 1 97.75 381 SER B N 1
ATOM 8191 C CA . SER B 1 381 ? -23.562 38.688 8.727 1 97.75 381 SER B CA 1
ATOM 8192 C C . SER B 1 381 ? -22.375 37.75 8.492 1 97.75 381 SER B C 1
ATOM 8194 O O . SER B 1 381 ? -21.219 38.156 8.688 1 97.75 381 SER B O 1
ATOM 8196 N N . ILE B 1 382 ? -22.641 36.531 8.062 1 98.19 382 ILE B N 1
ATOM 8197 C CA . ILE B 1 382 ? -21.578 35.562 7.773 1 98.19 382 ILE B CA 1
ATOM 8198 C C . ILE B 1 382 ? -20.734 36.062 6.609 1 98.19 382 ILE B C 1
ATOM 8200 O O . ILE B 1 382 ? -19.5 35.969 6.641 1 98.19 382 ILE B O 1
ATOM 8204 N N . LEU B 1 383 ? -21.344 36.656 5.637 1 98.12 383 LEU B N 1
ATOM 8205 C CA . LEU B 1 383 ? -20.641 37.188 4.484 1 98.12 383 LEU B CA 1
ATOM 8206 C C . LEU B 1 383 ? -19.766 38.375 4.891 1 98.12 383 LEU B C 1
ATOM 8208 O O . LEU B 1 383 ? -18.672 38.562 4.348 1 98.12 383 LEU B O 1
ATOM 8212 N N . ALA B 1 384 ? -20.297 39.156 5.781 1 97.88 384 ALA B N 1
ATOM 8213 C CA . ALA B 1 384 ? -19.516 40.281 6.293 1 97.88 384 ALA B CA 1
ATOM 8214 C C . ALA B 1 384 ? -18.281 39.781 7.031 1 97.88 384 ALA B C 1
ATOM 8216 O O . ALA B 1 384 ? -17.203 40.375 6.891 1 97.88 384 ALA B O 1
ATOM 8217 N N . ILE B 1 385 ? -18.438 38.781 7.781 1 97.94 385 ILE B N 1
ATOM 8218 C CA . ILE B 1 385 ? -17.312 38.188 8.508 1 97.94 385 ILE B CA 1
ATOM 8219 C C . ILE B 1 385 ? -16.297 37.625 7.516 1 97.94 385 ILE B C 1
ATOM 8221 O O . ILE B 1 385 ? -15.094 37.781 7.684 1 97.94 385 ILE B O 1
ATOM 8225 N N . LEU B 1 386 ? -16.766 36.906 6.504 1 98.25 386 LEU B N 1
ATOM 8226 C CA . LEU B 1 386 ? -15.914 36.344 5.469 1 98.25 386 LEU B CA 1
ATOM 8227 C C . LEU B 1 386 ? -15.102 37.406 4.762 1 98.25 386 LEU B C 1
ATOM 8229 O O . LEU B 1 386 ? -13.891 37.281 4.582 1 98.25 386 LEU B O 1
ATOM 8233 N N . THR B 1 387 ? -15.781 38.531 4.43 1 97.81 387 THR B N 1
ATOM 8234 C CA . THR B 1 387 ? -15.125 39.594 3.719 1 97.81 387 THR B CA 1
ATOM 8235 C C . THR B 1 387 ? -14.086 40.281 4.609 1 97.81 387 THR B C 1
ATOM 8237 O O . THR B 1 387 ? -12.977 40.594 4.164 1 97.81 387 THR B O 1
ATOM 8240 N N . THR B 1 388 ? -14.438 40.469 5.816 1 97.56 388 THR B N 1
ATOM 8241 C CA . THR B 1 388 ? -13.516 41.125 6.758 1 97.56 388 THR B CA 1
ATOM 8242 C C . THR B 1 388 ? -12.289 40.219 6.977 1 97.56 388 THR B C 1
ATOM 8244 O O . THR B 1 388 ? -11.156 40.719 7 1 97.56 388 THR B O 1
ATOM 8247 N N . SER B 1 389 ? -12.508 38.938 7.176 1 97.69 389 SER B N 1
ATOM 8248 C CA . SER B 1 389 ? -11.398 38.031 7.375 1 97.69 389 SER B CA 1
ATOM 8249 C C . SER B 1 389 ? -10.492 37.969 6.152 1 97.69 389 SER B C 1
ATOM 8251 O O . SER B 1 389 ? -9.266 37.906 6.285 1 97.69 389 SER B O 1
ATOM 8253 N N . LEU B 1 390 ? -11.055 38.031 4.984 1 97.81 390 LEU B N 1
ATOM 8254 C CA . LEU B 1 390 ? -10.281 38.031 3.748 1 97.81 390 LEU B CA 1
ATOM 8255 C C . LEU B 1 390 ? -9.438 39.281 3.635 1 97.81 390 LEU B C 1
ATOM 8257 O O . LEU B 1 390 ? -8.258 39.219 3.275 1 97.81 390 LEU B O 1
ATOM 8261 N N . LEU B 1 391 ? -10.047 40.406 3.979 1 97.62 391 LEU B N 1
ATOM 8262 C CA . LEU B 1 391 ? -9.352 41.688 3.887 1 97.62 391 LEU B CA 1
ATOM 8263 C C . LEU B 1 391 ? -8.227 41.75 4.914 1 97.62 391 LEU B C 1
ATOM 8265 O O . LEU B 1 391 ? -7.145 42.25 4.613 1 97.62 391 LEU B O 1
ATOM 8269 N N . LEU B 1 392 ? -8.492 41.25 6.047 1 97.81 392 LEU B N 1
ATOM 8270 C CA . LEU B 1 392 ? -7.465 41.25 7.078 1 97.81 392 LEU B CA 1
ATOM 8271 C C . LEU B 1 392 ? -6.293 40.375 6.668 1 97.81 392 LEU B C 1
ATOM 8273 O O . LEU B 1 392 ? -5.133 40.75 6.863 1 97.81 392 LEU B O 1
ATOM 8277 N N . GLN B 1 393 ? -6.582 39.219 6.137 1 97.5 393 GLN B N 1
ATOM 8278 C CA . GLN B 1 393 ? -5.527 38.312 5.684 1 97.5 393 GLN B CA 1
ATOM 8279 C C . GLN B 1 393 ? -4.73 38.938 4.539 1 97.5 393 GLN B C 1
ATOM 8281 O O . GLN B 1 393 ? -3.506 38.781 4.484 1 97.5 393 GLN B O 1
ATOM 8286 N N . MET B 1 394 ? -5.445 39.594 3.648 1 97.12 394 MET B N 1
ATOM 8287 C CA . MET B 1 394 ? -4.781 40.312 2.557 1 97.12 394 MET B CA 1
ATOM 8288 C C . MET B 1 394 ? -3.832 41.375 3.098 1 97.12 394 MET B C 1
ATOM 8290 O O . MET B 1 394 ? -2.705 41.5 2.619 1 97.12 394 MET B O 1
ATOM 8294 N N . GLY B 1 395 ? -4.324 42.062 4.047 1 97.12 395 GLY B N 1
ATOM 8295 C CA . GLY B 1 395 ? -3.506 43.094 4.668 1 97.12 395 GLY B CA 1
ATOM 8296 C C . GLY B 1 395 ? -2.258 42.531 5.332 1 97.12 395 GLY B C 1
ATOM 8297 O O . GLY B 1 395 ? -1.17 43.094 5.184 1 97.12 395 GLY B O 1
ATOM 8298 N N . VAL B 1 396 ? -2.383 41.438 6.031 1 96.5 396 VAL B N 1
ATOM 8299 C CA . VAL B 1 396 ? -1.258 40.844 6.727 1 96.5 396 VAL B CA 1
ATOM 8300 C C . VAL B 1 396 ? -0.24 40.312 5.707 1 96.5 396 VAL B C 1
ATOM 8302 O O . VAL B 1 396 ? 0.966 40.531 5.879 1 96.5 396 VAL B O 1
ATOM 8305 N N . MET B 1 397 ? -0.695 39.688 4.66 1 96.12 397 MET B N 1
ATOM 8306 C CA . MET B 1 397 ? 0.207 39.156 3.643 1 96.12 397 MET B CA 1
ATOM 8307 C C . MET B 1 397 ? 0.929 40.281 2.912 1 96.12 397 MET B C 1
ATOM 8309 O O . MET B 1 397 ? 2.113 40.156 2.596 1 96.12 397 MET B O 1
ATOM 8313 N N . TYR B 1 398 ? 0.149 41.344 2.668 1 96.31 398 TYR B N 1
ATOM 8314 C CA . TYR B 1 398 ? 0.762 42.5 2.023 1 96.31 398 TYR B CA 1
ATOM 8315 C C . TYR B 1 398 ? 1.837 43.125 2.914 1 96.31 398 TYR B C 1
ATOM 8317 O O . TYR B 1 398 ? 2.924 43.469 2.439 1 96.31 398 TYR B O 1
ATOM 8325 N N . TYR B 1 399 ? 1.542 43.25 4.145 1 96.12 399 TYR B N 1
ATOM 8326 C CA . TYR B 1 399 ? 2.457 43.844 5.102 1 96.12 399 TYR B CA 1
ATOM 8327 C C . TYR B 1 399 ? 3.752 43.062 5.203 1 96.12 399 TYR B C 1
ATOM 8329 O O . TYR B 1 399 ? 4.844 43.625 5.207 1 96.12 399 TYR B O 1
ATOM 8337 N N . TYR B 1 400 ? 3.707 41.75 5.242 1 93.5 400 TYR B N 1
ATOM 8338 C CA . TYR B 1 400 ? 4.879 40.906 5.43 1 93.5 400 TYR B CA 1
ATOM 8339 C C . TYR B 1 400 ? 5.473 40.5 4.09 1 93.5 400 TYR B C 1
ATOM 8341 O O . TYR B 1 400 ? 6.48 39.781 4.043 1 93.5 400 TYR B O 1
ATOM 8349 N N . ASN B 1 401 ? 4.949 40.812 3.014 1 93.56 401 ASN B N 1
ATOM 8350 C CA . ASN B 1 401 ? 5.434 40.5 1.673 1 93.56 401 ASN B CA 1
ATOM 8351 C C . ASN B 1 401 ? 5.605 39 1.476 1 93.56 401 ASN B C 1
ATOM 8353 O O . ASN B 1 401 ? 6.684 38.531 1.097 1 93.56 401 ASN B O 1
ATOM 8357 N N . VAL B 1 402 ? 4.52 38.344 1.726 1 92.81 402 VAL B N 1
ATOM 8358 C CA . VAL B 1 402 ? 4.523 36.906 1.615 1 92.81 402 VAL B CA 1
ATOM 8359 C C . VAL B 1 402 ? 4.051 36.469 0.224 1 92.81 402 VAL B C 1
ATOM 8361 O O . VAL B 1 402 ? 3.18 37.125 -0.361 1 92.81 402 VAL B O 1
ATOM 8364 N N . ASP B 1 403 ? 4.648 35.406 -0.349 1 92.38 403 ASP B N 1
ATOM 8365 C CA . ASP B 1 403 ? 4.273 34.875 -1.648 1 92.38 403 ASP B CA 1
ATOM 8366 C C . ASP B 1 403 ? 2.854 34.312 -1.62 1 92.38 403 ASP B C 1
ATOM 8368 O O . ASP B 1 403 ? 2.213 34.281 -0.567 1 92.38 403 ASP B O 1
ATOM 8372 N N . VAL B 1 404 ? 2.379 34 -2.76 1 94.38 404 VAL B N 1
ATOM 8373 C CA . VAL B 1 404 ? 1.009 33.531 -2.945 1 94.38 404 VAL B CA 1
ATOM 8374 C C . VAL B 1 404 ? 0.797 32.219 -2.18 1 94.38 404 VAL B C 1
ATOM 8376 O O . VAL B 1 404 ? -0.333 31.891 -1.816 1 94.38 404 VAL B O 1
ATOM 8379 N N . ILE B 1 405 ? 1.827 31.438 -2.049 1 92.94 405 ILE B N 1
ATOM 8380 C CA . ILE B 1 405 ? 1.805 30.125 -1.405 1 92.94 405 ILE B CA 1
ATOM 8381 C C . ILE B 1 405 ? 3.168 29.844 -0.78 1 92.94 405 ILE B C 1
ATOM 8383 O O . ILE B 1 405 ? 4.16 30.484 -1.115 1 92.94 405 ILE B O 1
ATOM 8387 N N . TYR B 1 406 ? 3.127 29.094 0.208 1 89 406 TYR B N 1
ATOM 8388 C CA . TYR B 1 406 ? 4.406 28.547 0.65 1 89 406 TYR B CA 1
ATOM 8389 C C . TYR B 1 406 ? 4.867 27.422 -0.266 1 89 406 TYR B C 1
ATOM 8391 O O . TYR B 1 406 ? 4.426 26.281 -0.123 1 89 406 TYR B O 1
ATOM 8399 N N . ARG B 1 407 ? 5.809 27.672 -1.049 1 87.19 407 ARG B N 1
ATOM 8400 C CA . ARG B 1 407 ? 6.211 26.75 -2.111 1 87.19 407 ARG B CA 1
ATOM 8401 C C . ARG B 1 407 ? 7.098 25.641 -1.569 1 87.19 407 ARG B C 1
ATOM 8403 O O . ARG B 1 407 ? 7.938 25.875 -0.698 1 87.19 407 ARG B O 1
ATOM 8410 N N . VAL B 1 408 ? 6.828 24.484 -2.113 1 86.94 408 VAL B N 1
ATOM 8411 C CA . VAL B 1 408 ? 7.672 23.328 -1.789 1 86.94 408 VAL B CA 1
ATOM 8412 C C . VAL B 1 408 ? 8.914 23.344 -2.68 1 86.94 408 VAL B C 1
ATOM 8414 O O . VAL B 1 408 ? 8.844 22.938 -3.848 1 86.94 408 VAL B O 1
ATOM 8417 N N . LEU B 1 409 ? 9.969 23.797 -2.086 1 86.12 409 LEU B N 1
ATOM 8418 C CA . LEU B 1 409 ? 11.258 23.859 -2.762 1 86.12 409 LEU B CA 1
ATOM 8419 C C . LEU B 1 409 ? 12.281 22.969 -2.055 1 86.12 409 LEU B C 1
ATOM 8421 O O . LEU B 1 409 ? 12.133 22.672 -0.868 1 86.12 409 LEU B O 1
ATOM 8425 N N . PRO B 1 410 ? 13.289 22.516 -2.791 1 85.62 410 PRO B N 1
ATOM 8426 C CA . PRO B 1 410 ? 14.289 21.641 -2.182 1 85.62 410 PRO B CA 1
ATOM 8427 C C . PRO B 1 410 ? 14.906 22.234 -0.919 1 85.62 410 PRO B C 1
ATOM 8429 O O . PRO B 1 410 ? 15.016 21.547 0.102 1 85.62 410 PRO B O 1
ATOM 8432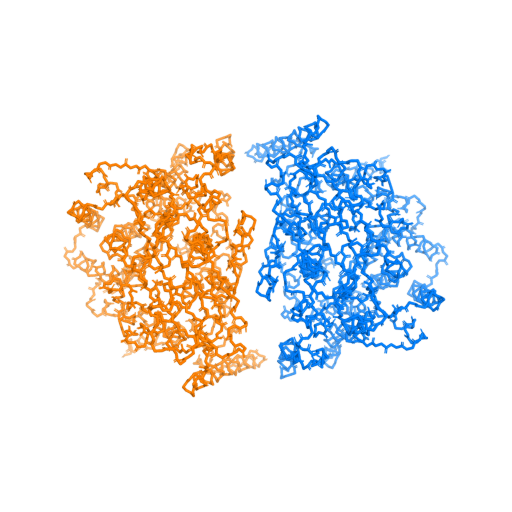 N N . GLU B 1 411 ? 15.156 23.531 -0.963 1 83.06 411 GLU B N 1
ATOM 8433 C CA . GLU B 1 411 ? 15.82 24.156 0.176 1 83.06 411 GLU B CA 1
ATOM 8434 C C . GLU B 1 411 ? 14.859 24.328 1.35 1 83.06 411 GLU B C 1
ATOM 8436 O O . GLU B 1 411 ? 15.273 24.281 2.51 1 83.06 411 GLU B O 1
ATOM 8441 N N . ASN B 1 412 ? 13.617 24.438 1.057 1 81.12 412 ASN B N 1
ATOM 8442 C CA . ASN B 1 412 ? 12.617 24.625 2.096 1 81.12 412 ASN B CA 1
ATOM 8443 C C . ASN B 1 412 ? 12.398 23.359 2.916 1 81.12 412 ASN B C 1
ATOM 8445 O O . ASN B 1 412 ? 11.945 23.422 4.059 1 81.12 412 ASN B O 1
ATOM 8449 N N . PHE B 1 413 ? 12.812 22.297 2.369 1 79.56 413 PHE B N 1
ATOM 8450 C CA . PHE B 1 413 ? 12.453 21.062 3.061 1 79.56 413 PHE B CA 1
ATOM 8451 C C . PHE B 1 413 ? 13.703 20.297 3.467 1 79.56 413 PHE B C 1
ATOM 8453 O O . PHE B 1 413 ? 13.617 19.125 3.85 1 79.56 413 PHE B O 1
ATOM 8460 N N . VAL B 1 414 ? 14.797 21.031 3.268 1 79.69 414 VAL B N 1
ATOM 8461 C CA . VAL B 1 414 ? 15.961 20.5 3.973 1 79.69 414 VAL B CA 1
ATOM 8462 C C . VAL B 1 414 ? 15.734 20.578 5.48 1 79.69 414 VAL B C 1
ATOM 8464 O O . VAL B 1 414 ? 15.266 21.594 5.988 1 79.69 414 VAL B O 1
ATOM 8467 N N . ILE B 1 415 ? 15.789 19.547 6.094 1 66.56 415 ILE B N 1
ATOM 8468 C CA . ILE B 1 415 ? 15.305 19.266 7.438 1 66.56 415 ILE B CA 1
ATOM 8469 C C . ILE B 1 415 ? 15.625 20.438 8.367 1 66.56 415 ILE B C 1
ATOM 8471 O O . ILE B 1 415 ? 14.789 20.844 9.172 1 66.56 415 ILE B O 1
ATOM 8475 N N . TYR B 1 416 ? 16.688 21.047 8.211 1 67.12 416 TYR B N 1
ATOM 8476 C CA . TYR B 1 416 ? 17.094 22.109 9.125 1 67.12 416 TYR B CA 1
ATOM 8477 C C . TYR B 1 416 ? 16.391 23.422 8.781 1 67.12 416 TYR B C 1
ATOM 8479 O O . TYR B 1 416 ? 15.961 24.156 9.68 1 67.12 416 TYR B O 1
ATOM 8487 N N . ASN B 1 417 ? 16.125 23.5 7.57 1 65.25 417 ASN B N 1
ATOM 8488 C CA . ASN B 1 417 ? 15.492 24.719 7.109 1 65.25 417 ASN B CA 1
ATOM 8489 C C . ASN B 1 417 ? 13.992 24.719 7.414 1 65.25 417 ASN B C 1
ATOM 8491 O O . ASN B 1 417 ? 13.391 25.781 7.574 1 65.25 417 ASN B O 1
ATOM 8495 N N . VAL B 1 418 ? 13.57 23.609 7.578 1 63.12 418 VAL B N 1
ATOM 8496 C CA . VAL B 1 418 ? 12.141 23.484 7.84 1 63.12 418 VAL B CA 1
ATOM 8497 C C . VAL B 1 418 ? 11.805 24.125 9.188 1 63.12 418 VAL B C 1
ATOM 8499 O O . VAL B 1 418 ? 10.719 24.703 9.359 1 63.12 418 VAL B O 1
ATOM 8502 N N . LEU B 1 419 ? 12.742 24.219 9.984 1 66.56 419 LEU B N 1
ATOM 8503 C CA . LEU B 1 419 ? 12.5 24.75 11.32 1 66.56 419 LEU B CA 1
ATOM 8504 C C . LEU B 1 419 ? 12.969 26.203 11.422 1 66.56 419 LEU B C 1
ATOM 8506 O O . LEU B 1 419 ? 12.453 26.969 12.227 1 66.56 419 LEU B O 1
ATOM 8510 N N . GLU B 1 420 ? 13.977 26.656 10.594 1 64.56 420 GLU B N 1
ATOM 8511 C CA . GLU B 1 420 ? 14.609 27.969 10.766 1 64.56 420 GLU B CA 1
ATOM 8512 C C . GLU B 1 420 ? 13.977 29 9.844 1 64.56 420 GLU B C 1
ATOM 8514 O O . GLU B 1 420 ? 13.758 30.141 10.25 1 64.56 420 GLU B O 1
ATOM 8519 N N . GLU B 1 421 ? 13.836 28.75 8.602 1 60.09 421 GLU B N 1
ATOM 8520 C CA . GLU B 1 421 ? 13.469 29.75 7.598 1 60.09 421 GLU B CA 1
ATOM 8521 C C . GLU B 1 421 ? 11.969 29.688 7.297 1 60.09 421 GLU B C 1
ATOM 8523 O O . GLU B 1 421 ? 11.531 30.125 6.23 1 60.09 421 GLU B O 1
ATOM 8528 N N . PHE B 1 422 ? 11.133 29.484 8.391 1 64.44 422 PHE B N 1
ATOM 8529 C CA . PHE B 1 422 ? 9.789 29.016 8.07 1 64.44 422 PHE B CA 1
ATOM 8530 C C . PHE B 1 422 ? 8.742 30.047 8.477 1 64.44 422 PHE B C 1
ATOM 8532 O O . PHE B 1 422 ? 7.539 29.781 8.414 1 64.44 422 PHE B O 1
ATOM 8539 N N . TRP B 1 423 ? 9.102 31.359 8.484 1 72.44 423 TRP B N 1
ATOM 8540 C CA . TRP B 1 423 ? 8.133 32.281 9.078 1 72.44 423 TRP B CA 1
ATOM 8541 C C . TRP B 1 423 ? 6.965 32.531 8.125 1 72.44 423 TRP B C 1
ATOM 8543 O O . TRP B 1 423 ? 5.816 32.625 8.562 1 72.44 423 TRP B O 1
ATOM 8553 N N . PRO B 1 424 ? 7.195 32.438 6.906 1 80.25 424 PRO B N 1
ATOM 8554 C CA . PRO B 1 424 ? 6.059 32.656 6.012 1 80.25 424 PRO B CA 1
ATOM 8555 C C . PRO B 1 424 ? 4.977 31.594 6.133 1 80.25 424 PRO B C 1
ATOM 8557 O O . PRO B 1 424 ? 3.801 31.875 5.887 1 80.25 424 PRO B O 1
ATOM 8560 N N . ILE B 1 425 ? 5.363 30.5 6.578 1 83.5 425 ILE B N 1
ATOM 8561 C CA . ILE B 1 425 ? 4.395 29.406 6.688 1 83.5 425 ILE B CA 1
ATOM 8562 C C . ILE B 1 425 ? 3.4 29.719 7.809 1 83.5 425 ILE B C 1
ATOM 8564 O O . ILE B 1 425 ? 2.227 29.359 7.723 1 83.5 425 ILE B O 1
ATOM 8568 N N . PHE B 1 426 ? 3.789 30.547 8.773 1 84.62 426 PHE B N 1
ATOM 8569 C CA . PHE B 1 426 ? 2.926 30.922 9.883 1 84.62 426 PHE B CA 1
ATOM 8570 C C . PHE B 1 426 ? 1.871 31.922 9.422 1 84.62 426 PHE B C 1
ATOM 8572 O O . PHE B 1 426 ? 0.713 31.859 9.836 1 84.62 426 PHE B O 1
ATOM 8579 N N . ILE B 1 427 ? 2.277 32.75 8.586 1 88.12 427 ILE B N 1
ATOM 8580 C CA . ILE B 1 427 ? 1.396 33.812 8.141 1 88.12 427 ILE B CA 1
ATOM 8581 C C . ILE B 1 427 ? 0.384 33.25 7.137 1 88.12 427 ILE B C 1
ATOM 8583 O O . ILE B 1 427 ? -0.81 33.562 7.227 1 88.12 427 ILE B O 1
ATOM 8587 N N . TRP B 1 428 ? 0.883 32.469 6.336 1 91.94 428 TRP B N 1
ATOM 8588 C CA . TRP B 1 428 ? 0.017 32.062 5.23 1 91.94 428 TRP B CA 1
ATOM 8589 C C . TRP B 1 428 ? -0.675 30.734 5.523 1 91.94 428 TRP B C 1
ATOM 8591 O O . TRP B 1 428 ? -1.817 30.531 5.109 1 91.94 428 TRP B O 1
ATOM 8601 N N . TYR B 1 429 ? -0.055 29.891 6.297 1 92.19 429 TYR B N 1
ATOM 8602 C CA . TYR B 1 429 ? -0.548 28.516 6.289 1 92.19 429 TYR B CA 1
ATOM 8603 C C . TYR B 1 429 ? -1.133 28.141 7.645 1 92.19 429 TYR B C 1
ATOM 8605 O O . TYR B 1 429 ? -2.234 27.594 7.719 1 92.19 429 TYR B O 1
ATOM 8613 N N . THR B 1 430 ? -0.502 28.453 8.758 1 93.19 430 THR B N 1
ATOM 8614 C CA . THR B 1 430 ? -0.859 27.781 10.008 1 93.19 430 THR B CA 1
ATOM 8615 C C . THR B 1 430 ? -1.66 28.719 10.906 1 93.19 430 THR B C 1
ATOM 8617 O O . THR B 1 430 ? -2.291 28.281 11.875 1 93.19 430 THR B O 1
ATOM 8620 N N . SER B 1 431 ? -1.721 29.984 10.641 1 94.56 431 SER B N 1
ATOM 8621 C CA . SER B 1 431 ? -2.406 30.938 11.523 1 94.56 431 SER B CA 1
ATOM 8622 C C . SER B 1 431 ? -3.918 30.734 11.469 1 94.56 431 SER B C 1
ATOM 8624 O O . SER B 1 431 ? -4.449 30.25 10.477 1 94.56 431 SER B O 1
ATOM 8626 N N . ALA B 1 432 ? -4.582 31.094 12.539 1 96.75 432 ALA B N 1
ATOM 8627 C CA . ALA B 1 432 ? -6.039 31.031 12.578 1 96.75 432 ALA B CA 1
ATOM 8628 C C . ALA B 1 432 ? -6.66 31.969 11.555 1 96.75 432 ALA B C 1
ATOM 8630 O O . ALA B 1 432 ? -7.645 31.625 10.898 1 96.75 432 ALA B O 1
ATOM 8631 N N . LEU B 1 433 ? -6.059 33.094 11.414 1 96.62 433 LEU B N 1
ATOM 8632 C CA . LEU B 1 433 ? -6.574 34.125 10.5 1 96.62 433 LEU B CA 1
ATOM 8633 C C . LEU B 1 433 ? -6.523 33.625 9.055 1 96.62 433 LEU B C 1
ATOM 8635 O O . LEU B 1 433 ? -7.477 33.812 8.297 1 96.62 433 LEU B O 1
ATOM 8639 N N . SER B 1 434 ? -5.441 33 8.695 1 96.44 434 SER B N 1
ATOM 8640 C CA . SER B 1 434 ? -5.25 32.562 7.32 1 96.44 434 SER B CA 1
ATOM 8641 C C . SER B 1 434 ? -6.238 31.469 6.945 1 96.44 434 SER B C 1
ATOM 8643 O O . SER B 1 434 ? -6.516 31.25 5.766 1 96.44 434 SER B O 1
ATOM 8645 N N . ASN B 1 435 ? -6.812 30.766 7.898 1 98 435 ASN B N 1
ATOM 8646 C CA . ASN B 1 435 ? -7.703 29.641 7.625 1 98 435 ASN B CA 1
ATOM 8647 C C . ASN B 1 435 ? -9.148 29.969 7.965 1 98 435 ASN B C 1
ATOM 8649 O O . ASN B 1 435 ? -10.047 29.156 7.75 1 98 435 ASN B O 1
ATOM 8653 N N . ASN B 1 436 ? -9.414 31.172 8.492 1 98.19 436 ASN B N 1
ATOM 8654 C CA . ASN B 1 436 ? -10.742 31.609 8.906 1 98.19 436 ASN B CA 1
ATOM 8655 C C . ASN B 1 436 ? -11.711 31.672 7.723 1 98.19 436 ASN B C 1
ATOM 8657 O O . ASN B 1 436 ? -12.875 31.281 7.84 1 98.19 436 ASN B O 1
ATOM 8661 N N . PRO B 1 437 ? -11.234 32.188 6.57 1 98.31 437 PRO B N 1
ATOM 8662 C CA . PRO B 1 437 ? -12.172 32.25 5.445 1 98.31 437 PRO B CA 1
ATOM 8663 C C . PRO B 1 437 ? -12.719 30.891 5.055 1 98.31 437 PRO B C 1
ATOM 8665 O O . PRO B 1 437 ? -13.914 30.75 4.785 1 98.31 437 PRO B O 1
ATOM 8668 N N . SER B 1 438 ? -11.875 29.891 4.988 1 98.38 438 SER B N 1
ATOM 8669 C CA . SER B 1 438 ? -12.328 28.547 4.684 1 98.38 438 SER B CA 1
ATOM 8670 C C . SER B 1 438 ? -13.312 28.031 5.73 1 98.38 438 SER B C 1
ATOM 8672 O O . SER B 1 438 ? -14.312 27.406 5.395 1 98.38 438 SER B O 1
ATOM 8674 N N . PHE B 1 439 ? -13.047 28.297 6.977 1 98.69 439 PHE B N 1
ATOM 8675 C CA . PHE B 1 439 ? -13.914 27.922 8.086 1 98.69 439 PHE B CA 1
ATOM 8676 C C . PHE B 1 439 ? -15.273 28.609 7.953 1 98.69 439 PHE B C 1
ATOM 8678 O O . PHE B 1 439 ? -16.312 27.953 8.109 1 98.69 439 PHE B O 1
ATOM 8685 N N . THR B 1 440 ? -15.25 29.891 7.621 1 98.69 440 THR B N 1
ATOM 8686 C CA . THR B 1 440 ? -16.469 30.688 7.5 1 98.69 440 THR B CA 1
ATOM 8687 C C . THR B 1 440 ? -17.297 30.234 6.305 1 98.69 440 THR B C 1
ATOM 8689 O O . THR B 1 440 ? -18.531 30.266 6.352 1 98.69 440 THR B O 1
ATOM 8692 N N . ILE B 1 441 ? -16.625 29.844 5.297 1 98.56 441 ILE B N 1
ATOM 8693 C CA . ILE B 1 441 ? -17.344 29.281 4.164 1 98.56 441 ILE B CA 1
ATOM 8694 C C . ILE B 1 441 ? -18.094 28.016 4.613 1 98.56 441 ILE B C 1
ATOM 8696 O O . ILE B 1 441 ? -19.219 27.766 4.164 1 98.56 441 ILE B O 1
ATOM 8700 N N . GLY B 1 442 ? -17.469 27.234 5.457 1 98.5 442 GLY B N 1
ATOM 8701 C CA . GLY B 1 442 ? -18.172 26.109 6.047 1 98.5 442 GLY B CA 1
ATOM 8702 C C . GLY B 1 442 ? -19.438 26.5 6.789 1 98.5 442 GLY B C 1
ATOM 8703 O O . GLY B 1 442 ? -20.484 25.875 6.617 1 98.5 442 GLY B O 1
ATOM 8704 N N . ILE B 1 443 ? -19.359 27.547 7.559 1 98.44 443 ILE B N 1
ATOM 8705 C CA . ILE B 1 443 ? -20.5 28.062 8.289 1 98.44 443 ILE B CA 1
ATOM 8706 C C . ILE B 1 443 ? -21.578 28.5 7.301 1 98.44 443 ILE B C 1
ATOM 8708 O O . ILE B 1 443 ? -22.766 28.219 7.488 1 98.44 443 ILE B O 1
ATOM 8712 N N . LEU B 1 444 ? -21.156 29.219 6.32 1 98.19 444 LEU B N 1
ATOM 8713 C CA . LEU B 1 444 ? -22.078 29.703 5.297 1 98.19 444 LEU B CA 1
ATOM 8714 C C . LEU B 1 444 ? -22.844 28.562 4.648 1 98.19 444 LEU B C 1
ATOM 8716 O O . LEU B 1 444 ? -24.062 28.625 4.512 1 98.19 444 LEU B O 1
ATOM 8720 N N . PHE B 1 445 ? -22.156 27.562 4.273 1 97.06 445 PHE B N 1
ATOM 8721 C CA . PHE B 1 445 ? -22.812 26.438 3.615 1 97.06 445 PHE B CA 1
ATOM 8722 C C . PHE B 1 445 ? -23.672 25.656 4.602 1 97.06 445 PHE B C 1
ATOM 8724 O O . PHE B 1 445 ? -24.719 25.109 4.219 1 97.06 445 PHE B O 1
ATOM 8731 N N . GLY B 1 446 ? -23.219 25.547 5.871 1 96.06 446 GLY B N 1
ATOM 8732 C CA . GLY B 1 446 ? -24.125 25.016 6.883 1 96.06 446 GLY B CA 1
ATOM 8733 C C . GLY B 1 446 ? -25.438 25.75 6.961 1 96.06 446 GLY B C 1
ATOM 8734 O O . GLY B 1 446 ? -26.5 25.125 7.008 1 96.06 446 GLY B O 1
ATOM 8735 N N . ALA B 1 447 ? -25.422 27.062 6.895 1 96.19 447 ALA B N 1
ATOM 8736 C CA . ALA B 1 447 ? -26.609 27.891 6.934 1 96.19 447 ALA B CA 1
ATOM 8737 C C . ALA B 1 447 ? -27.469 27.703 5.68 1 96.19 447 ALA B C 1
ATOM 8739 O O . ALA B 1 447 ? -28.703 27.641 5.762 1 96.19 447 ALA B O 1
ATOM 8740 N N . ILE B 1 448 ? -26.781 27.609 4.617 1 94.12 448 ILE B N 1
ATOM 8741 C CA . ILE B 1 448 ? -27.469 27.422 3.35 1 94.12 448 ILE B CA 1
ATOM 8742 C C . ILE B 1 448 ? -28.203 26.078 3.344 1 94.12 448 ILE B C 1
ATOM 8744 O O . ILE B 1 448 ? -29.359 26 2.926 1 94.12 448 ILE B O 1
ATOM 8748 N N . PHE B 1 449 ? -27.547 25.062 3.812 1 91.31 449 PHE B N 1
ATOM 8749 C CA . PHE B 1 449 ? -28.125 23.734 3.861 1 91.31 449 PHE B CA 1
ATOM 8750 C C . PHE B 1 449 ? -29.359 23.719 4.77 1 91.31 449 PHE B C 1
ATOM 8752 O O . PHE B 1 449 ? -30.344 23.047 4.477 1 91.31 449 PHE B O 1
ATOM 8759 N N . LEU B 1 450 ? -29.312 24.422 5.824 1 89.44 450 LEU B N 1
ATOM 8760 C CA . LEU B 1 450 ? -30.406 24.453 6.797 1 89.44 450 LEU B CA 1
ATOM 8761 C C . LEU B 1 450 ? -31.578 25.266 6.27 1 89.44 450 LEU B C 1
ATOM 8763 O O . LEU B 1 450 ? -32.75 24.875 6.422 1 89.44 450 LEU B O 1
ATOM 8767 N N . LYS B 1 451 ? -31.281 26.297 5.625 1 88.75 451 LYS B N 1
ATOM 8768 C CA . LYS B 1 451 ? -32.312 27.219 5.164 1 88.75 451 LYS B CA 1
ATOM 8769 C C . LYS B 1 451 ? -32.969 26.719 3.877 1 88.75 451 LYS B C 1
ATOM 8771 O O . LYS B 1 451 ? -34.156 26.891 3.672 1 88.75 451 LYS B O 1
ATOM 8776 N N . TYR B 1 452 ? -32.188 26.094 3.021 1 86.19 452 TYR B N 1
ATOM 8777 C CA . TYR B 1 452 ? -32.656 25.75 1.69 1 86.19 452 TYR B CA 1
ATOM 8778 C C . TYR B 1 452 ? -32.625 24.234 1.473 1 86.19 452 TYR B C 1
ATOM 8780 O O . TYR B 1 452 ? -32.188 23.766 0.422 1 86.19 452 TYR B O 1
ATOM 8788 N N . ASP B 1 453 ? -32.906 23.516 2.408 1 78.44 453 ASP B N 1
ATOM 8789 C CA . ASP B 1 453 ? -32.875 22.047 2.363 1 78.44 453 ASP B CA 1
ATOM 8790 C C . ASP B 1 453 ? -33.812 21.516 1.277 1 78.44 453 ASP B C 1
ATOM 8792 O O . ASP B 1 453 ? -33.5 20.516 0.624 1 78.44 453 ASP B O 1
ATOM 8796 N N . GLU B 1 454 ? -34.875 22.172 0.943 1 79.81 454 GLU B N 1
ATOM 8797 C CA . GLU B 1 454 ? -35.875 21.688 -0.004 1 79.81 454 GLU B CA 1
ATOM 8798 C C . GLU B 1 454 ? -35.719 22.344 -1.371 1 79.81 454 GLU B C 1
ATOM 8800 O O . GLU B 1 454 ? -36.344 21.938 -2.342 1 79.81 454 GLU B O 1
ATOM 8805 N N . HIS B 1 455 ? -34.844 23.25 -1.408 1 83.25 455 HIS B N 1
ATOM 8806 C CA . HIS B 1 455 ? -34.656 23.969 -2.662 1 83.25 455 HIS B CA 1
ATOM 8807 C C . HIS B 1 455 ? -33.719 23.219 -3.611 1 83.25 455 HIS B C 1
ATOM 8809 O O . HIS B 1 455 ? -32.688 22.688 -3.189 1 83.25 455 HIS B O 1
ATOM 8815 N N . LYS B 1 456 ? -34.125 23.188 -4.926 1 83.75 456 LYS B N 1
ATOM 8816 C CA . LYS B 1 456 ? -33.281 22.531 -5.945 1 83.75 456 LYS B CA 1
ATOM 8817 C C . LYS B 1 456 ? -32.5 23.562 -6.746 1 83.75 456 LYS B C 1
ATOM 8819 O O . LYS B 1 456 ? -33.031 24.156 -7.699 1 83.75 456 LYS B O 1
ATOM 8824 N N . PHE B 1 457 ? -31.281 23.734 -6.41 1 83.5 457 PHE B N 1
ATOM 8825 C CA . PHE B 1 457 ? -30.422 24.734 -7.023 1 83.5 457 PHE B CA 1
ATOM 8826 C C . PHE B 1 457 ? -29.984 24.297 -8.422 1 83.5 457 PHE B C 1
ATOM 8828 O O . PHE B 1 457 ? -29.719 25.141 -9.281 1 83.5 457 PHE B O 1
ATOM 8835 N N . PHE B 1 458 ? -29.953 22.953 -8.641 1 84.31 458 PHE B N 1
ATOM 8836 C CA . PHE B 1 458 ? -29.281 22.438 -9.836 1 84.31 458 PHE B CA 1
ATOM 8837 C C . PHE B 1 458 ? -30.266 21.672 -10.711 1 84.31 458 PHE B C 1
ATOM 8839 O O . PHE B 1 458 ? -30 20.516 -11.078 1 84.31 458 PHE B O 1
ATOM 8846 N N . SER B 1 459 ? -31.312 22.203 -11.195 1 79.62 459 SER B N 1
ATOM 8847 C CA . SER B 1 459 ? -32.375 21.531 -11.945 1 79.62 459 SER B CA 1
ATOM 8848 C C . SER B 1 459 ? -32.062 21.516 -13.438 1 79.62 459 SER B C 1
ATOM 8850 O O . SER B 1 459 ? -32.406 20.562 -14.141 1 79.62 459 SER B O 1
ATOM 8852 N N . TYR B 1 460 ? -31.297 22.5 -13.938 1 81 460 TYR B N 1
ATOM 8853 C CA . TYR B 1 460 ? -31.047 22.609 -15.367 1 81 460 TYR B CA 1
ATOM 8854 C C . TYR B 1 460 ? -29.703 21.969 -15.734 1 81 460 TYR B C 1
ATOM 8856 O O . TYR B 1 460 ? -28.781 21.953 -14.914 1 81 460 TYR B O 1
ATOM 8864 N N . GLN B 1 461 ? -29.656 21.453 -16.922 1 79.94 461 GLN B N 1
ATOM 8865 C CA . GLN B 1 461 ? -28.453 20.781 -17.375 1 79.94 461 GLN B CA 1
ATOM 8866 C C . GLN B 1 461 ? -27.266 21.734 -17.391 1 79.94 461 GLN B C 1
ATOM 8868 O O . GLN B 1 461 ? -26.141 21.328 -17.078 1 79.94 461 GLN B O 1
ATOM 8873 N N . SER B 1 462 ? -27.531 22.891 -17.797 1 82 462 SER B N 1
ATOM 8874 C CA . SER B 1 462 ? -26.469 23.875 -17.828 1 82 462 SER B CA 1
ATOM 8875 C C . SER B 1 462 ? -25.906 24.125 -16.422 1 82 462 SER B C 1
ATOM 8877 O O . SER B 1 462 ? -24.703 24.312 -16.266 1 82 462 SER B O 1
ATOM 8879 N N . VAL B 1 463 ? -26.719 23.984 -15.477 1 84.12 463 VAL B N 1
ATOM 8880 C CA . VAL B 1 463 ? -26.297 24.234 -14.102 1 84.12 463 VAL B CA 1
ATOM 8881 C C . VAL B 1 463 ? -25.484 23.062 -13.578 1 84.12 463 VAL B C 1
ATOM 8883 O O . VAL B 1 463 ? -24.578 23.234 -12.758 1 84.12 463 VAL B O 1
ATOM 8886 N N . LYS B 1 464 ? -25.781 21.969 -14.188 1 85.88 464 LYS B N 1
ATOM 8887 C CA . LYS B 1 464 ? -25.016 20.797 -13.805 1 85.88 464 LYS B CA 1
ATOM 8888 C C . LYS B 1 464 ? -23.578 20.891 -14.297 1 85.88 464 LYS B C 1
ATOM 8890 O O . LYS B 1 464 ? -22.641 20.469 -13.609 1 85.88 464 LYS B O 1
ATOM 8895 N N . VAL B 1 465 ? -23.469 21.406 -15.438 1 86.88 465 VAL B N 1
ATOM 8896 C CA . VAL B 1 465 ? -22.125 21.594 -15.992 1 86.88 465 VAL B CA 1
ATOM 8897 C C . VAL B 1 465 ? -21.359 22.609 -15.141 1 86.88 465 VAL B C 1
ATOM 8899 O O . VAL B 1 465 ? -20.172 22.406 -14.844 1 86.88 465 VAL B O 1
ATOM 8902 N N . VAL B 1 466 ? -22.031 23.594 -14.789 1 88.5 466 VAL B N 1
ATOM 8903 C CA . VAL B 1 466 ? -21.422 24.609 -13.945 1 88.5 466 VAL B CA 1
ATOM 8904 C C . VAL B 1 466 ? -21.031 24.016 -12.594 1 88.5 466 VAL B C 1
ATOM 8906 O O . VAL B 1 466 ? -20 24.359 -12.023 1 88.5 466 VAL B O 1
ATOM 8909 N N . TRP B 1 467 ? -21.844 23.141 -12.148 1 91.5 467 TRP B N 1
ATOM 8910 C CA . TRP B 1 467 ? -21.547 22.453 -10.898 1 91.5 467 TRP B CA 1
ATOM 8911 C C . TRP B 1 467 ? -20.25 21.688 -10.992 1 91.5 467 TRP B C 1
ATOM 8913 O O . TRP B 1 467 ? -19.391 21.781 -10.109 1 91.5 467 TRP B O 1
ATOM 8923 N N . PHE B 1 468 ? -20.094 21.016 -12.117 1 88.44 468 PHE B N 1
ATOM 8924 C CA . PHE B 1 468 ? -18.891 20.203 -12.305 1 88.44 468 PHE B CA 1
ATOM 8925 C C . PHE B 1 468 ? -17.656 21.094 -12.43 1 88.44 468 PHE B C 1
ATOM 8927 O O . PHE B 1 468 ? -16.594 20.781 -11.875 1 88.44 468 PHE B O 1
ATOM 8934 N N . LEU B 1 469 ? -17.812 22.141 -13.102 1 90.06 469 LEU B N 1
ATOM 8935 C CA . LEU B 1 469 ? -16.703 23.062 -13.305 1 90.06 469 LEU B CA 1
ATOM 8936 C C . LEU B 1 469 ? -16.312 23.734 -11.984 1 90.06 469 LEU B C 1
ATOM 8938 O O . LEU B 1 469 ? -15.133 24 -11.75 1 90.06 469 LEU B O 1
ATOM 8942 N N . SER B 1 470 ? -17.234 23.922 -11.203 1 91.62 470 SER B N 1
ATOM 8943 C CA . SER B 1 470 ? -16.953 24.547 -9.922 1 91.62 470 SER B CA 1
ATOM 8944 C C . SER B 1 470 ? -16.328 23.562 -8.945 1 91.62 470 SER B C 1
ATOM 8946 O O . SER B 1 470 ? -15.312 23.859 -8.312 1 91.62 470 SER B O 1
ATOM 8948 N N . PHE B 1 471 ? -16.906 22.438 -8.891 1 92.31 471 PHE B N 1
ATOM 8949 C CA . PHE B 1 471 ? -16.453 21.422 -7.941 1 92.31 471 PHE B CA 1
ATOM 8950 C C . PHE B 1 471 ? -15.031 20.984 -8.234 1 92.31 471 PHE B C 1
ATOM 8952 O O . PHE B 1 471 ? -14.195 20.922 -7.332 1 92.31 471 PHE B O 1
ATOM 8959 N N . PHE B 1 472 ? -14.695 20.812 -9.469 1 90.81 472 PHE B N 1
ATOM 8960 C CA . PHE B 1 472 ? -13.344 20.375 -9.828 1 90.81 472 PHE B CA 1
ATOM 8961 C C . PHE B 1 472 ? -12.516 21.547 -10.344 1 90.81 472 PHE B C 1
ATOM 8963 O O . PHE B 1 472 ? -11.305 21.609 -10.117 1 90.81 472 PHE B O 1
ATOM 8970 N N . GLY B 1 473 ? -13.148 22.422 -10.977 1 91.75 473 GLY B N 1
ATOM 8971 C CA . GLY B 1 473 ? -12.445 23.516 -11.625 1 91.75 473 GLY B CA 1
ATOM 8972 C C . GLY B 1 473 ? -11.844 24.5 -10.656 1 91.75 473 GLY B C 1
ATOM 8973 O O . GLY B 1 473 ? -10.711 24.953 -10.836 1 91.75 473 GLY B O 1
ATOM 8974 N N . LEU B 1 474 ? -12.57 24.844 -9.633 1 95.5 474 LEU B N 1
ATOM 8975 C CA . LEU B 1 474 ? -12.07 25.844 -8.695 1 95.5 474 LEU B CA 1
ATOM 8976 C C . LEU B 1 474 ? -10.844 25.328 -7.953 1 95.5 474 LEU B C 1
ATOM 8978 O O . LEU B 1 474 ? -9.828 26.016 -7.859 1 95.5 474 LEU B O 1
ATOM 8982 N N . PRO B 1 475 ? -10.883 24.109 -7.41 1 95.19 475 PRO B N 1
ATOM 8983 C CA . PRO B 1 475 ? -9.672 23.578 -6.785 1 95.19 475 PRO B CA 1
ATOM 8984 C C . PRO B 1 475 ? -8.5 23.484 -7.762 1 95.19 475 PRO B C 1
ATOM 8986 O O . PRO B 1 475 ? -7.367 23.828 -7.406 1 95.19 475 PRO B O 1
ATOM 8989 N N . LEU B 1 476 ? -8.773 23.062 -8.961 1 93.38 476 LEU B N 1
ATOM 8990 C CA . LEU B 1 476 ? -7.719 22.938 -9.953 1 93.38 476 LEU B CA 1
ATOM 8991 C C . LEU B 1 476 ? -7.16 24.312 -10.32 1 93.38 476 LEU B C 1
ATOM 8993 O O . LEU B 1 476 ? -5.949 24.469 -10.492 1 93.38 476 LEU B O 1
ATOM 8997 N N . LEU B 1 477 ? -8.086 25.203 -10.492 1 93.81 477 LEU B N 1
ATOM 8998 C CA . LEU B 1 477 ? -7.668 26.562 -10.805 1 93.81 477 LEU B CA 1
ATOM 8999 C C . LEU B 1 477 ? -6.812 27.141 -9.68 1 93.81 477 LEU B C 1
ATOM 9001 O O . LEU B 1 477 ? -5.832 27.844 -9.938 1 93.81 477 LEU B O 1
ATOM 9005 N N . THR B 1 478 ? -7.195 26.859 -8.484 1 95.88 478 THR B N 1
ATOM 9006 C CA . THR B 1 478 ? -6.434 27.297 -7.32 1 95.88 478 THR B CA 1
ATOM 9007 C C . THR B 1 478 ? -5.008 26.75 -7.375 1 95.88 478 THR B C 1
ATOM 9009 O O . THR B 1 478 ? -4.047 27.5 -7.156 1 95.88 478 THR B O 1
ATOM 9012 N N . CYS B 1 479 ? -4.848 25.516 -7.66 1 93.75 479 CYS B N 1
ATOM 9013 C CA . CYS B 1 479 ? -3.531 24.891 -7.734 1 93.75 479 CYS B CA 1
ATOM 9014 C C . CYS B 1 479 ? -2.717 25.469 -8.891 1 93.75 479 CYS B C 1
ATOM 9016 O O . CYS B 1 479 ? -1.521 25.734 -8.742 1 93.75 479 CYS B O 1
ATOM 9018 N N . LEU B 1 480 ? -3.389 25.703 -9.984 1 92.31 480 LEU B N 1
ATOM 9019 C CA . LEU B 1 480 ? -2.715 26.234 -11.172 1 92.31 480 LEU B CA 1
ATOM 9020 C C . LEU B 1 480 ? -2.209 27.656 -10.914 1 92.31 480 LEU B C 1
ATOM 9022 O O . LEU B 1 480 ? -1.051 27.969 -11.203 1 92.31 480 LEU B O 1
ATOM 9026 N N . LEU B 1 481 ? -3.023 28.453 -10.336 1 94.12 481 LEU B N 1
ATOM 9027 C CA . LEU B 1 481 ? -2.658 29.844 -10.078 1 94.12 481 LEU B CA 1
ATOM 9028 C C . LEU B 1 481 ? -1.531 29.922 -9.055 1 94.12 481 LEU B C 1
ATOM 9030 O O . LEU B 1 481 ? -0.745 30.875 -9.07 1 94.12 481 LEU B O 1
ATOM 9034 N N . SER B 1 482 ? -1.428 28.953 -8.273 1 93.81 482 SER B N 1
ATOM 9035 C CA . SER B 1 482 ? -0.417 28.953 -7.223 1 93.81 482 SER B CA 1
ATOM 9036 C C . SER B 1 482 ? 0.955 28.578 -7.773 1 93.81 482 SER B C 1
ATOM 9038 O O . SER B 1 482 ? 1.963 28.688 -7.074 1 93.81 482 SER B O 1
ATOM 9040 N N . THR B 1 483 ? 1.043 28.094 -9.008 1 88.69 483 THR B N 1
ATOM 9041 C CA . THR B 1 483 ? 2.32 27.688 -9.578 1 88.69 483 THR B CA 1
ATOM 9042 C C . THR B 1 483 ? 3.084 28.891 -10.125 1 88.69 483 THR B C 1
ATOM 9044 O O . THR B 1 483 ? 4.301 28.828 -10.312 1 88.69 483 THR B O 1
ATOM 9047 N N . PHE B 1 484 ? 2.369 30.016 -10.266 1 89.06 484 PHE B N 1
ATOM 9048 C CA . PHE B 1 484 ? 2.99 31.188 -10.859 1 89.06 484 PHE B CA 1
ATOM 9049 C C . PHE B 1 484 ? 3.439 32.188 -9.781 1 89.06 484 PHE B C 1
ATOM 9051 O O . PHE B 1 484 ? 3.061 32.031 -8.617 1 89.06 484 PHE B O 1
ATOM 9058 N N . THR B 1 485 ? 4.367 33.094 -10.203 1 89.12 485 THR B N 1
ATOM 9059 C CA . THR B 1 485 ? 4.812 34.188 -9.328 1 89.12 485 THR B CA 1
ATOM 9060 C C . THR B 1 485 ? 4.16 35.5 -9.711 1 89.12 485 THR B C 1
ATOM 9062 O O . THR B 1 485 ? 3.877 35.75 -10.891 1 89.12 485 THR B O 1
ATOM 9065 N N . TYR B 1 486 ? 3.896 36.281 -8.648 1 93.88 486 TYR B N 1
ATOM 9066 C CA . TYR B 1 486 ? 3.184 37.531 -8.859 1 93.88 486 TYR B CA 1
ATOM 9067 C C . TYR B 1 486 ? 3.867 38.688 -8.125 1 93.88 486 TYR B C 1
ATOM 9069 O O . TYR B 1 486 ? 4.812 38.469 -7.367 1 93.88 486 TYR B O 1
ATOM 9077 N N . ASN B 1 487 ? 3.43 39.875 -8.461 1 95.38 487 ASN B N 1
ATOM 9078 C CA . ASN B 1 487 ? 3.902 41 -7.676 1 95.38 487 ASN B CA 1
ATOM 9079 C C . ASN B 1 487 ? 3.297 41.031 -6.277 1 95.38 487 ASN B C 1
ATOM 9081 O O . ASN B 1 487 ? 2.434 40.188 -5.965 1 95.38 487 ASN B O 1
ATOM 9085 N N . ARG B 1 488 ? 3.678 41.906 -5.426 1 94.62 488 ARG B N 1
ATOM 9086 C CA . ARG B 1 488 ? 3.342 41.938 -4.004 1 94.62 488 ARG B CA 1
ATOM 9087 C C . ARG B 1 488 ? 1.835 42.062 -3.803 1 94.62 488 ARG B C 1
ATOM 9089 O O . ARG B 1 488 ? 1.255 41.312 -2.992 1 94.62 488 ARG B O 1
ATOM 9096 N N . LEU B 1 489 ? 1.225 42.938 -4.465 1 95.56 489 LEU B N 1
ATOM 9097 C CA . LEU B 1 489 ? -0.204 43.188 -4.305 1 95.56 489 LEU B CA 1
ATOM 9098 C C . LEU B 1 489 ? -1.018 42 -4.762 1 95.56 489 LEU B C 1
ATOM 9100 O O . LEU B 1 489 ? -1.923 41.531 -4.055 1 95.56 489 LEU B O 1
ATOM 9104 N N . ILE B 1 490 ? -0.682 41.5 -5.926 1 96.44 490 ILE B N 1
ATOM 9105 C CA . ILE B 1 490 ? -1.421 40.344 -6.469 1 96.44 490 ILE B CA 1
ATOM 9106 C C . ILE B 1 490 ? -1.178 39.125 -5.605 1 96.44 490 ILE B C 1
ATOM 9108 O O . ILE B 1 490 ? -2.08 38.312 -5.406 1 96.44 490 ILE B O 1
ATOM 9112 N N . SER B 1 491 ? 0.019 38.969 -5.117 1 96 491 SER B N 1
ATOM 9113 C CA . SER B 1 491 ? 0.321 37.844 -4.223 1 96 491 SER B CA 1
ATOM 9114 C C . SER B 1 491 ? -0.543 37.906 -2.965 1 96 491 SER B C 1
ATOM 9116 O O . SER B 1 491 ? -1.021 36.875 -2.49 1 96 491 SER B O 1
ATOM 9118 N N . ALA B 1 492 ? -0.714 39.094 -2.463 1 96.88 492 ALA B N 1
ATOM 9119 C CA . ALA B 1 492 ? -1.529 39.25 -1.261 1 96.88 492 ALA B CA 1
ATOM 9120 C C . ALA B 1 492 ? -2.992 38.906 -1.543 1 96.88 492 ALA B C 1
ATOM 9122 O O . ALA B 1 492 ? -3.65 38.25 -0.748 1 96.88 492 ALA B O 1
ATOM 9123 N N . VAL B 1 493 ? -3.482 39.406 -2.645 1 97 493 VAL B N 1
ATOM 9124 C CA . VAL B 1 493 ? -4.875 39.156 -3.01 1 97 493 VAL B CA 1
ATOM 9125 C C . VAL B 1 493 ? -5.109 37.688 -3.262 1 97 493 VAL B C 1
ATOM 9127 O O . VAL B 1 493 ? -6.031 37.094 -2.695 1 97 493 VAL B O 1
ATOM 9130 N N . LEU B 1 494 ? -4.238 37.094 -4.09 1 96.75 494 LEU B N 1
ATOM 9131 C CA . LEU B 1 494 ? -4.398 35.688 -4.438 1 96.75 494 LEU B CA 1
ATOM 9132 C C . LEU B 1 494 ? -4.09 34.812 -3.24 1 96.75 494 LEU B C 1
ATOM 9134 O O . LEU B 1 494 ? -4.781 33.812 -3.008 1 96.75 494 LEU B O 1
ATOM 9138 N N . GLY B 1 495 ? -3.092 35.125 -2.518 1 95.94 495 GLY B N 1
ATOM 9139 C CA . GLY B 1 495 ? -2.736 34.344 -1.348 1 95.94 495 GLY B CA 1
ATOM 9140 C C . GLY B 1 495 ? -3.857 34.25 -0.331 1 95.94 495 GLY B C 1
ATOM 9141 O O . GLY B 1 495 ? -4.031 33.219 0.312 1 95.94 495 GLY B O 1
ATOM 9142 N N . ALA B 1 496 ? -4.605 35.25 -0.21 1 96.88 496 ALA B N 1
ATOM 9143 C CA . ALA B 1 496 ? -5.711 35.281 0.746 1 96.88 496 ALA B CA 1
ATOM 9144 C C . ALA B 1 496 ? -6.953 34.625 0.172 1 96.88 496 ALA B C 1
ATOM 9146 O O . ALA B 1 496 ? -7.758 34.062 0.914 1 96.88 496 ALA B O 1
ATOM 9147 N N . SER B 1 497 ? -7.07 34.625 -1.109 1 97.38 497 SER B N 1
ATOM 9148 C CA . SER B 1 497 ? -8.344 34.219 -1.702 1 97.38 497 SER B CA 1
ATOM 9149 C C . SER B 1 497 ? -8.297 32.781 -2.219 1 97.38 497 SER B C 1
ATOM 9151 O O . SER B 1 497 ? -9.336 32.156 -2.426 1 97.38 497 SER B O 1
ATOM 9153 N N . LEU B 1 498 ? -7.188 32.219 -2.443 1 97.62 498 LEU B N 1
ATOM 9154 C CA . LEU B 1 498 ? -7.09 30.938 -3.102 1 97.62 498 LEU B CA 1
ATOM 9155 C C . LEU B 1 498 ? -7.551 29.812 -2.17 1 97.62 498 LEU B C 1
ATOM 9157 O O . LEU B 1 498 ? -8.242 28.891 -2.6 1 97.62 498 LEU B O 1
ATOM 9161 N N . LYS B 1 499 ? -7.199 29.875 -0.912 1 97.44 499 LYS B N 1
ATOM 9162 C CA . LYS B 1 499 ? -7.648 28.859 0.033 1 97.44 499 LYS B CA 1
ATOM 9163 C C . LYS B 1 499 ? -9.172 28.797 0.097 1 97.44 499 LYS B C 1
ATOM 9165 O O . LYS B 1 499 ? -9.766 27.734 -0.083 1 97.44 499 LYS B O 1
ATOM 9170 N N . PRO B 1 500 ? -9.805 29.953 0.306 1 97.44 500 PRO B N 1
ATOM 9171 C CA . PRO B 1 500 ? -11.273 29.906 0.316 1 97.44 500 PRO B CA 1
ATOM 9172 C C . PRO B 1 500 ? -11.859 29.516 -1.04 1 97.44 500 PRO B C 1
ATOM 9174 O O . PRO B 1 500 ? -12.914 28.891 -1.102 1 97.44 500 PRO B O 1
ATOM 9177 N N . MET B 1 501 ? -11.211 29.859 -2.09 1 97.56 501 MET B N 1
ATOM 9178 C CA . MET B 1 501 ? -11.672 29.438 -3.41 1 97.56 501 MET B CA 1
ATOM 9179 C C . MET B 1 501 ? -11.664 27.922 -3.527 1 97.56 501 MET B C 1
ATOM 9181 O O . MET B 1 501 ? -12.609 27.328 -4.066 1 97.56 501 MET B O 1
ATOM 9185 N N . TYR B 1 502 ? -10.617 27.312 -3.086 1 97.81 502 TYR B N 1
ATOM 9186 C CA . TYR B 1 502 ? -10.531 25.859 -3.047 1 97.81 502 TYR B CA 1
ATOM 9187 C C . TYR B 1 502 ? -11.695 25.266 -2.262 1 97.81 502 TYR B C 1
ATOM 9189 O O . TYR B 1 502 ? -12.367 24.344 -2.736 1 97.81 502 TYR B O 1
ATOM 9197 N N . THR B 1 503 ? -11.969 25.781 -1.115 1 97.88 503 THR B N 1
ATOM 9198 C CA . THR B 1 503 ? -13.008 25.297 -0.22 1 97.88 503 THR B CA 1
ATOM 9199 C C . THR B 1 503 ? -14.391 25.562 -0.805 1 97.88 503 THR B C 1
ATOM 9201 O O . THR B 1 503 ? -15.32 24.766 -0.611 1 97.88 503 THR B O 1
ATOM 9204 N N . LEU B 1 504 ? -14.547 26.688 -1.46 1 97.75 504 LEU B N 1
ATOM 9205 C CA . LEU B 1 504 ? -15.805 27 -2.125 1 97.75 504 LEU B CA 1
ATOM 9206 C C . LEU B 1 504 ? -16.156 25.922 -3.15 1 97.75 504 LEU B C 1
ATOM 9208 O O . LEU B 1 504 ? -17.312 25.516 -3.248 1 97.75 504 LEU B O 1
ATOM 9212 N N . GLY B 1 505 ? -15.18 25.516 -3.889 1 97.56 505 GLY B N 1
ATOM 9213 C CA . GLY B 1 505 ? -15.406 24.438 -4.824 1 97.56 505 GLY B CA 1
ATOM 9214 C C . GLY B 1 505 ? -15.906 23.172 -4.156 1 97.56 505 GLY B C 1
ATOM 9215 O O . GLY B 1 505 ? -16.844 22.531 -4.641 1 97.56 505 GLY B O 1
ATOM 9216 N N . ILE B 1 506 ? -15.328 22.797 -3.02 1 96.94 506 ILE B N 1
ATOM 9217 C CA . ILE B 1 506 ? -15.727 21.609 -2.271 1 96.94 506 ILE B CA 1
ATOM 9218 C C . ILE B 1 506 ? -17.141 21.797 -1.749 1 96.94 506 ILE B C 1
ATOM 9220 O O . ILE B 1 506 ? -17.953 20.859 -1.818 1 96.94 506 ILE B O 1
ATOM 9224 N N . GLY B 1 507 ? -17.469 22.984 -1.241 1 97 507 GLY B N 1
ATOM 9225 C CA . GLY B 1 507 ? -18.797 23.281 -0.747 1 97 507 GLY B CA 1
ATOM 9226 C C . GLY B 1 507 ? -19.875 23.141 -1.813 1 97 507 GLY B C 1
ATOM 9227 O O . GLY B 1 507 ? -20.922 22.531 -1.576 1 97 507 GLY B O 1
ATOM 9228 N N . ILE B 1 508 ? -19.578 23.656 -2.969 1 96 508 ILE B N 1
ATOM 9229 C CA . ILE B 1 508 ? -20.5 23.562 -4.09 1 96 508 ILE B CA 1
ATOM 9230 C C . ILE B 1 508 ? -20.672 22.094 -4.496 1 96 508 ILE B C 1
ATOM 9232 O O . ILE B 1 508 ? -21.766 21.656 -4.832 1 96 508 ILE B O 1
ATOM 9236 N N . GLY B 1 509 ? -19.531 21.406 -4.457 1 95.06 509 GLY B N 1
ATOM 9237 C CA . GLY B 1 509 ? -19.594 19.984 -4.727 1 95.06 509 GLY B CA 1
ATOM 9238 C C . GLY B 1 509 ? -20.547 19.25 -3.797 1 95.06 509 GLY B C 1
ATOM 9239 O O . GLY B 1 509 ? -21.391 18.484 -4.25 1 95.06 509 GLY B O 1
ATOM 9240 N N . ILE B 1 510 ? -20.469 19.5 -2.553 1 95.19 510 ILE B N 1
ATOM 9241 C CA . ILE B 1 510 ? -21.281 18.844 -1.537 1 95.19 510 ILE B CA 1
ATOM 9242 C C . ILE B 1 510 ? -22.75 19.234 -1.724 1 95.19 510 ILE B C 1
ATOM 9244 O O . ILE B 1 510 ? -23.641 18.391 -1.649 1 95.19 510 ILE B O 1
ATOM 9248 N N . LEU B 1 511 ? -22.984 20.531 -1.979 1 93.62 511 LEU B N 1
ATOM 9249 C CA . LEU B 1 511 ? -24.344 21.016 -2.18 1 93.62 511 LEU B CA 1
ATOM 9250 C C . LEU B 1 511 ? -25.016 20.312 -3.357 1 93.62 511 LEU B C 1
ATOM 9252 O O . LEU B 1 511 ? -26.172 19.891 -3.26 1 93.62 511 LEU B O 1
ATOM 9256 N N . GLY B 1 512 ? -24.297 20.203 -4.406 1 92.56 512 GLY B N 1
ATOM 9257 C CA . GLY B 1 512 ? -24.844 19.516 -5.566 1 92.56 512 GLY B CA 1
ATOM 9258 C C . GLY B 1 512 ? -25.125 18.047 -5.32 1 92.56 512 GLY B C 1
ATOM 9259 O O . GLY B 1 512 ? -26.188 17.531 -5.699 1 92.56 512 GLY B O 1
ATOM 9260 N N . MET B 1 513 ? -24.25 17.344 -4.703 1 92.56 513 MET B N 1
ATOM 9261 C CA . MET B 1 513 ? -24.422 15.922 -4.441 1 92.56 513 MET B CA 1
ATOM 9262 C C . MET B 1 513 ? -25.547 15.688 -3.441 1 92.56 513 MET B C 1
ATOM 9264 O O . MET B 1 513 ? -26.266 14.688 -3.527 1 92.56 513 MET B O 1
ATOM 9268 N N . SER B 1 514 ? -25.719 16.578 -2.492 1 90.31 514 SER B N 1
ATOM 9269 C CA . SER B 1 514 ? -26.812 16.453 -1.533 1 90.31 514 SER B CA 1
ATOM 9270 C C . SER B 1 514 ? -28.172 16.562 -2.227 1 90.31 514 SER B C 1
ATOM 9272 O O . SER B 1 514 ? -29.172 16.078 -1.704 1 90.31 514 SER B O 1
ATOM 9274 N N . GLN B 1 515 ? -28.141 17.172 -3.387 1 89.5 515 GLN B N 1
ATOM 9275 C CA . GLN B 1 515 ? -29.375 17.344 -4.145 1 89.5 515 GLN B CA 1
ATOM 9276 C C . GLN B 1 515 ? -29.484 16.281 -5.242 1 89.5 515 GLN B C 1
ATOM 9278 O O . GLN B 1 515 ? -30.328 16.406 -6.137 1 89.5 515 GLN B O 1
ATOM 9283 N N . GLY B 1 516 ? -28.562 15.336 -5.27 1 85.81 516 GLY B N 1
ATOM 9284 C CA . GLY B 1 516 ? -28.703 14.164 -6.125 1 85.81 516 GLY B CA 1
ATOM 9285 C C . GLY B 1 516 ? -27.875 14.25 -7.391 1 85.81 516 GLY B C 1
ATOM 9286 O O . GLY B 1 516 ? -28 13.398 -8.281 1 85.81 516 GLY B O 1
ATOM 9287 N N . ILE B 1 517 ? -27.078 15.25 -7.484 1 87.75 517 ILE B N 1
ATOM 9288 C CA . ILE B 1 517 ? -26.234 15.391 -8.664 1 87.75 517 ILE B CA 1
ATOM 9289 C C . ILE B 1 517 ? -24.906 14.68 -8.422 1 87.75 517 ILE B C 1
ATOM 9291 O O . ILE B 1 517 ? -24.516 14.438 -7.277 1 87.75 517 ILE B O 1
ATOM 9295 N N . GLY B 1 518 ? -24.172 14.211 -9.508 1 86.62 518 GLY B N 1
ATOM 9296 C CA . GLY B 1 518 ? -22.828 13.695 -9.406 1 86.62 518 GLY B CA 1
ATOM 9297 C C . GLY B 1 518 ? -22.703 12.25 -9.844 1 86.62 518 GLY B C 1
ATOM 9298 O O . GLY B 1 518 ? -21.594 11.766 -10.109 1 86.62 518 GLY B O 1
ATOM 9299 N N . GLY B 1 519 ? -23.797 11.539 -10.039 1 81.88 519 GLY B N 1
ATOM 9300 C CA . GLY B 1 519 ? -23.781 10.188 -10.562 1 81.88 519 GLY B CA 1
ATOM 9301 C C . GLY B 1 519 ? -22.797 9.289 -9.836 1 81.88 519 GLY B C 1
ATOM 9302 O O . GLY B 1 519 ? -22.906 9.078 -8.633 1 81.88 519 GLY B O 1
ATOM 9303 N N . PHE B 1 520 ? -21.719 8.953 -10.547 1 80.88 520 PHE B N 1
ATOM 9304 C CA . PHE B 1 520 ? -20.703 8.023 -10.055 1 80.88 520 PHE B CA 1
ATOM 9305 C C . PHE B 1 520 ? -19.906 8.648 -8.914 1 80.88 520 PHE B C 1
ATOM 9307 O O . PHE B 1 520 ? -19.547 7.965 -7.949 1 80.88 520 PHE B O 1
ATOM 9314 N N . ILE B 1 521 ? -19.641 9.891 -9.016 1 87.69 521 ILE B N 1
ATOM 9315 C CA . ILE B 1 521 ? -18.859 10.578 -7.984 1 87.69 521 ILE B CA 1
ATOM 9316 C C . ILE B 1 521 ? -19.625 10.57 -6.664 1 87.69 521 ILE B C 1
ATOM 9318 O O . ILE B 1 521 ? -19.047 10.352 -5.602 1 87.69 521 ILE B O 1
ATOM 9322 N N . LYS B 1 522 ? -20.875 10.852 -6.73 1 91.94 522 LYS B N 1
ATOM 9323 C CA . LYS B 1 522 ? -21.719 10.797 -5.535 1 91.94 522 LYS B CA 1
ATOM 9324 C C . LYS B 1 522 ? -21.688 9.406 -4.906 1 91.94 522 LYS B C 1
ATOM 9326 O O . LYS B 1 522 ? -21.562 9.273 -3.688 1 91.94 522 LYS B O 1
ATOM 9331 N N . LYS B 1 523 ? -21.734 8.406 -5.734 1 87.62 523 LYS B N 1
ATOM 9332 C CA . LYS B 1 523 ? -21.734 7.035 -5.246 1 87.62 523 LYS B CA 1
ATOM 9333 C C . LYS B 1 523 ? -20.438 6.703 -4.527 1 87.62 523 LYS B C 1
ATOM 9335 O O . LYS B 1 523 ? -20.438 6.008 -3.51 1 87.62 523 LYS B O 1
ATOM 9340 N N . ILE B 1 524 ? -19.406 7.152 -5.043 1 89.31 524 ILE B N 1
ATOM 9341 C CA . ILE B 1 524 ? -18.094 6.918 -4.438 1 89.31 524 ILE B CA 1
ATOM 9342 C C . ILE B 1 524 ? -18.016 7.645 -3.096 1 89.31 524 ILE B C 1
ATOM 9344 O O . ILE B 1 524 ? -17.484 7.105 -2.125 1 89.31 524 ILE B O 1
ATOM 9348 N N . CYS B 1 525 ? -18.516 8.805 -3.057 1 93.62 525 CYS B N 1
ATOM 9349 C CA . CYS B 1 525 ? -18.469 9.594 -1.832 1 93.62 525 CYS B CA 1
ATOM 9350 C C . CYS B 1 525 ? -19.422 9.023 -0.782 1 93.62 525 CYS B C 1
ATOM 9352 O O . CYS B 1 525 ? -19.234 9.258 0.415 1 93.62 525 CYS B O 1
ATOM 9354 N N . GLU B 1 526 ? -20.375 8.25 -1.227 1 92.12 526 GLU B N 1
ATOM 9355 C CA . GLU B 1 526 ? -21.328 7.652 -0.3 1 92.12 526 GLU B CA 1
ATOM 9356 C C . GLU B 1 526 ? -21 6.188 -0.027 1 92.12 526 GLU B C 1
ATOM 9358 O O . GLU B 1 526 ? -21.797 5.461 0.564 1 92.12 526 GLU B O 1
ATOM 9363 N N . TRP B 1 527 ? -19.844 5.812 -0.48 1 90.19 527 TRP B N 1
ATOM 9364 C CA . TRP B 1 527 ? -19.422 4.426 -0.298 1 90.19 527 TRP B CA 1
ATOM 9365 C C . TRP B 1 527 ? -19.328 4.078 1.184 1 90.19 527 TRP B C 1
ATOM 9367 O O . TRP B 1 527 ? -18.656 4.785 1.948 1 90.19 527 TRP B O 1
ATOM 9377 N N . ARG B 1 528 ? -19.891 2.973 1.564 1 89.44 528 ARG B N 1
ATOM 9378 C CA . ARG B 1 528 ? -20.047 2.621 2.971 1 89.44 528 ARG B CA 1
ATOM 9379 C C . ARG B 1 528 ? -18.703 2.486 3.668 1 89.44 528 ARG B C 1
ATOM 9381 O O . ARG B 1 528 ? -18.516 3.002 4.773 1 89.44 528 ARG B O 1
ATOM 9388 N N . PRO B 1 529 ? -17.734 1.789 3.098 1 88.75 529 PRO B N 1
ATOM 9389 C CA . PRO B 1 529 ? -16.438 1.717 3.766 1 88.75 529 PRO B CA 1
ATOM 9390 C C . PRO B 1 529 ? -15.789 3.09 3.967 1 88.75 529 PRO B C 1
ATOM 9392 O O . PRO B 1 529 ? -15.141 3.33 4.988 1 88.75 529 PRO B O 1
ATOM 9395 N N . ALA B 1 530 ? -16.031 3.967 3.027 1 92.69 530 ALA B N 1
ATOM 9396 C CA . ALA B 1 530 ? -15.5 5.32 3.168 1 92.69 530 ALA B CA 1
ATOM 9397 C C . ALA B 1 530 ? -16.172 6.055 4.32 1 92.69 530 ALA B C 1
ATOM 9399 O O . ALA B 1 530 ? -15.531 6.828 5.031 1 92.69 530 ALA B O 1
ATOM 9400 N N . GLU B 1 531 ? -17.453 5.766 4.48 1 92.31 531 GLU B N 1
ATOM 9401 C CA . GLU B 1 531 ? -18.188 6.363 5.59 1 92.31 531 GLU B CA 1
ATOM 9402 C C . GLU B 1 531 ? -17.641 5.891 6.934 1 92.31 531 GLU B C 1
ATOM 9404 O O . GLU B 1 531 ? -17.531 6.676 7.875 1 92.31 531 GLU B O 1
ATOM 9409 N N . ILE B 1 532 ? -17.297 4.66 6.973 1 91.94 532 ILE B N 1
ATOM 9410 C CA . ILE B 1 532 ? -16.797 4.074 8.203 1 91.94 532 ILE B CA 1
ATOM 9411 C C . ILE B 1 532 ? -15.406 4.641 8.516 1 91.94 532 ILE B C 1
ATOM 9413 O O . ILE B 1 532 ? -15.125 5.035 9.648 1 91.94 532 ILE B O 1
ATOM 9417 N N . LEU B 1 533 ? -14.594 4.762 7.508 1 94.88 533 LEU B N 1
ATOM 9418 C CA . LEU B 1 533 ? -13.227 5.242 7.684 1 94.88 533 LEU B CA 1
ATOM 9419 C C . LEU B 1 533 ? -13.211 6.727 8.039 1 94.88 533 LEU B C 1
ATOM 9421 O O . LEU B 1 533 ? -12.258 7.211 8.648 1 94.88 533 LEU B O 1
ATOM 9425 N N . ALA B 1 534 ? -14.227 7.41 7.656 1 94.81 534 ALA B N 1
ATOM 9426 C CA . ALA B 1 534 ? -14.312 8.836 7.953 1 94.81 534 ALA B CA 1
ATOM 9427 C C . ALA B 1 534 ? -14.289 9.094 9.453 1 94.81 534 ALA B C 1
ATOM 9429 O O . ALA B 1 534 ? -13.758 10.109 9.914 1 94.81 534 ALA B O 1
ATOM 9430 N N . GLN B 1 535 ? -14.75 8.156 10.203 1 92.25 535 GLN B N 1
ATOM 9431 C CA . GLN B 1 535 ? -14.844 8.305 11.648 1 92.25 535 GLN B CA 1
ATOM 9432 C C . GLN B 1 535 ? -13.477 8.125 12.312 1 92.25 535 GLN B C 1
ATOM 9434 O O . GLN B 1 535 ? -13.305 8.461 13.484 1 92.25 535 GLN B O 1
ATOM 9439 N N . THR B 1 536 ? -12.523 7.758 11.523 1 94.44 536 THR B N 1
ATOM 9440 C CA . THR B 1 536 ? -11.203 7.516 12.102 1 94.44 536 THR B CA 1
ATOM 9441 C C . THR B 1 536 ? -10.195 8.539 11.594 1 94.44 536 THR B C 1
ATOM 9443 O O . THR B 1 536 ? -9.008 8.469 11.922 1 94.44 536 THR B O 1
ATOM 9446 N N . THR B 1 537 ? -10.648 9.5 10.82 1 96.38 537 THR B N 1
ATOM 9447 C CA . THR B 1 537 ? -9.742 10.422 10.156 1 96.38 537 THR B CA 1
ATOM 9448 C C . THR B 1 537 ? -9 11.281 11.172 1 96.38 537 THR B C 1
ATOM 9450 O O . THR B 1 537 ? -7.844 11.664 10.953 1 96.38 537 THR B O 1
ATOM 9453 N N . TYR B 1 538 ? -9.656 11.617 12.359 1 96.44 538 TYR B N 1
ATOM 9454 C CA . TYR B 1 538 ? -8.977 12.375 13.406 1 96.44 538 TYR B CA 1
ATOM 9455 C C . TYR B 1 538 ? -7.781 11.609 13.945 1 96.44 538 TYR B C 1
ATOM 9457 O O . TYR B 1 538 ? -6.68 12.156 14.055 1 96.44 538 TYR B O 1
ATOM 9465 N N . SER B 1 539 ? -7.98 10.32 14.227 1 97.25 539 SER B N 1
ATOM 9466 C CA . SER B 1 539 ? -6.898 9.477 14.703 1 97.25 539 SER B CA 1
ATOM 9467 C C . SER B 1 539 ? -5.816 9.305 13.641 1 97.25 539 SER B C 1
ATOM 9469 O O . SER B 1 539 ? -4.625 9.289 13.953 1 97.25 539 SER B O 1
ATOM 9471 N N . VAL B 1 540 ? -6.215 9.141 12.398 1 97.88 540 VAL B N 1
ATOM 9472 C CA . VAL B 1 540 ? -5.258 9.039 11.305 1 97.88 540 VAL B CA 1
ATOM 9473 C C . VAL B 1 540 ? -4.418 10.312 11.227 1 97.88 540 VAL B C 1
ATOM 9475 O O . VAL B 1 540 ? -3.197 10.25 11.07 1 97.88 540 VAL B O 1
ATOM 9478 N N . TYR B 1 541 ? -5.062 11.438 11.352 1 97.44 541 TYR B N 1
ATOM 9479 C CA . TYR B 1 541 ? -4.383 12.727 11.266 1 97.44 541 TYR B CA 1
ATOM 9480 C C . TYR B 1 541 ? -3.32 12.852 12.352 1 97.44 541 TYR B C 1
ATOM 9482 O O . TYR B 1 541 ? -2.211 13.32 12.086 1 97.44 541 TYR B O 1
ATOM 9490 N N . LEU B 1 542 ? -3.59 12.383 13.5 1 96.5 542 LEU B N 1
ATOM 9491 C CA . LEU B 1 542 ? -2.691 12.562 14.633 1 96.5 542 LEU B CA 1
ATOM 9492 C C . LEU B 1 542 ? -1.469 11.664 14.508 1 96.5 542 LEU B C 1
ATOM 9494 O O . LEU B 1 542 ? -0.386 12.008 14.992 1 96.5 542 LEU B O 1
ATOM 9498 N N . CYS B 1 543 ? -1.611 10.609 13.812 1 95.31 543 CYS B N 1
ATOM 9499 C CA . CYS B 1 543 ? -0.484 9.688 13.812 1 95.31 543 CYS B CA 1
ATOM 9500 C C . CYS B 1 543 ? 0.19 9.648 12.445 1 95.31 543 CYS B C 1
ATOM 9502 O O . CYS B 1 543 ? 1.28 9.094 12.297 1 95.31 543 CYS B O 1
ATOM 9504 N N . HIS B 1 544 ? -0.317 10.258 11.445 1 96.56 544 HIS B N 1
ATOM 9505 C CA . HIS B 1 544 ? 0.116 10.008 10.078 1 96.56 544 HIS B CA 1
ATOM 9506 C C . HIS B 1 544 ? 1.54 10.508 9.852 1 96.56 544 HIS B C 1
ATOM 9508 O O . HIS B 1 544 ? 2.318 9.875 9.141 1 96.56 544 HIS B O 1
ATOM 9514 N N . LEU B 1 545 ? 1.932 11.594 10.469 1 94.19 545 LEU B N 1
ATOM 9515 C CA . LEU B 1 545 ? 3.264 12.133 10.203 1 94.19 545 LEU B CA 1
ATOM 9516 C C . LEU B 1 545 ? 4.34 11.188 10.711 1 94.19 545 LEU B C 1
ATOM 9518 O O . LEU B 1 545 ? 5.344 10.953 10.031 1 94.19 545 LEU B O 1
ATOM 9522 N N . ALA B 1 546 ? 4.109 10.656 11.906 1 91.94 546 ALA B N 1
ATOM 9523 C CA . ALA B 1 546 ? 5.078 9.711 12.453 1 91.94 546 ALA B CA 1
ATOM 9524 C C . ALA B 1 546 ? 5.207 8.477 11.57 1 91.94 546 ALA B C 1
ATOM 9526 O O . ALA B 1 546 ? 6.301 7.934 11.398 1 91.94 546 ALA B O 1
ATOM 9527 N N . ILE B 1 547 ? 4.137 8.062 10.992 1 92.62 547 ILE B N 1
ATOM 9528 C CA . ILE B 1 547 ? 4.129 6.863 10.156 1 92.62 547 ILE B CA 1
ATOM 9529 C C . ILE B 1 547 ? 4.773 7.168 8.812 1 92.62 547 ILE B C 1
ATOM 9531 O O . ILE B 1 547 ? 5.59 6.391 8.312 1 92.62 547 ILE B O 1
ATOM 9535 N N . VAL B 1 548 ? 4.41 8.273 8.25 1 93.88 548 VAL B N 1
ATOM 9536 C CA . VAL B 1 548 ? 4.883 8.625 6.918 1 93.88 548 VAL B CA 1
ATOM 9537 C C . VAL B 1 548 ? 6.387 8.891 6.957 1 93.88 548 VAL B C 1
ATOM 9539 O O . VAL B 1 548 ? 7.125 8.438 6.078 1 93.88 548 VAL B O 1
ATOM 9542 N N . PHE B 1 549 ? 6.902 9.539 7.961 1 90.44 549 PHE B N 1
ATOM 9543 C CA . PHE B 1 549 ? 8.305 9.938 8.008 1 90.44 549 PHE B CA 1
ATOM 9544 C C . PHE B 1 549 ? 9.172 8.82 8.578 1 90.44 549 PHE B C 1
ATOM 9546 O O . PHE B 1 549 ? 10.383 8.977 8.711 1 90.44 549 PHE B O 1
ATOM 9553 N N . ARG B 1 550 ? 8.539 7.723 8.828 1 88.06 550 ARG B N 1
ATOM 9554 C CA . ARG B 1 550 ? 9.297 6.578 9.32 1 88.06 550 ARG B CA 1
ATOM 9555 C C . ARG B 1 550 ? 10.383 6.176 8.336 1 88.06 550 ARG B C 1
ATOM 9557 O O . ARG B 1 550 ? 11.469 5.738 8.734 1 88.06 550 ARG B O 1
ATOM 9564 N N . ILE B 1 551 ? 10.172 6.414 7.094 1 85.44 551 ILE B N 1
ATOM 9565 C CA . ILE B 1 551 ? 11.125 6.035 6.059 1 85.44 551 ILE B CA 1
ATOM 9566 C C . ILE B 1 551 ? 12.406 6.852 6.215 1 85.44 551 ILE B C 1
ATOM 9568 O O . ILE B 1 551 ? 13.508 6.301 6.176 1 85.44 551 ILE B O 1
ATOM 9572 N N . ALA B 1 552 ? 12.25 8.078 6.469 1 87.19 552 ALA B N 1
ATOM 9573 C CA . ALA B 1 552 ? 13.398 8.953 6.688 1 87.19 552 ALA B CA 1
ATOM 9574 C C . ALA B 1 552 ? 14.07 8.648 8.023 1 87.19 552 ALA B C 1
ATOM 9576 O O . ALA B 1 552 ? 15.305 8.625 8.117 1 87.19 552 ALA B O 1
ATOM 9577 N N . PHE B 1 553 ? 13.305 8.312 8.992 1 88.38 553 PHE B N 1
ATOM 9578 C CA . PHE B 1 553 ? 13.805 8.18 10.359 1 88.38 553 PHE B CA 1
ATOM 9579 C C . PHE B 1 553 ? 14.477 6.824 10.555 1 88.38 553 PHE B C 1
ATOM 9581 O O . PHE B 1 553 ? 15.344 6.676 11.414 1 88.38 553 PHE B O 1
ATOM 9588 N N . LEU B 1 554 ? 14.117 5.902 9.781 1 87.31 554 LEU B N 1
ATOM 9589 C CA . LEU B 1 554 ? 14.656 4.559 9.945 1 87.31 554 LEU B CA 1
ATOM 9590 C C . LEU B 1 554 ? 15.836 4.332 9 1 87.31 554 LEU B C 1
ATOM 9592 O O . LEU B 1 554 ? 16.609 3.389 9.18 1 87.31 554 LEU B O 1
ATOM 9596 N N . SER B 1 555 ? 16 5.168 8.016 1 87.38 555 SER B N 1
ATOM 9597 C CA . SER B 1 555 ? 17.031 4.949 7.012 1 87.38 555 SER B CA 1
ATOM 9598 C C . SER B 1 555 ? 18.422 5.164 7.594 1 87.38 555 SER B C 1
ATOM 9600 O O . SER B 1 555 ? 18.672 6.164 8.273 1 87.38 555 SER B O 1
ATOM 9602 N N . THR B 1 556 ? 19.328 4.223 7.316 1 86.31 556 THR B N 1
ATOM 9603 C CA . THR B 1 556 ? 20.719 4.32 7.785 1 86.31 556 THR B CA 1
ATOM 9604 C C . THR B 1 556 ? 21.656 4.633 6.629 1 86.31 556 THR B C 1
ATOM 9606 O O . THR B 1 556 ? 22.844 4.879 6.836 1 86.31 556 THR B O 1
ATOM 9609 N N . THR B 1 557 ? 21.141 4.535 5.426 1 87.62 557 THR B N 1
ATOM 9610 C CA . THR B 1 557 ? 21.891 4.848 4.219 1 87.62 557 THR B CA 1
ATOM 9611 C C . THR B 1 557 ? 21.141 5.859 3.357 1 87.62 557 THR B C 1
ATOM 9613 O O . THR B 1 557 ? 19.969 6.148 3.613 1 87.62 557 THR B O 1
ATOM 9616 N N . LEU B 1 558 ? 21.875 6.395 2.393 1 90.69 558 LEU B N 1
ATOM 9617 C CA . LEU B 1 558 ? 21.203 7.305 1.469 1 90.69 558 LEU B CA 1
ATOM 9618 C C . LEU B 1 558 ? 20.125 6.582 0.682 1 90.69 558 LEU B C 1
ATOM 9620 O O . LEU B 1 558 ? 20.266 5.41 0.338 1 90.69 558 LEU B O 1
ATOM 9624 N N . ILE B 1 559 ? 19.094 7.246 0.465 1 88.44 559 ILE B N 1
ATOM 9625 C CA . ILE B 1 559 ? 17.969 6.656 -0.254 1 88.44 559 ILE B CA 1
ATOM 9626 C C . ILE B 1 559 ? 18 7.098 -1.715 1 88.44 559 ILE B C 1
ATOM 9628 O O . ILE B 1 559 ? 18.109 8.289 -2.006 1 88.44 559 ILE B O 1
ATOM 9632 N N . ASN B 1 560 ? 17.969 6.129 -2.604 1 86.06 560 ASN B N 1
ATOM 9633 C CA . ASN B 1 560 ? 17.766 6.445 -4.016 1 86.06 560 ASN B CA 1
ATOM 9634 C C . ASN B 1 560 ? 16.281 6.551 -4.355 1 86.06 560 ASN B C 1
ATOM 9636 O O . ASN B 1 560 ? 15.555 5.562 -4.297 1 86.06 560 ASN B O 1
ATOM 9640 N N . VAL B 1 561 ? 15.883 7.75 -4.762 1 88.06 561 VAL B N 1
ATOM 9641 C CA . VAL B 1 561 ? 14.461 8.008 -4.93 1 88.06 561 VAL B CA 1
ATOM 9642 C C . VAL B 1 561 ? 14.07 7.844 -6.395 1 88.06 561 VAL B C 1
ATOM 9644 O O . VAL B 1 561 ? 14.75 8.359 -7.289 1 88.06 561 VAL B O 1
ATOM 9647 N N . THR B 1 562 ? 13.023 7.059 -6.637 1 81.75 562 THR B N 1
ATOM 9648 C CA . THR B 1 562 ? 12.406 6.898 -7.949 1 81.75 562 THR B CA 1
ATOM 9649 C C . THR B 1 562 ? 10.898 7.141 -7.871 1 81.75 562 THR B C 1
ATOM 9651 O O . THR B 1 562 ? 10.336 7.211 -6.777 1 81.75 562 THR B O 1
ATOM 9654 N N . VAL B 1 563 ? 10.281 7.367 -8.992 1 83.31 563 VAL B N 1
ATOM 9655 C CA . VAL B 1 563 ? 8.836 7.566 -9.031 1 83.31 563 VAL B CA 1
ATOM 9656 C C . VAL B 1 563 ? 8.133 6.344 -8.453 1 83.31 563 VAL B C 1
ATOM 9658 O O . VAL B 1 563 ? 7.121 6.473 -7.762 1 83.31 563 VAL B O 1
ATOM 9661 N N . TYR B 1 564 ? 8.703 5.23 -8.602 1 78.19 564 TYR B N 1
ATOM 9662 C CA . TYR B 1 564 ? 8.109 3.98 -8.141 1 78.19 564 TYR B CA 1
ATOM 9663 C C . TYR B 1 564 ? 8.172 3.869 -6.625 1 78.19 564 TYR B C 1
ATOM 9665 O O . TYR B 1 564 ? 7.223 3.393 -5.992 1 78.19 564 TYR B O 1
ATOM 9673 N N . ASN B 1 565 ? 9.273 4.355 -6.086 1 84.25 565 ASN B N 1
ATOM 9674 C CA . ASN B 1 565 ? 9.383 4.367 -4.629 1 84.25 565 ASN B CA 1
ATOM 9675 C C . ASN B 1 565 ? 8.383 5.332 -3.998 1 84.25 565 ASN B C 1
ATOM 9677 O O . ASN B 1 565 ? 7.832 5.047 -2.934 1 84.25 565 ASN B O 1
ATOM 9681 N N . ILE B 1 566 ? 8.219 6.379 -4.703 1 88.44 566 ILE B N 1
ATOM 9682 C CA . ILE B 1 566 ? 7.309 7.391 -4.18 1 88.44 566 ILE B CA 1
ATOM 9683 C C . ILE B 1 566 ? 5.879 6.859 -4.195 1 88.44 566 ILE B C 1
ATOM 9685 O O . ILE B 1 566 ? 5.184 6.906 -3.176 1 88.44 566 ILE B O 1
ATOM 9689 N N . VAL B 1 567 ? 5.465 6.293 -5.262 1 87.62 567 VAL B N 1
ATOM 9690 C CA . VAL B 1 567 ? 4.102 5.789 -5.398 1 87.62 567 VAL B CA 1
ATOM 9691 C C . VAL B 1 567 ? 3.891 4.605 -4.457 1 87.62 567 VAL B C 1
ATOM 9693 O O . VAL B 1 567 ? 2.873 4.527 -3.766 1 87.62 567 VAL B O 1
ATOM 9696 N N . GLY B 1 568 ? 4.848 3.705 -4.457 1 88.81 568 GLY B N 1
ATOM 9697 C CA . GLY B 1 568 ? 4.742 2.557 -3.572 1 88.81 568 GLY B CA 1
ATOM 9698 C C . GLY B 1 568 ? 4.648 2.941 -2.107 1 88.81 568 GLY B C 1
ATOM 9699 O O . GLY B 1 568 ? 3.826 2.396 -1.368 1 88.81 568 GLY B O 1
ATOM 9700 N N . SER B 1 569 ? 5.473 3.871 -1.693 1 91.69 569 SER B N 1
ATOM 9701 C CA . SER B 1 569 ? 5.457 4.305 -0.3 1 91.69 569 SER B CA 1
ATOM 9702 C C . SER B 1 569 ? 4.156 5.023 0.042 1 91.69 569 SER B C 1
ATOM 9704 O O . SER B 1 569 ? 3.637 4.883 1.151 1 91.69 569 SER B O 1
ATOM 9706 N N . ALA B 1 570 ? 3.672 5.789 -0.921 1 94.38 570 ALA B N 1
ATOM 9707 C CA . ALA B 1 570 ? 2.422 6.504 -0.686 1 94.38 570 ALA B CA 1
ATOM 9708 C C . ALA B 1 570 ? 1.266 5.531 -0.471 1 94.38 570 ALA B C 1
ATOM 9710 O O . ALA B 1 570 ? 0.471 5.699 0.458 1 94.38 570 ALA B O 1
ATOM 9711 N N . LEU B 1 571 ? 1.214 4.547 -1.258 1 93.19 571 LEU B N 1
ATOM 9712 C CA . LEU B 1 571 ? 0.157 3.547 -1.136 1 93.19 571 LEU B CA 1
ATOM 9713 C C . LEU B 1 571 ? 0.279 2.785 0.18 1 93.19 571 LEU B C 1
ATOM 9715 O O . LEU B 1 571 ? -0.716 2.58 0.878 1 93.19 571 LEU B O 1
ATOM 9719 N N . ALA B 1 572 ? 1.418 2.408 0.489 1 93.88 572 ALA B N 1
ATOM 9720 C CA . ALA B 1 572 ? 1.65 1.682 1.734 1 93.88 572 ALA B CA 1
ATOM 9721 C C . ALA B 1 572 ? 1.303 2.543 2.945 1 93.88 572 ALA B C 1
ATOM 9723 O O . ALA B 1 572 ? 0.686 2.062 3.9 1 93.88 572 ALA B O 1
ATOM 9724 N N . ASN B 1 573 ? 1.713 3.795 2.898 1 96.31 573 ASN B N 1
ATOM 9725 C CA . ASN B 1 573 ? 1.469 4.695 4.02 1 96.31 573 ASN B CA 1
ATOM 9726 C C . ASN B 1 573 ? -0.024 4.922 4.242 1 96.31 573 ASN B C 1
ATOM 9728 O O . ASN B 1 573 ? -0.47 5.074 5.379 1 96.31 573 ASN B O 1
ATOM 9732 N N . VAL B 1 574 ? -0.749 4.996 3.16 1 96.69 574 VAL B N 1
ATOM 9733 C CA . VAL B 1 574 ? -2.189 5.172 3.305 1 96.69 574 VAL B CA 1
ATOM 9734 C C . VAL B 1 574 ? -2.783 3.984 4.062 1 96.69 574 VAL B C 1
ATOM 9736 O O . VAL B 1 574 ? -3.553 4.164 5.008 1 96.69 574 VAL B O 1
ATOM 9739 N N . ILE B 1 575 ? -2.391 2.779 3.746 1 94.94 575 ILE B N 1
ATOM 9740 C CA . ILE B 1 575 ? -2.91 1.576 4.387 1 94.94 575 ILE B CA 1
ATOM 9741 C C . ILE B 1 575 ? -2.467 1.538 5.848 1 94.94 575 ILE B C 1
ATOM 9743 O O . ILE B 1 575 ? -3.277 1.289 6.742 1 94.94 575 ILE B O 1
ATOM 9747 N N . ILE B 1 576 ? -1.251 1.843 6.062 1 95.06 576 ILE B N 1
ATOM 9748 C CA . ILE B 1 576 ? -0.713 1.755 7.414 1 95.06 576 ILE B CA 1
ATOM 9749 C C . ILE B 1 576 ? -1.346 2.832 8.289 1 95.06 576 ILE B C 1
ATOM 9751 O O . ILE B 1 576 ? -1.751 2.561 9.422 1 95.06 576 ILE B O 1
ATOM 9755 N N . CYS B 1 577 ? -1.455 4.02 7.75 1 97.44 577 CYS B N 1
ATOM 9756 C CA . CYS B 1 577 ? -2.035 5.113 8.523 1 97.44 577 CYS B CA 1
ATOM 9757 C C . CYS B 1 577 ? -3.482 4.812 8.891 1 97.44 577 CYS B C 1
ATOM 9759 O O . CYS B 1 577 ? -3.893 5.023 10.031 1 97.44 577 CYS B O 1
ATOM 9761 N N . PHE B 1 578 ? -4.227 4.301 7.969 1 97.12 578 PHE B N 1
ATOM 9762 C CA . PHE B 1 578 ? -5.633 4.039 8.25 1 97.12 578 PHE B CA 1
ATOM 9763 C C . PHE B 1 578 ? -5.785 2.82 9.148 1 97.12 578 PHE B C 1
ATOM 9765 O O . PHE B 1 578 ? -6.719 2.75 9.953 1 97.12 578 PHE B O 1
ATOM 9772 N N . THR B 1 579 ? -4.855 1.869 9.078 1 94.88 579 THR B N 1
ATOM 9773 C CA . THR B 1 579 ? -4.895 0.729 9.984 1 94.88 579 THR B CA 1
ATOM 9774 C C . THR B 1 579 ? -4.574 1.165 11.414 1 94.88 579 THR B C 1
ATOM 9776 O O . THR B 1 579 ? -5.289 0.807 12.352 1 94.88 579 THR B O 1
ATOM 9779 N N . VAL B 1 580 ? -3.572 1.963 11.555 1 95.19 580 VAL B N 1
ATOM 9780 C CA . VAL B 1 580 ? -3.189 2.455 12.875 1 95.19 580 VAL B CA 1
ATOM 9781 C C . VAL B 1 580 ? -4.25 3.422 13.398 1 95.19 580 VAL B C 1
ATOM 9783 O O . VAL B 1 580 ? -4.613 3.379 14.578 1 95.19 580 VAL B O 1
ATOM 9786 N N . GLY B 1 581 ? -4.719 4.301 12.516 1 96.5 581 GLY B N 1
ATOM 9787 C CA . GLY B 1 581 ? -5.773 5.219 12.906 1 96.5 581 GLY B CA 1
ATOM 9788 C C . GLY B 1 581 ? -7.051 4.516 13.32 1 96.5 581 GLY B C 1
ATOM 9789 O O . GLY B 1 581 ? -7.711 4.926 14.273 1 96.5 581 GLY B O 1
ATOM 9790 N N . PHE B 1 582 ? -7.402 3.486 12.641 1 95.44 582 PHE B N 1
ATOM 9791 C CA . PHE B 1 582 ? -8.578 2.691 12.977 1 95.44 582 PHE B CA 1
ATOM 9792 C C . PHE B 1 582 ? -8.422 2.049 14.344 1 95.44 582 PHE B C 1
ATOM 9794 O O . PHE B 1 582 ? -9.352 2.066 15.156 1 95.44 582 PHE B O 1
ATOM 9801 N N . SER B 1 583 ? -7.262 1.522 14.609 1 93.69 583 SER B N 1
ATOM 9802 C CA . SER B 1 583 ? -6.977 0.922 15.906 1 93.69 583 SER B CA 1
ATOM 9803 C C . SER B 1 583 ? -7.012 1.966 17.016 1 93.69 583 SER B C 1
ATOM 9805 O O . SER B 1 583 ? -7.613 1.737 18.062 1 93.69 583 SER B O 1
ATOM 9807 N N . LEU B 1 584 ? -6.434 3.086 16.734 1 95.06 584 LEU B N 1
ATOM 9808 C CA . LEU B 1 584 ? -6.402 4.164 17.719 1 95.06 584 LEU B CA 1
ATOM 9809 C C . LEU B 1 584 ? -7.809 4.688 18 1 95.06 584 LEU B C 1
ATOM 9811 O O . LEU B 1 584 ? -8.148 4.996 19.141 1 95.06 584 LEU B O 1
ATOM 9815 N N . ALA B 1 585 ? -8.594 4.809 16.984 1 95.56 585 ALA B N 1
ATOM 9816 C CA . ALA B 1 585 ? -9.969 5.266 17.156 1 95.56 585 ALA B CA 1
ATOM 9817 C C . ALA B 1 585 ? -10.766 4.305 18.031 1 95.56 585 ALA B C 1
ATOM 9819 O O . ALA B 1 585 ? -11.492 4.734 18.938 1 95.56 585 ALA B O 1
ATOM 9820 N N . HIS B 1 586 ? -10.586 3.023 17.875 1 93.38 586 HIS B N 1
ATOM 9821 C CA . HIS B 1 586 ? -11.32 2.02 18.641 1 93.38 586 HIS B CA 1
ATOM 9822 C C . HIS B 1 586 ? -10.805 1.922 20.062 1 93.38 586 HIS B C 1
ATOM 9824 O O . HIS B 1 586 ? -11.57 1.623 20.984 1 93.38 586 HIS B O 1
ATOM 9830 N N . LEU B 1 587 ? -9.57 2.199 20.203 1 92.38 587 LEU B N 1
ATOM 9831 C CA . LEU B 1 587 ? -8.961 2.021 21.531 1 92.38 587 LEU B CA 1
ATOM 9832 C C . LEU B 1 587 ? -9.18 3.256 22.391 1 92.38 587 LEU B C 1
ATOM 9834 O O . LEU B 1 587 ? -9.32 3.143 23.609 1 92.38 587 LEU B O 1
ATOM 9838 N N . VAL B 1 588 ? -9.195 4.414 21.781 1 94 588 VAL B N 1
ATOM 9839 C CA . VAL B 1 588 ? -9.164 5.613 22.609 1 94 588 VAL B CA 1
ATOM 9840 C C . VAL B 1 588 ? -10.32 6.539 22.234 1 94 588 VAL B C 1
ATOM 9842 O O . VAL B 1 588 ? -11.148 6.879 23.078 1 94 588 VAL B O 1
ATOM 9845 N N . GLU B 1 589 ? -10.484 6.855 21.016 1 93.56 589 GLU B N 1
ATOM 9846 C CA . GLU B 1 589 ? -11.391 7.906 20.562 1 93.56 589 GLU B CA 1
ATOM 9847 C C . GLU B 1 589 ? -12.844 7.52 20.812 1 93.56 589 GLU B C 1
ATOM 9849 O O . GLU B 1 589 ? -13.617 8.297 21.375 1 93.56 589 GLU B O 1
ATOM 9854 N N . LEU B 1 590 ? -13.234 6.348 20.391 1 92.5 590 LEU B N 1
ATOM 9855 C CA . LEU B 1 590 ? -14.633 5.934 20.438 1 92.5 590 LEU B CA 1
ATOM 9856 C C . LEU B 1 590 ? -15.078 5.668 21.859 1 92.5 590 LEU B C 1
ATOM 9858 O O . LEU B 1 590 ? -16.172 6.07 22.266 1 92.5 590 LEU B O 1
ATOM 9862 N N . PRO B 1 591 ? -14.32 4.984 22.703 1 91.69 591 PRO B N 1
ATOM 9863 C CA . PRO B 1 591 ? -14.734 4.809 24.094 1 91.69 591 PRO B CA 1
ATOM 9864 C C . PRO B 1 591 ? -15.031 6.133 24.797 1 91.69 591 PRO B C 1
ATOM 9866 O O . PRO B 1 591 ? -16.031 6.25 25.5 1 91.69 591 PRO B O 1
ATOM 9869 N N . TRP B 1 592 ? -14.242 7.074 24.562 1 88.25 592 TRP B N 1
ATOM 9870 C CA . TRP B 1 592 ? -14.422 8.352 25.234 1 88.25 592 TRP B CA 1
ATOM 9871 C C . TRP B 1 592 ? -15.609 9.109 24.656 1 88.25 592 TRP B C 1
ATOM 9873 O O . TRP B 1 592 ? -16.281 9.875 25.359 1 88.25 592 TRP B O 1
ATOM 9883 N N . SER B 1 593 ? -15.766 8.977 23.359 1 87.06 593 SER B N 1
ATOM 9884 C CA . SER B 1 593 ? -16.969 9.555 22.766 1 87.06 593 SER B CA 1
ATOM 9885 C C . SER B 1 593 ? -18.234 8.977 23.391 1 87.06 593 SER B C 1
ATOM 9887 O O . SER B 1 593 ? -19.203 9.695 23.594 1 87.06 593 SER B O 1
ATOM 9889 N N . ASN B 1 594 ? -18.188 7.703 23.719 1 88.31 594 ASN B N 1
ATOM 9890 C CA . ASN B 1 594 ? -19.312 7.055 24.391 1 88.31 594 ASN B CA 1
ATOM 9891 C C . ASN B 1 594 ? -19.516 7.602 25.797 1 88.31 594 ASN B C 1
ATOM 9893 O O . ASN B 1 594 ? -20.656 7.828 26.219 1 88.31 594 ASN B O 1
ATOM 9897 N N . ILE B 1 595 ? -18.547 7.766 26.484 1 86.19 595 ILE B N 1
ATOM 9898 C CA . ILE B 1 595 ? -18.609 8.297 27.844 1 86.19 595 ILE B CA 1
ATOM 9899 C C . ILE B 1 595 ? -19.188 9.711 27.812 1 86.19 595 ILE B C 1
ATOM 9901 O O . ILE B 1 595 ? -19.984 10.078 28.672 1 86.19 595 ILE B O 1
ATOM 9905 N N . GLU B 1 596 ? -18.766 10.453 26.859 1 84.62 596 GLU B N 1
ATOM 9906 C CA . GLU B 1 596 ? -19.281 11.805 26.672 1 84.62 596 GLU B CA 1
ATOM 9907 C C . GLU B 1 596 ? -20.797 11.797 26.5 1 84.62 596 GLU B C 1
ATOM 9909 O O . GLU B 1 596 ? -21.516 12.586 27.109 1 84.62 596 GLU B O 1
ATOM 9914 N N . LYS B 1 597 ? -21.234 10.922 25.672 1 83.19 597 LYS B N 1
ATOM 9915 C CA . LYS B 1 597 ? -22.672 10.82 25.422 1 83.19 597 LYS B CA 1
ATOM 9916 C C . LYS B 1 597 ? -23.422 10.406 26.688 1 83.19 597 LYS B C 1
ATOM 9918 O O . LYS B 1 597 ? -24.531 10.875 26.922 1 83.19 597 LYS B O 1
ATOM 9923 N N . MET B 1 598 ? -22.859 9.586 27.438 1 83.69 598 MET B N 1
ATOM 9924 C CA . MET B 1 598 ? -23.469 9.148 28.688 1 83.69 598 MET B CA 1
ATOM 9925 C C . MET B 1 598 ? -23.578 10.305 29.672 1 83.69 598 MET B C 1
ATOM 9927 O O . MET B 1 598 ? -24.578 10.438 30.391 1 83.69 598 MET B O 1
ATOM 9931 N N . ILE B 1 599 ? -22.594 11.094 29.641 1 78.5 599 ILE B N 1
ATOM 9932 C CA . ILE B 1 599 ? -22.562 12.242 30.547 1 78.5 599 ILE B CA 1
ATOM 9933 C C . ILE B 1 599 ? -23.625 13.25 30.125 1 78.5 599 ILE B C 1
ATOM 9935 O O . ILE B 1 599 ? -24.344 13.797 30.969 1 78.5 599 ILE B O 1
ATOM 9939 N N . ILE B 1 600 ? -23.781 13.445 28.812 1 78.94 600 ILE B N 1
ATOM 9940 C CA . ILE B 1 600 ? -24.766 14.383 28.266 1 78.94 600 ILE B CA 1
ATOM 9941 C C . ILE B 1 600 ? -26.172 13.891 28.594 1 78.94 600 ILE B C 1
ATOM 9943 O O . ILE B 1 600 ? -27.031 14.68 29 1 78.94 600 ILE B O 1
ATOM 9947 N N . GLN B 1 601 ? -26.359 12.625 28.422 1 73.19 601 GLN B N 1
ATOM 9948 C CA . GLN B 1 601 ? -27.672 12.055 28.703 1 73.19 601 GLN B CA 1
ATOM 9949 C C . GLN B 1 601 ? -28.031 12.188 30.188 1 73.19 601 GLN B C 1
ATOM 9951 O O . GLN B 1 601 ? -29.172 12.469 30.531 1 73.19 601 GLN B O 1
ATOM 9956 N N . ARG B 1 602 ? -27.141 12.031 30.984 1 67.5 602 ARG B N 1
ATOM 9957 C CA . ARG B 1 602 ? -27.359 12.156 32.438 1 67.5 602 ARG B CA 1
ATOM 9958 C C . ARG B 1 602 ? -27.688 13.594 32.812 1 67.5 602 ARG B C 1
ATOM 9960 O O . ARG B 1 602 ? -28.547 13.844 33.656 1 67.5 602 ARG B O 1
ATOM 9967 N N . TYR B 1 603 ? -27 14.438 32.062 1 66.25 603 TYR B N 1
ATOM 9968 C CA . TYR B 1 603 ? -27.219 15.852 32.344 1 66.25 603 TYR B CA 1
ATOM 9969 C C . TYR B 1 603 ? -28.594 16.297 31.859 1 66.25 603 TYR B C 1
ATOM 9971 O O . TYR B 1 603 ? -29.281 17.047 32.562 1 66.25 603 TYR B O 1
ATOM 9979 N N . ASN B 1 604 ? -28.984 15.812 30.688 1 66.19 604 ASN B N 1
ATOM 9980 C CA . ASN B 1 604 ? -30.297 16.172 30.156 1 66.19 604 ASN B CA 1
ATOM 9981 C C . ASN B 1 604 ? -31.422 15.578 31 1 66.19 604 ASN B C 1
ATOM 9983 O O . ASN B 1 604 ? -32.469 16.188 31.141 1 66.19 604 ASN B O 1
ATOM 9987 N N . ARG B 1 605 ? -31.281 14.516 31.516 1 57.97 605 ARG B N 1
ATOM 9988 C CA . ARG B 1 605 ? -32.281 13.906 32.406 1 57.97 605 ARG B CA 1
ATOM 9989 C C . ARG B 1 605 ? -32.438 14.68 33.688 1 57.97 605 ARG B C 1
ATOM 9991 O O . ARG B 1 605 ? -33.531 14.883 34.188 1 57.97 605 ARG B O 1
ATOM 9998 N N . LYS B 1 606 ? -31.453 15.172 34.219 1 49.94 606 LYS B N 1
ATOM 9999 C CA . LYS B 1 606 ? -31.469 15.922 35.469 1 49.94 606 LYS B CA 1
ATOM 10000 C C . LYS B 1 606 ? -32.156 17.266 35.312 1 49.94 606 LYS B C 1
ATOM 10002 O O . LYS B 1 606 ? -32.812 17.75 36.25 1 49.94 606 LYS B O 1
ATOM 10007 N N . LYS B 1 607 ? -32.094 17.781 34.219 1 53.28 607 LYS B N 1
ATOM 10008 C CA . LYS B 1 607 ? -32.781 19.062 33.969 1 53.28 607 LYS B CA 1
ATOM 10009 C C . LYS B 1 607 ? -34.281 18.859 33.875 1 53.28 607 LYS B C 1
ATOM 10011 O O . LYS B 1 607 ? -35.062 19.75 34.25 1 53.28 607 LYS B O 1
ATOM 10016 N N . ILE B 1 608 ? -34.719 17.766 33.438 1 47.28 608 ILE B N 1
ATOM 10017 C CA . ILE B 1 608 ? -36.125 17.469 33.375 1 47.28 608 ILE B CA 1
ATOM 10018 C C . ILE B 1 608 ? -36.656 17.141 34.781 1 47.28 608 ILE B C 1
ATOM 10020 O O . ILE B 1 608 ? -37.781 17.531 35.125 1 47.28 608 ILE B O 1
ATOM 10024 N N . GLU B 1 609 ? -36.031 16.5 35.562 1 37.34 609 GLU B N 1
ATOM 10025 C CA . GLU B 1 609 ? -36.469 16.281 36.938 1 37.34 609 GLU B CA 1
ATOM 10026 C C . GLU B 1 609 ? -36.344 17.547 37.75 1 37.34 609 GLU B C 1
ATOM 10028 O O . GLU B 1 609 ? -37.188 17.828 38.594 1 37.34 609 GLU B O 1
#

pLDDT: mean 86.84, std 13.89, range [24.06, 98.69]

Foldseek 3Di:
DVVVVVVVVCVVCLVPPLVLPPPPPPPPVLVVLADFQEEEDFQVVLQVVPFKWWKKKFAKDAQDPPQPSVVVLVVCCPPFLADRRRMHIYTDTHHPPDPCPPVVVQVVVCPPRAVVRRMGTDDMDTQDIDHQDDFDPVLVVVVVVVVVLVVLLVVLQVVVVVCVVVVHDDDLLSVLSHLVSLLCVLLDDDPDPLVLLLLLLLLLLLVLLLLLLLLLLLLLQLQFFARCSVVSSSCQLRVQLSNLLNQLSCLLVLLQLLLVLLVQQVVCCVVVVADDPVNLVVVLVLVLLLQQFLLVVLLVCLLGCNLVNVLVASPCSVSVLLNVLSVVPVVCLSVLNQLVDQCSNHNQNLSLSVSLSSVLSSVVNVQVNVCRVVVHDDLVSLVVVLVVLLVVLLVQCLVVLAFLDDGDHSHCNHPVNVRVVPVSCSSQGRHSSNSNNSNSNSNNLSVVCVVQVPPDPQPDPVSLVVLVCLLPVQLSVLSVVRSDTDDSNVSSNNSSVSSNSNSRSNSSNSVQLSNPHDVPSNCSSSPSVSSSLSLLSSLLSSCLSSQSSSVRSNHHGHHHDDPVVSVVSSVVSSVVSSVRSVVSCSSTNSSSSSVSVVVVVVVVVVVVD/DVVVVVVVCCVVCLVVPLVLPPPPPPPPVLVVQADFQEEEDFQVVLQVVPFKKWKKKFAKDAQDDPQPSVVVLVVCCPPFLADRRRMHIYTDTHHPPDDCPPVVVQVVVCPPRCVVRRMGTPDMDTQDIDHQDDFDPVLVVVVVVVVVLVVLLVVLQVVVVVCVVVVHDDDLLSVLSHLVSLLCVLLDDDPDPLVLLLLLLLLLLLVLLLLLLLLLLLLLQLQFFARCRVVSSSCQLRVQLSNLLNQQSCLLVLLQLLLVLLVQQVVCCVVVVADDPVNLVVVLVLVLLLQQFLLVVLLVCLLGCNLVNVLVASPCSVSVLLNVLSVVPVVCLSVLNQLVDQCSNHNQNLSLSVSLSSVLSSVVNVQVNVCRVVVHDDLVSLVVVLVVLLVVLLVQLLVVLAFLDDGDHSHCSHPVNVRPVCVSCSSQGRHSSNSNNSNSNSNNLSVVCVVQVPPDPQPDPVSLVVLVCLLPVQLSVLSVVRSDTDDSNVSSNNSSVSSNSNSRSNSSNSVQLSNPHDVPSNCSSSPSVSSSLSLLSSLLSSCLSSLSSSVSSNHHGHHHDDPVVSVVSSVVSSVVSSVRSVVSCSSTNSSSSSVSVVVVVVVVVVVVD

Organism: Brassicogethes aeneus (NCBI:txid1431903)